Protein AF-0000000087540236 (afdb_homodimer)

Nearest PDB structures (foldseek):
  4c2g-assembly1_A-2  TM=5.117E-01  e=2.483E-15  Bacillus subtilis subsp. subtilis str. 168
  4c2h-assembly1_B  TM=4.943E-01  e=4.732E-15  Bacillus subtilis subsp. subtilis str. 168
  7jti-assembly1_A  TM=6.149E-01  e=7.531E-11  Bos taurus
  5wql-assembly1_D  TM=4.075E-01  e=5.238E-14  Escherichia coli K-12
  5wql-assembly2_C  TM=4.077E-01  e=5.467E-13  Escherichia coli K-12

Sequence (884 aa):
MKRFFLILTFVQTFICTMNAGSTDNGKLSRQQAIDDLDSLVYMLCEVHPNVFSVCTPTTFLLQANAIKQAFPDSLTTLDFYRSVAPLVTAVGDGHTALYFPYKDAFEKDMPRFPLMVSVDANDSTITTRGTLFGVPEGAKIVSINGVNSKEMIEKMLPYASGERTFFRLTNVNNGFLAWFYMLYNAAEYDIQYIENGKIVNRKMHSVSIEEKQKEMKRGMKEVPQDDFASYRIINKKTALMTVPHFMNAQELADVCRKMVADLNTRHIENLIIDIRDNGGGTSMAGDTLLSYIAKTPFTQYEKVWTKVTPITQKMTRRHYKQGINFYIIDKKKQPQANAAQRFNGKVWVLVNHHSFSAAASFAWTVKAFKIGTLVGEEAGGMNVSYGDVVGYILPHSKLQLGISFKRFWLFGADENNIHGALPDIEVESNKALEVVLDRISHMKRFFLILTFVQTFICTMNAGSTDNGKLSRQQAIDDLDSLVYMLCEVHPNVFSVCTPTTFLLQANAIKQAFPDSLTTLDFYRSVAPLVTAVGDGHTALYFPYKDAFEKDMPRFPLMVSVDANDSTITTRGTLFGVPEGAKIVSINGVNSKEMIEKMLPYASGERTFFRLTNVNNGFLAWFYMLYNAAEYDIQYIENGKIVNRKMHSVSIEEKQKEMKRGMKEVPQDDFASYRIINKKTALMTVPHFMNAQELADVCRKMVADLNTRHIENLIIDIRDNGGGTSMAGDTLLSYIAKTPFTQYEKVWTKVTPITQKMTRRHYKQGINFYIIDKKKQPQANAAQRFNGKVWVLVNHHSFSAAASFAWTVKAFKIGTLVGEEAGGMNVSYGDVVGYILPHSKLQLGISFKRFWLFGADENNIHGALPDIEVESNKALEVVLDRISH

Secondary structure (DSSP, 8-state):
-----------------------TTSPEEHHHHHHHHHHHHHHHHHHSTTTTTTS-HHHHHHHHHHHHHH--SEE-HHHHHHHHHHHHHTT--TT-EEPP-HHHH--TT--B-S-EEEE-TTT--EEEES-BTTBPTTPEEEEETTEEHHHHHHHHGGG---SSHHHHHHHHHHHHHHHHHHHH--SEEEEEEEETTEEEEEEEE-B-HHHHHHHHHHHS------SS-EEEE-SSSEEEEE---BS-HHHHHHHHHHHHHHHHHHT--EEEEE-TT---B-HHHHHHHHHHH-SS-B-SEEEEEEEE-HHHHHH-SS---SEEEEEE--PPBPPPSSGGGS--SEEEEEE-TT--THHHHHHHHHHHTT-SEEEES--SSBSEEEEEEEEEE-TTT--EEEEEEEEEEETT--TTS--BPPPSEE--GGGHHHHHHHHHH-/-----------------------TTSPEEHHHHHHHHHHHHHHHHHHSTTTTTTS-HHHHHHHHHHHHHH--SEE-HHHHHHHHHHHHHTT--TT-EEPP-HHHH--TT--B-S-EEEE-TTT--EEEES-BTTBPTTPEEEEETTEEHHHHHHHHGGG---SSHHHHHHHHHHHHHHHHHHHH--SEEEEEEEETTEEEEEEEE-B-HHHHHHHHHHHS------SS-EEEE-SSSEEEEE---BS-HHHHHHHHHHHHHHHHHTT--EEEEE-TT---B-HHHHHHHHHHH-SS-B-SEEEEEEEE-HHHHHH-SS---SEEEEEE--PPBPPPSSGGGS--SEEEEEE-TT--THHHHHHHHHHHTT-SEEEES--SSBSEEEEEEEEEE-TTT--EEEEEEEEEEETT--TTS--BPPPSEE--GGGHHHHHHHHHH-

Foldseek 3Di:
DDPPPPPQVPDPPPPPCPPLPPPPPQKDFLVLLLLLLVVVVVCQVQFFPCQPPQPHPVRLVVLSVVLSVPDDRIGHLQVSCLSRQLSQLSSQAQQWTFDHDCPRQDDQFDFFDQWQWAAQLPPRWIFTAWCFPNRHGGWTWQDKPPHGSNNLLVSCLSNFHANDSSLSRVSCRVCVRVVCCSPPDDQKIWIWTDDPNDIDTDIDGTDGPVRSVVRCVVTHDCPPDDPAWAKDDPDLAEIEIEHAEQADQVRLLVRLQVVLLVCVVSVHAEYEYEHELYQYHDLSNLVSNCLQQPPAFFDLFQKKWFAADPVNCVQDPDHDDHGIDMDGDDDTDHHDPDPSSHRDHAYEYEAELNQEDSSQSSLQGCVVRVSHFYFEAFYRYKQKHFDDWTWDQRDRSRTIIIHGGMITHTVPRDPVDITTRGGPHYDHRVCRVVVVVVVVVD/DDPPPPPQVPDPPPPPCPPLPPPDPQKDFLVLLLLLLVVVVVCQVQFFPCQPPQPHPVRLVVLSVVLSVPDDRIGHLQVSCLSRQLSQLSSQAQQWTFDHDCPRQDDQFDFFDQWQWAAQLPPRWIFTAWCFPNRHGGWTWQDKPPHGSNNLLVSQLSNFHANDSSLSRVSCRVCVRVVCSSPPDDQKIWIWTDDPNDTDTDIDGTDGPVRSVVRCVVTHDPPPDDPAWAKDDPDLAEIEIEHAEQADQVRLLVRLQVVLLVCVVSVHAEYEYEHELYQYHDLSNLVSNCLQQPPAFFDLFFKKWFAADPVNCVQDPDHDDHGIDIDGDDDTDHHDPDPSSHRDHAYEYEAELNQEDSSQSSLQGCVVRVSHFYFEAFYRYKQKHFDDWTWDQRDNSRTIIIHGGMITHTVPDDPVDITTRGGPHYDHRVCRVVVVVVVVVD

Radius of gyration: 34.13 Å; Cα contacts (8 Å, |Δi|>4): 1804; chains: 2; bounding box: 68×97×68 Å

Organism: Prevotella intermedia (NCBI:txid28131)

InterPro domains:
  IPR005151 Tail specific protease [PF03572] (238-426)
  IPR005151 Tail specific protease [SM00245] (212-428)
  IPR029045 ClpP/crotonase-like domain superfamily [SSF52096] (183-440)

Solvent-accessible surface area (backbone atoms only — not comparable to full-atom values): 46423 Å² total; per-residue (Å²): 131,82,74,77,68,74,78,69,81,74,76,81,70,86,66,78,74,62,81,66,70,71,47,89,86,77,36,38,42,38,67,47,49,45,52,32,51,49,50,50,54,30,47,44,61,66,30,23,71,60,50,50,77,68,30,48,65,66,63,52,50,53,50,53,51,52,49,55,71,65,54,52,72,60,42,43,56,64,56,49,45,67,67,44,28,38,63,45,23,48,38,43,36,57,52,22,39,55,53,80,59,55,77,81,68,56,50,84,86,44,72,32,78,64,70,45,67,44,44,39,43,86,75,57,45,39,25,31,48,34,39,36,95,86,41,59,54,63,28,39,47,48,26,51,69,82,42,41,41,57,58,54,49,60,70,44,45,49,67,26,29,26,78,44,68,41,29,15,32,39,41,37,34,74,41,37,70,62,52,42,49,76,74,61,60,60,69,63,40,45,36,30,27,42,55,95,90,34,82,43,80,46,78,44,59,40,30,46,61,66,57,40,51,54,40,44,67,70,26,31,82,81,62,82,73,62,90,53,63,49,70,47,76,76,53,83,43,34,33,42,32,42,36,49,51,27,71,50,36,66,64,48,43,53,50,48,55,54,47,28,48,49,35,58,74,61,58,38,44,33,40,37,38,38,34,48,65,5,60,14,62,34,57,61,23,37,51,46,57,42,21,32,46,33,93,55,67,43,51,52,55,31,36,41,36,35,40,29,42,76,67,42,44,70,54,39,94,58,90,67,80,72,34,69,45,74,46,76,53,79,77,58,46,68,32,48,84,51,66,78,57,27,47,82,48,48,40,35,34,35,32,13,41,43,7,14,57,26,40,16,42,40,51,35,35,31,52,73,69,64,44,37,45,36,29,5,28,46,21,42,18,48,34,49,36,63,29,73,65,37,71,45,66,37,85,67,75,55,45,45,33,33,38,20,29,30,38,40,28,28,53,87,50,48,85,91,63,68,43,34,36,68,36,74,43,76,38,57,60,93,47,26,67,59,52,51,54,54,59,72,74,103,130,80,75,77,69,74,79,69,80,74,77,83,68,86,68,78,74,63,82,66,70,69,47,90,88,77,38,39,43,37,65,47,50,44,50,31,51,50,50,50,54,29,48,45,61,66,30,24,70,59,50,50,77,67,29,47,64,66,64,51,51,52,49,54,51,51,50,54,71,64,55,52,72,60,40,45,57,65,56,48,45,68,65,46,28,38,62,46,23,47,38,43,35,57,51,23,39,53,53,82,59,55,77,80,67,57,49,86,86,44,71,32,80,64,71,44,66,42,42,39,44,87,75,55,45,39,25,31,48,34,39,38,96,86,41,57,53,64,27,39,46,48,26,51,68,84,42,41,39,58,58,54,50,61,71,44,46,52,66,25,29,27,80,44,68,41,28,16,30,40,40,37,34,77,40,38,69,62,52,41,48,75,73,62,64,59,69,61,39,45,36,31,27,40,55,96,89,34,83,42,80,45,76,44,60,40,31,47,61,66,58,41,51,54,39,42,66,70,28,30,81,81,59,83,70,62,90,52,64,49,71,47,77,76,54,82,44,34,33,41,33,42,36,50,52,26,72,49,38,66,64,48,46,55,49,48,55,53,48,28,48,52,36,59,74,61,59,38,45,33,40,35,37,35,32,49,64,5,60,13,60,34,57,62,24,36,51,46,58,43,21,32,46,34,90,56,67,44,51,52,53,29,35,40,37,35,40,29,43,76,66,43,45,71,53,39,93,57,91,67,78,72,34,68,44,75,47,75,54,80,76,58,46,68,33,48,86,50,64,78,56,26,48,83,49,49,39,36,34,34,32,12,41,43,7,14,56,26,38,16,43,40,51,34,33,31,52,74,68,64,47,37,45,36,28,6,28,46,20,41,18,50,33,50,38,63,29,71,65,37,72,45,65,38,84,68,74,55,44,43,33,33,37,22,30,30,37,40,27,28,52,87,51,48,84,92,62,68,43,34,32,66,37,75,43,78,39,57,59,93,46,26,66,60,52,51,53,54,59,72,75,102

pLDDT: mean 91.37, std 15.4, range [20.84, 98.94]

Structure (mmCIF, N/CA/C/O backbone):
data_AF-0000000087540236-model_v1
#
loop_
_entity.id
_entity.type
_entity.pdbx_description
1 polymer 'Peptidase S41'
#
loop_
_atom_site.group_PDB
_atom_site.id
_atom_site.type_symbol
_atom_site.label_atom_id
_atom_site.label_alt_id
_atom_site.label_comp_id
_atom_site.label_asym_id
_atom_site.label_entity_id
_atom_site.label_seq_id
_atom_site.pdbx_PDB_ins_code
_atom_site.Cartn_x
_atom_site.Cartn_y
_atom_site.Cartn_z
_atom_site.occupancy
_atom_site.B_iso_or_equiv
_atom_site.auth_seq_id
_atom_site.auth_comp_id
_atom_site.auth_asym_id
_atom_site.auth_atom_id
_atom_site.pdbx_PDB_model_num
ATOM 1 N N . MET A 1 1 ? -3.258 -37.625 -13.406 1 21 1 MET A N 1
ATOM 2 C CA . MET A 1 1 ? -4.039 -36.469 -13.039 1 21 1 MET A CA 1
ATOM 3 C C . MET A 1 1 ? -3.74 -36.031 -11.609 1 21 1 MET A C 1
ATOM 5 O O . MET A 1 1 ? -4.582 -36.188 -10.719 1 21 1 MET A O 1
ATOM 9 N N . LYS A 1 2 ? -2.387 -36.281 -11.18 1 24.5 2 LYS A N 1
ATOM 10 C CA . LYS A 1 2 ? -1.852 -36.25 -9.828 1 24.5 2 LYS A CA 1
ATOM 11 C C . LYS A 1 2 ? -2.131 -34.906 -9.156 1 24.5 2 LYS A C 1
ATOM 13 O O . LYS A 1 2 ? -1.885 -33.844 -9.742 1 24.5 2 LYS A O 1
ATOM 18 N N . ARG A 1 3 ? -3.039 -34.969 -8.258 1 26.11 3 ARG A N 1
ATOM 19 C CA . ARG A 1 3 ? -3.4 -34.031 -7.184 1 26.11 3 ARG A CA 1
ATOM 20 C C . ARG A 1 3 ? -2.156 -33.469 -6.52 1 26.11 3 ARG A C 1
ATOM 22 O O . ARG A 1 3 ? -1.37 -34.188 -5.91 1 26.11 3 ARG A O 1
ATOM 29 N N . PHE A 1 4 ? -1.558 -32.719 -7.188 1 27.84 4 PHE A N 1
ATOM 30 C CA . PHE A 1 4 ? -0.428 -32.062 -6.535 1 27.84 4 PHE A CA 1
ATOM 31 C C . PHE A 1 4 ? -0.876 -31.328 -5.27 1 27.84 4 PHE A C 1
ATOM 33 O O . PHE A 1 4 ? -1.542 -30.297 -5.34 1 27.84 4 PHE A O 1
ATOM 40 N N . PHE A 1 5 ? -1.273 -32.156 -4.234 1 27 5 PHE A N 1
ATOM 41 C CA . PHE A 1 5 ? -1.567 -31.656 -2.896 1 27 5 PHE A CA 1
ATOM 42 C C . PHE A 1 5 ? -0.378 -30.891 -2.332 1 27 5 PHE A C 1
ATOM 44 O O . PHE A 1 5 ? 0.723 -31.438 -2.221 1 27 5 PHE A O 1
ATOM 51 N N . LEU A 1 6 ? -0.241 -29.688 -2.666 1 30.78 6 LEU A N 1
ATOM 52 C CA . LEU A 1 6 ? 0.666 -28.844 -1.897 1 30.78 6 LEU A CA 1
ATOM 53 C C . LEU A 1 6 ? 0.509 -29.094 -0.402 1 30.78 6 LEU A C 1
ATOM 55 O O . LEU A 1 6 ? -0.587 -28.953 0.145 1 30.78 6 LEU A O 1
ATOM 59 N N . ILE A 1 7 ? 1.313 -29.953 0.022 1 30.08 7 ILE A N 1
ATOM 60 C CA . ILE A 1 7 ? 1.378 -30.266 1.447 1 30.08 7 ILE A CA 1
ATOM 61 C C . ILE A 1 7 ? 1.651 -28.984 2.238 1 30.08 7 ILE A C 1
ATOM 63 O O . ILE A 1 7 ? 2.732 -28.391 2.133 1 30.08 7 ILE A O 1
ATOM 67 N N . LEU A 1 8 ? 0.697 -28.141 2.332 1 31.42 8 LEU A N 1
ATOM 68 C CA . LEU A 1 8 ? 0.727 -27.062 3.326 1 31.42 8 LEU A CA 1
ATOM 69 C C . LEU A 1 8 ? 0.902 -27.641 4.73 1 31.42 8 LEU A C 1
ATOM 71 O O . LEU A 1 8 ? 0.061 -28.406 5.199 1 31.42 8 LEU A O 1
ATOM 75 N N . THR A 1 9 ? 2.145 -27.844 5.133 1 28.84 9 THR A N 1
ATOM 76 C CA . THR A 1 9 ? 2.361 -28.172 6.539 1 28.84 9 THR A CA 1
ATOM 77 C C . THR A 1 9 ? 1.715 -27.125 7.441 1 28.84 9 THR A C 1
ATOM 79 O O . THR A 1 9 ? 2.043 -25.938 7.363 1 28.84 9 THR A O 1
ATOM 82 N N . PHE A 1 10 ? 0.515 -27.344 7.832 1 29.09 10 PHE A N 1
ATOM 83 C CA . PHE A 1 10 ? -0.295 -26.562 8.758 1 29.09 10 PHE A CA 1
ATOM 84 C C . PHE A 1 10 ? 0.332 -26.547 10.148 1 29.09 10 PHE A C 1
ATOM 86 O O . PHE A 1 10 ? 0.434 -27.594 10.797 1 29.09 10 PHE A O 1
ATOM 93 N N . VAL A 1 11 ? 1.277 -25.672 10.391 1 28.88 11 VAL A N 1
ATOM 94 C CA . VAL A 1 11 ? 1.672 -25.547 11.789 1 28.88 11 VAL A CA 1
ATOM 95 C C . VAL A 1 11 ? 0.466 -25.125 12.633 1 28.88 11 VAL A C 1
ATOM 97 O O . VAL A 1 11 ? -0.241 -24.172 12.289 1 28.88 11 VAL A O 1
ATOM 100 N N . GLN A 1 12 ? 0.026 -25.953 13.578 1 27.89 12 GLN A N 1
ATOM 101 C CA . GLN A 1 12 ? -1.038 -25.859 14.578 1 27.89 12 GLN A CA 1
ATOM 102 C C . GLN A 1 12 ? -0.81 -24.688 15.523 1 27.89 12 GLN A C 1
ATOM 104 O O . GLN A 1 12 ? 0.098 -24.719 16.359 1 27.89 12 GLN A O 1
ATOM 109 N N . THR A 1 13 ? -0.882 -23.469 15.07 1 31.38 13 THR A N 1
ATOM 110 C CA . THR A 1 13 ? -0.809 -22.422 16.094 1 31.38 13 THR A CA 1
ATOM 111 C C . THR A 1 13 ? -1.909 -22.594 17.125 1 31.38 13 THR A C 1
ATOM 113 O O . THR A 1 13 ? -3 -23.062 16.812 1 31.38 13 THR A O 1
ATOM 116 N N . PHE A 1 14 ? -1.502 -22.438 18.375 1 29.09 14 PHE A N 1
ATOM 117 C CA . PHE A 1 14 ? -2.273 -22.406 19.609 1 29.09 14 PHE A CA 1
ATOM 118 C C . PHE A 1 14 ? -3.398 -21.375 19.531 1 29.09 14 PHE A C 1
ATOM 120 O O . PHE A 1 14 ? -3.146 -20.172 19.484 1 29.09 14 PHE A O 1
ATOM 127 N N . ILE A 1 15 ? -4.504 -21.672 18.797 1 31.19 15 ILE A N 1
ATOM 128 C CA . ILE A 1 15 ? -5.777 -20.953 18.766 1 31.19 15 ILE A CA 1
ATOM 129 C C . ILE A 1 15 ? -6.301 -20.797 20.188 1 31.19 15 ILE A C 1
ATOM 131 O O . ILE A 1 15 ? -6.469 -21.781 20.922 1 31.19 15 ILE A O 1
ATOM 135 N N . CYS A 1 16 ? -6.016 -19.641 20.812 1 30.94 16 CYS A N 1
ATOM 136 C CA . CYS A 1 16 ? -6.949 -19.344 21.891 1 30.94 16 CYS A CA 1
ATOM 137 C C . CYS A 1 16 ? -8.375 -19.703 21.5 1 30.94 16 CYS A C 1
ATOM 139 O O . CYS A 1 16 ? -8.875 -19.266 20.469 1 30.94 16 CYS A O 1
ATOM 141 N N . THR A 1 17 ? -8.828 -20.828 21.984 1 32.78 17 THR A N 1
ATOM 142 C CA . THR A 1 17 ? -10.148 -21.453 21.891 1 32.78 17 THR A CA 1
ATOM 143 C C . THR A 1 17 ? -11.25 -20.422 22.109 1 32.78 17 THR A C 1
ATOM 145 O O . THR A 1 17 ? -11.547 -20.047 23.25 1 32.78 17 THR A O 1
ATOM 148 N N . MET A 1 18 ? -11.281 -19.266 21.391 1 34 18 MET A N 1
ATOM 149 C CA . MET A 1 18 ? -12.648 -18.75 21.484 1 34 18 MET A CA 1
ATOM 150 C C . MET A 1 18 ? -13.672 -19.859 21.266 1 34 18 MET A C 1
ATOM 152 O O . MET A 1 18 ? -13.422 -20.797 20.516 1 34 18 MET A O 1
ATOM 156 N N . ASN A 1 19 ? -14.5 -20.047 22.344 1 34.28 19 ASN A N 1
ATOM 157 C CA . ASN A 1 19 ? -15.664 -20.938 22.297 1 34.28 19 ASN A CA 1
ATOM 158 C C . ASN A 1 19 ? -16.281 -20.953 20.906 1 34.28 19 ASN A C 1
ATOM 160 O O . ASN A 1 19 ? -16.812 -19.938 20.438 1 34.28 19 ASN A O 1
ATOM 164 N N . ALA A 1 20 ? -15.633 -21.594 20.031 1 37.47 20 ALA A N 1
ATOM 165 C CA . ALA A 1 20 ? -16.328 -21.953 18.812 1 37.47 20 ALA A CA 1
ATOM 166 C C . ALA A 1 20 ? -17.719 -22.516 19.109 1 37.47 20 ALA A C 1
ATOM 168 O O . ALA A 1 20 ? -17.844 -23.656 19.594 1 37.47 20 ALA A O 1
ATOM 169 N N . GLY A 1 21 ? -18.594 -21.766 19.5 1 36.66 21 GLY A N 1
ATOM 170 C CA . GLY A 1 21 ? -19.906 -22.391 19.438 1 36.66 21 GLY A CA 1
ATOM 171 C C . GLY A 1 21 ? -20.109 -23.266 18.219 1 36.66 21 GLY A C 1
ATOM 172 O O . GLY A 1 21 ? -19.844 -22.844 17.094 1 36.66 21 GLY A O 1
ATOM 173 N N . SER A 1 22 ? -19.719 -24.531 18.312 1 39.69 22 SER A N 1
ATOM 174 C CA . SER A 1 22 ? -20.125 -25.531 17.328 1 39.69 22 SER A CA 1
ATOM 175 C C . SER A 1 22 ? -21.438 -25.141 16.656 1 39.69 22 SER A C 1
ATOM 177 O O . SER A 1 22 ? -22.406 -24.766 17.328 1 39.69 22 SER A O 1
ATOM 179 N N . THR A 1 23 ? -21.375 -24.469 15.57 1 46 23 THR A N 1
ATOM 180 C CA . THR A 1 23 ? -22.672 -24.359 14.891 1 46 23 THR A CA 1
ATOM 181 C C . THR A 1 23 ? -23.375 -25.703 14.836 1 46 23 THR A C 1
ATOM 183 O O . THR A 1 23 ? -22.719 -26.75 14.695 1 46 23 THR A O 1
ATOM 186 N N . ASP A 1 24 ? -24.5 -25.812 15.344 1 50.09 24 ASP A N 1
ATOM 187 C CA . ASP A 1 24 ? -25.359 -26.984 15.516 1 50.09 24 ASP A CA 1
ATOM 188 C C . ASP A 1 24 ? -25.219 -27.953 14.336 1 50.09 24 ASP A C 1
ATOM 190 O O . ASP A 1 24 ? -25.031 -29.156 14.531 1 50.09 24 ASP A O 1
ATOM 194 N N . ASN A 1 25 ? -25.609 -27.562 12.984 1 60.44 25 ASN A N 1
ATOM 195 C CA . ASN A 1 25 ? -25.844 -28.469 11.859 1 60.44 25 ASN A CA 1
ATOM 196 C C . ASN A 1 25 ? -24.781 -28.297 10.773 1 60.44 25 ASN A C 1
ATOM 198 O O . ASN A 1 25 ? -25.062 -28.453 9.586 1 60.44 25 ASN A O 1
ATOM 202 N N . GLY A 1 26 ? -23.438 -27.938 11.109 1 77.31 26 GLY A N 1
ATOM 203 C CA . GLY A 1 26 ? -22.344 -27.875 10.133 1 77.31 26 GLY A CA 1
ATOM 204 C C . GLY A 1 26 ? -22.312 -26.562 9.383 1 77.31 26 GLY A C 1
ATOM 205 O O . GLY A 1 26 ? -21.438 -26.344 8.531 1 77.31 26 GLY A O 1
ATOM 206 N N . LYS A 1 27 ? -23.172 -25.672 9.633 1 91.44 27 LYS A N 1
ATOM 207 C CA . LYS A 1 27 ? -23.234 -24.375 8.953 1 91.44 27 LYS A CA 1
ATOM 208 C C . LYS A 1 27 ? -22.656 -23.266 9.82 1 91.44 27 LYS A C 1
ATOM 210 O O . LYS A 1 27 ? -22.594 -23.391 11.047 1 91.44 27 LYS A O 1
ATOM 215 N N . LEU A 1 28 ? -22.156 -22.172 9.148 1 96.25 28 LEU A N 1
ATOM 216 C CA . LEU A 1 28 ? -21.672 -20.969 9.812 1 96.25 28 LEU A CA 1
ATOM 217 C C . LEU A 1 28 ? -22.828 -20.031 10.133 1 96.25 28 LEU A C 1
ATOM 219 O O . LEU A 1 28 ? -23.734 -19.844 9.312 1 96.25 28 LEU A O 1
ATOM 223 N N . SER A 1 29 ? -22.812 -19.5 11.406 1 97.44 29 SER A N 1
ATOM 224 C CA . SER A 1 29 ? -23.703 -18.375 11.672 1 97.44 29 SER A CA 1
ATOM 225 C C . SER A 1 29 ? -23.234 -17.125 10.93 1 97.44 29 SER A C 1
ATOM 227 O O . SER A 1 29 ? -22.078 -17.031 10.516 1 97.44 29 SER A O 1
ATOM 229 N N . ARG A 1 30 ? -24.172 -16.219 10.812 1 97.38 30 ARG A N 1
ATOM 230 C CA . ARG A 1 30 ? -23.828 -14.945 10.195 1 97.38 30 ARG A CA 1
ATOM 231 C C . ARG A 1 30 ? -22.641 -14.297 10.906 1 97.38 30 ARG A C 1
ATOM 233 O O . ARG A 1 30 ? -21.719 -13.82 10.258 1 97.38 30 ARG A O 1
ATOM 240 N N . GLN A 1 31 ? -22.656 -14.266 12.203 1 97.62 31 GLN A N 1
ATOM 241 C CA . GLN A 1 31 ? -21.594 -13.633 12.977 1 97.62 31 GLN A CA 1
ATOM 242 C C . GLN A 1 31 ? -20.266 -14.367 12.789 1 97.62 31 GLN A C 1
ATOM 244 O O . GLN A 1 31 ? -19.203 -13.734 12.68 1 97.62 31 GLN A O 1
ATOM 249 N N . GLN A 1 32 ? -20.359 -15.641 12.742 1 97.81 32 GLN A N 1
ATOM 250 C CA . GLN A 1 32 ? -19.156 -16.422 12.5 1 97.81 32 GLN A CA 1
ATOM 251 C C . GLN A 1 32 ? -18.562 -16.109 11.125 1 97.81 32 GLN A C 1
ATOM 253 O O . GLN A 1 32 ? -17.344 -16.031 10.969 1 97.81 32 GLN A O 1
ATOM 258 N N . ALA A 1 33 ? -19.422 -15.984 10.141 1 98.31 33 ALA A N 1
ATOM 259 C CA . ALA A 1 33 ? -18.984 -15.625 8.789 1 98.31 33 ALA A CA 1
ATOM 260 C C . ALA A 1 33 ? -18.312 -14.25 8.781 1 98.31 33 ALA A C 1
ATOM 262 O O . ALA A 1 33 ? -17.281 -14.055 8.148 1 98.31 33 ALA A O 1
ATOM 263 N N . ILE A 1 34 ? -18.906 -13.297 9.5 1 97.81 34 ILE A N 1
ATOM 264 C CA . ILE A 1 34 ? -18.359 -11.953 9.602 1 97.81 34 ILE A CA 1
ATOM 265 C C . ILE A 1 34 ? -16.984 -12 10.289 1 97.81 34 ILE A C 1
ATOM 267 O O . ILE A 1 34 ? -16.031 -11.383 9.82 1 97.81 34 ILE A O 1
ATOM 271 N N . ASP A 1 35 ? -16.859 -12.773 11.359 1 97.31 35 ASP A N 1
ATOM 272 C CA . ASP A 1 35 ? -15.586 -12.93 12.07 1 97.31 35 ASP A CA 1
ATOM 273 C C . ASP A 1 35 ? -14.516 -13.508 11.156 1 97.31 35 ASP A C 1
ATOM 275 O O . ASP A 1 35 ? -13.359 -13.07 11.18 1 97.31 35 ASP A O 1
ATOM 279 N N . ASP A 1 36 ? -14.914 -14.508 10.367 1 98.38 36 ASP A N 1
ATOM 280 C CA . ASP A 1 36 ? -13.977 -15.117 9.43 1 98.38 36 ASP A CA 1
ATOM 281 C C . ASP A 1 36 ? -13.492 -14.094 8.398 1 98.38 36 ASP A C 1
ATOM 283 O O . ASP A 1 36 ? -12.297 -14.008 8.117 1 98.38 36 ASP A O 1
ATOM 287 N N . LEU A 1 37 ? -14.414 -13.375 7.863 1 98.44 37 LEU A N 1
ATOM 288 C CA . LEU A 1 37 ? -14.047 -12.383 6.855 1 98.44 37 LEU A CA 1
ATOM 289 C C . LEU A 1 37 ? -13.148 -11.305 7.457 1 98.44 37 LEU A C 1
ATOM 291 O O . LEU A 1 37 ? -12.148 -10.914 6.852 1 98.44 37 LEU A O 1
ATOM 295 N N . ASP A 1 38 ? -13.484 -10.828 8.664 1 96.94 38 ASP A N 1
ATOM 296 C CA . ASP A 1 38 ? -12.672 -9.828 9.336 1 96.94 38 ASP A CA 1
ATOM 297 C C . ASP A 1 38 ? -11.258 -10.352 9.586 1 96.94 38 ASP A C 1
ATOM 299 O O . ASP A 1 38 ? -10.273 -9.633 9.391 1 96.94 38 ASP A O 1
ATOM 303 N N . SER A 1 39 ? -11.25 -11.562 10.047 1 97 39 SER A N 1
ATOM 304 C CA . SER A 1 39 ? -9.953 -12.188 10.305 1 97 39 SER A CA 1
ATOM 305 C C . SER A 1 39 ? -9.141 -12.32 9.023 1 97 39 SER A C 1
ATOM 307 O O . SER A 1 39 ? -7.938 -12.062 9.016 1 97 39 SER A O 1
ATOM 309 N N . LEU A 1 40 ? -9.789 -12.75 7.965 1 98.44 40 LEU A N 1
ATOM 310 C CA . LEU A 1 40 ? -9.148 -12.891 6.66 1 98.44 40 LEU A CA 1
ATOM 311 C C . LEU A 1 40 ? -8.57 -11.562 6.191 1 98.44 40 LEU A C 1
ATOM 313 O O . LEU A 1 40 ? -7.398 -11.492 5.809 1 98.44 40 LEU A O 1
ATOM 317 N N . VAL A 1 41 ? -9.312 -10.516 6.238 1 97.62 41 VAL A N 1
ATOM 318 C CA . VAL A 1 41 ? -8.891 -9.188 5.797 1 97.62 41 VAL A CA 1
ATOM 319 C C . VAL A 1 41 ? -7.719 -8.711 6.645 1 97.62 41 VAL A C 1
ATOM 321 O O . VAL A 1 41 ? -6.738 -8.172 6.117 1 97.62 41 VAL A O 1
ATOM 324 N N . TYR A 1 42 ? -7.816 -8.906 7.898 1 95.44 42 TYR A N 1
ATOM 325 C CA . TYR A 1 42 ? -6.738 -8.508 8.797 1 95.44 42 TYR A CA 1
ATOM 326 C C . TYR A 1 42 ? -5.441 -9.227 8.445 1 95.44 42 TYR A C 1
ATOM 328 O O . TYR A 1 42 ? -4.383 -8.602 8.352 1 95.44 42 TYR A O 1
ATOM 336 N N . MET A 1 43 ? -5.516 -10.484 8.273 1 96.12 43 MET A N 1
ATOM 337 C CA . MET A 1 43 ? -4.328 -11.289 8.008 1 96.12 43 MET A CA 1
ATOM 338 C C . MET A 1 43 ? -3.701 -10.906 6.672 1 96.12 43 MET A C 1
ATOM 340 O O . MET A 1 43 ? -2.477 -10.859 6.547 1 96.12 43 MET A O 1
ATOM 344 N N . LEU A 1 44 ? -4.512 -10.68 5.656 1 97.06 44 LEU A N 1
ATOM 345 C CA . LEU A 1 44 ? -3.99 -10.203 4.379 1 97.06 44 LEU A CA 1
ATOM 346 C C . LEU A 1 44 ? -3.18 -8.922 4.566 1 97.06 44 LEU A C 1
ATOM 348 O O . LEU A 1 44 ? -2.059 -8.82 4.066 1 97.06 44 LEU A O 1
ATOM 352 N N . CYS A 1 45 ? -3.686 -7.984 5.348 1 93.5 45 CYS A N 1
ATOM 353 C CA . CYS A 1 45 ? -3.047 -6.688 5.543 1 93.5 45 CYS A CA 1
ATOM 354 C C . CYS A 1 45 ? -1.814 -6.812 6.426 1 93.5 45 CYS A C 1
ATOM 356 O O . CYS A 1 45 ? -0.834 -6.09 6.242 1 93.5 45 CYS A O 1
ATOM 358 N N . GLU A 1 46 ? -1.872 -7.742 7.34 1 92.5 46 GLU A N 1
ATOM 359 C CA . GLU A 1 46 ? -0.795 -7.906 8.312 1 92.5 46 GLU A CA 1
ATOM 360 C C . GLU A 1 46 ? 0.399 -8.633 7.695 1 92.5 46 GLU A C 1
ATOM 362 O O . GLU A 1 46 ? 1.55 -8.32 8.008 1 92.5 46 GLU A O 1
ATOM 367 N N . VAL A 1 47 ? 0.107 -9.547 6.824 1 94.62 47 VAL A N 1
ATOM 368 C CA . VAL A 1 47 ? 1.145 -10.469 6.387 1 94.62 47 VAL A CA 1
ATOM 369 C C . VAL A 1 47 ? 1.659 -10.055 5.008 1 94.62 47 VAL A C 1
ATOM 371 O O . VAL A 1 47 ? 2.869 -9.992 4.789 1 94.62 47 VAL A O 1
ATOM 374 N N . HIS A 1 48 ? 0.797 -9.82 4.082 1 95.88 48 HIS A N 1
ATOM 375 C CA . HIS A 1 48 ? 1.192 -9.453 2.725 1 95.88 48 HIS A CA 1
ATOM 376 C C . HIS A 1 48 ? 1.954 -8.133 2.707 1 95.88 48 HIS A C 1
ATOM 378 O O . HIS A 1 48 ? 1.55 -7.172 3.361 1 95.88 48 HIS A O 1
ATOM 384 N N . PRO A 1 49 ? 3.057 -8.039 1.967 1 93.25 49 PRO A N 1
ATOM 385 C CA . PRO A 1 49 ? 3.873 -6.82 1.984 1 93.25 49 PRO A CA 1
ATOM 386 C C . PRO A 1 49 ? 3.115 -5.594 1.486 1 93.25 49 PRO A C 1
ATOM 388 O O . PRO A 1 49 ? 3.381 -4.477 1.934 1 93.25 49 PRO A O 1
ATOM 391 N N . ASN A 1 50 ? 2.279 -5.762 0.575 1 92.81 50 ASN A N 1
ATOM 392 C CA . ASN A 1 50 ? 1.535 -4.66 -0.025 1 92.81 50 ASN A CA 1
ATOM 393 C C . ASN A 1 50 ? 0.235 -5.141 -0.662 1 92.81 50 ASN A C 1
ATOM 395 O O . ASN A 1 50 ? 0.131 -5.223 -1.888 1 92.81 50 ASN A O 1
ATOM 399 N N . VAL A 1 51 ? -0.802 -5.324 0.1 1 93.62 51 VAL A N 1
ATOM 400 C CA . VAL A 1 51 ? -2.072 -5.918 -0.303 1 93.62 51 VAL A CA 1
ATOM 401 C C . VAL A 1 51 ? -2.77 -5.012 -1.315 1 93.62 51 VAL A C 1
ATOM 403 O O . VAL A 1 51 ? -3.545 -5.484 -2.148 1 93.62 51 VAL A O 1
ATOM 406 N N . PHE A 1 52 ? -2.447 -3.719 -1.334 1 92.38 52 PHE A N 1
ATOM 407 C CA . PHE A 1 52 ? -3.215 -2.764 -2.123 1 92.38 52 PHE A CA 1
ATOM 408 C C . PHE A 1 52 ? -2.43 -2.324 -3.354 1 92.38 52 PHE A C 1
ATOM 410 O O . PHE A 1 52 ? -2.703 -1.266 -3.926 1 92.38 52 PHE A O 1
ATOM 417 N N . SER A 1 53 ? -1.481 -3.086 -3.742 1 91.56 53 SER A N 1
ATOM 418 C CA . SER A 1 53 ? -0.646 -2.746 -4.891 1 91.56 53 SER A CA 1
ATOM 419 C C . SER A 1 53 ? -1.446 -2.785 -6.188 1 91.56 53 SER A C 1
ATOM 421 O O . SER A 1 53 ? -1.128 -2.072 -7.141 1 91.56 53 SER A O 1
ATOM 423 N N . VAL A 1 54 ? -2.488 -3.646 -6.227 1 92.25 54 VAL A N 1
ATOM 424 C CA . VAL A 1 54 ? -3.285 -3.803 -7.441 1 92.25 54 VAL A CA 1
ATOM 425 C C . VAL A 1 54 ? -4.695 -3.27 -7.203 1 92.25 54 VAL A C 1
ATOM 427 O O . VAL A 1 54 ? -5.199 -2.457 -7.984 1 92.25 54 VAL A O 1
ATOM 430 N N . CYS A 1 55 ? -5.25 -3.668 -6.172 1 93.25 55 CYS A N 1
ATOM 431 C CA . CYS A 1 55 ? -6.57 -3.207 -5.762 1 93.25 55 CYS A CA 1
ATOM 432 C C . CYS A 1 55 ? -6.465 -2.119 -4.699 1 93.25 55 CYS A C 1
ATOM 434 O O . CYS A 1 55 ? -5.793 -2.303 -3.684 1 93.25 55 CYS A O 1
ATOM 436 N N . THR A 1 56 ? -7.148 -0.991 -4.922 1 90.88 56 THR A N 1
ATOM 437 C CA . THR A 1 56 ? -7.07 0.097 -3.955 1 90.88 56 THR A CA 1
ATOM 438 C C . THR A 1 56 ? -7.73 -0.302 -2.637 1 90.88 56 THR A C 1
ATOM 440 O O . THR A 1 56 ? -8.602 -1.17 -2.613 1 90.88 56 THR A O 1
ATOM 443 N N . PRO A 1 57 ? -7.324 0.331 -1.578 1 90.94 57 PRO A N 1
ATOM 444 C CA . PRO A 1 57 ? -7.965 0.037 -0.294 1 90.94 57 PRO A CA 1
ATOM 445 C C . PRO A 1 57 ? -9.469 0.281 -0.317 1 90.94 57 PRO A C 1
ATOM 447 O O . PRO A 1 57 ? -10.242 -0.521 0.221 1 90.94 57 PRO A O 1
ATOM 450 N N . THR A 1 58 ? -9.938 1.347 -0.937 1 91.19 58 THR A N 1
ATOM 451 C CA . THR A 1 58 ? -11.359 1.688 -0.986 1 91.19 58 THR A CA 1
ATOM 452 C C . THR A 1 58 ? -12.148 0.593 -1.692 1 91.19 58 THR A C 1
ATOM 454 O O . THR A 1 58 ? -13.148 0.097 -1.158 1 91.19 58 THR A O 1
ATOM 457 N N . THR A 1 59 ? -11.688 0.213 -2.883 1 94.25 59 THR A N 1
ATOM 458 C CA . THR A 1 59 ? -12.383 -0.822 -3.641 1 94.25 59 THR A CA 1
ATOM 459 C C . THR A 1 59 ? -12.406 -2.137 -2.865 1 94.25 59 THR A C 1
ATOM 461 O O . THR A 1 59 ? -13.445 -2.787 -2.77 1 94.25 59 THR A O 1
ATOM 464 N N . PHE A 1 60 ? -11.328 -2.479 -2.324 1 96.94 60 PHE A N 1
ATOM 465 C CA . PHE A 1 60 ? -11.172 -3.719 -1.573 1 96.94 60 PHE A CA 1
ATOM 466 C C . PHE A 1 60 ? -12.086 -3.734 -0.356 1 96.94 60 PHE A C 1
ATOM 468 O O . PHE A 1 60 ? -12.82 -4.699 -0.138 1 96.94 60 PHE A O 1
ATOM 475 N N . LEU A 1 61 ? -12.078 -2.697 0.418 1 94.75 61 LEU A N 1
ATOM 476 C CA . LEU A 1 61 ? -12.812 -2.66 1.679 1 94.75 61 LEU A CA 1
ATOM 477 C C . LEU A 1 61 ? -14.305 -2.484 1.434 1 94.75 61 LEU A C 1
ATOM 479 O O . LEU A 1 61 ? -15.125 -3.008 2.189 1 94.75 61 LEU A O 1
ATOM 483 N N . LEU A 1 62 ? -14.688 -1.729 0.416 1 95.19 62 LEU A N 1
ATOM 484 C CA . LEU A 1 62 ? -16.094 -1.648 0.036 1 95.19 62 LEU A CA 1
ATOM 485 C C . LEU A 1 62 ? -16.625 -3.023 -0.342 1 95.19 62 LEU A C 1
ATOM 487 O O . LEU A 1 62 ? -17.766 -3.371 0.017 1 95.19 62 LEU A O 1
ATOM 491 N N . GLN A 1 63 ? -15.805 -3.768 -1.065 1 96.69 63 GLN A N 1
ATOM 492 C CA . GLN A 1 63 ? -16.219 -5.121 -1.43 1 96.69 63 GLN A CA 1
ATOM 493 C C . GLN A 1 63 ? -16.375 -6 -0.192 1 96.69 63 GLN A C 1
ATOM 495 O O . GLN A 1 63 ? -17.328 -6.758 -0.081 1 96.69 63 GLN A O 1
ATOM 500 N N . ALA A 1 64 ? -15.477 -5.945 0.717 1 97.25 64 ALA A N 1
ATOM 501 C CA . ALA A 1 64 ? -15.57 -6.711 1.958 1 97.25 64 ALA A CA 1
ATOM 502 C C . ALA A 1 64 ? -16.859 -6.371 2.713 1 97.25 64 ALA A C 1
ATOM 504 O O . ALA A 1 64 ? -17.562 -7.266 3.189 1 97.25 64 ALA A O 1
ATOM 505 N N . ASN A 1 65 ? -17.141 -5.074 2.846 1 95.88 65 ASN A N 1
ATOM 506 C CA . ASN A 1 65 ? -18.344 -4.637 3.521 1 95.88 65 ASN A CA 1
ATOM 507 C C . ASN A 1 65 ? -19.609 -5.16 2.82 1 95.88 65 ASN A C 1
ATOM 509 O O . ASN A 1 65 ? -20.547 -5.59 3.477 1 95.88 65 ASN A O 1
ATOM 513 N N . ALA A 1 66 ? -19.594 -5.078 1.498 1 97.06 66 ALA A N 1
ATOM 514 C CA . ALA A 1 66 ? -20.734 -5.566 0.727 1 97.06 66 ALA A CA 1
ATOM 515 C C . ALA A 1 66 ? -20.953 -7.059 0.962 1 97.06 66 ALA A C 1
ATOM 517 O O . ALA A 1 66 ? -22.094 -7.512 1.08 1 97.06 66 ALA A O 1
ATOM 518 N N . ILE A 1 67 ? -19.922 -7.809 0.993 1 98.38 67 ILE A N 1
ATOM 519 C CA . ILE A 1 67 ? -20.016 -9.242 1.253 1 98.38 67 ILE A CA 1
ATOM 520 C C . ILE A 1 67 ? -20.625 -9.484 2.629 1 98.38 67 ILE A C 1
ATOM 522 O O . ILE A 1 67 ? -21.531 -10.305 2.777 1 98.38 67 ILE A O 1
ATOM 526 N N . LYS A 1 68 ? -20.188 -8.758 3.637 1 97.12 68 LYS A N 1
ATOM 527 C CA . LYS A 1 68 ? -20.719 -8.883 4.988 1 97.12 68 LYS A CA 1
ATOM 528 C C . LYS A 1 68 ? -22.219 -8.625 5.016 1 97.12 68 LYS A C 1
ATOM 530 O O . LYS A 1 68 ? -22.969 -9.375 5.637 1 97.12 68 LYS A O 1
ATOM 535 N N . GLN A 1 69 ? -22.562 -7.594 4.352 1 96.12 69 GLN A N 1
ATOM 536 C CA . GLN A 1 69 ? -23.969 -7.191 4.344 1 96.12 69 GLN A CA 1
ATOM 537 C C . GLN A 1 69 ? -24.828 -8.234 3.646 1 96.12 69 GLN A C 1
ATOM 539 O O . GLN A 1 69 ? -26.016 -8.406 3.984 1 96.12 69 GLN A O 1
ATOM 544 N N . ALA A 1 70 ? -24.297 -8.977 2.787 1 97.62 70 ALA A N 1
ATOM 545 C CA . ALA A 1 70 ? -25.047 -9.922 1.97 1 97.62 70 ALA A CA 1
ATOM 546 C C . ALA A 1 70 ? -25.141 -11.281 2.65 1 97.62 70 ALA A C 1
ATOM 548 O O . ALA A 1 70 ? -25.891 -12.156 2.213 1 97.62 70 ALA A O 1
ATOM 549 N N . PHE A 1 71 ? -24.344 -11.5 3.688 1 97.69 71 PHE A N 1
ATOM 550 C CA . PHE A 1 71 ? -24.375 -12.797 4.355 1 97.69 71 PHE A CA 1
ATOM 551 C C . PHE A 1 71 ? -25.781 -13.102 4.879 1 97.69 71 PHE A C 1
ATOM 553 O O . PHE A 1 71 ? -26.406 -12.25 5.52 1 97.69 71 PHE A O 1
ATOM 560 N N . PRO A 1 72 ? -26.297 -14.328 4.625 1 97.38 72 PRO A N 1
ATOM 561 C CA . PRO A 1 72 ? -27.531 -14.766 5.285 1 97.38 72 PRO A CA 1
ATOM 562 C C . PRO A 1 72 ? -27.312 -15.133 6.754 1 97.38 72 PRO A C 1
ATOM 564 O O . PRO A 1 72 ? -26.188 -15.055 7.254 1 97.38 72 PRO A O 1
ATOM 567 N N . ASP A 1 73 ? -28.344 -15.477 7.457 1 96.81 73 ASP A N 1
ATOM 568 C CA . ASP A 1 73 ? -28.266 -15.836 8.875 1 96.81 73 ASP A CA 1
ATOM 569 C C . ASP A 1 73 ? -27.406 -17.078 9.078 1 96.81 73 ASP A C 1
ATOM 571 O O . ASP A 1 73 ? -26.766 -17.234 10.125 1 96.81 73 ASP A O 1
ATOM 575 N N . SER A 1 74 ? -27.484 -17.969 8.047 1 96.19 74 SER A N 1
ATOM 576 C CA . SER A 1 74 ? -26.688 -19.188 8.055 1 96.19 74 SER A CA 1
ATOM 577 C C . SER A 1 74 ? -26.172 -19.516 6.66 1 96.19 74 SER A C 1
ATOM 579 O O . SER A 1 74 ? -26.859 -19.266 5.668 1 96.19 74 SER A O 1
ATOM 581 N N . LEU A 1 75 ? -24.906 -20 6.617 1 95.44 75 LEU A N 1
ATOM 582 C CA . LEU A 1 75 ? -24.359 -20.375 5.312 1 95.44 75 LEU A CA 1
ATOM 583 C C . LEU A 1 75 ? -23.359 -21.516 5.441 1 95.44 75 LEU A C 1
ATOM 585 O O . LEU A 1 75 ? -22.766 -21.703 6.504 1 95.44 75 LEU A O 1
ATOM 589 N N . THR A 1 76 ? -23.188 -22.328 4.363 1 94.94 76 THR A N 1
ATOM 590 C CA . THR A 1 76 ? -22.203 -23.391 4.328 1 94.94 76 THR A CA 1
ATOM 591 C C . THR A 1 76 ? -20.797 -22.828 4.109 1 94.94 76 THR A C 1
ATOM 593 O O . THR A 1 76 ? -20.641 -21.688 3.693 1 94.94 76 THR A O 1
ATOM 596 N N . THR A 1 77 ? -19.797 -23.656 4.391 1 96.25 77 THR A N 1
ATOM 597 C CA . THR A 1 77 ? -18.406 -23.281 4.121 1 96.25 77 THR A CA 1
ATOM 598 C C . THR A 1 77 ? -18.203 -22.984 2.639 1 96.25 77 THR A C 1
ATOM 600 O O . THR A 1 77 ? -17.484 -22.047 2.279 1 96.25 77 THR A O 1
ATOM 603 N N . LEU A 1 78 ? -18.859 -23.734 1.826 1 95.75 78 LEU A N 1
ATOM 604 C CA . LEU A 1 78 ? -18.75 -23.516 0.387 1 95.75 78 LEU A CA 1
ATOM 605 C C . LEU A 1 78 ? -19.344 -22.172 -0.013 1 95.75 78 LEU A C 1
ATOM 607 O O . LEU A 1 78 ? -18.781 -21.469 -0.85 1 95.75 78 LEU A O 1
ATOM 611 N N . ASP A 1 79 ? -20.484 -21.859 0.535 1 96.56 79 ASP A N 1
ATOM 612 C CA . ASP A 1 79 ? -21.094 -20.562 0.256 1 96.56 79 ASP A CA 1
ATOM 613 C C . ASP A 1 79 ? -20.188 -19.406 0.699 1 96.56 79 ASP A C 1
ATOM 615 O O . ASP A 1 79 ? -20.094 -18.391 0.021 1 96.56 79 ASP A O 1
ATOM 619 N N . PHE A 1 80 ? -19.625 -19.625 1.857 1 98.12 80 PHE A N 1
ATOM 620 C CA . PHE A 1 80 ? -18.688 -18.625 2.338 1 98.12 80 PHE A CA 1
ATOM 621 C C . PHE A 1 80 ? -17.531 -18.469 1.358 1 98.12 80 PHE A C 1
ATOM 623 O O . PHE A 1 80 ? -17.188 -17.359 0.972 1 98.12 80 PHE A O 1
ATOM 630 N N . TYR A 1 81 ? -16.938 -19.578 0.945 1 98.44 81 TYR A N 1
ATOM 631 C CA . TYR A 1 81 ? -15.867 -19.547 -0.04 1 98.44 81 TYR A CA 1
ATOM 632 C C . TYR A 1 81 ? -16.297 -18.812 -1.301 1 98.44 81 TYR A C 1
ATOM 634 O O . TYR A 1 81 ? -15.578 -17.938 -1.797 1 98.44 81 TYR A O 1
ATOM 642 N N . ARG A 1 82 ? -17.406 -19.109 -1.763 1 98.06 82 ARG A N 1
ATOM 643 C CA . ARG A 1 82 ? -17.922 -18.531 -2.996 1 98.06 82 ARG A CA 1
ATOM 644 C C . ARG A 1 82 ? -18.016 -17.016 -2.887 1 98.06 82 ARG A C 1
ATOM 646 O O . ARG A 1 82 ? -17.703 -16.297 -3.842 1 98.06 82 ARG A O 1
ATOM 653 N N . SER A 1 83 ? -18.375 -16.531 -1.749 1 98.31 83 SER A N 1
ATOM 654 C CA . SER A 1 83 ? -18.562 -15.109 -1.54 1 98.31 83 SER A CA 1
ATOM 655 C C . SER A 1 83 ? -17.25 -14.391 -1.322 1 98.31 83 SER A C 1
ATOM 657 O O . SER A 1 83 ? -17.094 -13.227 -1.697 1 98.31 83 SER A O 1
ATOM 659 N N . VAL A 1 84 ? -16.234 -15.086 -0.771 1 98.75 84 VAL A N 1
ATOM 660 C CA . VAL A 1 84 ? -15.094 -14.391 -0.197 1 98.75 84 VAL A CA 1
ATOM 661 C C . VAL A 1 84 ? -13.875 -14.57 -1.102 1 98.75 84 VAL A C 1
ATOM 663 O O . VAL A 1 84 ? -13.031 -13.672 -1.208 1 98.75 84 VAL A O 1
ATOM 666 N N . ALA A 1 85 ? -13.758 -15.68 -1.797 1 98.75 85 ALA A N 1
ATOM 667 C CA . ALA A 1 85 ? -12.562 -16.016 -2.576 1 98.75 85 ALA A CA 1
ATOM 668 C C . ALA A 1 85 ? -12.258 -14.914 -3.594 1 98.75 85 ALA A C 1
ATOM 670 O O . ALA A 1 85 ? -11.094 -14.555 -3.791 1 98.75 85 ALA A O 1
ATOM 671 N N . PRO A 1 86 ? -13.297 -14.32 -4.262 1 98.56 86 PRO A N 1
ATOM 672 C CA . PRO A 1 86 ? -13.008 -13.258 -5.223 1 98.56 86 PRO A CA 1
ATOM 673 C C . PRO A 1 86 ? -12.336 -12.047 -4.582 1 98.56 86 PRO A C 1
ATOM 675 O O . PRO A 1 86 ? -11.547 -11.352 -5.234 1 98.56 86 PRO A O 1
ATOM 678 N N . LEU A 1 87 ? -12.648 -11.797 -3.303 1 98.56 87 LEU A N 1
ATOM 679 C CA . LEU A 1 87 ? -11.992 -10.711 -2.588 1 98.56 87 LEU A CA 1
ATOM 680 C C . LEU A 1 87 ? -10.492 -10.961 -2.479 1 98.56 87 LEU A C 1
ATOM 682 O O . LEU A 1 87 ? -9.688 -10.047 -2.662 1 98.56 87 LEU A O 1
ATOM 686 N N . VAL A 1 88 ? -10.078 -12.195 -2.223 1 98.75 88 VAL A N 1
ATOM 687 C CA . VAL A 1 88 ? -8.672 -12.57 -2.084 1 98.75 88 VAL A CA 1
ATOM 688 C C . VAL A 1 88 ? -7.977 -12.477 -3.439 1 98.75 88 VAL A C 1
ATOM 690 O O . VAL A 1 88 ? -6.852 -11.977 -3.533 1 98.75 88 VAL A O 1
ATOM 693 N N . THR A 1 89 ? -8.664 -12.883 -4.488 1 98.19 89 THR A N 1
ATOM 694 C CA . THR A 1 89 ? -8.109 -12.844 -5.84 1 98.19 89 THR A CA 1
ATOM 695 C C . THR A 1 89 ? -7.875 -11.406 -6.285 1 98.19 89 THR A C 1
ATOM 697 O O . THR A 1 89 ? -6.977 -11.133 -7.082 1 98.19 89 THR A O 1
ATOM 700 N N . ALA A 1 90 ? -8.625 -10.484 -5.719 1 97.44 90 ALA A N 1
ATOM 701 C CA . ALA A 1 90 ? -8.523 -9.07 -6.082 1 97.44 90 ALA A CA 1
ATOM 702 C C . ALA A 1 90 ? -7.184 -8.484 -5.633 1 97.44 90 ALA A C 1
ATOM 704 O O . ALA A 1 90 ? -6.781 -7.414 -6.09 1 97.44 90 ALA A O 1
ATOM 705 N N . VAL A 1 91 ? -6.496 -9.164 -4.734 1 97.25 91 VAL A N 1
ATOM 706 C CA . VAL A 1 91 ? -5.172 -8.742 -4.293 1 97.25 91 VAL A CA 1
ATOM 707 C C . VAL A 1 91 ? -4.211 -8.727 -5.48 1 97.25 91 VAL A C 1
ATOM 709 O O . VAL A 1 91 ? -3.232 -7.977 -5.484 1 97.25 91 VAL A O 1
ATOM 712 N N . GLY A 1 92 ? -4.438 -9.633 -6.469 1 97.06 92 GLY A N 1
ATOM 713 C CA . GLY A 1 92 ? -3.648 -9.625 -7.688 1 97.06 92 GLY A CA 1
ATOM 714 C C . GLY A 1 92 ? -2.318 -10.344 -7.543 1 97.06 92 GLY A C 1
ATOM 715 O O . GLY A 1 92 ? -1.343 -10 -8.211 1 97.06 92 GLY A O 1
ATOM 716 N N . ASP A 1 93 ? -2.225 -11.227 -6.68 1 97.56 93 ASP A N 1
ATOM 717 C CA . ASP A 1 93 ? -1.044 -12.039 -6.387 1 97.56 93 ASP A CA 1
ATOM 718 C C . ASP A 1 93 ? -1.314 -13.516 -6.641 1 97.56 93 ASP A C 1
ATOM 720 O O . ASP A 1 93 ? -2.139 -14.133 -5.961 1 97.56 93 ASP A O 1
ATOM 724 N N . GLY A 1 94 ? -0.584 -14.078 -7.566 1 97.94 94 GLY A N 1
ATOM 725 C CA . GLY A 1 94 ? -0.804 -15.461 -7.949 1 97.94 94 GLY A CA 1
ATOM 726 C C . GLY A 1 94 ? -0.516 -16.438 -6.832 1 97.94 94 GLY A C 1
ATOM 727 O O . GLY A 1 94 ? -0.938 -17.594 -6.887 1 97.94 94 GLY A O 1
ATOM 728 N N . HIS A 1 95 ? 0.226 -16.016 -5.809 1 98.19 95 HIS A N 1
ATOM 729 C CA . HIS A 1 95 ? 0.614 -16.891 -4.715 1 98.19 95 HIS A CA 1
ATOM 730 C C . HIS A 1 95 ? -0.35 -16.766 -3.539 1 98.19 95 HIS A C 1
ATOM 732 O O . HIS A 1 95 ? -0.258 -17.531 -2.57 1 98.19 95 HIS A O 1
ATOM 738 N N . THR A 1 96 ? -1.217 -15.773 -3.553 1 98.56 96 THR A N 1
ATOM 739 C CA . THR A 1 96 ? -2.197 -15.547 -2.498 1 98.56 96 THR A CA 1
ATOM 740 C C . THR A 1 96 ? -3.58 -16.016 -2.934 1 98.56 96 THR A C 1
ATOM 742 O O . THR A 1 96 ? -4.105 -15.578 -3.957 1 98.56 96 THR A O 1
ATOM 745 N N . ALA A 1 97 ? -4.172 -16.938 -2.162 1 98.44 97 ALA A N 1
ATOM 746 C CA . ALA A 1 97 ? -5.457 -17.516 -2.557 1 98.44 97 ALA A CA 1
ATOM 747 C C . ALA A 1 97 ? -6.172 -18.125 -1.36 1 98.44 97 ALA A C 1
ATOM 749 O O . ALA A 1 97 ? -5.527 -18.578 -0.408 1 98.44 97 ALA A O 1
ATOM 750 N N . LEU A 1 98 ? -7.48 -18.047 -1.37 1 98.69 98 LEU A N 1
ATOM 751 C CA . LEU A 1 98 ? -8.328 -18.859 -0.51 1 98.69 98 LEU A CA 1
ATOM 752 C C . LEU A 1 98 ? -8.625 -20.203 -1.165 1 98.69 98 LEU A C 1
ATOM 754 O O . LEU A 1 98 ? -9.172 -20.25 -2.271 1 98.69 98 LEU A O 1
ATOM 758 N N . TYR A 1 99 ? -8.359 -21.266 -0.507 1 97.88 99 TYR A N 1
ATOM 759 C CA . TYR A 1 99 ? -8.414 -22.578 -1.149 1 97.88 99 TYR A CA 1
ATOM 760 C C . TYR A 1 99 ? -9.82 -23.156 -1.069 1 97.88 99 TYR A C 1
ATOM 762 O O . TYR A 1 99 ? -10.5 -23.031 -0.05 1 97.88 99 TYR A O 1
ATOM 770 N N . PHE A 1 100 ? -10.195 -23.781 -2.143 1 97.5 100 PHE A N 1
ATOM 771 C CA . PHE A 1 100 ? -11.484 -24.453 -2.256 1 97.5 100 PHE A CA 1
ATOM 772 C C . PHE A 1 100 ? -11.625 -25.531 -1.2 1 97.5 100 PHE A C 1
ATOM 774 O O . PHE A 1 100 ? -10.688 -26.281 -0.941 1 97.5 100 PHE A O 1
ATOM 781 N N . PRO A 1 101 ? -12.781 -25.609 -0.558 1 95.5 101 PRO A N 1
ATOM 782 C CA . PRO A 1 101 ? -13 -26.625 0.479 1 95.5 101 PRO A CA 1
ATOM 783 C C . PRO A 1 101 ? -13.43 -27.969 -0.093 1 95.5 101 PRO A C 1
ATOM 785 O O . PRO A 1 101 ? -14.594 -28.359 0.049 1 95.5 101 PRO A O 1
ATOM 788 N N . TYR A 1 102 ? -12.586 -28.734 -0.561 1 91.81 102 TYR A N 1
ATOM 789 C CA . TYR A 1 102 ? -12.875 -30 -1.235 1 91.81 102 TYR A CA 1
ATOM 790 C C . TYR A 1 102 ? -13.617 -30.953 -0.308 1 91.81 102 TYR A C 1
ATOM 792 O O . TYR A 1 102 ? -14.594 -31.594 -0.712 1 91.81 102 TYR A O 1
ATOM 800 N N . LYS A 1 103 ? -13.172 -31.078 0.916 1 84.75 103 LYS A N 1
ATOM 801 C CA . LYS A 1 103 ? -13.781 -32.031 1.852 1 84.75 103 LYS A CA 1
ATOM 802 C C . LYS A 1 103 ? -15.234 -31.641 2.146 1 84.75 103 LYS A C 1
ATOM 804 O O . LYS A 1 103 ? -16.094 -32.5 2.262 1 84.75 103 LYS A O 1
ATOM 809 N N . ASP A 1 104 ? -15.438 -30.375 2.219 1 82.75 104 ASP A N 1
ATOM 810 C CA . ASP A 1 104 ? -16.781 -29.891 2.512 1 82.75 104 ASP A CA 1
ATOM 811 C C . ASP A 1 104 ? -17.688 -29.969 1.278 1 82.75 104 ASP A C 1
ATOM 813 O O . ASP A 1 104 ? -18.891 -30.172 1.397 1 82.75 104 ASP A O 1
ATOM 817 N N . ALA A 1 105 ? -17.031 -29.859 0.125 1 83.25 105 ALA A N 1
ATOM 818 C CA . ALA A 1 105 ? -17.812 -29.766 -1.105 1 83.25 105 ALA A CA 1
ATOM 819 C C . ALA A 1 105 ? -18.094 -31.156 -1.685 1 83.25 105 ALA A C 1
ATOM 821 O O . ALA A 1 105 ? -19.172 -31.391 -2.227 1 83.25 105 ALA A O 1
ATOM 822 N N . PHE A 1 106 ? -17.125 -31.969 -1.626 1 81.44 106 PHE A N 1
ATOM 823 C CA . PHE A 1 106 ? -17.266 -33.25 -2.307 1 81.44 106 PHE A CA 1
ATOM 824 C C . PHE A 1 106 ? -17.453 -34.375 -1.301 1 81.44 106 PHE A C 1
ATOM 826 O O . PHE A 1 106 ? -16.5 -34.844 -0.688 1 81.44 106 PHE A O 1
ATOM 833 N N . GLU A 1 107 ? -18.641 -34.656 -1.121 1 78.5 107 GLU A N 1
ATOM 834 C CA . GLU A 1 107 ? -18.969 -35.812 -0.31 1 78.5 107 GLU A CA 1
ATOM 835 C C . GLU A 1 107 ? -18.984 -37.094 -1.154 1 78.5 107 GLU A C 1
ATOM 837 O O . GLU A 1 107 ? -19.094 -37.031 -2.381 1 78.5 107 GLU A O 1
ATOM 842 N N . LYS A 1 108 ? -18.891 -38.188 -0.549 1 76.12 108 LYS A N 1
ATOM 843 C CA . LYS A 1 108 ? -18.766 -39.469 -1.22 1 76.12 108 LYS A CA 1
ATOM 844 C C . LYS A 1 108 ? -19.969 -39.719 -2.131 1 76.12 108 LYS A C 1
ATOM 846 O O . LYS A 1 108 ? -19.797 -40.219 -3.248 1 76.12 108 LYS A O 1
ATOM 851 N N . ASP A 1 109 ? -21.078 -39.344 -1.741 1 78.81 109 ASP A N 1
ATOM 852 C CA . ASP A 1 109 ? -22.281 -39.719 -2.473 1 78.81 109 ASP A CA 1
ATOM 853 C C . ASP A 1 109 ? -22.734 -38.594 -3.398 1 78.81 109 ASP A C 1
ATOM 855 O O . ASP A 1 109 ? -23.797 -38.719 -4.031 1 78.81 109 ASP A O 1
ATOM 859 N N . MET A 1 110 ? -21.844 -37.719 -3.684 1 83.88 110 MET A N 1
ATOM 860 C CA . MET A 1 110 ? -22.266 -36.594 -4.5 1 83.88 110 MET A CA 1
ATOM 861 C C . MET A 1 110 ? -22.141 -36.906 -5.984 1 83.88 110 MET A C 1
ATOM 863 O O . MET A 1 110 ? -21.125 -37.438 -6.426 1 83.88 110 MET A O 1
ATOM 867 N N . PRO A 1 111 ? -23.203 -36.656 -6.672 1 88.75 111 PRO A N 1
ATOM 868 C CA . PRO A 1 111 ? -23.109 -36.844 -8.125 1 88.75 111 PRO A CA 1
ATOM 869 C C . PRO A 1 111 ? -22.078 -35.906 -8.758 1 88.75 111 PRO A C 1
ATOM 871 O O . PRO A 1 111 ? -21.922 -34.75 -8.336 1 88.75 111 PRO A O 1
ATOM 874 N N . ARG A 1 112 ? -21.375 -36.375 -9.789 1 92.19 112 ARG A N 1
ATOM 875 C CA . ARG A 1 112 ? -20.281 -35.656 -10.422 1 92.19 112 ARG A CA 1
ATOM 876 C C . ARG A 1 112 ? -20.578 -35.375 -11.891 1 92.19 112 ARG A C 1
ATOM 878 O O . ARG A 1 112 ? -21.297 -36.156 -12.539 1 92.19 112 ARG A O 1
ATOM 885 N N . PHE A 1 113 ? -20.109 -34.25 -12.328 1 95.06 113 PHE A N 1
ATOM 886 C CA . PHE A 1 113 ? -20.047 -34 -13.766 1 95.06 113 PHE A CA 1
ATOM 887 C C . PHE A 1 113 ? -19.281 -35.125 -14.477 1 95.06 113 PHE A C 1
ATOM 889 O O . PHE A 1 113 ? -18.188 -35.469 -14.062 1 95.06 113 PHE A O 1
ATOM 896 N N . PRO A 1 114 ? -19.75 -35.656 -15.516 1 95.19 114 PRO A N 1
ATOM 897 C CA . PRO A 1 114 ? -19.203 -36.906 -16.062 1 95.19 114 PRO A CA 1
ATOM 898 C C . PRO A 1 114 ? -17.906 -36.688 -16.844 1 95.19 114 PRO A C 1
ATOM 900 O O . PRO A 1 114 ? -17.062 -37.594 -16.906 1 95.19 114 PRO A O 1
ATOM 903 N N . LEU A 1 115 ? -17.719 -35.594 -17.469 1 95.75 115 LEU A N 1
ATOM 904 C CA . LEU A 1 115 ? -16.609 -35.406 -18.375 1 95.75 115 LEU A CA 1
ATOM 905 C C . LEU A 1 115 ? -15.406 -34.812 -17.656 1 95.75 115 LEU A C 1
ATOM 907 O O . LEU A 1 115 ? -15.539 -34.281 -16.547 1 95.75 115 LEU A O 1
ATOM 911 N N . MET A 1 116 ? -14.211 -35.031 -18.234 1 95 116 MET A N 1
ATOM 912 C CA . MET A 1 116 ? -12.992 -34.281 -17.922 1 95 116 MET A CA 1
ATOM 913 C C . MET A 1 116 ? -12.656 -33.281 -19.016 1 95 116 MET A C 1
ATOM 915 O O . MET A 1 116 ? -12.812 -33.594 -20.203 1 95 116 MET A O 1
ATOM 919 N N . VAL A 1 117 ? -12.312 -32.125 -18.531 1 95.62 117 VAL A N 1
ATOM 920 C CA . VAL A 1 117 ? -12.109 -31.078 -19.547 1 95.62 117 VAL A CA 1
ATOM 921 C C . VAL A 1 117 ? -10.789 -30.359 -19.281 1 95.62 117 VAL A C 1
ATOM 923 O O . VAL A 1 117 ? -10.195 -30.5 -18.203 1 95.62 117 VAL A O 1
ATOM 926 N N . SER A 1 118 ? -10.289 -29.672 -20.25 1 95.5 118 SER A N 1
ATOM 927 C CA . SER A 1 118 ? -9.164 -28.75 -20.188 1 95.5 118 SER A CA 1
ATOM 928 C C . SER A 1 118 ? -9.555 -27.359 -20.672 1 95.5 118 SER A C 1
ATOM 930 O O . SER A 1 118 ? -10.344 -27.234 -21.609 1 95.5 118 SER A O 1
ATOM 932 N N . VAL A 1 119 ? -9.023 -26.375 -20.016 1 96.81 119 VAL A N 1
ATOM 933 C CA . VAL A 1 119 ? -9.203 -25 -20.422 1 96.81 119 VAL A CA 1
ATOM 934 C C . VAL A 1 119 ? -7.91 -24.453 -21.031 1 96.81 119 VAL A C 1
ATOM 936 O O . VAL A 1 119 ? -6.84 -24.562 -20.422 1 96.81 119 VAL A O 1
ATOM 939 N N . ASP A 1 120 ? -8.016 -23.953 -22.172 1 95.25 120 ASP A N 1
ATOM 940 C CA . ASP A 1 120 ? -6.848 -23.422 -22.875 1 95.25 120 ASP A CA 1
ATOM 941 C C . ASP A 1 120 ? -6.496 -22.031 -22.359 1 95.25 120 ASP A C 1
ATOM 943 O O . ASP A 1 120 ? -7.359 -21.156 -22.281 1 95.25 120 ASP A O 1
ATOM 947 N N . ALA A 1 121 ? -5.289 -21.797 -22.078 1 95.06 121 ALA A N 1
ATOM 948 C CA . ALA A 1 121 ? -4.828 -20.562 -21.469 1 95.06 121 ALA A CA 1
ATOM 949 C C . ALA A 1 121 ? -4.695 -19.453 -22.5 1 95.06 121 ALA A C 1
ATOM 951 O O . ALA A 1 121 ? -4.566 -18.281 -22.156 1 95.06 121 ALA A O 1
ATOM 952 N N . ASN A 1 122 ? -4.703 -19.797 -23.766 1 94.19 122 ASN A N 1
ATOM 953 C CA . ASN A 1 122 ? -4.5 -18.812 -24.828 1 94.19 122 ASN A CA 1
ATOM 954 C C . ASN A 1 122 ? -5.832 -18.297 -25.375 1 94.19 122 ASN A C 1
ATOM 956 O O . ASN A 1 122 ? -5.949 -17.125 -25.734 1 94.19 122 ASN A O 1
ATOM 960 N N . ASP A 1 123 ? -6.844 -19.172 -25.406 1 91.38 123 ASP A N 1
ATOM 961 C CA . ASP A 1 123 ? -8.039 -18.703 -26.109 1 91.38 123 ASP A CA 1
ATOM 962 C C . ASP A 1 123 ? -9.305 -19.031 -25.312 1 91.38 123 ASP A C 1
ATOM 964 O O . ASP A 1 123 ? -10.414 -18.859 -25.812 1 91.38 123 ASP A O 1
ATOM 968 N N . SER A 1 124 ? -9.172 -19.547 -24.125 1 93.12 124 SER A N 1
ATOM 969 C CA . SER A 1 124 ? -10.266 -19.797 -23.188 1 93.12 124 SER A CA 1
ATOM 970 C C . SER A 1 124 ? -11.25 -20.828 -23.734 1 93.12 124 SER A C 1
ATOM 972 O O . SER A 1 124 ? -12.453 -20.734 -23.484 1 93.12 124 SER A O 1
ATOM 974 N N . THR A 1 125 ? -10.758 -21.75 -24.562 1 94.94 125 THR A N 1
ATOM 975 C CA . THR A 1 125 ? -11.617 -22.844 -25.031 1 94.94 125 THR A CA 1
ATOM 976 C C . THR A 1 125 ? -11.609 -24 -24.047 1 94.94 125 THR A C 1
ATOM 978 O O . THR A 1 125 ? -10.625 -24.203 -23.328 1 94.94 125 THR A O 1
ATOM 981 N N . ILE A 1 126 ? -12.75 -24.656 -23.984 1 97.31 126 ILE A N 1
ATOM 982 C CA . ILE A 1 126 ? -12.875 -25.859 -23.188 1 97.31 126 ILE A CA 1
ATOM 983 C C . ILE A 1 126 ? -12.883 -27.078 -24.109 1 97.31 126 ILE A C 1
ATOM 985 O O . ILE A 1 126 ? -13.695 -27.172 -25.031 1 97.31 126 ILE A O 1
ATOM 989 N N . THR A 1 127 ? -11.984 -28.016 -23.875 1 96.5 127 THR A N 1
ATOM 990 C CA . THR A 1 127 ? -11.938 -29.25 -24.641 1 96.5 127 THR A CA 1
ATOM 991 C C . THR A 1 127 ? -12 -30.469 -23.719 1 96.5 127 THR A C 1
ATOM 993 O O . THR A 1 127 ? -11.609 -30.391 -22.547 1 96.5 127 THR A O 1
ATOM 996 N N . THR A 1 128 ? -12.555 -31.531 -24.234 1 95.5 128 THR A N 1
ATOM 997 C CA . THR A 1 128 ? -12.68 -32.75 -23.422 1 95.5 128 THR A CA 1
ATOM 998 C C . THR A 1 128 ? -11.344 -33.469 -23.312 1 95.5 128 THR A C 1
ATOM 1000 O O . THR A 1 128 ? -10.562 -33.469 -24.266 1 95.5 128 THR A O 1
ATOM 1003 N N . ARG A 1 129 ? -11.188 -34.031 -22.188 1 93.69 129 ARG A N 1
ATOM 1004 C CA . ARG A 1 129 ? -10.047 -34.906 -21.938 1 93.69 129 ARG A CA 1
ATOM 1005 C C . ARG A 1 129 ? -10.477 -36.375 -21.859 1 93.69 129 ARG A C 1
ATOM 1007 O O . ARG A 1 129 ? -11.297 -36.719 -21.016 1 93.69 129 ARG A O 1
ATOM 1014 N N . GLY A 1 130 ? -9.836 -37.125 -22.703 1 92.75 130 GLY A N 1
ATOM 1015 C CA . GLY A 1 130 ? -10.234 -38.531 -22.75 1 92.75 130 GLY A CA 1
ATOM 1016 C C . GLY A 1 130 ? -11.57 -38.75 -23.453 1 92.75 130 GLY A C 1
ATOM 1017 O O . GLY A 1 130 ? -12.297 -37.781 -23.703 1 92.75 130 GLY A O 1
ATOM 1018 N N . THR A 1 131 ? -11.734 -39.969 -23.891 1 94.81 131 THR A N 1
ATOM 1019 C CA . THR A 1 131 ? -13.039 -40.375 -24.406 1 94.81 131 THR A CA 1
ATOM 1020 C C . THR A 1 131 ? -13.922 -40.906 -23.281 1 94.81 131 THR A C 1
ATOM 1022 O O . THR A 1 131 ? -13.75 -42.062 -22.828 1 94.81 131 THR A O 1
ATOM 1025 N N . LEU A 1 132 ? -14.875 -40.094 -22.891 1 94.94 132 LEU A N 1
ATOM 1026 C CA . LEU A 1 132 ? -15.703 -40.438 -21.734 1 94.94 132 LEU A CA 1
ATOM 1027 C C . LEU A 1 132 ? -17.188 -40.375 -22.094 1 94.94 132 LEU A C 1
ATOM 1029 O O . LEU A 1 132 ? -17.656 -39.406 -22.688 1 94.94 132 LEU A O 1
ATOM 1033 N N . PHE A 1 133 ? -17.875 -41.469 -21.734 1 94.69 133 PHE A N 1
ATOM 1034 C CA . PHE A 1 133 ? -19.328 -41.562 -21.891 1 94.69 133 PHE A CA 1
ATOM 1035 C C . PHE A 1 133 ? -19.734 -41.219 -23.312 1 94.69 133 PHE A C 1
ATOM 1037 O O . PHE A 1 133 ? -20.719 -40.469 -23.516 1 94.69 133 PHE A O 1
ATOM 1044 N N . GLY A 1 134 ? -18.969 -41.562 -24.25 1 91.69 134 GLY A N 1
ATOM 1045 C CA . GLY A 1 134 ? -19.312 -41.438 -25.656 1 91.69 134 GLY A CA 1
ATOM 1046 C C . GLY A 1 134 ? -18.859 -40.125 -26.25 1 91.69 134 GLY A C 1
ATOM 1047 O O . GLY A 1 134 ? -19.016 -39.875 -27.453 1 91.69 134 GLY A O 1
ATOM 1048 N N . VAL A 1 135 ? -18.328 -39.25 -25.5 1 95.12 135 VAL A N 1
ATOM 1049 C CA . VAL A 1 135 ? -17.828 -37.969 -26.031 1 95.12 135 VAL A CA 1
ATOM 1050 C C . VAL A 1 135 ? -16.344 -38.125 -26.359 1 95.12 135 VAL A C 1
ATOM 1052 O O . VAL A 1 135 ? -15.539 -38.531 -25.516 1 95.12 135 VAL A O 1
ATOM 1055 N N . PRO A 1 136 ? -15.961 -37.75 -27.562 1 94.44 136 PRO A N 1
ATOM 1056 C CA . PRO A 1 136 ? -14.578 -38 -27.984 1 94.44 136 PRO A CA 1
ATOM 1057 C C . PRO A 1 136 ? -13.586 -37.062 -27.297 1 94.44 136 PRO A C 1
ATOM 1059 O O . PRO A 1 136 ? -13.953 -35.938 -26.906 1 94.44 136 PRO A O 1
ATOM 1062 N N . GLU A 1 137 ? -12.352 -37.5 -27.188 1 94.25 137 GLU A N 1
ATOM 1063 C CA . GLU A 1 137 ? -11.273 -36.656 -26.688 1 94.25 137 GLU A CA 1
ATOM 1064 C C . GLU A 1 137 ? -11.008 -35.5 -27.641 1 94.25 137 GLU A C 1
ATOM 1066 O O . GLU A 1 137 ? -11.031 -35.656 -28.859 1 94.25 137 GLU A O 1
ATOM 1071 N N . GLY A 1 138 ? -10.805 -34.312 -27 1 93.44 138 GLY A N 1
ATOM 1072 C CA . GLY A 1 138 ? -10.406 -33.125 -27.781 1 93.44 138 GLY A CA 1
ATOM 1073 C C . GLY A 1 138 ? -11.586 -32.375 -28.344 1 93.44 138 GLY A C 1
ATOM 1074 O O . GLY A 1 138 ? -11.406 -31.344 -29.016 1 93.44 138 GLY A O 1
ATOM 1075 N N . ALA A 1 139 ? -12.773 -32.844 -28.047 1 95.94 139 ALA A N 1
ATOM 1076 C CA . ALA A 1 139 ? -13.953 -32.125 -28.5 1 95.94 139 ALA A CA 1
ATOM 1077 C C . ALA A 1 139 ? -14.062 -30.766 -27.828 1 95.94 139 ALA A C 1
ATOM 1079 O O . ALA A 1 139 ? -13.867 -30.641 -26.609 1 95.94 139 ALA A O 1
ATOM 1080 N N . LYS A 1 140 ? -14.359 -29.766 -28.656 1 97.44 140 LYS A N 1
ATOM 1081 C CA . LYS A 1 140 ? -14.555 -28.422 -28.125 1 97.44 140 LYS A CA 1
ATOM 1082 C C . LYS A 1 140 ? -15.969 -28.25 -27.578 1 97.44 140 LYS A C 1
ATOM 1084 O O . LYS A 1 140 ? -16.953 -28.391 -28.312 1 97.44 140 LYS A O 1
ATOM 1089 N N . ILE A 1 141 ? -16.078 -27.953 -26.328 1 97.88 141 ILE A N 1
ATOM 1090 C C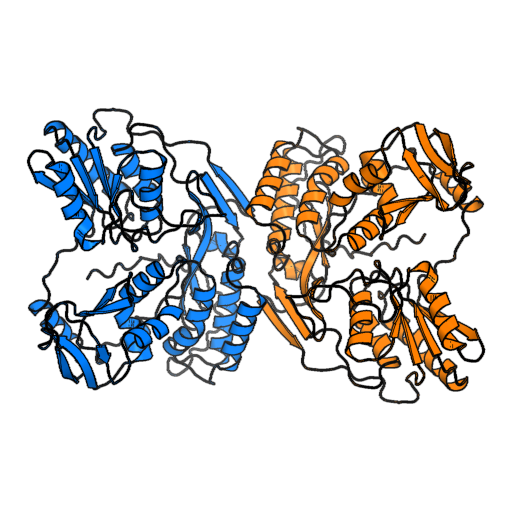A . ILE A 1 141 ? -17.391 -27.75 -25.688 1 97.88 141 ILE A CA 1
ATOM 1091 C C . ILE A 1 141 ? -17.906 -26.359 -26.047 1 97.88 141 ILE A C 1
ATOM 1093 O O . ILE A 1 141 ? -17.203 -25.359 -25.875 1 97.88 141 ILE A O 1
ATOM 1097 N N . VAL A 1 142 ? -19.141 -26.312 -26.5 1 97.94 142 VAL A N 1
ATOM 1098 C CA . VAL A 1 142 ? -19.781 -25.047 -26.844 1 97.94 142 VAL A CA 1
ATOM 1099 C C . VAL A 1 142 ? -20.594 -24.531 -25.656 1 97.94 142 VAL A C 1
ATOM 1101 O O . VAL A 1 142 ? -20.5 -23.375 -25.281 1 97.94 142 VAL A O 1
ATOM 1104 N N . SER A 1 143 ? -21.391 -25.422 -25.094 1 97.94 143 SER A N 1
ATOM 1105 C CA . SER A 1 143 ? -22.219 -25.016 -23.953 1 97.94 143 SER A CA 1
ATOM 1106 C C . SER A 1 143 ? -22.594 -26.219 -23.094 1 97.94 143 SER A C 1
ATOM 1108 O O . SER A 1 143 ? -22.547 -27.359 -23.562 1 97.94 143 SER A O 1
ATOM 1110 N N . ILE A 1 144 ? -22.859 -26 -21.875 1 97.75 144 ILE A N 1
ATOM 1111 C CA . ILE A 1 144 ? -23.422 -26.953 -20.938 1 97.75 144 ILE A CA 1
ATOM 1112 C C . ILE A 1 144 ? -24.656 -26.359 -20.266 1 97.75 144 ILE A C 1
ATOM 1114 O O . ILE A 1 144 ? -24.578 -25.312 -19.641 1 97.75 144 ILE A O 1
ATOM 1118 N N . ASN A 1 145 ? -25.781 -26.984 -20.422 1 97.75 145 ASN A N 1
ATOM 1119 C CA . ASN A 1 145 ? -27.047 -26.531 -19.875 1 97.75 145 ASN A CA 1
ATOM 1120 C C . ASN A 1 145 ? -27.344 -25.078 -20.281 1 97.75 145 ASN A C 1
ATOM 1122 O O . ASN A 1 145 ? -27.734 -24.266 -19.438 1 97.75 145 ASN A O 1
ATOM 1126 N N . GLY A 1 146 ? -26.984 -24.766 -21.469 1 97 146 GLY A N 1
ATOM 1127 C CA . GLY A 1 146 ? -27.344 -23.469 -22.031 1 97 146 GLY A CA 1
ATOM 1128 C C . GLY A 1 146 ? -26.328 -22.391 -21.703 1 97 146 GLY A C 1
ATOM 1129 O O . GLY A 1 146 ? -26.438 -21.266 -22.203 1 97 146 GLY A O 1
ATOM 1130 N N . VAL A 1 147 ? -25.344 -22.641 -20.875 1 97.75 147 VAL A N 1
ATOM 1131 C CA . VAL A 1 147 ? -24.312 -21.656 -20.562 1 97.75 147 VAL A CA 1
ATOM 1132 C C . VAL A 1 147 ? -23.125 -21.828 -21.5 1 97.75 147 VAL A C 1
ATOM 1134 O O . VAL A 1 147 ? -22.516 -22.891 -21.562 1 97.75 147 VAL A O 1
ATOM 1137 N N . ASN A 1 148 ? -22.812 -20.766 -22.188 1 97.44 148 ASN A N 1
ATOM 1138 C CA . ASN A 1 148 ? -21.688 -20.781 -23.109 1 97.44 148 ASN A CA 1
ATOM 1139 C C . ASN A 1 148 ? -20.359 -21 -22.391 1 97.44 148 ASN A C 1
ATOM 1141 O O . ASN A 1 148 ? -20.156 -20.484 -21.281 1 97.44 148 ASN A O 1
ATOM 1145 N N . SER A 1 149 ? -19.438 -21.719 -23.094 1 96.81 149 SER A N 1
ATOM 1146 C CA . SER A 1 149 ? -18.141 -22.047 -22.5 1 96.81 149 SER A CA 1
ATOM 1147 C C . SER A 1 149 ? -17.406 -20.797 -22.078 1 96.81 149 SER A C 1
ATOM 1149 O O . SER A 1 149 ? -16.797 -20.75 -21 1 96.81 149 SER A O 1
ATOM 1151 N N . LYS A 1 150 ? -17.391 -19.781 -22.844 1 95.88 150 LYS A N 1
ATOM 1152 C CA . LYS A 1 150 ? -16.703 -18.531 -22.531 1 95.88 150 LYS A CA 1
ATOM 1153 C C . LYS A 1 150 ? -17.297 -17.875 -21.281 1 95.88 150 LYS A C 1
ATOM 1155 O O . LYS A 1 150 ? -16.562 -17.375 -20.438 1 95.88 150 LYS A O 1
ATOM 1160 N N . GLU A 1 151 ? -18.562 -17.859 -21.25 1 97.19 151 GLU A N 1
ATOM 1161 C CA . GLU A 1 151 ? -19.25 -17.312 -20.078 1 97.19 151 GLU A CA 1
ATOM 1162 C C . GLU A 1 151 ? -18.906 -18.094 -18.812 1 97.19 151 GLU A C 1
ATOM 1164 O O . GLU A 1 151 ? -18.703 -17.516 -17.75 1 97.19 151 GLU A O 1
ATOM 1169 N N . MET A 1 152 ? -18.859 -19.406 -18.938 1 97.5 152 MET A N 1
ATOM 1170 C CA . MET A 1 152 ? -18.516 -20.266 -17.812 1 97.5 152 MET A CA 1
ATOM 1171 C C . MET A 1 152 ? -17.125 -19.922 -17.266 1 97.5 152 MET A C 1
ATOM 1173 O O . MET A 1 152 ? -16.953 -19.781 -16.062 1 97.5 152 MET A O 1
ATOM 1177 N N . ILE A 1 153 ? -16.203 -19.734 -18.188 1 98 153 ILE A N 1
ATOM 1178 C CA . ILE A 1 153 ? -14.828 -19.422 -17.812 1 98 153 ILE A CA 1
ATOM 1179 C C . ILE A 1 153 ? -14.781 -18.047 -17.141 1 98 153 ILE A C 1
ATOM 1181 O O . ILE A 1 153 ? -14.109 -17.859 -16.125 1 98 153 ILE A O 1
ATOM 1185 N N . GLU A 1 154 ? -15.5 -17.078 -17.656 1 97.44 154 GLU A N 1
ATOM 1186 C CA . GLU A 1 154 ? -15.555 -15.734 -17.094 1 97.44 154 GLU A CA 1
ATOM 1187 C C . GLU A 1 154 ? -16.062 -15.75 -15.656 1 97.44 154 GLU A C 1
ATOM 1189 O O . GLU A 1 154 ? -15.594 -14.984 -14.812 1 97.44 154 GLU A O 1
ATOM 1194 N N . LYS A 1 155 ? -16.984 -16.641 -15.391 1 97.94 155 LYS A N 1
ATOM 1195 C CA . LYS A 1 155 ? -17.562 -16.734 -14.055 1 97.94 155 LYS A CA 1
ATOM 1196 C C . LYS A 1 155 ? -16.641 -17.484 -13.102 1 97.94 155 LYS A C 1
ATOM 1198 O O . LYS A 1 155 ? -16.797 -17.406 -11.883 1 97.94 155 LYS A O 1
ATOM 1203 N N . MET A 1 156 ? -15.656 -18.188 -13.633 1 98.19 156 MET A N 1
ATOM 1204 C CA . MET A 1 156 ? -14.703 -18.906 -12.797 1 98.19 156 MET A CA 1
ATOM 1205 C C . MET A 1 156 ? -13.469 -18.047 -12.523 1 98.19 156 MET A C 1
ATOM 1207 O O . MET A 1 156 ? -12.797 -18.234 -11.508 1 98.19 156 MET A O 1
ATOM 1211 N N . LEU A 1 157 ? -13.219 -17.062 -13.336 1 98.19 157 LEU A N 1
ATOM 1212 C CA . LEU A 1 157 ? -12 -16.25 -13.281 1 98.19 157 LEU A CA 1
ATOM 1213 C C . LEU A 1 157 ? -11.891 -15.539 -11.93 1 98.19 157 LEU A C 1
ATOM 1215 O O . LEU A 1 157 ? -10.789 -15.422 -11.375 1 98.19 157 LEU A O 1
ATOM 1219 N N . PRO A 1 158 ? -12.984 -15.125 -11.297 1 98 158 PRO A N 1
ATOM 1220 C CA . PRO A 1 158 ? -12.883 -14.422 -10.016 1 98 158 PRO A CA 1
ATOM 1221 C C . PRO A 1 158 ? -12.32 -15.305 -8.906 1 98 158 PRO A C 1
ATOM 1223 O O . PRO A 1 158 ? -11.953 -14.805 -7.836 1 98 158 PRO A O 1
ATOM 1226 N N . TYR A 1 159 ? -12.195 -16.609 -9.156 1 98.44 159 TYR A N 1
ATOM 1227 C CA . TYR A 1 159 ? -11.711 -17.516 -8.125 1 98.44 159 TYR A CA 1
ATOM 1228 C C . TYR A 1 159 ? -10.266 -17.906 -8.383 1 98.44 159 TYR A C 1
ATOM 1230 O O . TYR A 1 159 ? -9.664 -18.641 -7.594 1 98.44 159 TYR A O 1
ATOM 1238 N N . ALA A 1 160 ? -9.727 -17.422 -9.469 1 98.31 160 ALA A N 1
ATOM 1239 C CA . ALA A 1 160 ? -8.391 -17.812 -9.898 1 98.31 160 ALA A CA 1
ATOM 1240 C C . ALA A 1 160 ? -7.391 -16.672 -9.68 1 98.31 160 ALA A C 1
ATOM 1242 O O . ALA A 1 160 ? -7.387 -15.695 -10.422 1 98.31 160 ALA A O 1
ATOM 1243 N N . SER A 1 161 ? -6.527 -16.859 -8.703 1 97.75 161 SER A N 1
ATOM 1244 C CA . SER A 1 161 ? -5.496 -15.852 -8.453 1 97.75 161 SER A CA 1
ATOM 1245 C C . SER A 1 161 ? -4.457 -15.828 -9.57 1 97.75 161 SER A C 1
ATOM 1247 O O . SER A 1 161 ? -4.203 -16.859 -10.203 1 97.75 161 SER A O 1
ATOM 1249 N N . GLY A 1 162 ? -3.867 -14.672 -9.797 1 97.19 162 GLY A N 1
ATOM 1250 C CA . GLY A 1 162 ? -2.832 -14.516 -10.812 1 97.19 162 GLY A CA 1
ATOM 1251 C C . GLY A 1 162 ? -2.646 -13.078 -11.258 1 97.19 162 GLY A C 1
ATOM 1252 O O . GLY A 1 162 ? -3.549 -12.25 -11.102 1 97.19 162 GLY A O 1
ATOM 1253 N N . GLU A 1 163 ? -1.498 -12.852 -11.805 1 96.81 163 GLU A N 1
ATOM 1254 C CA . GLU A 1 163 ? -1.151 -11.5 -12.234 1 96.81 163 GLU A CA 1
ATOM 1255 C C . GLU A 1 163 ? -1.57 -11.258 -13.688 1 96.81 163 GLU A C 1
ATOM 1257 O O . GLU A 1 163 ? -1.823 -10.125 -14.078 1 96.81 163 GLU A O 1
ATOM 1262 N N . ARG A 1 164 ? -1.612 -12.398 -14.453 1 96.69 164 ARG A N 1
ATOM 1263 C CA . ARG A 1 164 ? -1.954 -12.328 -15.867 1 96.69 164 ARG A CA 1
ATOM 1264 C C . ARG A 1 164 ? -3.139 -13.227 -16.188 1 96.69 164 ARG A C 1
ATOM 1266 O O . ARG A 1 164 ? -3.33 -14.266 -15.555 1 96.69 164 ARG A O 1
ATOM 1273 N N . THR A 1 165 ? -3.797 -12.82 -17.188 1 96.69 165 THR A N 1
ATOM 1274 C CA . THR A 1 165 ? -4.992 -13.57 -17.562 1 96.69 165 THR A CA 1
ATOM 1275 C C . THR A 1 165 ? -4.641 -15 -17.953 1 96.69 165 THR A C 1
ATOM 1277 O O . THR A 1 165 ? -5.332 -15.945 -17.562 1 96.69 165 THR A O 1
ATOM 1280 N N . PHE A 1 166 ? -3.596 -15.164 -18.734 1 97.31 166 PHE A N 1
ATOM 1281 C CA . PHE A 1 166 ? -3.26 -16.516 -19.188 1 97.31 166 PHE A CA 1
ATOM 1282 C C . PHE A 1 166 ? -2.941 -17.406 -17.984 1 97.31 166 PHE A C 1
ATOM 1284 O O . PHE A 1 166 ? -3.273 -18.594 -18 1 97.31 166 PHE A O 1
ATOM 1291 N N . PHE A 1 167 ? -2.297 -16.875 -17 1 97.5 167 PHE A N 1
ATOM 1292 C CA . PHE A 1 167 ? -2.014 -17.688 -15.828 1 97.5 167 PHE A CA 1
ATOM 1293 C C . PHE A 1 167 ? -3.289 -17.969 -15.039 1 97.5 167 PHE A C 1
ATOM 1295 O O . PHE A 1 167 ? -3.475 -19.062 -14.516 1 97.5 167 PHE A O 1
ATOM 1302 N N . ARG A 1 168 ? -4.156 -16.984 -14.891 1 97.88 168 ARG A N 1
ATOM 1303 C CA . ARG A 1 168 ? -5.445 -17.203 -14.242 1 97.88 168 ARG A CA 1
ATOM 1304 C C . ARG A 1 168 ? -6.23 -18.297 -14.945 1 97.88 168 ARG A C 1
ATOM 1306 O O . ARG A 1 168 ? -6.895 -19.109 -14.297 1 97.88 168 ARG A O 1
ATOM 1313 N N . LEU A 1 169 ? -6.141 -18.312 -16.234 1 97.69 169 LEU A N 1
ATOM 1314 C CA . LEU A 1 169 ? -6.809 -19.359 -17 1 97.69 169 LEU A CA 1
ATOM 1315 C C . LEU A 1 169 ? -6.199 -20.719 -16.703 1 97.69 169 LEU A C 1
ATOM 1317 O O . LEU A 1 169 ? -6.91 -21.734 -16.672 1 97.69 169 LEU A O 1
ATOM 1321 N N . THR A 1 170 ? -4.895 -20.75 -16.5 1 96.56 170 THR A N 1
ATOM 1322 C CA . THR A 1 170 ? -4.258 -21.984 -16.047 1 96.56 170 THR A CA 1
ATOM 1323 C C . THR A 1 170 ? -4.848 -22.453 -14.727 1 96.56 170 THR A C 1
ATOM 1325 O O . THR A 1 170 ? -5.082 -23.656 -14.531 1 96.56 170 THR A O 1
ATOM 1328 N N . ASN A 1 171 ? -5.074 -21.5 -13.891 1 97.38 171 ASN A N 1
ATOM 1329 C CA . ASN A 1 171 ? -5.668 -21.844 -12.602 1 97.38 171 ASN A CA 1
ATOM 1330 C C . ASN A 1 171 ? -7.117 -22.281 -12.758 1 97.38 171 ASN A C 1
ATOM 1332 O O . ASN A 1 171 ? -7.582 -23.156 -12.023 1 97.38 171 ASN A O 1
ATOM 1336 N N . VAL A 1 172 ? -7.805 -21.672 -13.703 1 97.94 172 VAL A N 1
ATOM 1337 C CA . VAL A 1 172 ? -9.164 -22.125 -13.992 1 97.94 172 VAL A CA 1
ATOM 1338 C C . VAL A 1 172 ? -9.133 -23.578 -14.5 1 97.94 172 VAL A C 1
ATOM 1340 O O . VAL A 1 172 ? -9.953 -24.391 -14.094 1 97.94 172 VAL A O 1
ATOM 1343 N N . ASN A 1 173 ? -8.18 -23.859 -15.352 1 96.88 173 ASN A N 1
ATOM 1344 C CA . ASN A 1 173 ? -8.016 -25.219 -15.844 1 96.88 173 ASN A CA 1
ATOM 1345 C C . ASN A 1 173 ? -7.793 -26.203 -14.695 1 96.88 173 ASN A C 1
ATOM 1347 O O . ASN A 1 173 ? -8.453 -27.234 -14.625 1 96.88 173 ASN A O 1
ATOM 1351 N N . ASN A 1 174 ? -6.945 -25.797 -13.781 1 94.75 174 ASN A N 1
ATOM 1352 C CA . ASN A 1 174 ? -6.59 -26.672 -12.664 1 94.75 174 ASN A CA 1
ATOM 1353 C C . ASN A 1 174 ? -7.766 -26.859 -11.703 1 94.75 174 ASN A C 1
ATOM 1355 O O . ASN A 1 174 ? -7.926 -27.938 -11.117 1 94.75 174 ASN A O 1
ATOM 1359 N N . GLY A 1 175 ? -8.547 -25.797 -11.562 1 95.38 175 GLY A N 1
ATOM 1360 C CA . GLY A 1 175 ? -9.648 -25.844 -10.609 1 95.38 175 GLY A CA 1
ATOM 1361 C C . GLY A 1 175 ? -11 -26.016 -11.273 1 95.38 175 GLY A C 1
ATOM 1362 O O . GLY A 1 175 ? -12.039 -25.844 -10.633 1 95.38 175 GLY A O 1
ATOM 1363 N N . PHE A 1 176 ? -11.047 -26.406 -12.5 1 96.25 176 PHE A N 1
ATOM 1364 C CA . PHE A 1 176 ? -12.281 -26.359 -13.281 1 96.25 176 PHE A CA 1
ATOM 1365 C C . PHE A 1 176 ? -13.367 -27.203 -12.625 1 96.25 176 PHE A C 1
ATOM 1367 O O . PHE A 1 176 ? -14.492 -26.734 -12.422 1 96.25 176 PHE A O 1
ATOM 1374 N N . LEU A 1 177 ? -13.055 -28.406 -12.289 1 92.94 177 LEU A N 1
ATOM 1375 C CA . LEU A 1 177 ? -14.078 -29.312 -11.781 1 92.94 177 LEU A CA 1
ATOM 1376 C C . LEU A 1 177 ? -14.648 -28.797 -10.461 1 92.94 177 LEU A C 1
ATOM 1378 O O . LEU A 1 177 ? -15.852 -28.906 -10.219 1 92.94 177 LEU A O 1
ATOM 1382 N N . ALA A 1 178 ? -13.789 -28.266 -9.641 1 94.88 178 ALA A N 1
ATOM 1383 C CA . ALA A 1 178 ? -14.234 -27.719 -8.359 1 94.88 178 ALA A CA 1
ATOM 1384 C C . ALA A 1 178 ? -15.188 -26.547 -8.562 1 94.88 178 ALA A C 1
ATOM 1386 O O . ALA A 1 178 ? -16.281 -26.516 -8.008 1 94.88 178 ALA A O 1
ATOM 1387 N N . TRP A 1 179 ? -14.789 -25.641 -9.367 1 97.12 179 TRP A N 1
ATOM 1388 C CA . TRP A 1 179 ? -15.594 -24.438 -9.555 1 97.12 179 TRP A CA 1
ATOM 1389 C C . TRP A 1 179 ? -16.828 -24.734 -10.406 1 97.12 179 TRP A C 1
ATOM 1391 O O . TRP A 1 179 ? -17.875 -24.109 -10.234 1 97.12 179 TRP A O 1
ATOM 1401 N N . PHE A 1 180 ? -16.688 -25.719 -11.328 1 96.38 180 PHE A N 1
ATOM 1402 C CA . PHE A 1 180 ? -17.875 -26.156 -12.055 1 96.38 180 PHE A CA 1
ATOM 1403 C C . PHE A 1 180 ? -18.906 -26.734 -11.102 1 96.38 180 PHE A C 1
ATOM 1405 O O . PHE A 1 180 ? -20.109 -26.438 -11.234 1 96.38 180 PHE A O 1
ATOM 1412 N N . TYR A 1 181 ? -18.5 -27.531 -10.242 1 93.75 181 TYR A N 1
ATOM 1413 C CA . TYR A 1 181 ? -19.422 -28.078 -9.242 1 93.75 181 TYR A CA 1
ATOM 1414 C C . TYR A 1 181 ? -20.094 -26.953 -8.461 1 93.75 181 TYR A C 1
ATOM 1416 O O . TYR A 1 181 ? -21.312 -26.969 -8.273 1 93.75 181 TYR A O 1
ATOM 1424 N N . MET A 1 182 ? -19.344 -26 -7.992 1 95.31 182 MET A N 1
ATOM 1425 C CA . MET A 1 182 ? -19.828 -24.906 -7.156 1 95.31 182 MET A CA 1
ATOM 1426 C C . MET A 1 182 ? -20.844 -24.062 -7.91 1 95.31 182 MET A C 1
ATOM 1428 O O . MET A 1 182 ? -21.859 -23.641 -7.336 1 95.31 182 MET A O 1
ATOM 1432 N N . LEU A 1 183 ? -20.656 -23.906 -9.203 1 96.56 183 LEU A N 1
ATOM 1433 C CA . LEU A 1 183 ? -21.438 -22.906 -9.938 1 96.56 183 LEU A CA 1
ATOM 1434 C C . LEU A 1 183 ? -22.516 -23.562 -10.781 1 96.56 183 LEU A C 1
ATOM 1436 O O . LEU A 1 183 ? -23.547 -22.953 -11.055 1 96.56 183 LEU A O 1
ATOM 1440 N N . TYR A 1 184 ? -22.312 -24.922 -11.195 1 95.44 184 TYR A N 1
ATOM 1441 C CA . TYR A 1 184 ? -23.172 -25.422 -12.258 1 95.44 184 TYR A CA 1
ATOM 1442 C C . TYR A 1 184 ? -23.578 -26.859 -12 1 95.44 184 TYR A C 1
ATOM 1444 O O . TYR A 1 184 ? -24.141 -27.516 -12.875 1 95.44 184 TYR A O 1
ATOM 1452 N N . ASN A 1 185 ? -23.297 -27.375 -10.875 1 91.94 185 ASN A N 1
ATOM 1453 C CA . ASN A 1 185 ? -23.672 -28.75 -10.617 1 91.94 185 ASN A CA 1
ATOM 1454 C C . ASN A 1 185 ? -25.156 -29 -10.898 1 91.94 185 ASN A C 1
ATOM 1456 O O . ASN A 1 185 ? -25.984 -28.141 -10.633 1 91.94 185 ASN A O 1
ATOM 1460 N N . ALA A 1 186 ? -25.406 -30.219 -11.438 1 94.5 186 ALA A N 1
ATOM 1461 C CA . ALA A 1 186 ? -26.766 -30.594 -11.797 1 94.5 186 ALA A CA 1
ATOM 1462 C C . ALA A 1 186 ? -26.906 -32.125 -11.891 1 94.5 186 ALA A C 1
ATOM 1464 O O . ALA A 1 186 ? -25.906 -32.844 -11.922 1 94.5 186 ALA A O 1
ATOM 1465 N N . ALA A 1 187 ? -28.125 -32.5 -11.852 1 94.38 187 ALA A N 1
ATOM 1466 C CA . ALA A 1 187 ? -28.406 -33.938 -12 1 94.38 187 ALA A CA 1
ATOM 1467 C C . ALA A 1 187 ? -28.266 -34.375 -13.461 1 94.38 187 ALA A C 1
ATOM 1469 O O . ALA A 1 187 ? -27.938 -35.531 -13.742 1 94.38 187 ALA A O 1
ATOM 1470 N N . GLU A 1 188 ? -28.594 -33.438 -14.336 1 96.56 188 GLU A N 1
ATOM 1471 C CA . GLU A 1 188 ? -28.547 -33.688 -15.773 1 96.56 188 GLU A CA 1
ATOM 1472 C C . GLU A 1 188 ? -27.859 -32.531 -16.516 1 96.56 188 GLU A C 1
ATOM 1474 O O . GLU A 1 188 ? -27.984 -31.391 -16.125 1 96.56 188 GLU A O 1
ATOM 1479 N N . TYR A 1 189 ? -27.156 -32.969 -17.609 1 97.62 189 TYR A N 1
ATOM 1480 C CA . TYR A 1 189 ? -26.406 -31.969 -18.391 1 97.62 189 TYR A CA 1
ATOM 1481 C C . TYR A 1 189 ? -26.766 -32.094 -19.875 1 97.62 189 TYR A C 1
ATOM 1483 O O . TYR A 1 189 ? -26.734 -33.188 -20.438 1 97.62 189 TYR A O 1
ATOM 1491 N N . ASP A 1 190 ? -27.156 -30.984 -20.453 1 97.81 190 ASP A N 1
ATOM 1492 C CA . ASP A 1 190 ? -27.219 -30.828 -21.891 1 97.81 190 ASP A CA 1
ATOM 1493 C C . ASP A 1 190 ? -25.922 -30.25 -22.453 1 97.81 190 ASP A C 1
ATOM 1495 O O . ASP A 1 190 ? -25.672 -29.047 -22.312 1 97.81 190 ASP A O 1
ATOM 1499 N N . ILE A 1 191 ? -25.141 -31.109 -23.094 1 97.69 191 ILE A N 1
ATOM 1500 C CA . ILE A 1 191 ? -23.797 -30.703 -23.516 1 97.69 191 ILE A CA 1
ATOM 1501 C C . ILE A 1 191 ? -23.766 -30.531 -25.031 1 97.69 191 ILE A C 1
ATOM 1503 O O . ILE A 1 191 ? -24.109 -31.453 -25.766 1 97.69 191 ILE A O 1
ATOM 1507 N N . GLN A 1 192 ? -23.391 -29.359 -25.453 1 97.94 192 GLN A N 1
ATOM 1508 C CA . GLN A 1 192 ? -23.125 -29.094 -26.859 1 97.94 192 GLN A CA 1
ATOM 1509 C C . GLN A 1 192 ? -21.625 -29.031 -27.141 1 97.94 192 GLN A C 1
ATOM 1511 O O . GLN A 1 192 ? -20.891 -28.328 -26.438 1 97.94 192 GLN A O 1
ATOM 1516 N N . TYR A 1 193 ? -21.141 -29.812 -28.078 1 97.5 193 TYR A N 1
ATOM 1517 C CA . TYR A 1 193 ? -19.734 -29.797 -28.438 1 97.5 193 TYR A CA 1
ATOM 1518 C C . TYR A 1 193 ? -19.547 -29.953 -29.938 1 97.5 193 TYR A C 1
ATOM 1520 O O . TYR A 1 193 ? -20.5 -30.266 -30.656 1 97.5 193 TYR A O 1
ATOM 1528 N N . ILE A 1 194 ? -18.391 -29.594 -30.438 1 96.5 194 ILE A N 1
ATOM 1529 C CA . ILE A 1 194 ? -18.078 -29.672 -31.859 1 96.5 194 ILE A CA 1
ATOM 1530 C C . ILE A 1 194 ? -17.391 -31 -32.156 1 96.5 194 ILE A C 1
ATOM 1532 O O . ILE A 1 194 ? -16.375 -31.344 -31.547 1 96.5 194 ILE A O 1
ATOM 1536 N N . GLU A 1 195 ? -17.906 -31.766 -33 1 89.38 195 GLU A N 1
ATOM 1537 C CA . GLU A 1 195 ? -17.375 -33.031 -33.531 1 89.38 195 GLU A CA 1
ATOM 1538 C C . GLU A 1 195 ? -17.406 -33.031 -35.062 1 89.38 195 GLU A C 1
ATOM 1540 O O . GLU A 1 195 ? -18.469 -32.844 -35.656 1 89.38 195 GLU A O 1
ATOM 1545 N N . ASN A 1 196 ? -16.266 -33.188 -35.656 1 89.38 196 ASN A N 1
ATOM 1546 C CA . ASN A 1 196 ? -16.156 -33.188 -37.125 1 89.38 196 ASN A CA 1
ATOM 1547 C C . ASN A 1 196 ? -16.766 -31.906 -37.719 1 89.38 196 ASN A C 1
ATOM 1549 O O . ASN A 1 196 ? -17.531 -31.984 -38.688 1 89.38 196 ASN A O 1
ATOM 1553 N N . GLY A 1 197 ? -16.609 -30.797 -37.062 1 91.38 197 GLY A N 1
ATOM 1554 C CA . GLY A 1 197 ? -17 -29.484 -37.594 1 91.38 197 GLY A CA 1
ATOM 1555 C C . GLY A 1 197 ? -18.469 -29.188 -37.344 1 91.38 197 GLY A C 1
ATOM 1556 O O . GLY A 1 197 ? -18.969 -28.125 -37.719 1 91.38 197 GLY A O 1
ATOM 1557 N N . LYS A 1 198 ? -19.141 -30.125 -36.75 1 94.88 198 LYS A N 1
ATOM 1558 C CA . LYS A 1 198 ? -20.562 -29.938 -36.469 1 94.88 198 LYS A CA 1
ATOM 1559 C C . LYS A 1 198 ? -20.859 -29.906 -35 1 94.88 198 LYS A C 1
ATOM 1561 O O . LYS A 1 198 ? -20.172 -30.578 -34.188 1 94.88 198 LYS A O 1
ATOM 1566 N N . ILE A 1 199 ? -21.922 -29.141 -34.688 1 96.31 199 ILE A N 1
ATOM 1567 C CA . ILE A 1 199 ? -22.344 -29.094 -33.312 1 96.31 199 ILE A CA 1
ATOM 1568 C C . ILE A 1 199 ? -23.188 -30.312 -32.969 1 96.31 199 ILE A C 1
ATOM 1570 O O . ILE A 1 199 ? -24.141 -30.641 -33.688 1 96.31 199 ILE A O 1
ATOM 1574 N N . VAL A 1 200 ? -22.797 -31 -32.031 1 96.12 200 VAL A N 1
ATOM 1575 C CA . VAL A 1 200 ? -23.5 -32.188 -31.531 1 96.12 200 VAL A CA 1
ATOM 1576 C C . VAL A 1 200 ? -24.062 -31.922 -30.125 1 96.12 200 VAL A C 1
ATOM 1578 O O . VAL A 1 200 ? -23.406 -31.266 -29.312 1 96.12 200 VAL A O 1
ATOM 1581 N N . ASN A 1 201 ? -25.312 -32.375 -29.922 1 96.25 201 ASN A N 1
ATOM 1582 C CA . ASN A 1 201 ? -25.938 -32.281 -28.594 1 96.25 201 ASN A CA 1
ATOM 1583 C C . ASN A 1 201 ? -26.047 -33.656 -27.938 1 96.25 201 ASN A C 1
ATOM 1585 O O . ASN A 1 201 ? -26.484 -34.625 -28.562 1 96.25 201 ASN A O 1
ATOM 1589 N N . ARG A 1 202 ? -25.656 -33.688 -26.688 1 96.19 202 ARG A N 1
ATOM 1590 C CA . ARG A 1 202 ? -25.766 -34.906 -25.938 1 96.19 202 ARG A CA 1
ATOM 1591 C C . ARG A 1 202 ? -26.25 -34.656 -24.516 1 96.19 202 ARG A C 1
ATOM 1593 O O . ARG A 1 202 ? -25.719 -33.812 -23.812 1 96.19 202 ARG A O 1
ATOM 1600 N N . LYS A 1 203 ? -27.25 -35.375 -24.125 1 96.69 203 LYS A N 1
ATOM 1601 C CA . LYS A 1 203 ? -27.734 -35.312 -22.75 1 96.69 203 LYS A CA 1
ATOM 1602 C C . LYS A 1 203 ? -27.062 -36.406 -21.891 1 96.69 203 LYS A C 1
ATOM 1604 O O . LYS A 1 203 ? -26.891 -37.531 -22.344 1 96.69 203 LYS A O 1
ATOM 1609 N N . MET A 1 204 ? -26.594 -35.938 -20.797 1 95.94 204 MET A N 1
ATOM 1610 C CA . MET A 1 204 ? -25.922 -36.875 -19.875 1 95.94 204 MET A CA 1
ATOM 1611 C C . MET A 1 204 ? -26.406 -36.656 -18.453 1 95.94 204 MET A C 1
ATOM 1613 O O . MET A 1 204 ? -26.75 -35.531 -18.062 1 95.94 204 MET A O 1
ATOM 1617 N N . HIS A 1 205 ? -26.469 -37.719 -17.734 1 95.69 205 HIS A N 1
ATOM 1618 C CA . HIS A 1 205 ? -26.734 -37.625 -16.312 1 95.69 205 HIS A CA 1
ATOM 1619 C C . HIS A 1 205 ? -25.453 -37.531 -15.5 1 95.69 205 HIS A C 1
ATOM 1621 O O . HIS A 1 205 ? -24.391 -37.938 -15.961 1 95.69 205 HIS A O 1
ATOM 1627 N N . SER A 1 206 ? -25.562 -36.938 -14.344 1 95.56 206 SER A N 1
ATOM 1628 C CA . SER A 1 206 ? -24.453 -37 -13.414 1 95.56 206 SER A CA 1
ATOM 1629 C C . SER A 1 206 ? -24.125 -38.469 -13.055 1 95.56 206 SER A C 1
ATOM 1631 O O . SER A 1 206 ? -24.938 -39.344 -13.25 1 95.56 206 SER A O 1
ATOM 1633 N N . VAL A 1 207 ? -22.922 -38.625 -12.633 1 95 207 VAL A N 1
ATOM 1634 C CA . VAL A 1 207 ? -22.469 -39.969 -12.375 1 95 207 VAL A CA 1
ATOM 1635 C C . VAL A 1 207 ? -21.844 -40.062 -10.992 1 95 207 VAL A C 1
ATOM 1637 O O . VAL A 1 207 ? -21.469 -39.031 -10.406 1 95 207 VAL A O 1
ATOM 1640 N N . SER A 1 208 ? -21.766 -41.281 -10.453 1 92.06 208 SER A N 1
ATOM 1641 C CA . SER A 1 208 ? -21.062 -41.469 -9.195 1 92.06 208 SER A CA 1
ATOM 1642 C C . SER A 1 208 ? -19.547 -41.406 -9.391 1 92.06 208 SER A C 1
ATOM 1644 O O . SER A 1 208 ? -19.062 -41.531 -10.523 1 92.06 208 SER A O 1
ATOM 1646 N N . ILE A 1 209 ? -18.891 -41.25 -8.328 1 90.88 209 ILE A N 1
ATOM 1647 C CA . ILE A 1 209 ? -17.438 -41.219 -8.383 1 90.88 209 ILE A CA 1
ATOM 1648 C C . ILE A 1 209 ? -16.906 -42.531 -8.922 1 90.88 209 ILE A C 1
ATOM 1650 O O . ILE A 1 209 ? -15.922 -42.562 -9.664 1 90.88 209 ILE A O 1
ATOM 1654 N N . GLU A 1 210 ? -17.562 -43.625 -8.562 1 91.69 210 GLU A N 1
ATOM 1655 C CA . GLU A 1 210 ? -17.141 -44.938 -9.016 1 91.69 210 GLU A CA 1
ATOM 1656 C C . GLU A 1 210 ? -17.328 -45.094 -10.523 1 91.69 210 GLU A C 1
ATOM 1658 O O . GLU A 1 210 ? -16.438 -45.594 -11.219 1 91.69 210 GLU A O 1
ATOM 1663 N N . GLU A 1 211 ? -18.422 -44.688 -10.969 1 93 211 GLU A N 1
ATOM 1664 C CA . GLU A 1 211 ? -18.703 -44.75 -12.398 1 93 211 GLU A CA 1
ATOM 1665 C C . GLU A 1 211 ? -17.719 -43.875 -13.188 1 93 211 GLU A C 1
ATOM 1667 O O . GLU A 1 211 ? -17.25 -44.281 -14.258 1 93 211 GLU A O 1
ATOM 1672 N N . LYS A 1 212 ? -17.469 -42.781 -12.742 1 92.62 212 LYS A N 1
ATOM 1673 C CA . LYS A 1 212 ? -16.562 -41.875 -13.414 1 92.62 212 LYS A CA 1
ATOM 1674 C C . LYS A 1 212 ? -15.148 -42.438 -13.469 1 92.62 212 LYS A C 1
ATOM 1676 O O . LYS A 1 212 ? -14.492 -42.406 -14.508 1 92.62 212 LYS A O 1
ATOM 1681 N N . GLN A 1 213 ? -14.734 -42.969 -12.359 1 91.06 213 GLN A N 1
ATOM 1682 C CA . GLN A 1 213 ? -13.398 -43.562 -12.289 1 91.06 213 GLN A CA 1
ATOM 1683 C C . GLN A 1 213 ? -13.266 -44.719 -13.258 1 91.06 213 GLN A C 1
ATOM 1685 O O . GLN A 1 213 ? -12.227 -44.875 -13.914 1 91.06 213 GLN A O 1
ATOM 1690 N N . LYS A 1 214 ? -14.25 -45.5 -13.289 1 92.69 214 LYS A N 1
ATOM 1691 C CA . LYS A 1 214 ? -14.25 -46.625 -14.219 1 92.69 214 LYS A CA 1
ATOM 1692 C C . LYS A 1 214 ? -14.148 -46.125 -15.664 1 92.69 214 LYS A C 1
ATOM 1694 O O . LYS A 1 214 ? -13.375 -46.688 -16.453 1 92.69 214 LYS A O 1
ATOM 1699 N N . GLU A 1 215 ? -14.906 -45.188 -15.953 1 93.38 215 GLU A N 1
ATOM 1700 C CA . GLU A 1 215 ? -14.891 -44.625 -17.297 1 93.38 215 GLU A CA 1
ATOM 1701 C C . GLU A 1 215 ? -13.547 -44 -17.625 1 93.38 215 GLU A C 1
ATOM 1703 O O . GLU A 1 215 ? -13.055 -44.094 -18.75 1 93.38 215 GLU A O 1
ATOM 1708 N N . MET A 1 216 ? -13.023 -43.281 -16.734 1 92.19 216 MET A N 1
ATOM 1709 C CA . MET A 1 216 ? -11.734 -42.625 -16.922 1 92.19 216 MET A CA 1
ATOM 1710 C C . MET A 1 216 ? -10.641 -43.656 -17.188 1 92.19 216 MET A C 1
ATOM 1712 O O . MET A 1 216 ? -9.766 -43.438 -18.047 1 92.19 216 MET A O 1
ATOM 1716 N N . LYS A 1 217 ? -10.625 -44.719 -16.453 1 89.69 217 LYS A N 1
ATOM 1717 C CA . LYS A 1 217 ? -9.656 -45.781 -16.688 1 89.69 217 LYS A CA 1
ATOM 1718 C C . LYS A 1 217 ? -9.75 -46.312 -18.109 1 89.69 217 LYS A C 1
ATOM 1720 O O . LYS A 1 217 ? -8.734 -46.688 -18.703 1 89.69 217 LYS A O 1
ATOM 1725 N N . ARG A 1 218 ? -10.859 -46.281 -18.594 1 90.31 218 ARG A N 1
ATOM 1726 C CA . ARG A 1 218 ? -11.102 -46.812 -19.938 1 90.31 218 ARG A CA 1
ATOM 1727 C C . ARG A 1 218 ? -10.773 -45.781 -21 1 90.31 218 ARG A C 1
ATOM 1729 O O . ARG A 1 218 ? -10.219 -46.125 -22.047 1 90.31 218 ARG A O 1
ATOM 1736 N N . GLY A 1 219 ? -11.148 -44.688 -20.703 1 89.75 219 GLY A N 1
ATOM 1737 C CA . GLY A 1 219 ? -11.18 -43.688 -21.75 1 89.75 219 GLY A CA 1
ATOM 1738 C C . GLY A 1 219 ? -9.977 -42.75 -21.734 1 89.75 219 GLY A C 1
ATOM 1739 O O . G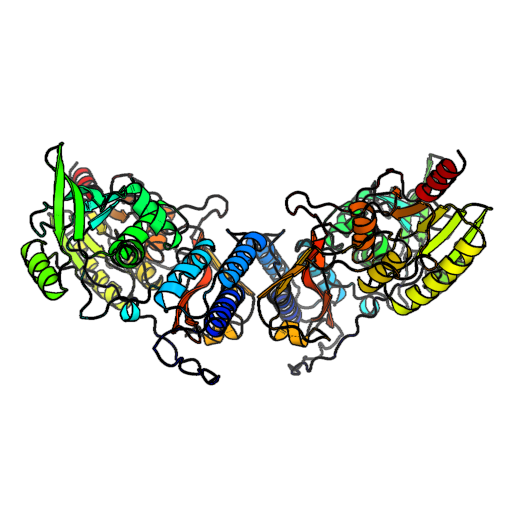LY A 1 219 ? -9.789 -41.938 -22.641 1 89.75 219 GLY A O 1
ATOM 1740 N N . MET A 1 220 ? -9.25 -42.75 -20.734 1 87.25 220 MET A N 1
ATOM 1741 C CA . MET A 1 220 ? -8.109 -41.844 -20.641 1 87.25 220 MET A CA 1
ATOM 1742 C C . MET A 1 220 ? -6.793 -42.625 -20.641 1 87.25 220 MET A C 1
ATOM 1744 O O . MET A 1 220 ? -6.707 -43.688 -20.078 1 87.25 220 MET A O 1
ATOM 1748 N N . LYS A 1 221 ? -5.902 -42.156 -21.484 1 74.81 221 LYS A N 1
ATOM 1749 C CA . LYS A 1 221 ? -4.57 -42.75 -21.516 1 74.81 221 LYS A CA 1
ATOM 1750 C C . LYS A 1 221 ? -3.797 -42.406 -20.234 1 74.81 221 LYS A C 1
ATOM 1752 O O . LYS A 1 221 ? -3.777 -41.25 -19.812 1 74.81 221 LYS A O 1
ATOM 1757 N N . GLU A 1 222 ? -3.584 -43.438 -19.406 1 61.62 222 GLU A N 1
ATOM 1758 C CA . GLU A 1 222 ? -2.801 -43.25 -18.188 1 61.62 222 GLU A CA 1
ATOM 1759 C C . GLU A 1 222 ? -1.412 -42.688 -18.516 1 61.62 222 GLU A C 1
ATOM 1761 O O . GLU A 1 222 ? -0.691 -43.281 -19.328 1 61.62 222 GLU A O 1
ATOM 1766 N N . VAL A 1 223 ? -1.244 -41.438 -18.594 1 58.75 223 VAL A N 1
ATOM 1767 C CA . VAL A 1 223 ? 0.146 -41 -18.703 1 58.75 223 VAL A CA 1
ATOM 1768 C C . VAL A 1 223 ? 0.801 -41.031 -17.328 1 58.75 223 VAL A C 1
ATOM 1770 O O . VAL A 1 223 ? 0.368 -40.312 -16.406 1 58.75 223 VAL A O 1
ATOM 1773 N N . PRO A 1 224 ? 1.506 -42.094 -17.109 1 56.53 224 PRO A N 1
ATOM 1774 C CA . PRO A 1 224 ? 2.188 -42.062 -15.812 1 56.53 224 PRO A CA 1
ATOM 1775 C C . PRO A 1 224 ? 2.893 -40.75 -15.523 1 56.53 224 PRO A C 1
ATOM 1777 O O . PRO A 1 224 ? 3.574 -40.219 -16.406 1 56.53 224 PRO A O 1
ATOM 1780 N N . GLN A 1 225 ? 2.262 -39.906 -14.766 1 58.19 225 GLN A N 1
ATOM 1781 C CA . GLN A 1 225 ? 3.016 -38.688 -14.422 1 58.19 225 GLN A CA 1
ATOM 1782 C C . GLN A 1 225 ? 4.059 -39 -13.352 1 58.19 225 GLN A C 1
ATOM 1784 O O . GLN A 1 225 ? 3.721 -39.438 -12.258 1 58.19 225 GLN A O 1
ATOM 1789 N N . ASP A 1 226 ? 5.309 -39.156 -13.852 1 64.62 226 ASP A N 1
ATOM 1790 C CA . ASP A 1 226 ? 6.371 -39.25 -12.859 1 64.62 226 ASP A CA 1
ATOM 1791 C C . ASP A 1 226 ? 6.43 -38 -11.984 1 64.62 226 ASP A C 1
ATOM 1793 O O . ASP A 1 226 ? 6.547 -36.875 -12.484 1 64.62 226 ASP A O 1
ATOM 1797 N N . ASP A 1 227 ? 6.238 -38.25 -10.664 1 77.38 227 ASP A N 1
ATOM 1798 C CA . ASP A 1 227 ? 6.234 -37.156 -9.695 1 77.38 227 ASP A CA 1
ATOM 1799 C C . ASP A 1 227 ? 7.656 -36.656 -9.422 1 77.38 227 ASP A C 1
ATOM 1801 O O . ASP A 1 227 ? 7.848 -35.688 -8.695 1 77.38 227 ASP A O 1
ATOM 1805 N N . PHE A 1 228 ? 8.617 -37.344 -10.188 1 86.81 228 PHE A N 1
ATOM 1806 C CA . PHE A 1 228 ? 10 -36.969 -9.922 1 86.81 228 PHE A CA 1
ATOM 1807 C C . PHE A 1 228 ? 10.711 -36.562 -11.211 1 86.81 228 PHE A C 1
ATOM 1809 O O . PHE A 1 228 ? 10.32 -37 -12.297 1 86.81 228 PHE A O 1
ATOM 1816 N N . ALA A 1 229 ? 11.68 -35.812 -11.07 1 94.94 229 ALA A N 1
ATOM 1817 C CA . ALA A 1 229 ? 12.516 -35.438 -12.219 1 94.94 229 ALA A CA 1
ATOM 1818 C C . ALA A 1 229 ? 13.156 -36.688 -12.836 1 94.94 229 ALA A C 1
ATOM 1820 O O . ALA A 1 229 ? 13.562 -37.594 -12.125 1 94.94 229 ALA A O 1
ATOM 1821 N N . SER A 1 230 ? 13.203 -36.719 -14.125 1 95.25 230 SER A N 1
ATOM 1822 C CA . SER A 1 230 ? 13.805 -37.812 -14.852 1 95.25 230 SER A CA 1
ATOM 1823 C C . SER A 1 230 ? 14.398 -37.344 -16.172 1 95.25 230 SER A C 1
ATOM 1825 O O . SER A 1 230 ? 14.148 -36.219 -16.609 1 95.25 230 SER A O 1
ATOM 1827 N N . TYR A 1 231 ? 15.289 -38.188 -16.766 1 96.81 231 TYR A N 1
ATOM 1828 C CA . TYR A 1 231 ? 15.828 -37.875 -18.094 1 96.81 231 TYR A CA 1
ATOM 1829 C C . TYR A 1 231 ? 15.891 -39.125 -18.953 1 96.81 231 TYR A C 1
ATOM 1831 O O . TYR A 1 231 ? 15.859 -40.25 -18.422 1 96.81 231 TYR A O 1
ATOM 1839 N N . ARG A 1 232 ? 15.859 -38.969 -20.203 1 96.94 232 ARG A N 1
ATOM 1840 C CA . ARG A 1 232 ? 16.031 -40.062 -21.172 1 96.94 232 ARG A CA 1
ATOM 1841 C C . ARG A 1 232 ? 16.781 -39.594 -22.406 1 96.94 232 ARG A C 1
ATOM 1843 O O . ARG A 1 232 ? 16.75 -38.406 -22.734 1 96.94 232 ARG A O 1
ATOM 1850 N N . ILE A 1 233 ? 17.484 -40.562 -23.031 1 97.25 233 ILE A N 1
ATOM 1851 C CA . ILE A 1 233 ? 18.156 -40.281 -24.281 1 97.25 233 ILE A CA 1
ATOM 1852 C C . ILE A 1 233 ? 17.188 -40.469 -25.453 1 97.25 233 ILE A C 1
ATOM 1854 O O . ILE A 1 233 ? 16.594 -41.531 -25.625 1 97.25 233 ILE A O 1
ATOM 1858 N N . ILE A 1 234 ? 16.938 -39.406 -26.188 1 95.62 234 ILE A N 1
ATOM 1859 C CA . ILE A 1 234 ? 15.969 -39.406 -27.281 1 95.62 234 ILE A CA 1
ATOM 1860 C C . ILE A 1 234 ? 16.625 -39.938 -28.562 1 95.62 234 ILE A C 1
ATOM 1862 O O . ILE A 1 234 ? 15.984 -40.594 -29.359 1 95.62 234 ILE A O 1
ATOM 1866 N N . ASN A 1 235 ? 17.844 -39.562 -28.875 1 94.31 235 ASN A N 1
ATOM 1867 C CA . ASN A 1 235 ? 18.672 -40 -29.984 1 94.31 235 ASN A CA 1
ATOM 1868 C C . ASN A 1 235 ? 20.156 -39.812 -29.703 1 94.31 235 ASN A C 1
ATOM 1870 O O . ASN A 1 235 ? 20.531 -39.531 -28.562 1 94.31 235 ASN A O 1
ATOM 1874 N N . LYS A 1 236 ? 20.969 -39.969 -30.672 1 94.38 236 LYS A N 1
ATOM 1875 C CA . LYS A 1 236 ? 22.406 -40 -30.5 1 94.38 236 LYS A CA 1
ATOM 1876 C C . LYS A 1 236 ? 22.938 -38.656 -30 1 94.38 236 LYS A C 1
ATOM 1878 O O . LYS A 1 236 ? 23.984 -38.594 -29.359 1 94.38 236 LYS A O 1
ATOM 1883 N N . LYS A 1 237 ? 22.188 -37.562 -30.203 1 96.25 237 LYS A N 1
ATOM 1884 C CA . LYS A 1 237 ? 22.734 -36.25 -29.922 1 96.25 237 LYS A CA 1
ATOM 1885 C C . LYS A 1 237 ? 21.891 -35.531 -28.891 1 96.25 237 LYS A C 1
ATOM 1887 O O . LYS A 1 237 ? 22.234 -34.406 -28.469 1 96.25 237 LYS A O 1
ATOM 1892 N N . THR A 1 238 ? 20.812 -36.094 -28.547 1 98.12 238 THR A N 1
ATOM 1893 C CA . THR A 1 238 ? 19.844 -35.281 -27.797 1 98.12 238 THR A CA 1
ATOM 1894 C C . THR A 1 238 ? 19.312 -36.062 -26.594 1 98.12 238 THR A C 1
ATOM 1896 O O . THR A 1 238 ? 18.953 -37.25 -26.719 1 98.12 238 THR A O 1
ATOM 1899 N N . ALA A 1 239 ? 19.25 -35.438 -25.406 1 98.5 239 ALA A N 1
ATOM 1900 C CA . ALA A 1 239 ? 18.594 -35.969 -24.203 1 98.5 239 ALA A CA 1
ATOM 1901 C C . ALA A 1 239 ? 17.469 -35.031 -23.766 1 98.5 239 ALA A C 1
ATOM 1903 O O . ALA A 1 239 ? 17.469 -33.844 -24.062 1 98.5 239 ALA A O 1
ATOM 1904 N N . LEU A 1 240 ? 16.438 -35.656 -23.156 1 98.44 240 LEU A N 1
ATOM 1905 C CA . LEU A 1 240 ? 15.281 -34.938 -22.609 1 98.44 240 LEU A CA 1
ATOM 1906 C C . LEU A 1 240 ? 15.164 -35.125 -21.109 1 98.44 240 LEU A C 1
ATOM 1908 O O . LEU A 1 240 ? 15.086 -36.281 -20.641 1 98.44 240 LEU A O 1
ATOM 1912 N N . MET A 1 241 ? 15.258 -34.031 -20.359 1 98.12 241 MET A N 1
ATOM 1913 C CA . MET A 1 241 ? 14.969 -34.062 -18.922 1 98.12 241 MET A CA 1
ATOM 1914 C C . MET A 1 241 ? 13.578 -33.5 -18.656 1 98.12 241 MET A C 1
ATOM 1916 O O . MET A 1 241 ? 13.219 -32.438 -19.188 1 98.12 241 MET A O 1
ATOM 1920 N N . THR A 1 242 ? 12.828 -34.188 -17.859 1 96.75 242 THR A N 1
ATOM 1921 C CA . THR A 1 242 ? 11.523 -33.688 -17.422 1 96.75 242 THR A CA 1
ATOM 1922 C C . THR A 1 242 ? 11.555 -33.344 -15.938 1 96.75 242 THR A C 1
ATOM 1924 O O . THR A 1 242 ? 11.961 -34.156 -15.109 1 96.75 242 THR A O 1
ATOM 1927 N N . VAL A 1 243 ? 11.188 -32.125 -15.602 1 96.88 243 VAL A N 1
ATOM 1928 C CA . VAL A 1 243 ? 11.125 -31.641 -14.227 1 96.88 243 VAL A CA 1
ATOM 1929 C C . VAL A 1 243 ? 9.695 -31.219 -13.898 1 96.88 243 VAL A C 1
ATOM 1931 O O . VAL A 1 243 ? 9.328 -30.047 -14.086 1 96.88 243 VAL A O 1
ATOM 1934 N N . PRO A 1 244 ? 8.93 -32.094 -13.336 1 94.94 2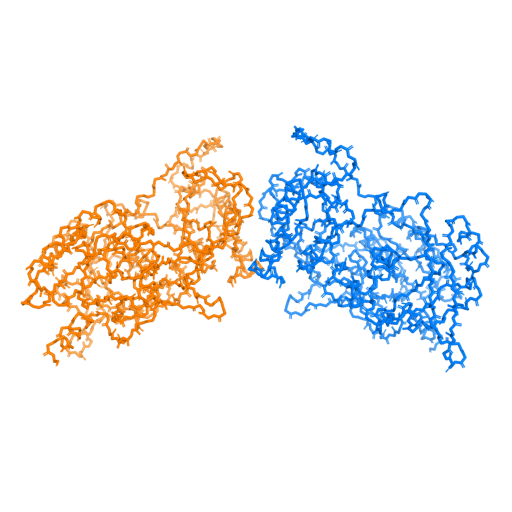44 PRO A N 1
ATOM 1935 C CA . PRO A 1 244 ? 7.508 -31.797 -13.133 1 94.94 244 PRO A CA 1
ATOM 1936 C C . PRO A 1 244 ? 7.27 -30.719 -12.078 1 94.94 244 PRO A C 1
ATOM 1938 O O . PRO A 1 244 ? 6.242 -30.031 -12.109 1 94.94 244 PRO A O 1
ATOM 1941 N N . HIS A 1 245 ? 8.156 -30.625 -11.07 1 95.69 245 HIS A N 1
ATOM 1942 C CA . HIS A 1 245 ? 8.086 -29.609 -10.023 1 95.69 245 HIS A CA 1
ATOM 1943 C C . HIS A 1 245 ? 9.453 -29.359 -9.398 1 95.69 245 HIS A C 1
ATOM 1945 O O . HIS A 1 245 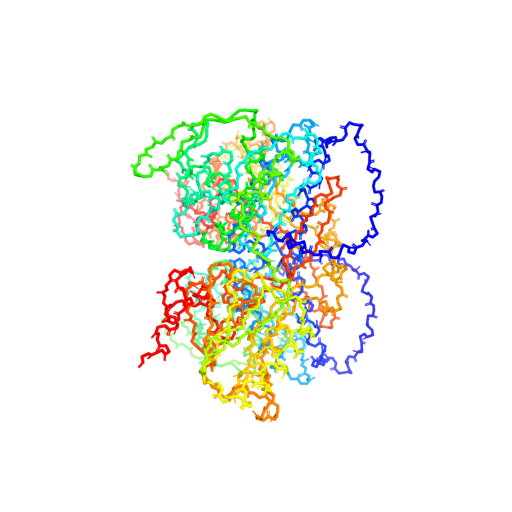? 10.375 -30.172 -9.586 1 95.69 245 HIS A O 1
ATOM 1951 N N . PHE A 1 246 ? 9.586 -28.328 -8.695 1 96.5 246 PHE A N 1
ATOM 1952 C CA . PHE A 1 246 ? 10.82 -27.969 -8.008 1 96.5 246 PHE A CA 1
ATOM 1953 C C . PHE A 1 246 ? 10.664 -28.125 -6.5 1 96.5 246 PHE A C 1
ATOM 1955 O O . PHE A 1 246 ? 11.094 -27.266 -5.73 1 96.5 246 PHE A O 1
ATOM 1962 N N . MET A 1 247 ? 10.102 -29.172 -6.027 1 92 247 MET A N 1
ATOM 1963 C CA . MET A 1 247 ? 9.766 -29.328 -4.613 1 92 247 MET A CA 1
ATOM 1964 C C . MET A 1 247 ? 10.938 -29.891 -3.83 1 92 247 MET A C 1
ATOM 1966 O O . MET A 1 247 ? 11.07 -29.656 -2.631 1 92 247 MET A O 1
ATOM 1970 N N . ASN A 1 248 ? 11.758 -30.688 -4.508 1 91.38 248 ASN A N 1
ATOM 1971 C CA . ASN A 1 248 ? 12.812 -31.375 -3.785 1 91.38 248 ASN A CA 1
ATOM 1972 C C . ASN A 1 248 ? 14.18 -31.141 -4.414 1 91.38 248 ASN A C 1
ATOM 1974 O O . ASN A 1 248 ? 14.562 -31.812 -5.371 1 91.38 248 ASN A O 1
ATOM 1978 N N . ALA A 1 249 ? 14.953 -30.359 -3.781 1 92.81 249 ALA A N 1
ATOM 1979 C CA . ALA A 1 249 ? 16.266 -29.984 -4.312 1 92.81 249 ALA A CA 1
ATOM 1980 C C . ALA A 1 249 ? 17.234 -31.141 -4.262 1 92.81 249 ALA A C 1
ATOM 1982 O O . ALA A 1 249 ? 18.047 -31.328 -5.18 1 92.81 249 ALA A O 1
ATOM 1983 N N . GLN A 1 250 ? 17.172 -31.906 -3.227 1 93.44 250 GLN A N 1
ATOM 1984 C CA . GLN A 1 250 ? 18.109 -33.031 -3.068 1 93.44 250 GLN A CA 1
ATOM 1985 C C . GLN A 1 250 ? 17.875 -34.094 -4.125 1 93.44 250 GLN A C 1
ATOM 1987 O O . GLN A 1 250 ? 18.812 -34.594 -4.746 1 93.44 250 GLN A O 1
ATOM 1992 N N . GLU A 1 251 ? 16.672 -34.438 -4.262 1 93.31 251 GLU A N 1
ATOM 1993 C CA . GLU A 1 251 ? 16.328 -35.406 -5.289 1 93.31 251 GLU A CA 1
ATOM 1994 C C . GLU A 1 251 ? 16.75 -34.938 -6.672 1 93.31 251 GLU A C 1
ATOM 1996 O O . GLU A 1 251 ? 17.266 -35.719 -7.48 1 93.31 251 GLU A O 1
ATOM 2001 N N . LEU A 1 252 ? 16.531 -33.719 -6.93 1 96.25 252 LEU A N 1
ATOM 2002 C CA . LEU A 1 252 ? 16.906 -33.156 -8.211 1 96.25 252 LEU A CA 1
ATOM 2003 C C . LEU A 1 252 ? 18.422 -33.188 -8.398 1 96.25 252 LEU A C 1
ATOM 2005 O O . LEU A 1 252 ? 18.922 -33.438 -9.492 1 96.25 252 LEU A O 1
ATOM 2009 N N . ALA A 1 253 ? 19.188 -32.938 -7.34 1 95.38 253 ALA A N 1
ATOM 2010 C CA . ALA A 1 253 ? 20.641 -33 -7.395 1 95.38 253 ALA A CA 1
ATOM 2011 C C . ALA A 1 253 ? 21.125 -34.375 -7.793 1 95.38 253 ALA A C 1
ATOM 2013 O O . ALA A 1 253 ? 22.062 -34.5 -8.602 1 95.38 253 ALA A O 1
ATOM 2014 N N . ASP A 1 254 ? 20.531 -35.375 -7.25 1 96.25 254 ASP A N 1
ATOM 2015 C CA . ASP A 1 254 ? 20.906 -36.75 -7.555 1 96.25 254 ASP A CA 1
ATOM 2016 C C . ASP A 1 254 ? 20.672 -37.062 -9.031 1 96.25 254 ASP A C 1
ATOM 2018 O O . ASP A 1 254 ? 21.516 -37.656 -9.688 1 96.25 254 ASP A O 1
ATOM 2022 N N . VAL A 1 255 ? 19.531 -36.656 -9.461 1 96.75 255 VAL A N 1
ATOM 2023 C CA . VAL A 1 255 ? 19.188 -36.875 -10.859 1 96.75 255 VAL A CA 1
ATOM 2024 C C . VAL A 1 255 ? 20.156 -36.125 -11.758 1 96.75 255 VAL A C 1
ATOM 2026 O O . VAL A 1 255 ? 20.641 -36.656 -12.758 1 96.75 255 VAL A O 1
ATOM 2029 N N . CYS A 1 256 ? 20.469 -34.938 -11.438 1 97.25 256 CYS A N 1
ATOM 2030 C CA . CYS A 1 256 ? 21.359 -34.094 -12.234 1 97.25 256 CYS A CA 1
ATOM 2031 C C . CYS A 1 256 ? 22.766 -34.688 -12.297 1 97.25 256 CYS A C 1
ATOM 2033 O O . CYS A 1 256 ? 23.375 -34.719 -13.359 1 97.25 256 CYS A O 1
ATOM 2035 N N . ARG A 1 257 ? 23.25 -35.094 -11.188 1 96.25 257 ARG A N 1
ATOM 2036 C CA . ARG A 1 257 ? 24.578 -35.688 -11.125 1 96.25 257 ARG A CA 1
ATOM 2037 C C . ARG A 1 257 ? 24.688 -36.906 -12.055 1 96.25 257 ARG A C 1
ATOM 2039 O O . ARG A 1 257 ? 25.625 -37 -12.852 1 96.25 257 ARG A O 1
ATOM 2046 N N . LYS A 1 258 ? 23.734 -37.75 -11.93 1 96.62 258 LYS A N 1
ATOM 2047 C CA . LYS A 1 258 ? 23.703 -38.938 -12.758 1 96.62 258 LYS A CA 1
ATOM 2048 C C . LYS A 1 258 ? 23.547 -38.594 -14.234 1 96.62 258 LYS A C 1
ATOM 2050 O O . LYS A 1 258 ? 24.234 -39.156 -15.094 1 96.62 258 LYS A O 1
ATOM 2055 N N . MET A 1 259 ? 22.672 -37.688 -14.5 1 97.69 259 MET A N 1
ATOM 2056 C CA . MET A 1 259 ? 22.375 -37.281 -15.875 1 97.69 259 MET A CA 1
ATOM 2057 C C . MET A 1 259 ? 23.594 -36.688 -16.547 1 97.69 259 MET A C 1
ATOM 2059 O O . MET A 1 259 ? 23.969 -37.094 -17.641 1 97.69 259 MET A O 1
ATOM 2063 N N . VAL A 1 260 ? 24.219 -35.812 -15.922 1 97.5 260 VAL A N 1
ATOM 2064 C CA . VAL A 1 260 ? 25.328 -35.062 -16.516 1 97.5 260 VAL A CA 1
ATOM 2065 C C . VAL A 1 260 ? 26.484 -36.031 -16.781 1 97.5 260 VAL A C 1
ATOM 2067 O O . VAL A 1 260 ? 27.109 -35.969 -17.844 1 97.5 260 VAL A O 1
ATOM 2070 N N . ALA A 1 261 ? 26.766 -36.906 -15.844 1 95.81 261 ALA A N 1
ATOM 2071 C CA . ALA A 1 261 ? 27.812 -37.906 -16.047 1 95.81 261 ALA A CA 1
ATOM 2072 C C . ALA A 1 261 ? 27.516 -38.781 -17.266 1 95.81 261 ALA A C 1
ATOM 2074 O O . ALA A 1 261 ? 28.391 -39 -18.109 1 95.81 261 ALA A O 1
ATOM 2075 N N . ASP A 1 262 ? 26.359 -39.188 -17.328 1 97.06 262 ASP A N 1
ATOM 2076 C CA . ASP A 1 262 ? 25.922 -40.062 -18.422 1 97.06 262 ASP A CA 1
ATOM 2077 C C . ASP A 1 262 ? 25.984 -39.312 -19.766 1 97.06 262 ASP A C 1
ATOM 2079 O O . ASP A 1 262 ? 26.531 -39.812 -20.734 1 97.06 262 ASP A O 1
ATOM 2083 N N . LEU A 1 263 ? 25.469 -38.125 -19.797 1 97.88 263 LEU A N 1
ATOM 2084 C CA . LEU A 1 263 ? 25.406 -37.344 -21.031 1 97.88 263 LEU A CA 1
ATOM 2085 C C . LEU A 1 263 ? 26.797 -37 -21.531 1 97.88 263 LEU A C 1
ATOM 2087 O O . LEU A 1 263 ? 27.062 -37.031 -22.734 1 97.88 263 LEU A O 1
ATOM 2091 N N . ASN A 1 264 ? 27.609 -36.656 -20.641 1 95.5 264 ASN A N 1
ATOM 2092 C CA . ASN A 1 264 ? 28.984 -36.312 -21.031 1 95.5 264 ASN A CA 1
ATOM 2093 C C . ASN A 1 264 ? 29.719 -37.562 -21.578 1 95.5 264 ASN A C 1
ATOM 2095 O O . ASN A 1 264 ? 30.438 -37.469 -22.562 1 95.5 264 ASN A O 1
ATOM 2099 N N . THR A 1 265 ? 29.531 -38.656 -20.922 1 95.44 265 THR A N 1
ATOM 2100 C CA . THR A 1 265 ? 30.141 -39.906 -21.359 1 95.44 265 THR A CA 1
ATOM 2101 C C . THR A 1 265 ? 29.688 -40.281 -22.766 1 95.44 265 THR A C 1
ATOM 2103 O O . THR A 1 265 ? 30.484 -40.75 -23.594 1 95.44 265 THR A O 1
ATOM 2106 N N . ARG A 1 266 ? 28.484 -39.938 -23.047 1 96.12 266 ARG A N 1
ATOM 2107 C CA . ARG A 1 266 ? 27.891 -40.312 -24.328 1 96.12 266 ARG A CA 1
ATOM 2108 C C . ARG A 1 266 ? 28.094 -39.219 -25.359 1 96.12 266 ARG A C 1
ATOM 2110 O O . ARG A 1 266 ? 27.719 -39.375 -26.531 1 96.12 266 ARG A O 1
ATOM 2117 N N . HIS A 1 267 ? 28.641 -38.156 -24.969 1 96.25 267 HIS A N 1
ATOM 2118 C CA . HIS A 1 267 ? 28.922 -37.031 -25.828 1 96.25 267 HIS A CA 1
ATOM 2119 C C . HIS A 1 267 ? 27.625 -36.438 -26.422 1 96.25 267 HIS A C 1
ATOM 2121 O O . HIS A 1 267 ? 27.562 -36.156 -27.609 1 96.25 267 HIS A O 1
ATOM 2127 N N . ILE A 1 268 ? 26.641 -36.469 -25.594 1 97.25 268 ILE A N 1
ATOM 2128 C CA . ILE A 1 268 ? 25.391 -35.844 -25.969 1 97.25 268 ILE A CA 1
ATOM 2129 C C . ILE A 1 268 ? 25.625 -34.344 -26.219 1 97.25 268 ILE A C 1
ATOM 2131 O O . ILE A 1 268 ? 26.328 -33.688 -25.469 1 97.25 268 ILE A O 1
ATOM 2135 N N . GLU A 1 269 ? 24.984 -33.812 -27.297 1 97.56 269 GLU A N 1
ATOM 2136 C CA . GLU A 1 269 ? 25.25 -32.438 -27.719 1 97.56 269 GLU A CA 1
ATOM 2137 C C . GLU A 1 269 ? 24.141 -31.5 -27.25 1 97.56 269 GLU A C 1
ATOM 2139 O O . GLU A 1 269 ? 24.375 -30.297 -27.094 1 97.56 269 GLU A O 1
ATOM 2144 N N . ASN A 1 270 ? 22.906 -32 -27.125 1 98.44 270 ASN A N 1
ATOM 2145 C CA . ASN A 1 270 ? 21.75 -31.203 -26.797 1 98.44 270 ASN A CA 1
ATOM 2146 C C . ASN A 1 270 ? 21 -31.75 -25.594 1 98.44 270 ASN A C 1
ATOM 2148 O O . ASN A 1 270 ? 20.641 -32.938 -25.562 1 98.44 270 ASN A O 1
ATOM 2152 N N . LEU A 1 271 ? 20.75 -30.891 -24.594 1 98.75 271 LEU A N 1
ATOM 2153 C CA . LEU A 1 271 ? 19.875 -31.219 -23.453 1 98.75 271 LEU A CA 1
ATOM 2154 C C . LEU A 1 271 ? 18.609 -30.375 -23.484 1 98.75 271 LEU A C 1
ATOM 2156 O O . LEU A 1 271 ? 18.688 -29.141 -23.453 1 98.75 271 LEU A O 1
ATOM 2160 N N . ILE A 1 272 ? 17.484 -31.031 -23.641 1 98.81 272 ILE A N 1
ATOM 2161 C CA . ILE A 1 272 ? 16.172 -30.375 -23.531 1 98.81 272 ILE A CA 1
ATOM 2162 C C . ILE A 1 272 ? 15.641 -30.531 -22.109 1 98.81 272 ILE A C 1
ATOM 2164 O O . ILE A 1 272 ? 15.539 -31.656 -21.609 1 98.81 272 ILE A O 1
ATOM 2168 N N . ILE A 1 273 ? 15.391 -29.453 -21.422 1 98.88 273 ILE A N 1
ATOM 2169 C CA . ILE A 1 273 ? 14.789 -29.469 -20.094 1 98.88 273 ILE A CA 1
ATOM 2170 C C . ILE A 1 273 ? 13.336 -29.016 -20.188 1 98.88 273 ILE A C 1
ATOM 2172 O O . ILE A 1 273 ? 13.055 -27.875 -20.578 1 98.88 273 ILE A O 1
ATOM 2176 N N . ASP A 1 274 ? 12.43 -29.922 -19.797 1 98.5 274 ASP A N 1
ATOM 2177 C CA . ASP A 1 274 ? 11 -29.656 -19.875 1 98.5 274 ASP A CA 1
ATOM 2178 C C . ASP A 1 274 ? 10.438 -29.234 -18.531 1 98.5 274 ASP A C 1
ATOM 2180 O O . ASP A 1 274 ? 10.281 -30.062 -17.625 1 98.5 274 ASP A O 1
ATOM 2184 N N . ILE A 1 275 ? 10.133 -27.922 -18.391 1 98.38 275 ILE A N 1
ATOM 2185 C CA . ILE A 1 275 ? 9.508 -27.438 -17.156 1 98.38 275 ILE A CA 1
ATOM 2186 C C . ILE A 1 275 ? 8.109 -26.906 -17.469 1 98.38 275 ILE A C 1
ATOM 2188 O O . ILE A 1 275 ? 7.582 -26.078 -16.734 1 98.38 275 ILE A O 1
ATOM 2192 N N . ARG A 1 276 ? 7.559 -27.266 -18.594 1 97.44 276 ARG A N 1
ATOM 2193 C CA . ARG A 1 276 ? 6.145 -26.984 -18.812 1 97.44 276 ARG A CA 1
ATOM 2194 C C . ARG A 1 276 ? 5.289 -27.594 -17.703 1 97.44 276 ARG A C 1
ATOM 2196 O O . ARG A 1 276 ? 5.574 -28.688 -17.219 1 97.44 276 ARG A O 1
ATOM 2203 N N . ASP A 1 277 ? 4.305 -26.828 -17.266 1 95.06 277 ASP A N 1
ATOM 2204 C CA . ASP A 1 277 ? 3.322 -27.219 -16.266 1 95.06 277 ASP A CA 1
ATOM 2205 C C . ASP A 1 277 ? 3.967 -27.375 -14.898 1 95.06 277 ASP A C 1
ATOM 2207 O O . ASP A 1 277 ? 3.369 -27.953 -13.984 1 95.06 277 ASP A O 1
ATOM 2211 N N . ASN A 1 278 ? 5.266 -26.953 -14.734 1 96.62 278 ASN A N 1
ATOM 2212 C CA . ASN A 1 278 ? 5.941 -26.906 -13.445 1 96.62 278 ASN A CA 1
ATOM 2213 C C . ASN A 1 278 ? 5.5 -25.703 -12.617 1 96.62 278 ASN A C 1
ATOM 2215 O O . ASN A 1 278 ? 5.816 -24.562 -12.961 1 96.62 278 ASN A O 1
ATOM 2219 N N . GLY A 1 279 ? 4.824 -25.938 -11.523 1 95.81 279 GLY A N 1
ATOM 2220 C CA . GLY A 1 279 ? 4.25 -24.875 -10.719 1 95.81 279 GLY A CA 1
ATOM 2221 C C . GLY A 1 279 ? 5.23 -24.297 -9.719 1 95.81 279 GLY A C 1
ATOM 2222 O O . GLY A 1 279 ? 4.895 -23.359 -8.992 1 95.81 279 GLY A O 1
ATOM 2223 N N . GLY A 1 280 ? 6.363 -24.906 -9.688 1 96.62 280 GLY A N 1
ATOM 2224 C CA . GLY A 1 280 ? 7.371 -24.344 -8.805 1 96.62 280 GLY A CA 1
ATOM 2225 C C . GLY A 1 280 ? 7.691 -25.25 -7.621 1 96.62 280 GLY A C 1
ATOM 2226 O O . GLY A 1 280 ? 7.711 -26.469 -7.754 1 96.62 280 GLY A O 1
ATOM 2227 N N . GLY A 1 281 ? 8.023 -24.625 -6.555 1 95.5 281 GLY A N 1
ATOM 2228 C CA . GLY A 1 281 ? 8.523 -25.25 -5.336 1 95.5 281 GLY A CA 1
ATOM 2229 C C . GLY A 1 281 ? 9.516 -24.391 -4.586 1 95.5 281 GLY A C 1
ATOM 2230 O O . GLY A 1 281 ? 9.164 -23.312 -4.102 1 95.5 281 GLY A O 1
ATOM 2231 N N . THR A 1 282 ? 10.734 -24.859 -4.566 1 95.31 282 THR A N 1
ATOM 2232 C CA . THR A 1 282 ? 11.781 -24.094 -3.893 1 95.31 282 THR A CA 1
ATOM 2233 C C . THR A 1 282 ? 12.812 -23.594 -4.895 1 95.31 282 THR A C 1
ATOM 2235 O O . THR A 1 282 ? 13.188 -24.312 -5.824 1 95.31 282 THR A O 1
ATOM 2238 N N . SER A 1 283 ? 13.266 -22.391 -4.656 1 95.38 283 SER A N 1
ATOM 2239 C CA . SER A 1 283 ? 14.297 -21.828 -5.527 1 95.38 283 SER A CA 1
ATOM 2240 C C . SER A 1 283 ? 15.602 -22.609 -5.398 1 95.38 283 SER A C 1
ATOM 2242 O O . SER A 1 283 ? 16.438 -22.578 -6.301 1 95.38 283 SER A O 1
ATOM 2244 N N . MET A 1 284 ? 15.789 -23.312 -4.352 1 95.88 284 MET A N 1
ATOM 2245 C CA . MET A 1 284 ? 16.984 -24.125 -4.156 1 95.88 284 MET A CA 1
ATOM 2246 C C . MET A 1 284 ? 17.094 -25.203 -5.23 1 95.88 284 MET A C 1
ATOM 2248 O O . MET A 1 284 ? 18.188 -25.547 -5.672 1 95.88 284 MET A O 1
ATOM 2252 N N . ALA A 1 285 ? 15.945 -25.781 -5.562 1 96.81 285 ALA A N 1
ATOM 2253 C CA . ALA A 1 285 ? 15.938 -26.766 -6.641 1 96.81 285 ALA A CA 1
ATOM 2254 C C . ALA A 1 285 ? 16.375 -26.141 -7.961 1 96.81 285 ALA A C 1
ATOM 2256 O O . ALA A 1 285 ? 17.141 -26.734 -8.719 1 96.81 285 ALA A O 1
ATOM 2257 N N . GLY A 1 286 ? 15.867 -24.938 -8.227 1 97.62 286 GLY A N 1
ATOM 2258 C CA . GLY A 1 286 ? 16.328 -24.203 -9.391 1 97.62 286 GLY A CA 1
ATOM 2259 C C . GLY A 1 286 ? 17.828 -23.969 -9.398 1 97.62 286 GLY A C 1
ATOM 2260 O O . GLY A 1 286 ? 18.484 -24.188 -10.406 1 97.62 286 GLY A O 1
ATOM 2261 N N . ASP A 1 287 ? 18.328 -23.562 -8.281 1 97.62 287 ASP A N 1
ATOM 2262 C CA . ASP A 1 287 ? 19.766 -23.328 -8.133 1 97.62 287 ASP A CA 1
ATOM 2263 C C . ASP A 1 287 ? 20.547 -24.609 -8.406 1 97.62 287 ASP A C 1
ATOM 2265 O O . ASP A 1 287 ? 21.609 -24.578 -9.031 1 97.62 287 ASP A O 1
ATOM 2269 N N . THR A 1 288 ? 20.016 -25.656 -7.91 1 96.94 288 THR A N 1
ATOM 2270 C CA . THR A 1 288 ? 20.656 -26.953 -8.109 1 96.94 288 THR A CA 1
ATOM 2271 C C . THR A 1 288 ? 20.781 -27.266 -9.594 1 96.94 288 THR A C 1
ATOM 2273 O O . THR A 1 288 ? 21.891 -27.531 -10.086 1 96.94 288 THR A O 1
ATOM 2276 N N . LEU A 1 289 ? 19.719 -27.25 -10.273 1 98.19 289 LEU A N 1
ATOM 2277 C CA . LEU A 1 289 ? 19.734 -27.562 -11.703 1 98.19 289 LEU A CA 1
ATOM 2278 C C . LEU A 1 289 ? 20.625 -26.594 -12.469 1 98.19 289 LEU A C 1
ATOM 2280 O O . LEU A 1 289 ? 21.406 -27 -13.328 1 98.19 289 LEU A O 1
ATOM 2284 N N . LEU A 1 290 ? 20.531 -25.328 -12.133 1 98.44 290 LEU A N 1
ATOM 2285 C CA . LEU A 1 290 ? 21.344 -24.312 -12.781 1 98.44 290 LEU A CA 1
ATOM 2286 C C . LEU A 1 290 ? 22.828 -24.578 -12.578 1 98.44 290 LEU A C 1
ATOM 2288 O O . LEU A 1 290 ? 23.641 -24.344 -13.477 1 98.44 290 LEU A O 1
ATOM 2292 N N . SER A 1 291 ? 23.219 -25.031 -11.43 1 97.62 291 SER A N 1
ATOM 2293 C CA . SER A 1 291 ? 24.641 -25.266 -11.133 1 97.62 291 SER A CA 1
ATOM 2294 C C . SER A 1 291 ? 25.234 -26.328 -12.039 1 97.62 291 SER A C 1
ATOM 2296 O O . SER A 1 291 ? 26.438 -26.359 -12.266 1 97.62 291 SER A O 1
ATOM 2298 N N . TYR A 1 292 ? 24.406 -27.172 -12.594 1 97.81 292 TYR A N 1
ATOM 2299 C CA . TYR A 1 292 ? 24.875 -28.281 -13.43 1 97.81 292 TYR A CA 1
ATOM 2300 C C . TYR A 1 292 ? 24.906 -27.875 -14.898 1 97.81 292 TYR A C 1
ATOM 2302 O O . TYR A 1 292 ? 25.516 -28.547 -15.727 1 97.81 292 TYR A O 1
ATOM 2310 N N . ILE A 1 293 ? 24.266 -26.75 -15.219 1 97.94 293 ILE A N 1
ATOM 2311 C CA . ILE A 1 293 ? 24.156 -26.453 -16.641 1 97.94 293 ILE A CA 1
ATOM 2312 C C . ILE A 1 293 ? 24.766 -25.094 -16.938 1 97.94 293 ILE A C 1
ATOM 2314 O O . ILE A 1 293 ? 25.031 -24.766 -18.094 1 97.94 293 ILE A O 1
ATOM 2318 N N . ALA A 1 294 ? 24.922 -24.25 -15.961 1 97.25 294 ALA A N 1
ATOM 2319 C CA . ALA A 1 294 ? 25.5 -22.938 -16.156 1 97.25 294 ALA A CA 1
ATOM 2320 C C . ALA A 1 294 ? 27.016 -23.031 -16.359 1 97.25 294 ALA A C 1
ATOM 2322 O O . ALA A 1 294 ? 27.672 -23.906 -15.789 1 97.25 294 ALA A O 1
ATOM 2323 N N . LYS A 1 295 ? 27.562 -22.078 -17.125 1 94.38 295 LYS A N 1
ATOM 2324 C CA . LYS A 1 295 ? 29 -22.031 -17.375 1 94.38 295 LYS A CA 1
ATOM 2325 C C . LYS A 1 295 ? 29.656 -20.875 -16.609 1 94.38 295 LYS A C 1
ATOM 2327 O O . LYS A 1 295 ? 30.875 -20.844 -16.438 1 94.38 295 LYS A O 1
ATOM 2332 N N . THR A 1 296 ? 28.875 -19.922 -16.25 1 94.94 296 THR A N 1
ATOM 2333 C CA . THR A 1 296 ? 29.312 -18.766 -15.469 1 94.94 296 THR A CA 1
ATOM 2334 C C . THR A 1 296 ? 28.453 -18.594 -14.219 1 94.94 296 THR A C 1
ATOM 2336 O O . THR A 1 296 ? 27.359 -19.172 -14.133 1 94.94 296 THR A O 1
ATOM 2339 N N . PRO A 1 297 ? 28.969 -17.844 -13.242 1 97.19 297 PRO A N 1
ATOM 2340 C CA . PRO A 1 297 ? 28.156 -17.594 -12.047 1 97.19 297 PRO A CA 1
ATOM 2341 C C . PRO A 1 297 ? 26.812 -16.953 -12.367 1 97.19 297 PRO A C 1
ATOM 2343 O O . PRO A 1 297 ? 26.703 -16.188 -13.328 1 97.19 297 PRO A O 1
ATOM 2346 N N . PHE A 1 298 ? 25.828 -17.219 -11.562 1 98 298 PHE A N 1
ATOM 2347 C CA . PHE A 1 298 ? 24.469 -16.766 -11.805 1 98 298 PHE A CA 1
ATOM 2348 C C . PHE A 1 298 ? 23.766 -16.469 -10.484 1 98 298 PHE A C 1
ATOM 2350 O O . PHE A 1 298 ? 24.266 -16.828 -9.414 1 98 298 PHE A O 1
ATOM 2357 N N . THR A 1 299 ? 22.656 -15.758 -10.523 1 97.94 299 THR A N 1
ATOM 2358 C CA . THR A 1 299 ? 21.734 -15.578 -9.406 1 97.94 299 THR A CA 1
ATOM 2359 C C . THR A 1 299 ? 20.297 -15.438 -9.898 1 97.94 299 THR A C 1
ATOM 2361 O O . THR A 1 299 ? 20.062 -14.844 -10.953 1 97.94 299 THR A O 1
ATOM 2364 N N . GLN A 1 300 ? 19.391 -16.078 -9.211 1 98.06 300 GLN A N 1
ATOM 2365 C CA . GLN A 1 300 ? 18 -16.016 -9.617 1 98.06 300 GLN A CA 1
ATOM 2366 C C . GLN A 1 300 ? 17.359 -14.695 -9.18 1 98.06 300 GLN A C 1
ATOM 2368 O O . GLN A 1 300 ? 16.547 -14.117 -9.914 1 98.06 300 GLN A O 1
ATOM 2373 N N . TYR A 1 301 ? 17.75 -14.18 -8.031 1 97.62 301 TYR A N 1
ATOM 2374 C CA . TYR A 1 301 ? 17.094 -13.016 -7.43 1 97.62 301 TYR A CA 1
ATOM 2375 C C . TYR A 1 301 ? 18.078 -11.867 -7.266 1 97.62 301 TYR A C 1
ATOM 2377 O O . TYR A 1 301 ? 19.25 -12.078 -6.918 1 97.62 301 TYR A O 1
ATOM 2385 N N . GLU A 1 302 ? 17.625 -10.664 -7.539 1 96.69 302 GLU A N 1
ATOM 2386 C CA . GLU A 1 302 ? 18.422 -9.453 -7.355 1 96.69 302 GLU A CA 1
ATOM 2387 C C . GLU A 1 302 ? 18.031 -8.727 -6.074 1 96.69 302 GLU A C 1
ATOM 2389 O O . GLU A 1 302 ? 18.891 -8.156 -5.391 1 96.69 302 GLU A O 1
ATOM 2394 N N . LYS A 1 303 ? 16.734 -8.594 -5.781 1 95.5 303 LYS A N 1
ATOM 2395 C CA . LYS A 1 303 ? 16.219 -7.922 -4.598 1 95.5 303 LYS A CA 1
ATOM 2396 C C . LYS A 1 303 ? 15.094 -8.742 -3.957 1 95.5 303 LYS A C 1
ATOM 2398 O O . LYS A 1 303 ? 14.359 -9.445 -4.652 1 95.5 303 LYS A O 1
ATOM 2403 N N . VAL A 1 304 ? 14.984 -8.641 -2.699 1 95.5 304 VAL A N 1
ATOM 2404 C CA . VAL A 1 304 ? 13.891 -9.258 -1.946 1 95.5 304 VAL A CA 1
ATOM 2405 C C . VAL A 1 304 ? 13.438 -8.312 -0.836 1 95.5 304 VAL A C 1
ATOM 2407 O O . VAL A 1 304 ? 14.266 -7.699 -0.155 1 95.5 304 VAL A O 1
ATOM 2410 N N . TRP A 1 305 ? 12.148 -8.078 -0.73 1 93.38 305 TRP A N 1
ATOM 2411 C CA . TRP A 1 305 ? 11.516 -7.289 0.321 1 93.38 305 TRP A CA 1
ATOM 2412 C C . TRP A 1 305 ? 10.586 -8.148 1.17 1 93.38 305 TRP A C 1
ATOM 2414 O O . TRP A 1 305 ? 9.828 -8.969 0.64 1 93.38 305 TRP A O 1
ATOM 2424 N N . THR A 1 306 ? 10.695 -8.062 2.525 1 91.5 306 THR A N 1
ATOM 2425 C CA . THR A 1 306 ? 9.812 -8.82 3.402 1 91.5 306 THR A CA 1
ATOM 2426 C C . THR A 1 306 ? 9.367 -7.973 4.59 1 91.5 306 THR A C 1
ATOM 2428 O O . THR A 1 306 ? 10.133 -7.133 5.078 1 91.5 306 THR A O 1
ATOM 2431 N N . LYS A 1 307 ? 8.234 -8.086 4.953 1 86.06 307 LYS A N 1
ATOM 2432 C CA . LYS A 1 307 ? 7.68 -7.586 6.207 1 86.06 307 LYS A CA 1
ATOM 2433 C C . LYS A 1 307 ? 7.469 -8.727 7.203 1 86.06 307 LYS A C 1
ATOM 2435 O O . LYS A 1 307 ? 6.609 -9.586 6.996 1 86.06 307 LYS A O 1
ATOM 2440 N N . VAL A 1 308 ? 8.18 -8.727 8.273 1 92.31 308 VAL A N 1
ATOM 2441 C CA . VAL A 1 308 ? 8.086 -9.797 9.266 1 92.31 308 VAL A CA 1
ATOM 2442 C C . VAL A 1 308 ? 7.57 -9.234 10.586 1 92.31 308 VAL A C 1
ATOM 2444 O O . VAL A 1 308 ? 8.352 -8.742 11.406 1 92.31 308 VAL A O 1
ATOM 2447 N N . THR A 1 309 ? 6.336 -9.359 10.82 1 88.94 309 THR A N 1
ATOM 2448 C CA . THR A 1 309 ? 5.711 -9.031 12.094 1 88.94 309 THR A CA 1
ATOM 2449 C C . THR A 1 309 ? 5.777 -10.219 13.047 1 88.94 309 THR A C 1
ATOM 2451 O O . THR A 1 309 ? 6.152 -11.32 12.656 1 88.94 309 THR A O 1
ATOM 2454 N N . PRO A 1 310 ? 5.418 -9.953 14.281 1 87.56 310 PRO A N 1
ATOM 2455 C CA . PRO A 1 310 ? 5.336 -11.102 15.188 1 87.56 310 PRO A CA 1
ATOM 2456 C C . PRO A 1 310 ? 4.379 -12.18 14.68 1 87.56 310 PRO A C 1
ATOM 2458 O O . PRO A 1 310 ? 4.648 -13.375 14.844 1 87.56 310 PRO A O 1
ATOM 2461 N N . ILE A 1 311 ? 3.367 -11.789 14.062 1 89.94 311 ILE A N 1
ATOM 2462 C CA . ILE A 1 311 ? 2.4 -12.734 13.516 1 89.94 311 ILE A CA 1
ATOM 2463 C C . ILE A 1 311 ? 3.033 -13.508 12.359 1 89.94 311 ILE A C 1
ATOM 2465 O O . ILE A 1 311 ? 2.961 -14.734 12.312 1 89.94 311 ILE A O 1
ATOM 2469 N N . THR A 1 312 ? 3.65 -12.789 11.453 1 92.62 312 THR A N 1
ATOM 2470 C CA . THR A 1 312 ? 4.309 -13.43 10.32 1 92.62 312 THR A CA 1
ATOM 2471 C C . THR A 1 312 ? 5.359 -14.43 10.805 1 92.62 312 THR A C 1
ATOM 2473 O O . THR A 1 312 ? 5.465 -15.531 10.266 1 92.62 312 THR A O 1
ATOM 2476 N N . GLN A 1 313 ? 6.133 -14.031 11.828 1 92 313 GLN A N 1
ATOM 2477 C CA . GLN A 1 313 ? 7.172 -14.898 12.367 1 92 313 GLN A CA 1
ATOM 2478 C C . GLN A 1 313 ? 6.586 -16.203 12.898 1 92 313 GLN A C 1
ATOM 2480 O O . GLN A 1 313 ? 7.156 -17.281 12.688 1 92 313 GLN A O 1
ATOM 2485 N N . LYS A 1 314 ? 5.488 -16.094 13.516 1 91.44 314 LYS A N 1
ATOM 2486 C CA . LYS A 1 314 ? 4.84 -17.266 14.07 1 91.44 314 LYS A CA 1
ATOM 2487 C C . LYS A 1 314 ? 4.34 -18.188 12.961 1 91.44 314 LYS A C 1
ATOM 2489 O O . LYS A 1 314 ? 4.27 -19.406 13.141 1 91.44 314 LYS A O 1
ATOM 2494 N N . MET A 1 315 ? 4.055 -17.625 11.836 1 93.31 315 MET A N 1
ATOM 2495 C CA . MET A 1 315 ? 3.473 -18.391 10.742 1 93.31 315 MET A CA 1
ATOM 2496 C C . MET A 1 315 ? 4.562 -19.047 9.891 1 93.31 315 MET A C 1
ATOM 2498 O O . MET A 1 315 ? 4.281 -19.938 9.086 1 93.31 315 MET A O 1
ATOM 2502 N N . THR A 1 316 ? 5.715 -18.5 10.031 1 90.88 316 THR A N 1
ATOM 2503 C CA . THR A 1 316 ? 6.809 -19.047 9.227 1 90.88 316 THR A CA 1
ATOM 2504 C C . THR A 1 316 ? 7.566 -20.109 10 1 90.88 316 THR A C 1
ATOM 2506 O O . THR A 1 316 ? 7.648 -20.062 11.234 1 90.88 316 THR A O 1
ATOM 2509 N N . ARG A 1 317 ? 8.07 -21.094 9.359 1 81.38 317 ARG A N 1
ATOM 2510 C CA . ARG A 1 317 ? 8.828 -22.172 9.969 1 81.38 317 ARG A CA 1
ATOM 2511 C C . ARG A 1 317 ? 10.266 -21.75 10.266 1 81.38 317 ARG A C 1
ATOM 2513 O O . ARG A 1 317 ? 10.914 -22.328 11.141 1 81.38 317 ARG A O 1
ATOM 2520 N N . ARG A 1 318 ? 10.703 -20.812 9.539 1 84.75 318 ARG A N 1
ATOM 2521 C CA . ARG A 1 318 ? 12.078 -20.344 9.695 1 84.75 318 ARG A CA 1
ATOM 2522 C C . ARG A 1 318 ? 12.117 -19.016 10.445 1 84.75 318 ARG A C 1
ATOM 2524 O O . ARG A 1 318 ? 11.109 -18.297 10.5 1 84.75 318 ARG A O 1
ATOM 2531 N N . HIS A 1 319 ? 13.227 -18.812 11.008 1 87 319 HIS A N 1
ATOM 2532 C CA . HIS A 1 319 ? 13.414 -17.562 11.711 1 87 319 HIS A CA 1
ATOM 2533 C C . HIS A 1 319 ? 13.836 -16.453 10.75 1 87 319 HIS A C 1
ATOM 2535 O O . HIS A 1 319 ? 14.773 -16.625 9.969 1 87 319 HIS A O 1
ATOM 2541 N N . TYR A 1 320 ? 13.086 -15.422 10.781 1 89.31 320 TYR A N 1
ATOM 2542 C CA . TYR A 1 320 ? 13.406 -14.219 10.031 1 89.31 320 TYR A CA 1
ATOM 2543 C C . TYR A 1 320 ? 13.633 -13.039 10.961 1 89.31 320 TYR A C 1
ATOM 2545 O O . TYR A 1 320 ? 13.055 -12.977 12.055 1 89.31 320 TYR A O 1
ATOM 2553 N N . LYS A 1 321 ? 14.562 -12.195 10.539 1 88.19 321 LYS A N 1
ATOM 2554 C CA . LYS A 1 321 ? 14.695 -10.945 11.281 1 88.19 321 LYS A CA 1
ATOM 2555 C C . LYS A 1 321 ? 13.398 -10.141 11.25 1 88.19 321 LYS A C 1
ATOM 2557 O O . LYS A 1 321 ? 12.875 -9.844 10.18 1 88.19 321 LYS A O 1
ATOM 2562 N N . GLN A 1 322 ? 12.914 -9.812 12.43 1 88.62 322 GLN A N 1
ATOM 2563 C CA . GLN A 1 322 ? 11.68 -9.039 12.508 1 88.62 322 GLN A CA 1
ATOM 2564 C C . GLN A 1 322 ? 11.867 -7.629 11.969 1 88.62 322 GLN A C 1
ATOM 2566 O O . GLN A 1 322 ? 12.938 -7.031 12.141 1 88.62 322 GLN A O 1
ATOM 2571 N N . GLY A 1 323 ? 10.758 -7.109 11.367 1 90.5 323 GLY A N 1
ATOM 2572 C CA . GLY A 1 323 ? 10.805 -5.773 10.789 1 90.5 323 GLY A CA 1
ATOM 2573 C C . GLY A 1 323 ? 10.656 -5.77 9.281 1 90.5 323 GLY A C 1
ATOM 2574 O O . GLY A 1 323 ? 10.109 -6.711 8.703 1 90.5 323 GLY A O 1
ATOM 2575 N N . ILE A 1 324 ? 10.953 -4.625 8.711 1 91.19 324 ILE A N 1
ATOM 2576 C CA . ILE A 1 324 ? 10.961 -4.465 7.258 1 91.19 324 ILE A CA 1
ATOM 2577 C C . ILE A 1 324 ? 12.375 -4.719 6.723 1 91.19 324 ILE A C 1
ATOM 2579 O O . ILE A 1 324 ? 13.312 -3.992 7.059 1 91.19 324 ILE A O 1
ATOM 2583 N N . ASN A 1 325 ? 12.453 -5.77 5.969 1 90.31 325 ASN A N 1
ATOM 2584 C CA . ASN A 1 325 ? 13.758 -6.152 5.438 1 90.31 325 ASN A CA 1
ATOM 2585 C C . ASN A 1 325 ? 13.805 -6.008 3.918 1 90.31 325 ASN A C 1
ATOM 2587 O O . ASN A 1 325 ? 12.875 -6.426 3.219 1 90.31 325 ASN A O 1
ATOM 2591 N N . PHE A 1 326 ? 14.805 -5.348 3.424 1 92.5 326 PHE A N 1
ATOM 2592 C CA . PHE A 1 326 ? 15.055 -5.184 1.996 1 92.5 326 PHE A CA 1
ATOM 2593 C C . PHE A 1 326 ? 16.5 -5.539 1.653 1 92.5 326 PHE A C 1
ATOM 2595 O O . PHE A 1 326 ? 17.422 -4.812 2.021 1 92.5 326 PHE A O 1
ATOM 2602 N N . TYR A 1 327 ? 16.656 -6.625 0.915 1 91.31 327 TYR A N 1
ATOM 2603 C CA . TYR A 1 327 ? 17.969 -7.148 0.593 1 91.31 327 TYR A CA 1
ATOM 2604 C C . TYR A 1 327 ? 18.281 -6.965 -0.886 1 91.31 327 TYR A C 1
ATOM 2606 O O . TYR A 1 327 ? 17.453 -7.246 -1.746 1 91.31 327 TYR A O 1
ATOM 2614 N N . ILE A 1 328 ? 19.438 -6.441 -1.102 1 90.88 328 ILE A N 1
ATOM 2615 C CA . ILE A 1 328 ? 20.016 -6.438 -2.443 1 90.88 328 ILE A CA 1
ATOM 2616 C C . ILE A 1 328 ? 21.062 -7.543 -2.555 1 90.88 328 ILE A C 1
ATOM 2618 O O . ILE A 1 328 ? 22.062 -7.527 -1.842 1 90.88 328 ILE A O 1
ATOM 2622 N N . ILE A 1 329 ? 20.812 -8.461 -3.418 1 90 329 ILE A N 1
ATOM 2623 C CA . ILE A 1 329 ? 21.656 -9.648 -3.537 1 90 329 ILE A CA 1
ATOM 2624 C C . ILE A 1 329 ? 22.719 -9.414 -4.602 1 90 329 ILE A C 1
ATOM 2626 O O . ILE A 1 329 ? 22.406 -9.273 -5.785 1 90 329 ILE A O 1
ATOM 2630 N N . ASP A 1 330 ? 23.953 -9.391 -4.164 1 87.31 330 ASP A N 1
ATOM 2631 C CA . ASP A 1 330 ? 25.062 -9.148 -5.086 1 87.31 330 ASP A CA 1
ATOM 2632 C C . ASP A 1 330 ? 25.891 -10.414 -5.316 1 87.31 330 ASP A C 1
ATOM 2634 O O . ASP A 1 330 ? 26.594 -10.523 -6.316 1 87.31 330 ASP A O 1
ATOM 2638 N N . LYS A 1 331 ? 25.734 -11.336 -4.492 1 91.81 331 LYS A N 1
ATOM 2639 C CA . LYS A 1 331 ? 26.531 -12.555 -4.613 1 91.81 331 LYS A CA 1
ATOM 2640 C C . LYS A 1 331 ? 25.891 -13.531 -5.605 1 91.81 331 LYS A C 1
ATOM 2642 O O . LYS A 1 331 ? 24.703 -13.812 -5.531 1 91.81 331 LYS A O 1
ATOM 2647 N N . LYS A 1 332 ? 26.719 -14.008 -6.508 1 96.12 332 LYS A N 1
ATOM 2648 C CA . LYS A 1 332 ? 26.281 -15 -7.484 1 96.12 332 LYS A CA 1
ATOM 2649 C C . LYS A 1 332 ? 26.703 -16.406 -7.066 1 96.12 332 LYS A C 1
ATOM 2651 O O . LYS A 1 332 ? 27.75 -16.594 -6.438 1 96.12 332 LYS A O 1
ATOM 2656 N N . LYS A 1 333 ? 25.859 -17.266 -7.383 1 96.12 333 LYS A N 1
ATOM 2657 C CA . LYS A 1 333 ? 26.156 -18.688 -7.145 1 96.12 333 LYS A CA 1
ATOM 2658 C C . LYS A 1 333 ? 27.109 -19.234 -8.211 1 96.12 333 LYS A C 1
ATOM 2660 O O . LYS A 1 333 ? 27 -18.875 -9.383 1 96.12 333 LYS A O 1
ATOM 2665 N N . GLN A 1 334 ? 27.922 -20.125 -7.723 1 95.69 334 GLN A N 1
ATOM 2666 C CA . GLN A 1 334 ? 28.891 -20.719 -8.641 1 95.69 334 GLN A CA 1
ATOM 2667 C C . GLN A 1 334 ? 28.344 -22 -9.25 1 95.69 334 GLN A C 1
ATOM 2669 O O . GLN A 1 334 ? 27.688 -22.797 -8.57 1 95.69 334 GLN A O 1
ATOM 2674 N N . PRO A 1 335 ? 28.609 -22.188 -10.586 1 95.88 335 PRO A N 1
ATOM 2675 C CA . PRO A 1 335 ? 28.344 -23.516 -11.141 1 95.88 335 PRO A CA 1
ATOM 2676 C C . PRO A 1 335 ? 29.188 -24.609 -10.469 1 95.88 335 PRO A C 1
ATOM 2678 O O . PRO A 1 335 ? 30.016 -24.312 -9.617 1 95.88 335 PRO A O 1
ATOM 2681 N N . GLN A 1 336 ? 28.844 -25.875 -10.891 1 92.88 336 GLN A N 1
ATOM 2682 C CA . GLN A 1 336 ? 29.672 -26.969 -10.383 1 92.88 336 GLN A CA 1
ATOM 2683 C C . GLN A 1 336 ? 31.156 -26.703 -10.625 1 92.88 336 GLN A C 1
ATOM 2685 O O . GLN A 1 336 ? 31.547 -26.281 -11.711 1 92.88 336 GLN A O 1
ATOM 2690 N N . ALA A 1 337 ? 31.938 -26.922 -9.586 1 87.25 337 ALA A N 1
ATOM 2691 C CA . ALA A 1 337 ? 33.375 -26.578 -9.633 1 87.25 337 ALA A CA 1
ATOM 2692 C C . ALA A 1 337 ? 34.094 -27.375 -10.711 1 87.25 337 ALA A C 1
ATOM 2694 O O . ALA A 1 337 ? 34.906 -26.812 -11.453 1 87.25 337 ALA A O 1
ATOM 2695 N N . ASN A 1 338 ? 33.812 -28.609 -10.742 1 88.25 338 ASN A N 1
ATOM 2696 C CA . ASN A 1 338 ? 34.406 -29.484 -11.75 1 88.25 338 ASN A CA 1
ATOM 2697 C C . ASN A 1 338 ? 33.625 -29.391 -13.078 1 88.25 338 ASN A C 1
ATOM 2699 O O . ASN A 1 338 ? 32.469 -29.797 -13.156 1 88.25 338 ASN A O 1
ATOM 2703 N N . ALA A 1 339 ? 34.344 -28.938 -14.023 1 84.81 339 ALA A N 1
ATOM 2704 C CA . ALA A 1 339 ? 33.75 -28.75 -15.336 1 84.81 339 ALA A CA 1
ATOM 2705 C C . ALA A 1 339 ? 33.156 -30.047 -15.875 1 84.81 339 ALA A C 1
ATOM 2707 O O . ALA A 1 339 ? 32.156 -30.047 -16.594 1 84.81 339 ALA A O 1
ATOM 2708 N N . ALA A 1 340 ? 33.75 -31.141 -15.438 1 88.12 340 ALA A N 1
ATOM 2709 C CA . ALA A 1 340 ? 33.281 -32.438 -15.891 1 88.12 340 ALA A CA 1
ATOM 2710 C C . ALA A 1 340 ? 31.922 -32.781 -15.281 1 88.12 340 ALA A C 1
ATOM 2712 O O . ALA A 1 340 ? 31.234 -33.688 -15.766 1 88.12 340 ALA A O 1
ATOM 2713 N N . GLN A 1 341 ? 31.594 -32.031 -14.367 1 91.88 341 GLN A N 1
ATOM 2714 C CA . GLN A 1 341 ? 30.328 -32.25 -13.68 1 91.88 341 GLN A CA 1
ATOM 2715 C C . GLN A 1 341 ? 29.25 -31.328 -14.188 1 91.88 341 GLN A C 1
ATOM 2717 O O . GLN A 1 341 ? 28.141 -31.266 -13.625 1 91.88 341 GLN A O 1
ATOM 2722 N N . ARG A 1 342 ? 29.516 -30.609 -15.227 1 95.38 342 ARG A N 1
ATOM 2723 C CA . ARG A 1 342 ? 28.547 -29.75 -15.891 1 95.38 342 ARG A CA 1
ATOM 2724 C C . ARG A 1 342 ? 28.25 -30.234 -17.297 1 95.38 342 ARG A C 1
ATOM 2726 O O . ARG A 1 342 ? 29.125 -30.812 -17.969 1 95.38 342 ARG A O 1
ATOM 2733 N N . PHE A 1 343 ? 27.047 -29.969 -17.609 1 97 343 PHE A N 1
ATOM 2734 C CA . PHE A 1 343 ? 26.719 -30.266 -19 1 97 343 PHE A CA 1
ATOM 2735 C C . PHE A 1 343 ? 27.344 -29.25 -19.938 1 97 343 PHE A C 1
ATOM 2737 O O . PHE A 1 343 ? 27.172 -28.031 -19.75 1 97 343 PHE A O 1
ATOM 2744 N N . ASN A 1 344 ? 28.047 -29.719 -20.938 1 89.25 344 ASN A N 1
ATOM 2745 C CA . ASN A 1 344 ? 28.828 -28.812 -21.781 1 89.25 344 ASN A CA 1
ATOM 2746 C C . ASN A 1 344 ? 28.141 -28.562 -23.125 1 89.25 344 ASN A C 1
ATOM 2748 O O . ASN A 1 344 ? 28.609 -27.75 -23.922 1 89.25 344 ASN A O 1
ATOM 2752 N N . GLY A 1 345 ? 27.109 -29.219 -23.406 1 95.44 345 GLY A N 1
ATOM 2753 C CA . GLY A 1 345 ? 26.406 -29.047 -24.672 1 95.44 345 GLY A CA 1
ATOM 2754 C C . GLY A 1 345 ? 25.406 -27.906 -24.641 1 95.44 345 GLY A C 1
ATOM 2755 O O . GLY A 1 345 ? 25.516 -27 -23.812 1 95.44 345 GLY A O 1
ATOM 2756 N N . LYS A 1 346 ? 24.547 -27.859 -25.672 1 97.69 346 LYS A N 1
ATOM 2757 C CA . LYS A 1 346 ? 23.516 -26.844 -25.797 1 97.69 346 LYS A CA 1
ATOM 2758 C C . LYS A 1 346 ? 22.297 -27.188 -24.938 1 97.69 346 LYS A C 1
ATOM 2760 O O . LYS A 1 346 ? 21.891 -28.344 -24.859 1 97.69 346 LYS A O 1
ATOM 2765 N N . VAL A 1 347 ? 21.766 -26.141 -24.266 1 98.62 347 VAL A N 1
ATOM 2766 C CA . VAL A 1 347 ? 20.609 -26.344 -23.391 1 98.62 347 VAL A CA 1
ATOM 2767 C C . VAL A 1 347 ? 19.375 -25.688 -23.984 1 98.62 347 VAL A C 1
ATOM 2769 O O . VAL A 1 347 ? 19.438 -24.547 -24.453 1 98.62 347 VAL A O 1
ATOM 2772 N N . TRP A 1 348 ? 18.297 -26.469 -24.047 1 98.81 348 TRP A N 1
ATOM 2773 C CA . TRP A 1 348 ? 16.969 -25.984 -24.422 1 98.81 348 TRP A CA 1
ATOM 2774 C C . TRP A 1 348 ? 16 -26.156 -23.25 1 98.81 348 TRP A C 1
ATOM 2776 O O . TRP A 1 348 ? 16 -27.172 -22.578 1 98.81 348 TRP A O 1
ATOM 2786 N N . VAL A 1 349 ? 15.203 -25.109 -23 1 98.94 349 VAL A N 1
ATOM 2787 C CA . VAL A 1 349 ? 14.234 -25.188 -21.906 1 98.94 349 VAL A CA 1
ATOM 2788 C C . VAL A 1 349 ? 12.828 -24.969 -22.453 1 98.94 349 VAL A C 1
ATOM 2790 O O . VAL A 1 349 ? 12.555 -23.938 -23.094 1 98.94 349 VAL A O 1
ATOM 2793 N N . LEU A 1 350 ? 11.945 -25.953 -22.234 1 98.94 350 LEU A N 1
ATOM 2794 C CA . LEU A 1 350 ? 10.539 -25.828 -22.609 1 98.94 350 LEU A CA 1
ATOM 2795 C C . LEU A 1 350 ? 9.742 -25.172 -21.484 1 98.94 350 LEU A C 1
ATOM 2797 O O . LEU A 1 350 ? 9.758 -25.656 -20.344 1 98.94 350 LEU A O 1
ATOM 2801 N N . VAL A 1 351 ? 9.102 -24.094 -21.781 1 98.75 351 VAL A N 1
ATOM 2802 C CA . VAL A 1 351 ? 8.383 -23.297 -20.812 1 98.75 351 VAL A CA 1
ATOM 2803 C C . VAL A 1 351 ? 6.98 -22.984 -21.312 1 98.75 351 VAL A C 1
ATOM 2805 O O . VAL A 1 351 ? 6.746 -22.953 -22.531 1 98.75 351 VAL A O 1
ATOM 2808 N N . ASN A 1 352 ? 6.008 -22.875 -20.406 1 98.38 352 ASN A N 1
ATOM 2809 C CA . ASN A 1 352 ? 4.664 -22.469 -20.828 1 98.38 352 ASN A CA 1
ATOM 2810 C C . ASN A 1 352 ? 3.992 -21.594 -19.781 1 98.38 352 ASN A C 1
ATOM 2812 O O . ASN A 1 352 ? 4.645 -21.141 -18.828 1 98.38 352 ASN A O 1
ATOM 2816 N N . HIS A 1 353 ? 2.705 -21.266 -19.938 1 98.19 353 HIS A N 1
ATOM 2817 C CA . HIS A 1 353 ? 1.947 -20.344 -19.109 1 98.19 353 HIS A CA 1
ATOM 2818 C C . HIS A 1 353 ? 1.756 -20.891 -17.703 1 98.19 353 HIS A C 1
ATOM 2820 O O . HIS A 1 353 ? 1.432 -20.141 -16.781 1 98.19 353 HIS A O 1
ATOM 2826 N N . HIS A 1 354 ? 2.01 -22.234 -17.516 1 96.31 354 HIS A N 1
ATOM 2827 C CA . HIS A 1 354 ? 1.849 -22.875 -16.219 1 96.31 354 HIS A CA 1
ATOM 2828 C C . HIS A 1 354 ? 3.156 -22.875 -15.438 1 96.31 354 HIS A C 1
ATOM 2830 O O . HIS A 1 354 ? 3.174 -23.203 -14.25 1 96.31 354 HIS A O 1
ATOM 2836 N N . SER A 1 355 ? 4.254 -22.578 -16.109 1 98.38 355 SER A N 1
ATOM 2837 C CA . SER A 1 355 ? 5.523 -22.438 -15.398 1 98.38 355 SER A CA 1
ATOM 2838 C C . SER A 1 355 ? 5.508 -21.25 -14.453 1 98.38 355 SER A C 1
ATOM 2840 O O . SER A 1 355 ? 5.48 -20.094 -14.891 1 98.38 355 SER A O 1
ATOM 2842 N N . PHE A 1 356 ? 5.566 -21.594 -13.172 1 98 356 PHE A N 1
ATOM 2843 C CA . PHE A 1 356 ? 5.254 -20.578 -12.164 1 98 356 PHE A CA 1
ATOM 2844 C C . PHE A 1 356 ? 6.219 -20.672 -10.992 1 98 356 PHE A C 1
ATOM 2846 O O . PHE A 1 356 ? 6.867 -21.703 -10.797 1 98 356 PHE A O 1
ATOM 2853 N N . SER A 1 357 ? 6.324 -19.547 -10.219 1 97.69 357 SER A N 1
ATOM 2854 C CA . SER A 1 357 ? 7.102 -19.531 -8.984 1 97.69 357 SER A CA 1
ATOM 2855 C C . SER A 1 357 ? 8.555 -19.922 -9.242 1 97.69 357 SER A C 1
ATOM 2857 O O . SER A 1 357 ? 9.211 -19.344 -10.109 1 97.69 357 SER A O 1
ATOM 2859 N N . ALA A 1 358 ? 9.023 -20.984 -8.617 1 98.19 358 ALA A N 1
ATOM 2860 C CA . ALA A 1 358 ? 10.422 -21.375 -8.75 1 98.19 358 ALA A CA 1
ATOM 2861 C C . ALA A 1 358 ? 10.742 -21.766 -10.195 1 98.19 358 ALA A C 1
ATOM 2863 O O . ALA A 1 358 ? 11.859 -21.547 -10.664 1 98.19 358 ALA A O 1
ATOM 2864 N N . ALA A 1 359 ? 9.789 -22.312 -10.906 1 98.62 359 ALA A N 1
ATOM 2865 C CA . ALA A 1 359 ? 10.008 -22.656 -12.305 1 98.62 359 ALA A CA 1
ATOM 2866 C C . ALA A 1 359 ? 10.172 -21.406 -13.172 1 98.62 359 ALA A C 1
ATOM 2868 O O . ALA A 1 359 ? 10.992 -21.391 -14.086 1 98.62 359 ALA A O 1
ATOM 2869 N N . ALA A 1 360 ? 9.398 -20.422 -12.883 1 98.62 360 ALA A N 1
ATOM 2870 C CA . ALA A 1 360 ? 9.516 -19.172 -13.609 1 98.62 360 ALA A CA 1
ATOM 2871 C C . ALA A 1 360 ? 10.852 -18.484 -13.344 1 98.62 360 ALA A C 1
ATOM 2873 O O . ALA A 1 360 ? 11.484 -17.953 -14.258 1 98.62 360 ALA A O 1
ATOM 2874 N N . SER A 1 361 ? 11.273 -18.484 -12.117 1 98.62 361 SER A N 1
ATOM 2875 C CA . SER A 1 361 ? 12.57 -17.906 -11.773 1 98.62 361 SER A CA 1
ATOM 2876 C C . SER A 1 361 ? 13.703 -18.656 -12.484 1 98.62 361 SER A C 1
ATOM 2878 O O . SER A 1 361 ? 14.664 -18.031 -12.938 1 98.62 361 SER A O 1
ATOM 2880 N N . PHE A 1 362 ? 13.617 -19.969 -12.586 1 98.75 362 PHE A N 1
ATOM 2881 C CA . PHE A 1 362 ? 14.594 -20.781 -13.305 1 98.75 362 PHE A CA 1
ATOM 2882 C C . PHE A 1 362 ? 14.664 -20.359 -14.766 1 98.75 362 PHE A C 1
ATOM 2884 O O . PHE A 1 362 ? 15.75 -20.078 -15.289 1 98.75 362 PHE A O 1
ATOM 2891 N N . ALA A 1 363 ? 13.5 -20.297 -15.359 1 98.88 363 ALA A N 1
ATOM 2892 C CA . ALA A 1 363 ? 13.43 -19.922 -16.766 1 98.88 363 ALA A CA 1
ATOM 2893 C C . ALA A 1 363 ? 14.023 -18.531 -17 1 98.88 363 ALA A C 1
ATOM 2895 O O . ALA A 1 363 ? 14.781 -18.328 -17.953 1 98.88 363 ALA A O 1
ATOM 2896 N N . TRP A 1 364 ? 13.656 -17.625 -16.172 1 98.88 364 TRP A N 1
ATOM 2897 C CA . TRP A 1 364 ? 14.18 -16.266 -16.25 1 98.88 364 TRP A CA 1
ATOM 2898 C C . TRP A 1 364 ? 15.703 -16.266 -16.188 1 98.88 364 TRP A C 1
ATOM 2900 O O . TRP A 1 364 ? 16.375 -15.594 -16.984 1 98.88 364 TRP A O 1
ATOM 2910 N N . THR A 1 365 ? 16.203 -17 -15.258 1 98.81 365 THR A N 1
ATOM 2911 C CA . THR A 1 365 ? 17.641 -17.031 -15.031 1 98.81 365 THR A CA 1
ATOM 2912 C C . THR A 1 365 ? 18.375 -17.641 -16.234 1 98.81 365 THR A C 1
ATOM 2914 O O . THR A 1 365 ? 19.422 -17.141 -16.625 1 98.81 365 THR A O 1
ATOM 2917 N N . VAL A 1 366 ? 17.828 -18.703 -16.812 1 98.75 366 VAL A N 1
ATOM 2918 C CA . VAL A 1 366 ? 18.391 -19.328 -18 1 98.75 366 VAL A CA 1
ATOM 2919 C C . VAL A 1 366 ? 18.578 -18.281 -19.094 1 98.75 366 VAL A C 1
ATOM 2921 O O . VAL A 1 366 ? 19.625 -18.219 -19.734 1 98.75 366 VAL A O 1
ATOM 2924 N N . LYS A 1 367 ? 17.609 -17.5 -19.25 1 98 367 LYS A N 1
ATOM 2925 C CA . LYS A 1 367 ? 17.641 -16.484 -20.297 1 98 367 LYS A CA 1
ATOM 2926 C C . LYS A 1 367 ? 18.594 -15.336 -19.906 1 98 367 LYS A C 1
ATOM 2928 O O . LYS A 1 367 ? 19.438 -14.93 -20.703 1 98 367 LYS A O 1
ATOM 2933 N N . ALA A 1 368 ? 18.438 -14.852 -18.703 1 97.62 368 ALA A N 1
ATOM 2934 C CA . ALA A 1 368 ? 19.188 -13.68 -18.25 1 97.62 368 ALA A CA 1
ATOM 2935 C C . ALA A 1 368 ? 20.688 -13.922 -18.312 1 97.62 368 ALA A C 1
ATOM 2937 O O . ALA A 1 368 ? 21.453 -13.008 -18.609 1 97.62 368 ALA A O 1
ATOM 2938 N N . PHE A 1 369 ? 21.125 -15.117 -18.109 1 97.88 369 PHE A N 1
ATOM 2939 C CA . PHE A 1 369 ? 22.547 -15.43 -18.062 1 97.88 369 PHE A CA 1
ATOM 2940 C C . PHE A 1 369 ? 22.953 -16.219 -19.312 1 97.88 369 PHE A C 1
ATOM 2942 O O . PHE A 1 369 ? 24.062 -16.75 -19.375 1 97.88 369 PHE A O 1
ATOM 2949 N N . LYS A 1 370 ? 22.031 -16.375 -20.266 1 97.56 370 LYS A N 1
ATOM 2950 C CA . LYS A 1 370 ? 22.281 -17.016 -21.562 1 97.56 370 LYS A CA 1
ATOM 2951 C C . LYS A 1 370 ? 22.781 -18.438 -21.375 1 97.56 370 LYS A C 1
ATOM 2953 O O . LYS A 1 370 ? 23.75 -18.859 -22 1 97.56 370 LYS A O 1
ATOM 2958 N N . ILE A 1 371 ? 22.125 -19.094 -20.5 1 98.06 371 ILE A N 1
ATOM 2959 C CA . ILE A 1 371 ? 22.484 -20.469 -20.188 1 98.06 371 ILE A CA 1
ATOM 2960 C C . ILE A 1 371 ? 21.891 -21.406 -21.219 1 98.06 371 ILE A C 1
ATOM 2962 O O . ILE A 1 371 ? 22.453 -22.469 -21.516 1 98.06 371 ILE A O 1
ATOM 2966 N N . GLY A 1 372 ? 20.766 -21.031 -21.766 1 98.38 372 GLY A N 1
ATOM 2967 C CA . GLY A 1 372 ? 20.047 -21.844 -22.719 1 98.38 372 GLY A CA 1
ATOM 2968 C C . GLY A 1 372 ? 18.984 -21.062 -23.484 1 98.38 372 GLY A C 1
ATOM 2969 O O . GLY A 1 372 ? 18.859 -19.859 -23.312 1 98.38 372 GLY A O 1
ATOM 2970 N N . THR A 1 373 ? 18.312 -21.797 -24.375 1 98.62 373 THR A N 1
ATOM 2971 C CA . THR A 1 373 ? 17.266 -21.203 -25.203 1 98.62 373 THR A CA 1
ATOM 2972 C C . THR A 1 373 ? 15.883 -21.594 -24.672 1 98.62 373 THR A C 1
ATOM 2974 O O . THR A 1 373 ? 15.586 -22.781 -24.516 1 98.62 373 THR A O 1
ATOM 2977 N N . LEU A 1 374 ? 15.047 -20.609 -24.406 1 98.88 374 LEU A N 1
ATOM 2978 C CA . LEU A 1 374 ? 13.688 -20.859 -23.969 1 98.88 374 LEU A CA 1
ATOM 2979 C C . LEU A 1 374 ? 12.75 -21.062 -25.156 1 98.88 374 LEU A C 1
ATOM 2981 O O . LEU A 1 374 ? 12.758 -20.266 -26.094 1 98.88 374 LEU A O 1
ATOM 2985 N N . VAL A 1 375 ? 12.008 -22.125 -25.125 1 98.88 375 VAL A N 1
ATOM 2986 C CA . VAL A 1 375 ? 11.07 -22.438 -26.203 1 98.88 375 VAL A CA 1
ATOM 2987 C C . VAL A 1 375 ? 9.688 -22.703 -25.625 1 98.88 375 VAL A C 1
ATOM 2989 O O . VAL A 1 375 ? 9.539 -23.453 -24.656 1 98.88 375 VAL A O 1
ATOM 2992 N N . GLY A 1 376 ? 8.68 -22.078 -26.188 1 98.75 376 GLY A N 1
ATOM 2993 C CA . GLY A 1 376 ? 7.312 -22.266 -25.719 1 98.75 376 GLY A CA 1
ATOM 2994 C C . GLY A 1 376 ? 6.559 -20.969 -25.547 1 98.75 376 GLY A C 1
ATOM 2995 O O . GLY A 1 376 ? 6.504 -20.141 -26.453 1 98.75 376 GLY A O 1
ATOM 2996 N N . GLU A 1 377 ? 5.973 -20.797 -24.344 1 98.69 377 GLU A N 1
ATOM 2997 C CA . GLU A 1 377 ? 5.125 -19.656 -24.047 1 98.69 377 GLU A CA 1
ATOM 2998 C C . GLU A 1 377 ? 5.684 -18.844 -22.875 1 98.69 377 GLU A C 1
ATOM 3000 O O . GLU A 1 377 ? 6.508 -19.344 -22.109 1 98.69 377 GLU A O 1
ATOM 3005 N N . GLU A 1 378 ? 5.191 -17.562 -22.781 1 98.69 378 GLU A N 1
ATOM 3006 C CA . GLU A 1 378 ? 5.562 -16.75 -21.641 1 98.69 378 GLU A CA 1
ATOM 3007 C C . GLU A 1 378 ? 5.238 -17.453 -20.328 1 98.69 378 GLU A C 1
ATOM 3009 O O . GLU A 1 378 ? 4.16 -18.031 -20.172 1 98.69 378 GLU A O 1
ATOM 3014 N N . ALA A 1 379 ? 6.184 -17.484 -19.438 1 98.75 379 ALA A N 1
ATOM 3015 C CA . ALA A 1 379 ? 5.973 -18.141 -18.156 1 98.75 379 ALA A CA 1
ATOM 3016 C C . ALA A 1 379 ? 4.855 -17.469 -17.359 1 98.75 379 ALA A C 1
ATOM 3018 O O . ALA A 1 379 ? 4.648 -16.25 -17.484 1 98.75 379 ALA A O 1
ATOM 3019 N N . GLY A 1 380 ? 4.219 -18.25 -16.547 1 98.19 380 GLY A N 1
ATOM 3020 C CA . GLY A 1 380 ? 3.137 -17.75 -15.727 1 98.19 380 GLY A CA 1
ATOM 3021 C C . GLY A 1 380 ? 3.621 -16.906 -14.555 1 98.19 380 GLY A C 1
ATOM 3022 O O . GLY A 1 380 ? 2.904 -16.016 -14.078 1 98.19 380 GLY A O 1
ATOM 3023 N N . GLY A 1 381 ? 4.824 -17.156 -14.07 1 98.25 381 GLY A N 1
ATOM 3024 C CA . GLY A 1 381 ? 5.41 -16.359 -13.008 1 98.25 381 GLY A CA 1
ATOM 3025 C C . GLY A 1 381 ? 6.059 -15.086 -13.516 1 98.25 381 GLY A C 1
ATOM 3026 O O . GLY A 1 381 ? 6.664 -15.07 -14.586 1 98.25 381 GLY A O 1
ATOM 3027 N N . MET A 1 382 ? 5.992 -13.992 -12.742 1 98.31 382 MET A N 1
ATOM 3028 C CA . MET A 1 382 ? 6.465 -12.672 -13.164 1 98.31 382 MET A CA 1
ATOM 3029 C C . MET A 1 382 ? 7.891 -12.43 -12.688 1 98.31 382 MET A C 1
ATOM 3031 O O . MET A 1 382 ? 8.344 -13.055 -11.727 1 98.31 382 MET A O 1
ATOM 3035 N N . ASN A 1 383 ? 8.547 -11.508 -13.398 1 98.5 383 ASN A N 1
ATOM 3036 C CA . ASN A 1 383 ? 9.922 -11.141 -13.055 1 98.5 383 ASN A CA 1
ATOM 3037 C C . ASN A 1 383 ? 9.977 -10.352 -11.75 1 98.5 383 ASN A C 1
ATOM 3039 O O . ASN A 1 383 ? 11.023 -10.297 -11.102 1 98.5 383 ASN A O 1
ATOM 3043 N N . VAL A 1 384 ? 8.93 -9.703 -11.398 1 97.81 384 VAL A N 1
ATOM 3044 C CA . VAL A 1 384 ? 8.711 -9.117 -10.086 1 97.81 384 VAL A CA 1
ATOM 3045 C C . VAL A 1 384 ? 7.395 -9.633 -9.508 1 97.81 384 VAL A C 1
ATOM 3047 O O . VAL A 1 384 ? 6.332 -9.453 -10.109 1 97.81 384 VAL A O 1
ATOM 3050 N N . SER A 1 385 ? 7.461 -10.336 -8.414 1 97.19 385 SER A N 1
ATOM 3051 C CA . SER A 1 385 ? 6.258 -10.984 -7.906 1 97.19 385 SER A CA 1
ATOM 3052 C C . SER A 1 385 ? 6.32 -11.164 -6.395 1 97.19 385 SER A C 1
ATOM 3054 O O . SER A 1 385 ? 7.387 -11.031 -5.793 1 97.19 385 SER A O 1
ATOM 3056 N N . TYR A 1 386 ? 5.176 -11.297 -5.816 1 97.31 386 TYR A N 1
ATOM 3057 C CA . TYR A 1 386 ? 5.105 -11.734 -4.43 1 97.31 386 TYR A CA 1
ATOM 3058 C C . TYR A 1 386 ? 5.223 -13.25 -4.332 1 97.31 386 TYR A C 1
ATOM 3060 O O . TYR A 1 386 ? 5.023 -13.961 -5.32 1 97.31 386 TYR A O 1
ATOM 3068 N N . GLY A 1 387 ? 5.68 -13.703 -3.16 1 96.5 387 GLY A N 1
ATOM 3069 C CA . GLY A 1 387 ? 5.875 -15.133 -2.979 1 96.5 387 GLY A CA 1
ATOM 3070 C C . GLY A 1 387 ? 6.316 -15.5 -1.574 1 96.5 387 GLY A C 1
ATOM 3071 O O . GLY A 1 387 ? 6.273 -14.664 -0.665 1 96.5 387 GLY A O 1
ATOM 3072 N N . ASP A 1 388 ? 6.73 -16.828 -1.475 1 94.94 388 ASP A N 1
ATOM 3073 C CA . ASP A 1 388 ? 6.918 -17.438 -0.16 1 94.94 388 ASP A CA 1
ATOM 3074 C C . ASP A 1 388 ? 5.633 -17.359 0.666 1 94.94 388 ASP A C 1
ATOM 3076 O O . ASP A 1 388 ? 5.375 -16.359 1.328 1 94.94 388 ASP A O 1
ATOM 3080 N N . VAL A 1 389 ? 4.895 -18.391 0.621 1 96.31 389 VAL A N 1
ATOM 3081 C CA . VAL A 1 389 ? 3.51 -18.391 1.076 1 96.31 389 VAL A CA 1
ATOM 3082 C C . VAL A 1 389 ? 3.43 -18.969 2.486 1 96.31 389 VAL A C 1
ATOM 3084 O O . VAL A 1 389 ? 4.059 -19.984 2.779 1 96.31 389 VAL A O 1
ATOM 3087 N N . VAL A 1 390 ? 2.707 -18.297 3.35 1 96.38 390 VAL A N 1
ATOM 3088 C CA . VAL A 1 390 ? 2.348 -18.859 4.652 1 96.38 390 VAL A CA 1
ATOM 3089 C C . VAL A 1 390 ? 0.861 -19.203 4.676 1 96.38 390 VAL A C 1
ATOM 3091 O O . VAL A 1 390 ? 0.065 -18.594 3.957 1 96.38 390 VAL A O 1
ATOM 3094 N N . GLY A 1 391 ? 0.518 -20.172 5.453 1 96.88 391 GLY A N 1
ATOM 3095 C CA . GLY A 1 391 ? -0.864 -20.625 5.543 1 96.88 391 GLY A CA 1
ATOM 3096 C C . GLY A 1 391 ? -1.578 -20.109 6.777 1 96.88 391 GLY A C 1
ATOM 3097 O O . GLY A 1 391 ? -0.986 -20.031 7.859 1 96.88 391 GLY A O 1
ATOM 3098 N N . TYR A 1 392 ? -2.797 -19.719 6.648 1 97.38 392 TYR A N 1
ATOM 3099 C CA . TYR A 1 392 ? -3.67 -19.297 7.738 1 97.38 392 TYR A CA 1
ATOM 3100 C C . TYR A 1 392 ? -5.016 -20.016 7.668 1 97.38 392 TYR A C 1
ATOM 3102 O O . TYR A 1 392 ? -5.648 -20.047 6.609 1 97.38 392 TYR A O 1
ATOM 3110 N N . ILE A 1 393 ? -5.434 -20.594 8.773 1 97.94 393 ILE A N 1
ATOM 3111 C CA . ILE A 1 393 ? -6.719 -21.266 8.859 1 97.94 393 ILE A CA 1
ATOM 3112 C C . ILE A 1 393 ? -7.75 -20.344 9.5 1 97.94 393 ILE A C 1
ATOM 3114 O O . ILE A 1 393 ? -7.559 -19.875 10.625 1 97.94 393 ILE A O 1
ATOM 3118 N N . LEU A 1 394 ? -8.797 -20.047 8.758 1 98.12 394 LEU A N 1
ATOM 3119 C CA . LEU A 1 394 ? -9.828 -19.172 9.289 1 98.12 394 LEU A CA 1
ATOM 3120 C C . LEU A 1 394 ? -10.461 -19.781 10.547 1 98.12 394 LEU A C 1
ATOM 3122 O O . LEU A 1 394 ? -10.625 -21 10.633 1 98.12 394 LEU A O 1
ATOM 3126 N N . PRO A 1 395 ? -10.867 -19.031 11.508 1 97.31 395 PRO A N 1
ATOM 3127 C CA . PRO A 1 395 ? -11.219 -19.516 12.844 1 97.31 395 PRO A CA 1
ATOM 3128 C C . PRO A 1 395 ? -12.484 -20.375 12.852 1 97.31 395 PRO A C 1
ATOM 3130 O O . PRO A 1 395 ? -12.586 -21.312 13.648 1 97.31 395 PRO A O 1
ATOM 3133 N N . HIS A 1 396 ? -13.43 -20.094 12 1 97.19 396 HIS A N 1
ATOM 3134 C CA . HIS A 1 396 ? -14.711 -20.781 12.109 1 97.19 396 HIS A CA 1
ATOM 3135 C C . HIS A 1 396 ? -14.938 -21.734 10.938 1 97.19 396 HIS A C 1
ATOM 3137 O O . HIS A 1 396 ? -15.18 -22.922 11.133 1 97.19 396 HIS A O 1
ATOM 3143 N N . SER A 1 397 ? -14.805 -21.281 9.727 1 96.88 397 SER A N 1
ATOM 3144 C CA . SER A 1 397 ? -15.023 -22.109 8.539 1 96.88 397 SER A CA 1
ATOM 3145 C C . SER A 1 397 ? -13.891 -23.109 8.359 1 96.88 397 SER A C 1
ATOM 3147 O O . SER A 1 397 ? -14.031 -24.078 7.609 1 96.88 397 SER A O 1
ATOM 3149 N N . LYS A 1 398 ? -12.703 -22.75 8.883 1 96.75 398 LYS A N 1
ATOM 3150 C CA . LYS A 1 398 ? -11.484 -23.547 8.797 1 96.75 398 LYS A CA 1
ATOM 3151 C C . LYS A 1 398 ? -10.938 -23.562 7.371 1 96.75 398 LYS A C 1
ATOM 3153 O O . LYS A 1 398 ? -10.086 -24.391 7.039 1 96.75 398 LYS A O 1
ATOM 3158 N N . LEU A 1 399 ? -11.453 -22.703 6.547 1 97.81 399 LEU A N 1
ATOM 3159 C CA . LEU A 1 399 ? -10.859 -22.547 5.223 1 97.81 399 LEU A CA 1
ATOM 3160 C C . LEU A 1 399 ? -9.398 -22.125 5.328 1 97.81 399 LEU A C 1
ATOM 3162 O O . LEU A 1 399 ? -9.016 -21.406 6.25 1 97.81 399 LEU A O 1
ATOM 3166 N N . GLN A 1 400 ? -8.656 -22.562 4.336 1 98.12 400 GLN A N 1
ATOM 3167 C CA . GLN A 1 400 ? -7.23 -22.266 4.305 1 98.12 400 GLN A CA 1
ATOM 3168 C C . GLN A 1 400 ? -6.941 -21.078 3.393 1 98.12 400 GLN A C 1
ATOM 3170 O O . GLN A 1 400 ? -7.359 -21.062 2.232 1 98.12 400 GLN A O 1
ATOM 3175 N N . LEU A 1 401 ? -6.223 -20.125 3.906 1 98.62 401 LEU A N 1
ATOM 3176 C CA . LEU A 1 401 ? -5.766 -18.953 3.18 1 98.62 401 LEU A CA 1
ATOM 3177 C C . LEU A 1 401 ? -4.246 -18.969 3.02 1 98.62 401 LEU A C 1
ATOM 3179 O O . LEU A 1 401 ? -3.52 -19.141 4 1 98.62 401 LEU A O 1
ATOM 3183 N N . GLY A 1 402 ? -3.773 -18.953 1.804 1 98.38 402 GLY A N 1
ATOM 3184 C CA . GLY A 1 402 ? -2.363 -18.734 1.535 1 98.38 402 GLY A CA 1
ATOM 3185 C C . GLY A 1 402 ? -2.027 -17.281 1.269 1 98.38 402 GLY A C 1
ATOM 3186 O O . GLY A 1 402 ? -2.723 -16.609 0.504 1 98.38 402 GLY A O 1
ATOM 3187 N N . ILE A 1 403 ? -0.93 -16.75 1.937 1 98.25 403 ILE A N 1
ATOM 3188 C CA . ILE A 1 403 ? -0.56 -15.344 1.799 1 98.25 403 ILE A CA 1
ATOM 3189 C C . ILE A 1 403 ? 0.938 -15.227 1.523 1 98.25 403 ILE A C 1
ATOM 3191 O O . ILE A 1 403 ? 1.755 -15.797 2.252 1 98.25 403 ILE A O 1
ATOM 3195 N N . SER A 1 404 ? 1.293 -14.508 0.449 1 97.69 404 SER A N 1
ATOM 3196 C CA . SER A 1 404 ? 2.691 -14.156 0.23 1 97.69 404 SER A CA 1
ATOM 3197 C C . SER A 1 404 ? 3.205 -13.227 1.325 1 97.69 404 SER A C 1
ATOM 3199 O O . SER A 1 404 ? 2.488 -12.328 1.771 1 97.69 404 SER A O 1
ATOM 3201 N N . PHE A 1 405 ? 4.438 -13.406 1.774 1 96.38 405 PHE A N 1
ATOM 3202 C CA . PHE A 1 405 ? 4.941 -12.461 2.758 1 96.38 405 PHE A CA 1
ATOM 3203 C C . PHE A 1 405 ? 6.246 -11.828 2.285 1 96.38 405 PHE A C 1
ATOM 3205 O O . PHE A 1 405 ? 6.902 -11.109 3.039 1 96.38 405 PHE A O 1
ATOM 3212 N N . LYS A 1 406 ? 6.668 -12.094 1.031 1 96.5 406 LYS A N 1
ATOM 3213 C CA . LYS A 1 406 ? 7.832 -11.477 0.412 1 96.5 406 LYS A CA 1
ATOM 3214 C C . LYS A 1 406 ? 7.496 -10.938 -0.978 1 96.5 406 LYS A C 1
ATOM 3216 O O . LYS A 1 406 ? 6.531 -11.383 -1.602 1 96.5 406 LYS A O 1
ATOM 3221 N N . ARG A 1 407 ? 8.242 -10.008 -1.421 1 96.44 407 ARG A N 1
ATOM 3222 C CA . ARG A 1 407 ? 8.289 -9.586 -2.816 1 96.44 407 ARG A CA 1
ATOM 3223 C C . ARG A 1 407 ? 9.672 -9.828 -3.414 1 96.44 407 ARG A C 1
ATOM 3225 O O . ARG A 1 407 ? 10.688 -9.562 -2.77 1 96.44 407 ARG A O 1
ATOM 3232 N N . PHE A 1 408 ? 9.734 -10.328 -4.621 1 97.5 408 PHE A N 1
ATOM 3233 C CA . PHE A 1 408 ? 10.977 -10.734 -5.27 1 97.5 408 PHE A CA 1
ATOM 3234 C C . PHE A 1 408 ? 11.188 -9.969 -6.57 1 97.5 408 PHE A C 1
ATOM 3236 O O . PHE A 1 408 ? 10.234 -9.75 -7.324 1 97.5 408 PHE A O 1
ATOM 3243 N N . TRP A 1 409 ? 12.414 -9.562 -6.797 1 97.81 409 TRP A N 1
ATOM 3244 C CA . TRP A 1 409 ? 12.891 -9.125 -8.109 1 97.81 409 TRP A CA 1
ATOM 3245 C C . TRP A 1 409 ? 13.891 -10.125 -8.68 1 97.81 409 TRP A C 1
ATOM 3247 O O . TRP A 1 409 ? 14.945 -10.367 -8.094 1 97.81 409 TRP A O 1
ATOM 3257 N N . LEU A 1 410 ? 13.516 -10.703 -9.797 1 98.38 410 LEU A N 1
ATOM 3258 C CA . LEU A 1 410 ? 14.469 -11.57 -10.477 1 98.38 410 LEU A CA 1
ATOM 3259 C C . LEU A 1 410 ? 15.633 -10.758 -11.031 1 98.38 410 LEU A C 1
ATOM 3261 O O . LEU A 1 410 ? 15.57 -9.523 -11.086 1 98.38 410 LEU A O 1
ATOM 3265 N N . PHE A 1 411 ? 16.719 -11.461 -11.32 1 98 411 PHE A N 1
ATOM 3266 C CA . PHE A 1 411 ? 17.922 -10.766 -11.766 1 98 411 PHE A CA 1
ATOM 3267 C C . PHE A 1 411 ? 17.625 -9.883 -12.969 1 98 411 PHE A C 1
ATOM 3269 O O . PHE A 1 411 ? 17.109 -10.367 -13.984 1 98 411 PHE A O 1
ATOM 3276 N N . GLY A 1 412 ? 17.906 -8.625 -12.836 1 96.56 412 GLY A N 1
ATOM 3277 C CA . GLY A 1 412 ? 17.781 -7.703 -13.953 1 96.56 412 GLY A CA 1
ATOM 3278 C C . GLY A 1 412 ? 16.344 -7.289 -14.234 1 96.56 412 GLY A C 1
ATOM 3279 O O . GLY A 1 412 ? 16.062 -6.609 -15.227 1 96.56 412 GLY A O 1
ATOM 3280 N N . ALA A 1 413 ? 15.422 -7.645 -13.383 1 96.62 413 ALA A N 1
ATOM 3281 C CA . ALA A 1 413 ? 14.008 -7.359 -13.609 1 96.62 413 ALA A CA 1
ATOM 3282 C C . ALA A 1 413 ? 13.727 -5.863 -13.484 1 96.62 413 ALA A C 1
ATOM 3284 O O . ALA A 1 413 ? 14.281 -5.195 -12.609 1 96.62 413 ALA A O 1
ATOM 3285 N N . ASP A 1 414 ? 12.891 -5.324 -14.344 1 94.88 414 ASP A N 1
ATOM 3286 C CA . ASP A 1 414 ? 12.375 -3.957 -14.328 1 94.88 414 ASP A CA 1
ATOM 3287 C C . ASP A 1 414 ? 10.945 -3.914 -13.797 1 94.88 414 ASP A C 1
ATOM 3289 O O . ASP A 1 414 ? 10.023 -4.402 -14.453 1 94.88 414 ASP A O 1
ATOM 3293 N N . GLU A 1 415 ? 10.766 -3.322 -12.641 1 92.5 415 GLU A N 1
ATOM 3294 C CA . GLU A 1 415 ? 9.445 -3.311 -12.016 1 92.5 415 GLU A CA 1
ATOM 3295 C C . GLU A 1 415 ? 8.461 -2.459 -12.82 1 92.5 415 GLU A C 1
ATOM 3297 O O . GLU A 1 415 ? 7.254 -2.518 -12.594 1 92.5 415 GLU A O 1
ATOM 3302 N N . ASN A 1 416 ? 8.93 -1.663 -13.742 1 92.94 416 ASN A N 1
ATOM 3303 C CA . ASN A 1 416 ? 8.062 -0.896 -14.633 1 92.94 416 ASN A CA 1
ATOM 3304 C C . ASN A 1 416 ? 7.656 -1.708 -15.859 1 92.94 416 ASN A C 1
ATOM 3306 O O . ASN A 1 416 ? 6.887 -1.233 -16.688 1 92.94 416 ASN A O 1
ATOM 3310 N N . ASN A 1 417 ? 8.195 -2.861 -16.047 1 96.38 417 ASN A N 1
ATOM 3311 C CA . ASN A 1 417 ? 7.875 -3.807 -17.109 1 96.38 417 ASN A CA 1
ATOM 3312 C C . ASN A 1 417 ? 7.758 -5.23 -16.578 1 96.38 417 ASN A C 1
ATOM 3314 O O . ASN A 1 417 ? 8.586 -6.09 -16.891 1 96.38 417 ASN A O 1
ATOM 3318 N N . ILE A 1 418 ? 6.707 -5.496 -15.906 1 97.19 418 ILE A N 1
ATOM 3319 C CA . ILE A 1 418 ? 6.512 -6.773 -15.234 1 97.19 418 ILE A CA 1
ATOM 3320 C C . ILE A 1 418 ? 5.926 -7.785 -16.219 1 97.19 418 ILE A C 1
ATOM 3322 O O . ILE A 1 418 ? 4.871 -7.547 -16.812 1 97.19 418 ILE A O 1
ATOM 3326 N N . HIS A 1 419 ? 6.566 -8.859 -16.453 1 98.12 419 HIS A N 1
ATOM 3327 C CA . HIS A 1 419 ? 6.137 -9.953 -17.312 1 98.12 419 HIS A CA 1
ATOM 3328 C C . HIS A 1 419 ? 6.859 -11.25 -16.969 1 98.12 419 HIS A C 1
ATOM 3330 O O . HIS A 1 419 ? 7.809 -11.242 -16.172 1 98.12 419 HIS A O 1
ATOM 3336 N N . GLY A 1 420 ? 6.395 -12.367 -17.453 1 98.56 420 GLY A N 1
ATOM 3337 C CA . GLY A 1 420 ? 7.078 -13.641 -17.312 1 98.56 420 GLY A CA 1
ATOM 3338 C C . GLY A 1 420 ? 8.266 -13.797 -18.234 1 98.56 420 GLY A C 1
ATOM 3339 O O . GLY A 1 420 ? 8.516 -12.938 -19.078 1 98.56 420 GLY A O 1
ATOM 3340 N N . ALA A 1 421 ? 9.039 -14.859 -17.953 1 98.69 421 ALA A N 1
ATOM 3341 C CA . ALA A 1 421 ? 10.125 -15.156 -18.875 1 98.69 421 ALA A CA 1
ATOM 3342 C C . ALA A 1 421 ? 9.594 -15.336 -20.297 1 98.69 421 ALA A C 1
ATOM 3344 O O . ALA A 1 421 ? 8.711 -16.172 -20.531 1 98.69 421 ALA A O 1
ATOM 3345 N N . LEU A 1 422 ? 10.117 -14.547 -21.188 1 98.56 422 LEU A N 1
ATOM 3346 C CA . LEU A 1 422 ? 9.703 -14.625 -22.578 1 98.56 422 LEU A CA 1
ATOM 3347 C C . LEU A 1 422 ? 10.523 -15.664 -23.328 1 98.56 422 LEU A C 1
ATOM 3349 O O . LEU A 1 422 ? 11.75 -15.695 -23.234 1 98.56 422 LEU A O 1
ATOM 3353 N N . PRO A 1 423 ? 9.812 -16.516 -24.078 1 98.75 423 PRO A N 1
ATOM 3354 C CA . PRO A 1 423 ? 10.578 -17.484 -24.859 1 98.75 423 PRO A CA 1
ATOM 3355 C C . PRO A 1 423 ? 11.414 -16.844 -25.953 1 98.75 423 PRO A C 1
ATOM 3357 O O . PRO A 1 423 ? 11.055 -15.781 -26.469 1 98.75 423 PRO A O 1
ATOM 3360 N N . ASP A 1 424 ? 12.516 -17.469 -26.234 1 98.69 424 ASP A N 1
ATOM 3361 C CA . ASP A 1 424 ? 13.305 -17.094 -27.406 1 98.69 424 ASP A CA 1
ATOM 3362 C C . ASP A 1 424 ? 12.617 -17.516 -28.688 1 98.69 424 ASP A C 1
ATOM 3364 O O . ASP A 1 424 ? 12.734 -16.844 -29.719 1 98.69 424 ASP A O 1
ATOM 3368 N N . ILE A 1 425 ? 12.008 -18.609 -28.656 1 98.62 425 ILE A N 1
ATOM 3369 C CA . ILE A 1 425 ? 11.188 -19.156 -29.734 1 98.62 425 ILE A CA 1
ATOM 3370 C C . ILE A 1 425 ? 9.758 -19.359 -29.234 1 98.62 425 ILE A C 1
ATOM 3372 O O . ILE A 1 425 ? 9.492 -20.297 -28.469 1 98.62 425 ILE A O 1
ATOM 3376 N N . GLU A 1 426 ? 8.867 -18.5 -29.688 1 98.5 426 GLU A N 1
ATOM 3377 C CA . GLU A 1 426 ? 7.477 -18.531 -29.234 1 98.5 426 GLU A CA 1
ATOM 3378 C C . GLU A 1 426 ? 6.672 -19.562 -30.031 1 98.5 426 GLU A C 1
ATOM 3380 O O . GLU A 1 426 ? 6.578 -19.469 -31.266 1 98.5 426 GLU A O 1
ATOM 3385 N N . VAL A 1 427 ? 6.215 -20.531 -29.406 1 98.25 427 VAL A N 1
ATOM 3386 C CA . VAL A 1 427 ? 5.359 -21.562 -29.984 1 98.25 427 VAL A CA 1
ATOM 3387 C C . VAL A 1 427 ? 4.348 -22.047 -28.953 1 98.25 427 VAL A C 1
ATOM 3389 O O . VAL A 1 427 ? 4.523 -21.812 -27.75 1 98.25 427 VAL A O 1
ATOM 3392 N N . GLU A 1 428 ? 3.316 -22.656 -29.422 1 96.62 428 GLU A N 1
ATOM 3393 C CA . GLU A 1 428 ? 2.357 -23.266 -28.5 1 96.62 428 GLU A CA 1
ATOM 3394 C C . GLU A 1 428 ? 3.016 -24.344 -27.641 1 96.62 428 GLU A C 1
ATOM 3396 O O . GLU A 1 428 ? 3.879 -25.078 -28.125 1 96.62 428 GLU A O 1
ATOM 3401 N N . SER A 1 429 ? 2.514 -24.438 -26.469 1 96.5 429 SER A N 1
ATOM 3402 C CA . SER A 1 429 ? 3.105 -25.328 -25.484 1 96.5 429 SER A CA 1
ATOM 3403 C C . SER A 1 429 ? 3.232 -26.75 -26.047 1 96.5 429 SER A C 1
ATOM 3405 O O . SER A 1 429 ? 4.281 -27.391 -25.906 1 96.5 429 SER A O 1
ATOM 3407 N N . ASN A 1 430 ? 2.215 -27.281 -26.703 1 93.56 430 ASN A N 1
ATOM 3408 C CA . ASN A 1 430 ? 2.176 -28.672 -27.156 1 93.56 430 ASN A C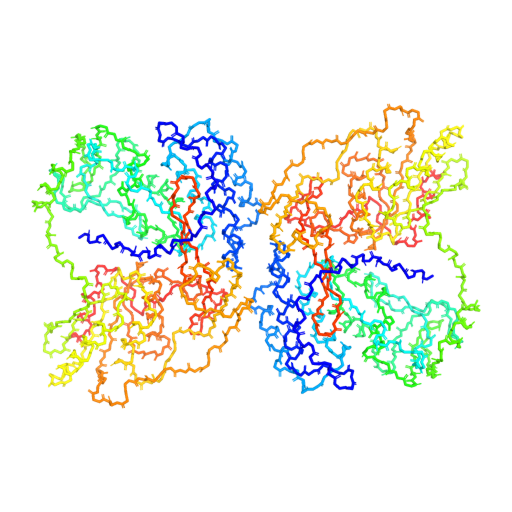A 1
ATOM 3409 C C . ASN A 1 430 ? 3.1 -28.891 -28.344 1 93.56 430 ASN A C 1
ATOM 3411 O O . ASN A 1 430 ? 3.391 -30.031 -28.703 1 93.56 430 ASN A O 1
ATOM 3415 N N . LYS A 1 431 ? 3.639 -27.859 -28.953 1 97.25 431 LYS A N 1
ATOM 3416 C CA . LYS A 1 431 ? 4.504 -27.984 -30.125 1 97.25 431 LYS A CA 1
ATOM 3417 C C . LYS A 1 431 ? 5.965 -27.734 -29.75 1 97.25 431 LYS A C 1
ATOM 3419 O O . LYS A 1 431 ? 6.859 -27.906 -30.578 1 97.25 431 LYS A O 1
ATOM 3424 N N . ALA A 1 432 ? 6.191 -27.344 -28.562 1 98.31 432 ALA A N 1
ATOM 3425 C CA . ALA A 1 432 ? 7.508 -26.844 -28.156 1 98.31 432 ALA A CA 1
ATOM 3426 C C . ALA A 1 432 ? 8.578 -27.922 -28.344 1 98.31 432 ALA A C 1
ATOM 3428 O O . ALA A 1 432 ? 9.633 -27.656 -28.922 1 98.31 432 ALA A O 1
ATOM 3429 N N . LEU A 1 433 ? 8.312 -29.125 -27.859 1 98.06 433 LEU A N 1
ATOM 3430 C CA . LEU A 1 433 ? 9.297 -30.203 -27.953 1 98.06 433 LEU A CA 1
ATOM 3431 C C . LEU A 1 433 ? 9.617 -30.531 -29.406 1 98.06 433 LEU A C 1
ATOM 3433 O O . LEU A 1 433 ? 10.781 -30.641 -29.781 1 98.06 433 LEU A O 1
ATOM 3437 N N . GLU A 1 434 ? 8.625 -30.609 -30.219 1 97.75 434 GLU A N 1
ATOM 3438 C CA . GLU A 1 434 ? 8.797 -30.922 -31.625 1 97.75 434 GLU A CA 1
ATOM 3439 C C . GLU A 1 434 ? 9.617 -29.844 -32.344 1 97.75 434 GLU A C 1
ATOM 3441 O O . GLU A 1 434 ? 10.477 -30.156 -33.156 1 97.75 434 GLU A O 1
ATOM 3446 N N . VAL A 1 435 ? 9.305 -28.688 -32.031 1 98.06 435 VAL A N 1
ATOM 3447 C CA . VAL A 1 435 ? 10 -27.562 -32.656 1 98.06 435 VAL A CA 1
ATOM 3448 C C . VAL A 1 435 ? 11.484 -27.609 -32.312 1 98.06 435 VAL A C 1
ATOM 3450 O O . VAL A 1 435 ? 12.344 -27.375 -33.156 1 98.06 435 VAL A O 1
ATOM 3453 N N . VAL A 1 436 ? 11.844 -27.922 -31.047 1 98.25 436 VAL A N 1
ATOM 3454 C CA . VAL A 1 436 ? 13.242 -28 -30.641 1 98.25 436 VAL A CA 1
ATOM 3455 C C . VAL A 1 436 ? 13.93 -29.141 -31.375 1 98.25 436 VAL A C 1
ATOM 3457 O O . VAL A 1 436 ? 15.047 -28.984 -31.875 1 98.25 436 VAL A O 1
ATOM 3460 N N . LEU A 1 437 ? 13.297 -30.266 -31.469 1 97.69 437 LEU A N 1
ATOM 3461 C CA . LEU A 1 437 ? 13.875 -31.438 -32.125 1 97.69 437 LEU A CA 1
ATOM 3462 C C . LEU A 1 437 ? 14.133 -31.141 -33.625 1 97.69 437 LEU A C 1
ATOM 3464 O O . LEU A 1 437 ? 15.148 -31.562 -34.156 1 97.69 437 LEU A O 1
ATOM 3468 N N . ASP A 1 438 ? 13.258 -30.422 -34.219 1 96.75 438 ASP A N 1
ATOM 3469 C CA . ASP A 1 438 ? 13.422 -30.016 -35.594 1 96.75 438 ASP A CA 1
ATOM 3470 C C . ASP A 1 438 ? 14.625 -29.094 -35.75 1 96.75 438 ASP A C 1
ATOM 3472 O O . ASP A 1 438 ? 15.367 -29.188 -36.75 1 96.75 438 ASP A O 1
ATOM 3476 N N . ARG A 1 439 ? 14.773 -28.219 -34.875 1 95.56 439 ARG A N 1
ATOM 3477 C CA . ARG A 1 439 ? 15.875 -27.266 -34.938 1 95.56 439 ARG A CA 1
ATOM 3478 C C . ARG A 1 439 ? 17.219 -27.953 -34.75 1 95.56 439 ARG A C 1
ATOM 3480 O O . ARG A 1 439 ? 18.219 -27.562 -35.344 1 95.56 439 ARG A O 1
ATOM 3487 N N . ILE A 1 440 ? 17.25 -28.922 -33.812 1 95.56 440 ILE A N 1
ATOM 3488 C CA . ILE A 1 440 ? 18.469 -29.672 -33.531 1 95.56 440 ILE A CA 1
ATOM 3489 C C . ILE A 1 440 ? 18.844 -30.516 -34.75 1 95.56 440 ILE A C 1
ATOM 3491 O O . ILE A 1 440 ? 20.031 -30.703 -35 1 95.56 440 ILE A O 1
ATOM 3495 N N . SER A 1 441 ? 17.953 -31.062 -35.469 1 89.94 441 SER A N 1
ATOM 3496 C CA . SER A 1 441 ? 18.203 -31.938 -36.625 1 89.94 441 SER A CA 1
ATOM 3497 C C . SER A 1 441 ? 18.703 -31.141 -37.812 1 89.94 441 SER A C 1
ATOM 3499 O O . SER A 1 441 ? 19.297 -31.703 -38.75 1 89.94 441 SER A O 1
ATOM 3501 N N . HIS A 1 442 ? 18.453 -29.938 -37.969 1 78.88 442 HIS A N 1
ATOM 3502 C CA . HIS A 1 442 ? 18.922 -29.125 -39.062 1 78.88 442 HIS A CA 1
ATOM 3503 C C . HIS A 1 442 ? 20.125 -28.281 -38.656 1 78.88 442 HIS A C 1
ATOM 3505 O O . HIS A 1 442 ? 20.984 -27.984 -39.5 1 78.88 442 HIS A O 1
ATOM 3511 N N . MET B 1 1 ? 3.789 35 18.594 1 20.84 1 MET B N 1
ATOM 3512 C CA . MET B 1 1 ? 4.594 34.031 17.875 1 20.84 1 MET B CA 1
ATOM 3513 C C . MET B 1 1 ? 4.5 32.656 18.531 1 20.84 1 MET B C 1
ATOM 3515 O O . MET B 1 1 ? 5.477 32.156 19.125 1 20.84 1 MET B O 1
ATOM 3519 N N . LYS B 1 2 ? 3.252 32.375 19.172 1 23.94 2 LYS B N 1
ATOM 3520 C CA . LYS B 1 2 ? 2.914 31.328 20.125 1 23.94 2 LYS B CA 1
ATOM 3521 C C . LYS B 1 2 ? 3.221 29.953 19.547 1 23.94 2 LYS B C 1
ATOM 3523 O O . LYS B 1 2 ? 2.842 29.656 18.422 1 23.94 2 LYS B O 1
ATOM 3528 N N . ARG B 1 3 ? 4.238 29.406 20.078 1 26.17 3 ARG B N 1
ATOM 3529 C CA . ARG B 1 3 ? 4.727 28.031 20.062 1 26.17 3 ARG B CA 1
ATOM 3530 C C . ARG B 1 3 ? 3.574 27.031 20.219 1 26.17 3 ARG B C 1
ATOM 3532 O O . ARG B 1 3 ? 2.926 26.984 21.266 1 26.17 3 ARG B O 1
ATOM 3539 N N . PHE B 1 4 ? 2.83 27.016 19.312 1 27.47 4 PHE B N 1
ATOM 3540 C CA . PHE B 1 4 ? 1.774 26.016 19.422 1 27.47 4 PHE B CA 1
ATOM 3541 C C . PHE B 1 4 ? 2.363 24.625 19.625 1 27.47 4 PHE B C 1
ATOM 3543 O O . PHE B 1 4 ? 2.947 24.047 18.703 1 27.47 4 PHE B O 1
ATOM 3550 N N . PHE B 1 5 ? 2.957 24.391 20.859 1 27.52 5 PHE B N 1
ATOM 3551 C CA . PHE B 1 5 ? 3.422 23.078 21.328 1 27.52 5 PHE B CA 1
ATOM 3552 C C . PHE B 1 5 ? 2.291 22.062 21.281 1 27.52 5 PHE B C 1
ATOM 3554 O O . PHE B 1 5 ? 1.252 22.25 21.922 1 27.52 5 PHE B O 1
ATOM 3561 N N . LEU B 1 6 ? 2.033 21.516 20.172 1 31.05 6 LEU B N 1
ATOM 3562 C CA . LEU B 1 6 ? 1.21 20.312 20.172 1 31.05 6 LEU B CA 1
ATOM 3563 C C . LEU B 1 6 ? 1.609 19.375 21.297 1 31.05 6 LEU B C 1
ATOM 3565 O O . LEU B 1 6 ? 2.768 18.953 21.391 1 31.05 6 LEU B O 1
ATOM 3569 N N . ILE B 1 7 ? 0.933 19.531 22.344 1 30.2 7 ILE B N 1
ATOM 3570 C CA . ILE B 1 7 ? 1.105 18.672 23.516 1 30.2 7 ILE B CA 1
ATOM 3571 C C . ILE B 1 7 ? 0.889 17.219 23.109 1 30.2 7 ILE B C 1
ATOM 3573 O O . ILE B 1 7 ? -0.228 16.812 22.781 1 30.2 7 ILE B O 1
ATOM 3577 N N . LEU B 1 8 ? 1.805 16.656 22.422 1 31.59 8 LEU B N 1
ATOM 3578 C CA . LEU B 1 8 ? 1.876 15.195 22.281 1 31.59 8 LEU B CA 1
ATOM 3579 C C . LEU B 1 8 ? 1.936 14.523 23.641 1 31.59 8 LEU B C 1
ATOM 3581 O O . LEU B 1 8 ? 2.875 14.742 24.406 1 31.59 8 LEU B O 1
ATOM 3585 N N . THR B 1 9 ? 0.785 14.242 24.203 1 28.91 9 THR B N 1
ATOM 3586 C CA . THR B 1 9 ? 0.801 13.398 25.406 1 28.91 9 THR B CA 1
ATOM 3587 C C . THR B 1 9 ? 1.535 12.094 25.125 1 28.91 9 THR B C 1
ATOM 3589 O O . THR B 1 9 ? 1.149 11.328 24.25 1 28.91 9 THR B O 1
ATOM 3592 N N . PHE B 1 10 ? 2.783 12.031 25.422 1 29.2 10 PHE B N 1
ATOM 3593 C CA . PHE B 1 10 ? 3.697 10.891 25.359 1 29.2 10 PHE B CA 1
ATOM 3594 C C . PHE B 1 10 ? 3.264 9.789 26.312 1 29.2 10 PHE B C 1
ATOM 3596 O O . PHE B 1 10 ? 3.275 9.977 27.531 1 29.2 10 PHE B O 1
ATOM 3603 N N . VAL B 1 11 ? 2.354 8.938 25.906 1 29.28 11 VAL B N 1
ATOM 3604 C CA . VAL B 1 11 ? 2.146 7.77 26.75 1 29.28 11 VAL B CA 1
ATOM 3605 C C . VAL B 1 11 ? 3.453 6.988 26.875 1 29.28 11 VAL B C 1
ATOM 3607 O O . VAL B 1 11 ? 4.113 6.703 25.875 1 29.28 11 VAL B O 1
ATOM 3610 N N . GLN B 1 12 ? 3.975 6.801 28.109 1 27.98 12 GLN B N 1
ATOM 3611 C CA . GLN B 1 12 ? 5.156 6.09 28.594 1 27.98 12 GLN B CA 1
ATOM 3612 C C . GLN B 1 12 ? 5.07 4.602 28.281 1 27.98 12 GLN B C 1
ATOM 3614 O O . GLN B 1 12 ? 4.258 3.881 28.859 1 27.98 12 GLN B O 1
ATOM 3619 N N . THR B 1 13 ? 5.137 4.18 27.031 1 31.36 13 THR B N 1
ATOM 3620 C CA . THR B 1 13 ? 5.242 2.742 26.812 1 31.36 13 THR B CA 1
ATOM 3621 C C . THR B 1 13 ? 6.422 2.158 27.578 1 31.36 13 THR B C 1
ATOM 3623 O O . THR B 1 13 ? 7.445 2.824 27.766 1 31.36 13 THR B O 1
ATOM 3626 N N . PHE B 1 14 ? 6.137 1.055 28.25 1 28.45 14 PHE B N 1
ATOM 3627 C CA . PHE B 1 14 ? 7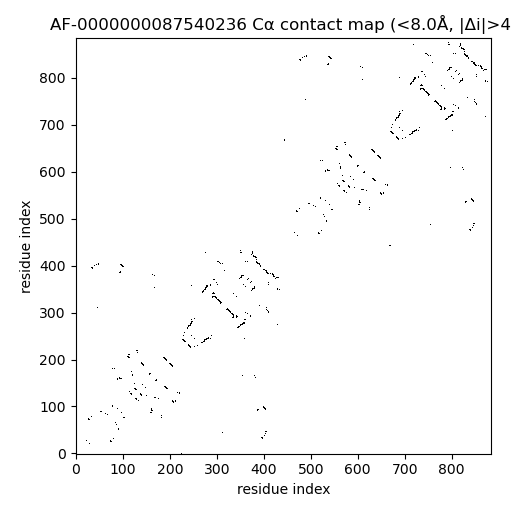.059 0.151 28.922 1 28.45 14 PHE B CA 1
ATOM 3628 C C . PHE B 1 14 ? 8.18 -0.281 27.984 1 28.45 14 PHE B C 1
ATOM 3630 O O . PHE B 1 14 ? 7.941 -0.99 27.016 1 28.45 14 PHE B O 1
ATOM 3637 N N . ILE B 1 15 ? 9.234 0.561 27.766 1 30.69 15 ILE B N 1
ATOM 3638 C CA . ILE B 1 15 ? 10.508 0.307 27.109 1 30.69 15 ILE B CA 1
ATOM 3639 C C . ILE B 1 15 ? 11.172 -0.916 27.75 1 30.69 15 ILE B C 1
ATOM 3641 O O . ILE B 1 15 ? 11.453 -0.934 28.938 1 30.69 15 ILE B O 1
ATOM 3645 N N . CYS B 1 16 ? 10.922 -2.131 27.25 1 31.05 16 CYS B N 1
ATOM 3646 C CA . CYS B 1 16 ? 11.992 -3.082 27.531 1 31.05 16 CYS B CA 1
ATOM 3647 C C . CYS B 1 16 ? 13.359 -2.426 27.391 1 31.05 16 CYS B C 1
ATOM 3649 O O . CYS B 1 16 ? 13.68 -1.87 26.328 1 31.05 16 CYS B O 1
ATOM 3651 N N . THR B 1 17 ? 13.961 -2.066 28.469 1 31.84 17 THR B N 1
ATOM 3652 C CA . THR B 1 17 ? 15.273 -1.479 28.703 1 31.84 17 THR B CA 1
ATOM 3653 C C . THR B 1 17 ? 16.344 -2.234 27.922 1 31.84 17 THR B C 1
ATOM 3655 O O . THR B 1 17 ? 16.812 -3.287 28.359 1 31.84 17 THR B O 1
ATOM 3658 N N . MET B 1 18 ? 16.203 -2.49 26.609 1 33.34 18 MET B N 1
ATOM 3659 C CA . MET B 1 18 ? 17.531 -2.779 26.078 1 33.34 18 MET B CA 1
ATOM 3660 C C . MET B 1 18 ? 18.547 -1.772 26.594 1 33.34 18 MET B C 1
ATOM 3662 O O . MET B 1 18 ? 18.219 -0.6 26.797 1 33.34 18 MET B O 1
ATOM 3666 N N . ASN B 1 19 ? 19.562 -2.303 27.328 1 34.69 19 ASN B N 1
ATOM 3667 C CA . ASN B 1 19 ? 20.719 -1.545 27.781 1 34.69 19 ASN B CA 1
ATOM 3668 C C . ASN B 1 19 ? 21.109 -0.463 26.781 1 34.69 19 ASN B C 1
ATOM 3670 O O . ASN B 1 19 ? 21.516 -0.769 25.672 1 34.69 19 ASN B O 1
ATOM 3674 N N . ALA B 1 20 ? 20.344 0.598 26.75 1 37.31 20 ALA B N 1
ATOM 3675 C CA . ALA B 1 20 ? 20.875 1.801 26.125 1 37.31 20 ALA B CA 1
ATOM 3676 C C . ALA B 1 20 ? 22.344 2.002 26.5 1 37.31 20 ALA B C 1
ATOM 3678 O O . ALA B 1 20 ? 22.656 2.355 27.641 1 37.31 20 ALA B O 1
ATOM 3679 N N . GLY B 1 21 ? 23.188 1.21 26.109 1 35.12 21 GLY B N 1
ATOM 3680 C CA . GLY B 1 21 ? 24.516 1.751 26.312 1 35.12 21 GLY B CA 1
ATOM 3681 C C . GLY B 1 21 ? 24.609 3.244 26.062 1 35.12 21 GLY B C 1
ATOM 3682 O O . GLY B 1 21 ? 24.203 3.725 25 1 35.12 21 GLY B O 1
ATOM 3683 N N . SER B 1 22 ? 24.203 4 27.016 1 38.66 22 SER B N 1
ATOM 3684 C CA . SER B 1 22 ? 24.516 5.426 26.984 1 38.66 22 SER B CA 1
ATOM 3685 C C . SER B 1 22 ? 25.766 5.703 26.172 1 38.66 22 SER B C 1
ATOM 3687 O O . SER B 1 22 ? 26.797 5.043 26.344 1 38.66 22 SER B O 1
ATOM 3689 N N . THR B 1 23 ? 25.641 5.914 24.922 1 44.94 23 THR B N 1
ATOM 3690 C CA . THR B 1 23 ? 26.875 6.387 24.297 1 44.94 23 THR B CA 1
ATOM 3691 C C . THR B 1 23 ? 27.531 7.453 25.156 1 44.94 23 THR B C 1
ATOM 3693 O O . THR B 1 23 ? 26.859 8.219 25.844 1 44.94 23 THR B O 1
ATOM 3696 N N . ASP B 1 24 ? 28.766 7.309 25.469 1 49.88 24 ASP B N 1
ATOM 3697 C CA . ASP B 1 24 ? 29.672 8.062 26.328 1 49.88 24 ASP B CA 1
ATOM 3698 C C . ASP B 1 24 ? 29.391 9.562 26.25 1 49.88 24 ASP B C 1
ATOM 3700 O O . ASP B 1 24 ? 29.281 10.234 27.281 1 49.88 24 ASP B O 1
ATOM 3704 N N . ASN B 1 25 ? 29.531 10.312 25 1 61.03 25 ASN B N 1
ATOM 3705 C CA . ASN B 1 25 ? 29.641 11.758 24.875 1 61.03 25 ASN B CA 1
ATOM 3706 C C . ASN B 1 25 ? 28.406 12.359 24.203 1 61.03 25 ASN B C 1
ATOM 3708 O O . ASN B 1 25 ? 28.516 13.359 23.484 1 61.03 25 ASN B O 1
ATOM 3712 N N . GLY B 1 26 ? 27.078 11.766 24.359 1 77.5 26 GLY B N 1
ATOM 3713 C CA . GLY B 1 26 ? 25.844 12.352 23.828 1 77.5 26 GLY B CA 1
ATOM 3714 C C . GLY B 1 26 ? 25.609 12.023 22.359 1 77.5 26 GLY B C 1
ATOM 3715 O O . GLY B 1 26 ? 24.609 12.445 21.781 1 77.5 26 GLY B O 1
ATOM 3716 N N . LYS B 1 27 ? 26.453 11.266 21.75 1 91.38 27 LYS B N 1
ATOM 3717 C CA . LYS B 1 27 ? 26.312 10.914 20.328 1 91.38 27 LYS B CA 1
ATOM 3718 C C . LYS B 1 27 ? 25.781 9.492 20.172 1 91.38 27 LYS B C 1
ATOM 3720 O O . LYS B 1 27 ? 25.922 8.664 21.078 1 91.38 27 LYS B O 1
ATOM 3725 N N . LEU B 1 28 ? 25.125 9.227 19 1 96.25 28 LEU B N 1
ATOM 3726 C CA . LEU B 1 28 ? 24.656 7.902 18.609 1 96.25 28 LEU B CA 1
ATOM 3727 C C . LEU B 1 28 ? 25.781 7.109 17.938 1 96.25 28 LEU B C 1
ATOM 3729 O O . LEU B 1 28 ? 26.531 7.652 17.125 1 96.25 28 LEU B O 1
ATOM 3733 N N . SER B 1 29 ? 25.922 5.805 18.391 1 97.38 29 SER B N 1
ATOM 3734 C CA . SER B 1 29 ? 26.75 4.918 17.578 1 97.38 29 SER B CA 1
ATOM 3735 C C . SER B 1 29 ? 26.094 4.602 16.234 1 97.38 29 SER B C 1
ATOM 3737 O O . SER B 1 29 ? 24.891 4.773 16.078 1 97.38 29 SER B O 1
ATOM 3739 N N . ARG B 1 30 ? 26.953 4.16 15.359 1 97.44 30 ARG B N 1
ATOM 3740 C CA . ARG B 1 30 ? 26.438 3.744 14.055 1 97.44 30 ARG B CA 1
ATOM 3741 C C . ARG B 1 30 ? 25.328 2.707 14.219 1 97.44 30 ARG B C 1
ATOM 3743 O O . ARG B 1 30 ? 24.281 2.809 13.57 1 97.44 30 ARG B O 1
ATOM 3750 N N . GLN B 1 31 ? 25.531 1.719 15.039 1 97.62 31 GLN B N 1
ATOM 3751 C CA . GLN B 1 31 ? 24.562 0.653 15.227 1 97.62 31 GLN B CA 1
ATOM 3752 C C . GLN B 1 31 ? 23.266 1.192 15.852 1 97.62 31 GLN B C 1
ATOM 3754 O O . GLN B 1 31 ? 22.172 0.781 15.469 1 97.62 31 GLN B O 1
ATOM 3759 N N . GLN B 1 32 ? 23.438 2.08 16.75 1 97.88 32 GLN B N 1
ATOM 3760 C CA . GLN B 1 32 ? 22.266 2.701 17.359 1 97.88 32 GLN B CA 1
ATOM 3761 C C . GLN B 1 32 ? 21.469 3.471 16.312 1 97.88 32 GLN B C 1
ATOM 3763 O O . GLN B 1 32 ? 20.234 3.449 16.328 1 97.88 32 GLN B O 1
ATOM 3768 N N . ALA B 1 33 ? 22.141 4.184 15.445 1 98.31 33 ALA B N 1
ATOM 3769 C CA . ALA B 1 33 ? 21.484 4.91 14.367 1 98.31 33 ALA B CA 1
ATOM 3770 C C . ALA B 1 33 ? 20.734 3.955 13.438 1 98.31 33 ALA B C 1
ATOM 3772 O O . ALA B 1 33 ? 19.609 4.227 13.039 1 98.31 33 ALA B O 1
ATOM 3773 N N . ILE B 1 34 ? 21.359 2.83 13.109 1 97.75 34 ILE B N 1
ATOM 3774 C CA . ILE B 1 34 ? 20.75 1.82 12.258 1 97.75 34 ILE B CA 1
ATOM 3775 C C . ILE B 1 34 ? 19.5 1.25 12.945 1 97.75 34 ILE B C 1
ATOM 3777 O O . ILE B 1 34 ? 18.453 1.114 12.328 1 97.75 34 ILE B O 1
ATOM 3781 N N . ASP B 1 35 ? 19.578 0.949 14.242 1 97.25 35 ASP B N 1
ATOM 3782 C CA . ASP B 1 35 ? 18.453 0.44 15.008 1 97.25 35 ASP B CA 1
ATOM 3783 C C . ASP B 1 35 ? 17.297 1.435 15.008 1 97.25 35 ASP B C 1
ATOM 3785 O O . ASP B 1 35 ? 16.141 1.042 14.867 1 97.25 35 ASP B O 1
ATOM 3789 N N . ASP B 1 36 ? 17.625 2.709 15.172 1 98.38 36 ASP B N 1
ATOM 3790 C CA . ASP B 1 36 ? 16.609 3.75 15.148 1 98.38 36 ASP B CA 1
ATOM 3791 C C . ASP B 1 36 ? 15.906 3.805 13.797 1 98.38 36 ASP B C 1
ATOM 3793 O O . ASP B 1 36 ? 14.68 3.873 13.727 1 98.38 36 ASP B O 1
ATOM 3797 N N . LEU B 1 37 ? 16.688 3.781 12.766 1 98.38 37 LEU B N 1
ATOM 3798 C CA . LEU B 1 37 ? 16.109 3.844 11.43 1 98.38 37 LEU B CA 1
ATOM 3799 C C . LEU B 1 37 ? 15.25 2.617 11.156 1 98.38 37 LEU B C 1
ATOM 3801 O O . LEU B 1 37 ? 14.148 2.736 10.617 1 98.38 37 LEU B O 1
ATOM 3805 N N . ASP B 1 38 ? 15.727 1.43 11.539 1 96.81 38 ASP B N 1
ATOM 3806 C CA . ASP B 1 38 ? 14.953 0.206 11.359 1 96.81 38 ASP B CA 1
ATOM 3807 C C . ASP B 1 38 ? 13.633 0.27 12.125 1 96.81 38 ASP B C 1
ATOM 3809 O O . ASP B 1 38 ? 12.586 -0.126 11.609 1 96.81 38 ASP B O 1
ATOM 3813 N N . SER B 1 39 ? 13.773 0.738 13.328 1 96.88 39 SER B N 1
ATOM 3814 C CA . SER B 1 39 ? 12.578 0.881 14.156 1 96.88 39 SER B CA 1
ATOM 3815 C C . SER B 1 39 ? 11.594 1.865 13.531 1 96.88 39 SER B C 1
ATOM 3817 O O . SER B 1 39 ? 10.383 1.617 13.523 1 96.88 39 SER B O 1
ATOM 3819 N N . LEU B 1 40 ? 12.102 2.979 13.062 1 98.44 40 LEU B N 1
ATOM 3820 C CA . LEU B 1 40 ? 11.281 4 12.414 1 98.44 40 LEU B CA 1
ATOM 3821 C C . LEU B 1 40 ? 10.547 3.422 11.203 1 98.44 40 LEU B C 1
ATOM 3823 O O . LEU B 1 40 ? 9.336 3.578 11.078 1 98.44 40 LEU B O 1
ATOM 3827 N N . VAL B 1 41 ? 11.219 2.738 10.344 1 97.56 41 VAL B N 1
ATOM 3828 C CA . VAL B 1 41 ? 10.648 2.156 9.133 1 97.56 41 VAL B CA 1
ATOM 3829 C C . VAL B 1 41 ? 9.586 1.126 9.508 1 97.56 41 VAL B C 1
ATOM 3831 O O . VAL B 1 41 ? 8.508 1.097 8.914 1 97.56 41 VAL B O 1
ATOM 3834 N N . TYR B 1 42 ? 9.883 0.328 10.461 1 95.31 42 TYR B N 1
ATOM 3835 C CA . TYR B 1 42 ? 8.93 -0.678 10.914 1 95.31 42 TYR B CA 1
ATOM 3836 C C . TYR B 1 42 ? 7.645 -0.026 11.414 1 95.31 42 TYR B C 1
ATOM 3838 O O . TYR B 1 42 ? 6.543 -0.445 11.047 1 95.31 42 TYR B O 1
ATOM 3846 N N . MET B 1 43 ? 7.781 0.949 12.227 1 96.06 43 MET B N 1
ATOM 3847 C CA . MET B 1 43 ? 6.621 1.602 12.828 1 96.06 43 MET B CA 1
ATOM 3848 C C . MET B 1 43 ? 5.777 2.303 11.766 1 96.06 43 MET B C 1
ATOM 3850 O O . MET B 1 43 ? 4.547 2.281 11.828 1 96.06 43 MET B O 1
ATOM 3854 N N . LEU B 1 44 ? 6.418 2.965 10.812 1 97 44 LEU B N 1
ATOM 3855 C CA . LEU B 1 44 ? 5.676 3.561 9.711 1 97 44 LEU B CA 1
ATOM 3856 C C . LEU B 1 44 ? 4.82 2.516 9 1 97 44 LEU B C 1
ATOM 3858 O O . LEU B 1 44 ? 3.629 2.74 8.766 1 97 44 LEU B O 1
ATOM 3862 N N . CYS B 1 45 ? 5.367 1.345 8.734 1 93.38 45 CYS B N 1
ATOM 3863 C CA . CYS B 1 45 ? 4.68 0.295 7.992 1 93.38 45 CYS B CA 1
ATOM 3864 C C . CYS B 1 45 ? 3.605 -0.363 8.852 1 93.38 45 CYS B C 1
ATOM 3866 O O . CYS B 1 45 ? 2.561 -0.771 8.336 1 93.38 45 CYS B O 1
ATOM 3868 N N . GLU B 1 46 ? 3.861 -0.425 10.125 1 92.38 46 GLU B N 1
ATOM 3869 C CA . GLU B 1 46 ? 2.955 -1.104 11.047 1 92.38 46 GLU B CA 1
ATOM 3870 C C . GLU B 1 46 ? 1.734 -0.244 11.352 1 92.38 46 GLU B C 1
ATOM 3872 O O . GLU B 1 46 ? 0.624 -0.76 11.492 1 92.38 46 GLU B O 1
ATOM 3877 N N . VAL B 1 47 ? 1.947 1.032 11.422 1 94.62 47 VAL B N 1
ATOM 3878 C CA . VAL B 1 47 ? 0.92 1.905 11.984 1 94.62 47 VAL B CA 1
ATOM 3879 C C . VAL B 1 47 ? 0.179 2.617 10.852 1 94.62 47 VAL B C 1
ATOM 3881 O O . VAL B 1 47 ? -1.054 2.654 10.836 1 94.62 47 VAL B O 1
ATOM 3884 N N . HIS B 1 48 ? 0.878 3.199 9.938 1 95.88 48 HIS B N 1
ATOM 3885 C CA . HIS B 1 48 ? 0.26 3.939 8.844 1 95.88 48 HIS B CA 1
ATOM 3886 C C . HIS B 1 48 ? -0.58 3.021 7.961 1 95.88 48 HIS B C 1
ATOM 3888 O O . HIS B 1 48 ? -0.145 1.921 7.613 1 95.88 48 HIS B O 1
ATOM 3894 N N . PRO B 1 49 ? -1.78 3.428 7.578 1 93.19 49 PRO B N 1
ATOM 3895 C CA . PRO B 1 49 ? -2.664 2.551 6.809 1 93.19 49 PRO B CA 1
ATOM 3896 C C . PRO B 1 49 ? -2.07 2.154 5.457 1 93.19 49 PRO B C 1
ATOM 3898 O O . PRO B 1 49 ? -2.342 1.061 4.957 1 93.19 49 PRO B O 1
ATOM 3901 N N . ASN B 1 50 ? -1.375 2.996 4.859 1 92.88 50 ASN B N 1
ATOM 3902 C CA . ASN B 1 50 ? -0.806 2.76 3.537 1 92.88 50 ASN B CA 1
ATOM 3903 C C . ASN B 1 50 ? 0.417 3.639 3.287 1 92.88 50 ASN B C 1
ATOM 3905 O O . ASN B 1 50 ? 0.343 4.613 2.535 1 92.88 50 ASN B O 1
ATOM 3909 N N . VAL B 1 51 ? 1.561 3.26 3.768 1 93.75 51 VAL B N 1
ATOM 3910 C CA . VAL B 1 51 ? 2.797 4.035 3.76 1 93.75 51 VAL B CA 1
ATOM 3911 C C . VAL B 1 51 ? 3.271 4.238 2.322 1 93.75 51 VAL B C 1
ATOM 3913 O O . VAL B 1 51 ? 3.945 5.223 2.016 1 93.75 51 VAL B O 1
ATOM 3916 N N . PHE B 1 52 ? 2.865 3.377 1.391 1 92.44 52 PHE B N 1
ATOM 3917 C CA . PHE B 1 52 ? 3.445 3.379 0.052 1 92.44 52 PHE B CA 1
ATOM 3918 C C . PHE B 1 52 ? 2.461 3.951 -0.962 1 92.44 52 PHE B C 1
ATOM 3920 O O . PHE B 1 52 ? 2.584 3.699 -2.162 1 92.44 52 PHE B O 1
ATOM 3927 N N . SER B 1 53 ? 1.519 4.676 -0.512 1 91.62 53 SER B N 1
ATOM 3928 C CA . SER B 1 53 ? 0.501 5.242 -1.391 1 91.62 53 SER B CA 1
ATOM 3929 C C . SER B 1 53 ? 1.1 6.285 -2.33 1 91.62 53 SER B C 1
ATOM 3931 O O . SER B 1 53 ? 0.598 6.492 -3.436 1 91.62 53 SER B O 1
ATOM 3933 N N . VAL B 1 54 ? 2.178 6.961 -1.863 1 92.44 54 VAL B N 1
ATOM 3934 C CA . VAL B 1 54 ? 2.791 8.016 -2.66 1 92.44 54 VAL B CA 1
ATOM 3935 C C . VAL B 1 54 ? 4.184 7.582 -3.113 1 92.44 54 VAL B C 1
ATOM 3937 O O . VAL B 1 54 ? 4.508 7.648 -4.301 1 92.44 54 VAL B O 1
ATOM 3940 N N . CYS B 1 55 ? 4.914 7.121 -2.23 1 93.31 55 CYS B N 1
ATOM 3941 C CA . CYS B 1 55 ? 6.25 6.598 -2.504 1 93.31 55 CYS B CA 1
ATOM 3942 C C . CYS B 1 55 ? 6.23 5.074 -2.598 1 93.31 55 CYS B C 1
ATOM 3944 O O . CYS B 1 55 ? 5.746 4.398 -1.69 1 93.31 55 CYS B O 1
ATOM 3946 N N . THR B 1 56 ? 6.777 4.535 -3.695 1 90.94 56 THR B N 1
ATOM 3947 C CA . THR B 1 56 ? 6.77 3.086 -3.859 1 90.94 56 THR B CA 1
ATOM 3948 C C . THR B 1 56 ? 7.645 2.418 -2.803 1 90.94 56 THR B C 1
ATOM 3950 O O . THR B 1 56 ? 8.57 3.037 -2.275 1 90.94 56 THR B O 1
ATOM 3953 N N . PRO B 1 57 ? 7.359 1.17 -2.508 1 90.88 57 PRO B N 1
ATOM 3954 C CA . PRO B 1 57 ? 8.203 0.456 -1.547 1 90.88 57 PRO B CA 1
ATOM 3955 C C . PRO B 1 57 ? 9.672 0.41 -1.968 1 90.88 57 PRO B C 1
ATOM 3957 O O . PRO B 1 57 ? 10.562 0.594 -1.136 1 90.88 57 PRO B O 1
ATOM 3960 N N . THR B 1 58 ? 9.969 0.205 -3.23 1 91.12 58 THR B N 1
ATOM 3961 C CA . THR B 1 58 ? 11.336 0.106 -3.729 1 91.12 58 THR B CA 1
ATOM 3962 C C . THR B 1 58 ? 12.086 1.413 -3.5 1 91.12 58 THR B C 1
ATOM 3964 O O . THR B 1 58 ? 13.18 1.414 -2.936 1 91.12 58 THR B O 1
ATOM 3967 N N . THR B 1 59 ? 11.469 2.52 -3.934 1 94.25 59 THR B N 1
ATOM 3968 C CA . THR B 1 59 ? 12.109 3.818 -3.768 1 94.25 59 THR B CA 1
ATOM 3969 C C . THR B 1 59 ? 12.344 4.125 -2.289 1 94.25 59 THR B C 1
ATOM 3971 O O . THR B 1 59 ? 13.43 4.559 -1.902 1 94.25 59 THR B O 1
ATOM 3974 N N . PHE B 1 60 ? 11.375 3.875 -1.52 1 96.88 60 PHE B N 1
ATOM 3975 C CA . PHE B 1 60 ? 11.422 4.137 -0.086 1 96.88 60 PHE B CA 1
ATOM 3976 C C . PHE B 1 60 ? 12.508 3.305 0.583 1 96.88 60 PHE B C 1
ATOM 3978 O O . PHE B 1 60 ? 13.328 3.836 1.332 1 96.88 60 PHE B O 1
ATOM 3985 N N . LEU B 1 61 ? 12.547 2.039 0.317 1 94.69 61 LEU B N 1
ATOM 3986 C CA . LEU B 1 61 ? 13.461 1.128 1.003 1 94.69 61 LEU B CA 1
ATOM 3987 C C . LEU B 1 61 ? 14.883 1.295 0.489 1 94.69 61 LEU B C 1
ATOM 3989 O O . LEU B 1 61 ? 15.844 1.139 1.247 1 94.69 61 LEU B O 1
ATOM 3993 N N . LEU B 1 62 ? 15.062 1.583 -0.791 1 95.12 62 LEU B N 1
ATOM 3994 C CA . LEU B 1 62 ? 16.391 1.907 -1.31 1 95.12 62 LEU B CA 1
ATOM 3995 C C . LEU B 1 62 ? 16.953 3.141 -0.616 1 95.12 62 LEU B C 1
ATOM 3997 O O . LEU B 1 62 ? 18.141 3.184 -0.293 1 95.12 62 LEU B O 1
ATOM 4001 N N . GLN B 1 63 ? 16.078 4.109 -0.406 1 96.56 63 GLN B N 1
ATOM 4002 C CA . GLN B 1 63 ? 16.516 5.309 0.302 1 96.56 63 GLN B CA 1
ATOM 4003 C C . GLN B 1 63 ? 16.906 4.988 1.739 1 96.56 63 GLN B C 1
ATOM 4005 O O . GLN B 1 63 ? 17.922 5.477 2.232 1 96.56 63 GLN B O 1
ATOM 4010 N N . ALA B 1 64 ? 16.172 4.215 2.416 1 97.19 64 ALA B N 1
ATOM 4011 C CA . ALA B 1 64 ? 16.5 3.807 3.779 1 97.19 64 ALA B CA 1
ATOM 4012 C C . ALA B 1 64 ? 17.859 3.107 3.83 1 97.19 64 ALA B C 1
ATOM 4014 O O . ALA B 1 64 ? 18.688 3.396 4.703 1 97.19 64 ALA B O 1
ATOM 4015 N N . ASN B 1 65 ? 18.062 2.17 2.912 1 95.75 65 ASN B N 1
ATOM 4016 C CA . ASN B 1 65 ? 19.328 1.458 2.85 1 95.75 65 ASN B CA 1
ATOM 4017 C C . ASN B 1 65 ? 20.5 2.412 2.594 1 95.75 65 ASN B C 1
ATOM 4019 O O . ASN B 1 65 ? 21.562 2.277 3.201 1 95.75 65 ASN B O 1
ATOM 4023 N N . ALA B 1 66 ? 20.297 3.344 1.672 1 96.94 66 ALA B N 1
ATOM 4024 C CA . ALA B 1 66 ? 21.328 4.32 1.363 1 96.94 66 ALA B CA 1
ATOM 4025 C C . ALA B 1 66 ? 21.688 5.152 2.594 1 96.94 66 ALA B C 1
ATOM 4027 O O . ALA B 1 66 ? 22.859 5.441 2.838 1 96.94 66 ALA B O 1
ATOM 4028 N N . ILE B 1 67 ? 20.719 5.559 3.322 1 98.31 67 ILE B N 1
ATOM 4029 C CA . ILE B 1 67 ? 20.938 6.324 4.543 1 98.31 67 ILE B CA 1
ATOM 4030 C C . ILE B 1 67 ? 21.766 5.504 5.527 1 98.31 67 ILE B C 1
ATOM 4032 O O . ILE B 1 67 ? 22.734 6.004 6.105 1 98.31 67 ILE B O 1
ATOM 4036 N N . LYS B 1 68 ? 21.438 4.242 5.707 1 97.06 68 LYS B N 1
ATOM 4037 C CA . LYS B 1 68 ? 22.172 3.361 6.609 1 97.06 68 LYS B CA 1
ATOM 4038 C C . LYS B 1 68 ? 23.641 3.271 6.207 1 97.06 68 LYS B C 1
ATOM 4040 O O . LYS B 1 68 ? 24.531 3.357 7.059 1 97.06 68 LYS B O 1
ATOM 4045 N N . GLN B 1 69 ? 23.812 3.1 4.957 1 96.06 69 GLN B N 1
ATOM 4046 C CA . GLN B 1 69 ? 25.172 2.936 4.445 1 96.06 69 GLN B CA 1
ATOM 4047 C C . GLN B 1 69 ? 25.984 4.211 4.637 1 96.06 69 GLN B C 1
ATOM 4049 O O . GLN B 1 69 ? 27.203 4.152 4.801 1 96.06 69 GLN B O 1
ATOM 4054 N N . ALA B 1 70 ? 25.375 5.305 4.715 1 97.56 70 ALA B N 1
ATOM 4055 C CA . ALA B 1 70 ? 26.062 6.594 4.77 1 97.56 70 ALA B CA 1
ATOM 4056 C C . ALA B 1 70 ? 26.344 7.004 6.211 1 97.56 70 ALA B C 1
ATOM 4058 O O . ALA B 1 70 ? 27.078 7.961 6.461 1 97.56 70 ALA B O 1
ATOM 4059 N N . PHE B 1 71 ? 25.734 6.316 7.172 1 97.69 71 PHE B N 1
ATOM 4060 C CA . PHE B 1 71 ? 25.953 6.684 8.562 1 97.69 71 PHE B CA 1
ATOM 4061 C C . PHE B 1 71 ? 27.438 6.598 8.922 1 97.69 71 PHE B C 1
ATOM 4063 O O . PHE B 1 71 ? 28.094 5.602 8.617 1 97.69 71 PHE B O 1
ATOM 4070 N N . PRO B 1 72 ? 27.984 7.645 9.578 1 97.38 72 PRO B N 1
ATOM 4071 C CA . PRO B 1 72 ? 29.328 7.535 10.156 1 97.38 72 PRO B CA 1
ATOM 4072 C C . PRO B 1 72 ? 29.359 6.676 11.414 1 97.38 72 PRO B C 1
ATOM 4074 O O . PRO B 1 72 ? 28.328 6.176 11.852 1 97.38 72 PRO B O 1
ATOM 4077 N N . ASP B 1 73 ? 30.5 6.441 11.977 1 96.81 73 ASP B N 1
ATOM 4078 C CA . ASP B 1 73 ? 30.672 5.621 13.18 1 96.81 73 ASP B CA 1
ATOM 4079 C C . ASP B 1 73 ? 29.922 6.23 14.367 1 96.81 73 ASP B C 1
ATOM 4081 O O . ASP B 1 73 ? 29.484 5.512 15.258 1 96.81 73 ASP B O 1
ATOM 4085 N N . SER B 1 74 ? 29.922 7.586 14.336 1 96.19 74 SER B N 1
ATOM 4086 C CA . SER B 1 74 ? 29.203 8.336 15.367 1 96.19 74 SER B CA 1
ATOM 4087 C C . SER B 1 74 ? 28.516 9.562 14.781 1 96.19 74 SER B C 1
ATOM 4089 O O . SER B 1 74 ? 29.031 10.188 13.852 1 96.19 74 SER B O 1
ATOM 4091 N N . LEU B 1 75 ? 27.297 9.844 15.305 1 95.5 75 LEU B N 1
ATOM 4092 C CA . LEU B 1 75 ? 26.594 11.023 14.812 1 95.5 75 LEU B CA 1
ATOM 4093 C C . LEU B 1 75 ? 25.703 11.617 15.898 1 95.5 75 LEU B C 1
ATOM 4095 O O . LEU B 1 75 ? 25.281 10.914 16.828 1 95.5 75 LEU B O 1
ATOM 4099 N N . THR B 1 76 ? 25.422 12.945 15.82 1 95.06 76 THR B N 1
ATOM 4100 C CA . THR B 1 76 ? 24.516 13.617 16.734 1 95.06 76 THR B CA 1
ATOM 4101 C C . THR B 1 76 ? 23.062 13.312 16.391 1 95.06 76 THR B C 1
ATOM 4103 O O . THR B 1 76 ? 22.766 12.844 15.289 1 95.06 76 THR B O 1
ATOM 4106 N N . THR B 1 77 ? 22.172 13.57 17.328 1 96.25 77 THR B N 1
ATOM 4107 C CA . THR B 1 77 ? 20.734 13.43 17.094 1 96.25 77 THR B CA 1
ATOM 4108 C C . THR B 1 77 ? 20.297 14.312 15.93 1 96.25 77 THR B C 1
ATOM 4110 O O . THR B 1 77 ? 19.469 13.906 15.109 1 96.25 77 THR B O 1
ATOM 4113 N N . LEU B 1 78 ? 20.859 15.477 15.852 1 95.75 78 LEU B N 1
ATOM 4114 C CA . LEU B 1 78 ? 20.516 16.391 14.773 1 95.75 78 LEU B CA 1
ATOM 4115 C C . LEU B 1 78 ? 20.953 15.844 13.422 1 95.75 78 LEU B C 1
ATOM 4117 O O . LEU B 1 78 ? 20.219 15.953 12.438 1 95.75 78 LEU B O 1
ATOM 4121 N N . ASP B 1 79 ? 22.125 15.289 13.367 1 96.56 79 ASP B N 1
ATOM 4122 C CA . ASP B 1 79 ? 22.609 14.68 12.133 1 96.56 79 ASP B CA 1
ATOM 4123 C C . ASP B 1 79 ? 21.703 13.523 11.711 1 96.56 79 ASP B C 1
ATOM 4125 O O . ASP B 1 79 ? 21.438 13.336 10.516 1 96.56 79 ASP B O 1
ATOM 4129 N N . PHE B 1 80 ? 21.359 12.766 12.703 1 98.12 80 PHE B N 1
ATOM 4130 C CA . PHE B 1 80 ? 20.422 11.68 12.422 1 98.12 80 PHE B CA 1
ATOM 4131 C C . PHE B 1 80 ? 19.125 12.219 11.836 1 98.12 80 PHE B C 1
ATOM 4133 O O . PHE B 1 80 ? 18.641 11.734 10.812 1 98.12 80 PHE B O 1
ATOM 4140 N N . TYR B 1 81 ? 18.547 13.219 12.477 1 98.44 81 TYR B N 1
ATOM 4141 C CA . TYR B 1 81 ? 17.344 13.859 11.977 1 98.44 81 TYR B CA 1
ATOM 4142 C C . TYR B 1 81 ? 17.531 14.336 10.547 1 98.44 81 TYR B C 1
ATOM 4144 O O . TYR B 1 81 ? 16.688 14.078 9.688 1 98.44 81 TYR B O 1
ATOM 4152 N N . ARG B 1 82 ? 18.578 14.961 10.305 1 98.06 82 ARG B N 1
ATOM 4153 C CA . ARG B 1 82 ? 18.859 15.523 8.992 1 98.06 82 ARG B CA 1
ATOM 4154 C C . ARG B 1 82 ? 18.875 14.438 7.918 1 98.06 82 ARG B C 1
ATOM 4156 O O . ARG B 1 82 ? 18.375 14.656 6.809 1 98.06 82 ARG B O 1
ATOM 4163 N N . SER B 1 83 ? 19.359 13.305 8.25 1 98.25 83 SER B N 1
ATOM 4164 C CA . SER B 1 83 ? 19.484 12.211 7.297 1 98.25 83 SER B CA 1
ATOM 4165 C C . SER B 1 83 ? 18.172 11.477 7.102 1 98.25 83 SER B C 1
ATOM 4167 O O . SER B 1 83 ? 17.875 10.977 6.016 1 98.25 83 SER B O 1
ATOM 4169 N N . VAL B 1 84 ? 17.312 11.445 8.133 1 98.75 84 VAL B N 1
ATOM 4170 C CA . VAL B 1 84 ? 16.219 10.484 8.164 1 98.75 84 VAL B CA 1
ATOM 4171 C C . VAL B 1 84 ? 14.898 11.195 7.887 1 98.75 84 VAL B C 1
ATOM 4173 O O . VAL B 1 84 ? 13.992 10.625 7.277 1 98.75 84 VAL B O 1
ATOM 4176 N N . ALA B 1 85 ? 14.75 12.453 8.273 1 98.75 85 ALA B N 1
ATOM 4177 C CA . ALA B 1 85 ? 13.484 13.172 8.188 1 98.75 85 ALA B CA 1
ATOM 4178 C C . ALA B 1 85 ? 12.953 13.172 6.758 1 98.75 85 ALA B C 1
ATOM 4180 O O . ALA B 1 85 ? 11.75 13 6.535 1 98.75 85 ALA B O 1
ATOM 4181 N N . PRO B 1 86 ? 13.836 13.344 5.723 1 98.56 86 PRO B N 1
ATOM 4182 C CA . PRO B 1 86 ? 13.336 13.336 4.348 1 98.56 86 PRO B CA 1
ATOM 4183 C C . PRO B 1 86 ? 12.688 12.008 3.969 1 98.56 86 PRO B C 1
ATOM 4185 O O . PRO B 1 86 ? 11.766 11.977 3.148 1 98.56 86 PRO B O 1
ATOM 4188 N N . LEU B 1 87 ? 13.172 10.906 4.566 1 98.56 87 LEU B N 1
ATOM 4189 C CA . LEU B 1 87 ? 12.555 9.609 4.324 1 98.56 87 LEU B CA 1
ATOM 4190 C C . LEU B 1 87 ? 11.109 9.594 4.805 1 98.56 87 LEU B C 1
ATOM 4192 O O . LEU B 1 87 ? 10.227 9.062 4.125 1 98.56 87 LEU B O 1
ATOM 4196 N N . VAL B 1 88 ? 10.82 10.188 5.961 1 98.75 88 VAL B N 1
ATOM 4197 C CA . VAL B 1 88 ? 9.484 10.242 6.535 1 98.75 88 VAL B CA 1
ATOM 4198 C C . VAL B 1 88 ? 8.586 11.133 5.684 1 98.75 88 VAL B C 1
ATOM 4200 O O . VAL B 1 88 ? 7.426 10.797 5.422 1 98.75 88 VAL B O 1
ATOM 4203 N N . THR B 1 89 ? 9.141 12.242 5.199 1 98.19 89 THR B N 1
ATOM 4204 C CA . THR B 1 89 ? 8.383 13.18 4.371 1 98.19 89 THR B CA 1
ATOM 4205 C C . THR B 1 89 ? 7.992 12.539 3.047 1 98.19 89 THR B C 1
ATOM 4207 O O . THR B 1 89 ? 6.965 12.891 2.459 1 98.19 89 THR B O 1
ATOM 4210 N N . ALA B 1 90 ? 8.75 11.547 2.615 1 97.5 90 ALA B N 1
ATOM 4211 C CA . ALA B 1 90 ? 8.5 10.867 1.348 1 97.5 90 ALA B CA 1
ATOM 4212 C C . ALA B 1 90 ? 7.203 10.055 1.41 1 97.5 90 ALA B C 1
ATOM 4214 O O . ALA B 1 90 ? 6.664 9.656 0.376 1 97.5 90 ALA B O 1
ATOM 4215 N N . VAL B 1 91 ? 6.703 9.789 2.604 1 97.25 91 VAL B N 1
ATOM 4216 C CA . VAL B 1 91 ? 5.434 9.102 2.779 1 97.25 91 VAL B CA 1
ATOM 4217 C C . VAL B 1 91 ? 4.309 9.906 2.133 1 97.25 91 VAL B C 1
ATOM 4219 O O . VAL B 1 91 ? 3.293 9.344 1.717 1 97.25 91 VAL B O 1
ATOM 4222 N N . GLY B 1 92 ? 4.457 11.258 2.123 1 97.06 92 GLY B N 1
ATOM 4223 C CA . GLY B 1 92 ? 3.494 12.109 1.439 1 97.06 92 GLY B CA 1
ATOM 4224 C C . GLY B 1 92 ? 2.254 12.391 2.264 1 97.06 92 GLY B C 1
ATOM 4225 O O . GLY B 1 92 ? 1.168 12.594 1.715 1 97.06 92 GLY B O 1
ATOM 4226 N N . ASP B 1 93 ? 2.346 12.336 3.502 1 97.5 93 ASP B N 1
ATOM 4227 C CA . ASP B 1 93 ? 1.281 12.578 4.473 1 97.5 93 ASP B CA 1
ATOM 4228 C C . ASP B 1 93 ? 1.609 13.766 5.363 1 97.5 93 ASP B C 1
ATOM 4230 O O . ASP B 1 93 ? 2.57 13.727 6.133 1 97.5 93 ASP B O 1
ATOM 4234 N N . GLY B 1 94 ? 0.786 14.781 5.293 1 97.94 94 GLY B N 1
ATOM 4235 C CA . GLY B 1 94 ? 1.04 16 6.035 1 97.94 94 GLY B CA 1
ATOM 4236 C C . GLY B 1 94 ? 0.992 15.805 7.539 1 97.94 94 GLY B C 1
ATOM 4237 O O . GLY B 1 94 ? 1.477 16.656 8.297 1 97.94 94 GLY B O 1
ATOM 4238 N N . HIS B 1 95 ? 0.379 14.711 8 1 98.19 95 HIS B N 1
ATOM 4239 C CA . HIS B 1 95 ? 0.22 14.453 9.43 1 98.19 95 HIS B CA 1
ATOM 4240 C C . HIS B 1 95 ? 1.338 13.562 9.961 1 98.19 95 HIS B C 1
ATOM 4242 O O . HIS B 1 95 ? 1.44 13.336 11.172 1 98.19 95 HIS B O 1
ATOM 4248 N N . THR B 1 96 ? 2.129 12.969 9.078 1 98.56 96 THR B N 1
ATOM 4249 C CA . THR B 1 96 ? 3.238 12.102 9.445 1 98.56 96 THR B CA 1
ATOM 4250 C C . THR B 1 96 ? 4.57 12.836 9.312 1 98.56 96 THR B C 1
ATOM 4252 O O . THR B 1 96 ? 4.902 13.336 8.234 1 98.56 96 THR B O 1
ATOM 4255 N N . ALA B 1 97 ? 5.332 12.914 10.406 1 98.44 97 ALA B N 1
ATOM 4256 C CA . ALA B 1 97 ? 6.578 13.672 10.383 1 98.44 97 ALA B CA 1
ATOM 4257 C C . ALA B 1 97 ? 7.504 13.242 11.516 1 98.44 97 ALA B C 1
ATOM 4259 O O . ALA B 1 97 ? 7.043 12.781 12.562 1 98.44 97 ALA B O 1
ATOM 4260 N N . LEU B 1 98 ? 8.781 13.273 11.25 1 98.69 98 LEU B N 1
ATOM 4261 C CA . LEU B 1 98 ? 9.805 13.234 12.289 1 98.69 98 LEU B CA 1
ATOM 4262 C C . LEU B 1 98 ? 10.094 14.641 12.812 1 98.69 98 LEU B C 1
ATOM 4264 O O . LEU B 1 98 ? 10.461 15.531 12.047 1 98.69 98 LEU B O 1
ATOM 4268 N N . TYR B 1 99 ? 10 14.852 14.078 1 97.88 99 TYR B N 1
ATOM 4269 C CA . TYR B 1 99 ? 10.047 16.203 14.617 1 97.88 99 TYR B CA 1
ATOM 4270 C C . TYR B 1 99 ? 11.477 16.625 14.898 1 97.88 99 TYR B C 1
ATOM 4272 O O . TYR B 1 99 ? 12.289 15.828 15.359 1 97.88 99 TYR B O 1
ATOM 4280 N N . PHE B 1 100 ? 11.734 17.875 14.609 1 97.5 100 PHE B N 1
ATOM 4281 C CA . PHE B 1 100 ? 13.031 18.484 14.836 1 97.5 100 PHE B CA 1
ATOM 4282 C C . PHE B 1 100 ? 13.398 18.422 16.312 1 97.5 100 PHE B C 1
ATOM 4284 O O . PHE B 1 100 ? 12.555 18.656 17.188 1 97.5 100 PHE B O 1
ATOM 4291 N N . PRO B 1 101 ? 14.641 18.078 16.609 1 95.5 101 PRO B N 1
ATOM 4292 C CA . PRO B 1 101 ? 15.078 18 18.016 1 95.5 101 PRO B CA 1
ATOM 4293 C C . PRO B 1 101 ? 15.5 19.344 18.578 1 95.5 101 PRO B C 1
ATOM 4295 O O . PRO B 1 101 ? 16.688 19.578 18.797 1 95.5 101 PRO B O 1
ATOM 4298 N N . TYR B 1 102 ? 14.648 20.141 18.969 1 91.94 102 TYR B N 1
ATOM 4299 C CA . TYR B 1 102 ? 14.914 21.5 19.422 1 91.94 102 TYR B CA 1
ATOM 4300 C C . TYR B 1 102 ? 15.844 21.5 20.625 1 91.94 102 TYR B C 1
ATOM 4302 O O . TYR B 1 102 ? 16.781 22.297 20.703 1 91.94 102 TYR B O 1
ATOM 4310 N N . LYS B 1 103 ? 15.602 20.641 21.594 1 84.88 103 LYS B N 1
ATOM 4311 C CA . LYS B 1 103 ? 16.406 20.609 22.812 1 84.88 103 LYS B CA 1
ATOM 4312 C C . LYS B 1 103 ? 17.859 20.234 22.5 1 84.88 103 LYS B C 1
ATOM 4314 O O . LYS B 1 103 ? 18.781 20.797 23.094 1 84.88 103 LYS B O 1
ATOM 4319 N N . ASP B 1 104 ? 17.984 19.359 21.578 1 82.81 104 ASP B N 1
ATOM 4320 C CA . ASP B 1 104 ? 19.328 18.906 21.203 1 82.81 104 ASP B CA 1
ATOM 4321 C C . ASP B 1 104 ? 20.031 19.938 20.328 1 82.81 104 ASP B C 1
ATOM 4323 O O . ASP B 1 104 ? 21.25 20.062 20.375 1 82.81 104 ASP B O 1
ATOM 4327 N N . ALA B 1 105 ? 19.219 20.688 19.594 1 83.31 105 ALA B N 1
ATOM 4328 C CA . ALA B 1 105 ? 19.797 21.594 18.609 1 83.31 105 ALA B CA 1
ATOM 4329 C C . ALA B 1 105 ? 20.062 22.953 19.219 1 83.31 105 ALA B C 1
ATOM 4331 O O . ALA B 1 105 ? 21.062 23.609 18.891 1 83.31 105 ALA B O 1
ATOM 4332 N N . PHE B 1 106 ? 19.188 23.391 20.016 1 81.62 106 PHE B N 1
ATOM 4333 C CA . PHE B 1 106 ? 19.297 24.766 20.5 1 81.62 106 PHE B CA 1
ATOM 4334 C C . PHE B 1 106 ? 19.719 24.781 21.969 1 81.62 106 PHE B C 1
ATOM 4336 O O . PHE B 1 106 ? 18.875 24.609 22.859 1 81.62 106 PHE B O 1
ATOM 4343 N N . GLU B 1 107 ? 20.906 24.875 22.094 1 78.62 107 GLU B N 1
ATOM 4344 C CA . GLU B 1 107 ? 21.438 25.078 23.438 1 78.62 107 GLU B CA 1
ATOM 4345 C C . GLU B 1 107 ? 21.422 26.547 23.828 1 78.62 107 GLU B C 1
ATOM 4347 O O . GLU B 1 107 ? 21.359 27.422 22.953 1 78.62 107 GLU B O 1
ATOM 4352 N N . LYS B 1 108 ? 21.5 26.828 25.062 1 75.88 108 LYS B N 1
ATOM 4353 C CA . LYS B 1 108 ? 21.375 28.188 25.594 1 75.88 108 LYS B CA 1
ATOM 4354 C C . LYS B 1 108 ? 22.438 29.109 25.016 1 75.88 108 LYS B C 1
ATOM 4356 O O . LYS B 1 108 ? 22.156 30.25 24.672 1 75.88 108 LYS B O 1
ATOM 4361 N N . ASP B 1 109 ? 23.578 28.656 24.812 1 78.81 109 ASP B N 1
ATOM 4362 C CA . ASP B 1 109 ? 24.672 29.531 24.438 1 78.81 109 ASP B CA 1
ATOM 4363 C C . ASP B 1 109 ? 24.906 29.5 22.922 1 78.81 109 ASP B C 1
ATOM 4365 O O . ASP B 1 109 ? 25.859 30.109 22.422 1 78.81 109 ASP B O 1
ATOM 4369 N N . MET B 1 110 ? 23.922 29.047 22.219 1 83.81 110 MET B N 1
ATOM 4370 C CA . MET B 1 110 ? 24.125 28.922 20.781 1 83.81 110 MET B CA 1
ATOM 4371 C C . MET B 1 110 ? 23.812 30.234 20.078 1 83.81 110 MET B C 1
ATOM 4373 O O . MET B 1 110 ? 22.781 30.859 20.344 1 83.81 110 MET B O 1
ATOM 4377 N N . PRO B 1 111 ? 24.75 30.656 19.266 1 88.62 111 PRO B N 1
ATOM 4378 C CA . PRO B 1 111 ? 24.438 31.844 18.484 1 88.62 111 PRO B CA 1
ATOM 4379 C C . PRO B 1 111 ? 23.266 31.641 17.531 1 88.62 111 PRO B C 1
ATOM 4381 O O . PRO B 1 111 ? 23.109 30.547 16.969 1 88.62 111 PRO B O 1
ATOM 4384 N N . ARG B 1 112 ? 22.453 32.688 17.312 1 92.19 112 ARG B N 1
ATOM 4385 C CA . ARG B 1 112 ? 21.219 32.594 16.531 1 92.19 112 ARG B CA 1
ATOM 4386 C C . ARG B 1 112 ? 21.281 33.531 15.312 1 92.19 112 ARG B C 1
ATOM 4388 O O . ARG B 1 112 ? 21.953 34.562 15.359 1 92.19 112 ARG B O 1
ATOM 4395 N N . PHE B 1 113 ? 20.672 33.062 14.266 1 94.94 113 PHE B N 1
ATOM 4396 C CA . PHE B 1 113 ? 20.391 33.969 13.156 1 94.94 113 PHE B CA 1
ATOM 4397 C C . PHE B 1 113 ? 19.609 35.188 13.641 1 94.94 113 PHE B C 1
ATOM 4399 O O . PHE B 1 113 ? 18.594 35.062 14.336 1 94.94 113 PHE B O 1
ATOM 4406 N N . PRO B 1 114 ? 19.953 36.375 13.281 1 95.12 114 PRO B N 1
ATOM 4407 C CA . PRO B 1 114 ? 19.422 37.562 13.922 1 95.12 114 PRO B CA 1
ATOM 4408 C C . PRO B 1 114 ? 18.016 37.906 13.453 1 95.12 114 PRO B C 1
ATOM 4410 O O . PRO B 1 114 ? 17.234 38.5 14.195 1 95.12 114 PRO B O 1
ATOM 4413 N N . LEU B 1 115 ? 17.641 37.625 12.273 1 95.62 115 LEU B N 1
ATOM 4414 C CA . LEU B 1 115 ? 16.391 38.094 11.695 1 95.62 115 LEU B CA 1
ATOM 4415 C C . LEU B 1 115 ? 15.281 37.062 11.898 1 95.62 115 LEU B C 1
ATOM 4417 O O . LEU B 1 115 ? 15.547 35.906 12.211 1 95.62 115 LEU B O 1
ATOM 4421 N N . MET B 1 116 ? 14.031 37.562 11.867 1 94.94 116 MET B N 1
ATOM 4422 C CA . MET B 1 116 ? 12.828 36.781 11.711 1 94.94 116 MET B CA 1
ATOM 4423 C C . MET B 1 116 ? 12.273 36.875 10.297 1 94.94 116 MET B C 1
ATOM 4425 O O . MET B 1 116 ? 12.273 37.969 9.719 1 94.94 116 MET B O 1
ATOM 4429 N N . VAL B 1 117 ? 11.93 35.719 9.797 1 95.56 117 VAL B N 1
ATOM 4430 C CA . VAL B 1 117 ? 11.508 35.781 8.398 1 95.56 117 VAL B CA 1
ATOM 4431 C C . VAL B 1 117 ? 10.195 35 8.227 1 95.56 117 VAL B C 1
ATOM 4433 O O . VAL B 1 117 ? 9.781 34.25 9.125 1 95.56 117 VAL B O 1
ATOM 4436 N N . SER B 1 118 ? 9.508 35.25 7.16 1 95.44 118 SER B N 1
ATOM 4437 C CA . SER B 1 118 ? 8.344 34.5 6.688 1 95.44 118 SER B CA 1
ATOM 4438 C C . SER B 1 118 ? 8.562 33.969 5.277 1 95.44 118 SER B C 1
ATOM 4440 O O . SER B 1 118 ? 9.195 34.625 4.449 1 95.44 118 SER B O 1
ATOM 4442 N N . VAL B 1 119 ? 8.07 32.781 5.066 1 96.81 119 VAL B N 1
ATOM 4443 C CA . VAL B 1 119 ? 8.094 32.188 3.738 1 96.81 119 VAL B CA 1
ATOM 4444 C C . VAL B 1 119 ? 6.688 32.188 3.139 1 96.81 119 VAL B C 1
ATOM 4446 O O . VAL B 1 119 ? 5.73 31.734 3.771 1 96.81 119 VAL B O 1
ATOM 4449 N N . ASP B 1 120 ? 6.598 32.719 1.987 1 95.25 120 ASP B N 1
ATOM 4450 C CA . ASP B 1 120 ? 5.309 32.812 1.312 1 95.25 120 ASP B CA 1
ATOM 4451 C C . ASP B 1 120 ? 4.941 31.469 0.668 1 95.25 120 ASP B C 1
ATOM 4453 O O . ASP B 1 120 ? 5.742 30.891 -0.062 1 95.25 120 ASP B O 1
ATOM 4457 N N . ALA B 1 121 ? 3.768 31.031 0.867 1 94.94 121 ALA B N 1
ATOM 4458 C CA . ALA B 1 121 ? 3.322 29.703 0.417 1 94.94 121 ALA B CA 1
ATOM 4459 C C . ALA B 1 121 ? 2.959 29.734 -1.065 1 94.94 121 ALA B C 1
ATOM 4461 O O . ALA B 1 121 ? 2.797 28.672 -1.687 1 94.94 121 ALA B O 1
ATOM 4462 N N . ASN B 1 122 ? 2.805 30.906 -1.635 1 94.25 122 ASN B N 1
ATOM 4463 C CA . ASN B 1 122 ? 2.383 31.016 -3.027 1 94.25 122 ASN B CA 1
ATOM 4464 C C . ASN B 1 122 ? 3.578 31.172 -3.965 1 94.25 122 ASN B C 1
ATOM 4466 O O . ASN B 1 122 ? 3.561 30.672 -5.086 1 94.25 122 ASN B O 1
ATOM 4470 N N . ASP B 1 123 ? 4.641 31.844 -3.498 1 91.44 123 ASP B N 1
ATOM 4471 C CA . ASP B 1 123 ? 5.684 32.156 -4.473 1 91.44 123 ASP B CA 1
ATOM 4472 C C . ASP B 1 123 ? 7.07 31.859 -3.9 1 91.44 123 ASP B C 1
ATOM 4474 O O . ASP B 1 123 ? 8.086 32.188 -4.516 1 91.44 123 ASP B O 1
ATOM 4478 N N . SER B 1 124 ? 7.16 31.312 -2.711 1 93 124 SER B N 1
ATOM 4479 C CA . SER B 1 124 ? 8.391 30.844 -2.078 1 93 124 SER B CA 1
ATOM 4480 C C . SER B 1 124 ? 9.344 32 -1.812 1 93 124 SER B C 1
ATOM 4482 O O . SER B 1 124 ? 10.57 31.828 -1.878 1 93 124 SER B O 1
ATOM 4484 N N . THR B 1 125 ? 8.797 33.219 -1.601 1 94.81 125 THR B N 1
ATOM 4485 C CA . THR B 1 125 ? 9.648 34.344 -1.23 1 94.81 125 THR B CA 1
ATOM 4486 C C . THR B 1 125 ? 9.867 34.375 0.28 1 94.81 125 THR B C 1
ATOM 4488 O O . THR B 1 125 ? 9.016 33.906 1.046 1 94.81 125 THR B O 1
ATOM 4491 N N . ILE B 1 126 ? 11.047 34.844 0.628 1 97.25 126 ILE B N 1
ATOM 4492 C CA . ILE B 1 126 ? 11.367 35.062 2.033 1 97.25 126 ILE B CA 1
ATOM 4493 C C . ILE B 1 126 ? 11.32 36.562 2.342 1 97.25 126 ILE B C 1
ATOM 4495 O O . ILE B 1 126 ? 11.992 37.344 1.683 1 97.25 126 ILE B O 1
ATOM 4499 N N . THR B 1 127 ? 10.539 36.938 3.32 1 96.44 127 THR B N 1
ATOM 4500 C CA . THR B 1 127 ? 10.461 38.344 3.748 1 96.44 127 THR B CA 1
ATOM 4501 C C . THR B 1 127 ? 10.742 38.469 5.242 1 96.44 127 THR B C 1
ATOM 4503 O O . THR B 1 127 ? 10.523 37.531 6 1 96.44 127 THR B O 1
ATOM 4506 N N . THR B 1 128 ? 11.273 39.594 5.617 1 95.44 128 THR B N 1
ATOM 4507 C CA . THR B 1 128 ? 11.602 39.812 7.02 1 95.44 128 THR B CA 1
ATOM 4508 C C . THR B 1 128 ? 10.352 40.125 7.828 1 95.44 128 THR B C 1
ATOM 4510 O O . THR B 1 128 ? 9.438 40.781 7.332 1 95.44 128 THR B O 1
ATOM 4513 N N . ARG B 1 129 ? 10.391 39.656 9.008 1 93.62 129 ARG B N 1
ATOM 4514 C CA . ARG B 1 129 ? 9.352 39.969 9.984 1 93.62 129 ARG B CA 1
ATOM 4515 C C . ARG B 1 129 ? 9.891 40.906 11.062 1 93.62 129 ARG B C 1
ATOM 4517 O O . ARG B 1 129 ? 10.844 40.562 11.766 1 93.62 129 ARG B O 1
ATOM 4524 N N . GLY B 1 130 ? 9.188 42 11.188 1 92.56 130 GLY B N 1
ATOM 4525 C CA . GLY B 1 130 ? 9.672 43 12.133 1 92.56 130 GLY B CA 1
ATOM 4526 C C . GLY B 1 130 ? 10.898 43.75 11.641 1 92.56 130 GLY B C 1
ATOM 4527 O O . GLY B 1 130 ? 11.516 43.344 10.656 1 92.56 130 GLY B O 1
ATOM 4528 N N . THR B 1 131 ? 11.086 44.906 12.234 1 94.69 131 THR B N 1
ATOM 4529 C CA . THR B 1 131 ? 12.32 45.656 12.008 1 94.69 131 THR B CA 1
ATOM 4530 C C . THR B 1 131 ? 13.391 45.219 13.008 1 94.69 131 THR B C 1
ATOM 4532 O O . THR B 1 131 ? 13.367 45.625 14.164 1 94.69 131 THR B O 1
ATOM 4535 N N . LEU B 1 132 ? 14.344 44.438 12.5 1 94.75 132 LEU B N 1
ATOM 4536 C CA . LEU B 1 132 ? 15.352 43.875 13.383 1 94.75 132 LEU B CA 1
ATOM 4537 C C . LEU B 1 132 ? 16.75 44.219 12.891 1 94.75 132 LEU B C 1
ATOM 4539 O O . LEU B 1 132 ? 17.062 44.031 11.711 1 94.75 132 LEU B O 1
ATOM 4543 N N . PHE B 1 133 ? 17.562 44.719 13.828 1 94.56 133 PHE B N 1
ATOM 4544 C CA . PHE B 1 133 ? 18.984 45 13.578 1 94.56 133 PHE B CA 1
ATOM 4545 C C . PHE B 1 133 ? 19.156 45.844 12.32 1 94.56 133 PHE B C 1
ATOM 4547 O O . PHE B 1 133 ? 20.031 45.562 11.5 1 94.56 133 PHE B O 1
ATOM 4554 N N . GLY B 1 134 ? 18.281 46.719 12.094 1 91.5 134 GLY B N 1
ATOM 4555 C CA . GLY B 1 134 ? 18.406 47.688 11.023 1 91.5 134 GLY B CA 1
ATOM 4556 C C . GLY B 1 134 ? 17.781 47.25 9.719 1 91.5 134 GLY B C 1
ATOM 4557 O O . GLY B 1 134 ? 17.734 48 8.742 1 91.5 134 GLY B O 1
ATOM 4558 N N . VAL B 1 135 ? 17.297 46.062 9.641 1 95 135 VAL B N 1
ATOM 4559 C CA . VAL B 1 135 ? 16.625 45.562 8.445 1 95 135 VAL B CA 1
ATOM 4560 C C . VAL B 1 135 ? 15.125 45.812 8.555 1 95 135 VAL B C 1
ATOM 4562 O O . VAL B 1 135 ? 14.492 45.406 9.531 1 95 135 VAL B O 1
ATOM 4565 N N . PRO B 1 136 ? 14.555 46.438 7.559 1 94.31 136 PRO B N 1
ATOM 4566 C CA . PRO B 1 136 ? 13.141 46.812 7.668 1 94.31 136 PRO B CA 1
ATOM 4567 C C . PRO B 1 136 ? 12.203 45.625 7.566 1 94.31 136 PRO B C 1
ATOM 4569 O O . PRO B 1 136 ? 12.547 44.625 6.938 1 94.31 136 PRO B O 1
ATOM 4572 N N . GLU B 1 137 ? 11.039 45.75 8.164 1 94.19 137 GLU B N 1
ATOM 4573 C CA . GLU B 1 137 ? 9.984 44.75 8.016 1 94.19 137 GLU B CA 1
ATOM 4574 C C . GLU B 1 137 ? 9.508 44.656 6.57 1 94.19 137 GLU B C 1
ATOM 4576 O O . GLU B 1 137 ? 9.367 45.688 5.891 1 94.19 137 GLU B O 1
ATOM 4581 N N . GLY B 1 138 ? 9.312 43.375 6.129 1 93.25 138 GLY B N 1
ATOM 4582 C CA . GLY B 1 138 ? 8.734 43.156 4.812 1 93.25 138 GLY B CA 1
ATOM 4583 C C . GLY B 1 138 ? 9.766 43.125 3.701 1 93.25 138 GLY B C 1
ATOM 4584 O O . GLY B 1 138 ? 9.414 42.938 2.533 1 93.25 138 GLY B O 1
ATOM 4585 N N . ALA B 1 139 ? 11.016 43.312 4.078 1 95.88 139 ALA B N 1
ATOM 4586 C CA . ALA B 1 139 ? 12.062 43.25 3.064 1 95.88 139 ALA B CA 1
ATOM 4587 C C . ALA B 1 139 ? 12.172 41.844 2.477 1 95.88 139 ALA B C 1
ATOM 4589 O O . ALA B 1 139 ? 12.148 40.875 3.209 1 95.88 139 ALA B O 1
ATOM 4590 N N . LYS B 1 140 ? 12.273 41.844 1.15 1 97.38 140 LYS B N 1
ATOM 4591 C CA . LYS B 1 140 ? 12.461 40.562 0.47 1 97.38 140 LYS B CA 1
ATOM 4592 C C . LYS B 1 140 ? 13.922 40.125 0.488 1 97.38 140 LYS B C 1
ATOM 4594 O O . LYS B 1 140 ? 14.789 40.844 -0.037 1 97.38 140 LYS B O 1
ATOM 4599 N N . ILE B 1 141 ? 14.203 39 1.072 1 97.88 141 ILE B N 1
ATOM 4600 C CA . ILE B 1 141 ? 15.562 38.5 1.13 1 97.88 141 ILE B CA 1
ATOM 4601 C C . ILE B 1 141 ? 15.93 37.844 -0.211 1 97.88 141 ILE B C 1
ATOM 4603 O O . ILE B 1 141 ? 15.188 37.031 -0.737 1 97.88 141 ILE B O 1
ATOM 4607 N N . VAL B 1 142 ? 17.078 38.25 -0.719 1 97.88 142 VAL B N 1
ATOM 4608 C CA . VAL B 1 142 ? 17.578 37.719 -1.981 1 97.88 142 VAL B CA 1
ATOM 4609 C C . VAL B 1 142 ? 18.531 36.531 -1.711 1 97.88 142 VAL B C 1
ATOM 4611 O O . VAL B 1 142 ? 18.406 35.469 -2.324 1 97.88 142 VAL B O 1
ATOM 4614 N N . SER B 1 143 ? 19.453 36.75 -0.809 1 97.88 143 SER B N 1
ATOM 4615 C CA . SER B 1 143 ? 20.406 35.688 -0.489 1 97.88 143 SER B CA 1
ATOM 4616 C C . SER B 1 143 ? 20.984 35.875 0.911 1 97.88 143 SER B C 1
ATOM 4618 O O . SER B 1 143 ? 20.953 37 1.46 1 97.88 143 SER B O 1
ATOM 4620 N N . ILE B 1 144 ? 21.406 34.875 1.494 1 97.69 144 ILE B N 1
ATOM 4621 C CA . ILE B 1 144 ? 22.172 34.844 2.736 1 97.69 144 ILE B CA 1
ATOM 4622 C C . ILE B 1 144 ? 23.453 34.031 2.541 1 97.69 144 ILE B C 1
ATOM 4624 O O . ILE B 1 144 ? 23.406 32.844 2.186 1 97.69 144 ILE B O 1
ATOM 4628 N N . ASN B 1 145 ? 24.594 34.625 2.752 1 97.75 145 ASN B N 1
ATOM 4629 C CA . ASN B 1 145 ? 25.891 34 2.57 1 97.75 145 ASN B CA 1
ATOM 4630 C C . ASN B 1 145 ? 26.016 33.375 1.193 1 97.75 145 ASN B C 1
ATOM 4632 O O . ASN B 1 145 ? 26.484 32.219 1.075 1 97.75 145 ASN B O 1
ATOM 4636 N N . GLY B 1 146 ? 25.469 34 0.233 1 96.94 146 GLY B N 1
ATOM 4637 C CA . GLY B 1 146 ? 25.641 33.594 -1.149 1 96.94 146 GLY B CA 1
ATOM 4638 C C . GLY B 1 146 ? 24.625 32.562 -1.594 1 96.94 146 GLY B C 1
ATOM 4639 O O . GLY B 1 146 ? 24.578 32.188 -2.77 1 96.94 146 GLY B O 1
ATOM 4640 N N . VAL B 1 147 ? 23.797 32.062 -0.712 1 97.75 147 VAL B N 1
ATOM 4641 C CA . VAL B 1 147 ? 22.766 31.094 -1.089 1 97.75 147 VAL B CA 1
ATOM 4642 C C . VAL B 1 147 ? 21.469 31.828 -1.401 1 97.75 147 VAL B C 1
ATOM 4644 O O . VAL B 1 147 ? 20.922 32.531 -0.548 1 97.75 147 VAL B O 1
ATOM 4647 N N . ASN B 1 148 ? 20.969 31.594 -2.574 1 97.38 148 ASN B N 1
ATOM 4648 C CA . ASN B 1 148 ? 19.734 32.219 -3.002 1 97.38 148 ASN B CA 1
ATOM 4649 C C . ASN B 1 148 ? 18.547 31.734 -2.178 1 97.38 148 ASN B C 1
ATOM 4651 O O . ASN B 1 148 ? 18.484 30.562 -1.815 1 97.38 148 ASN B O 1
ATOM 4655 N N . SER B 1 149 ? 17.562 32.688 -1.966 1 96.81 149 SER B N 1
ATOM 4656 C CA . SER B 1 149 ? 16.406 32.375 -1.146 1 96.81 149 SER B CA 1
ATOM 4657 C C . SER B 1 149 ? 15.648 31.156 -1.691 1 96.81 149 SER B C 1
ATOM 4659 O O . SER B 1 149 ? 15.219 30.297 -0.928 1 96.81 149 SER B O 1
ATOM 4661 N N . LYS B 1 150 ? 15.461 31.062 -2.951 1 95.81 150 LYS B N 1
ATOM 4662 C CA . LYS B 1 150 ? 14.742 29.953 -3.561 1 95.81 150 LYS B CA 1
ATOM 4663 C C . LYS B 1 150 ? 15.477 28.625 -3.324 1 95.81 150 LYS B C 1
ATOM 4665 O O . LYS B 1 150 ? 14.844 27.609 -3.037 1 95.81 150 LYS B O 1
ATOM 4670 N N . GLU B 1 151 ? 16.734 28.672 -3.5 1 97.12 151 GLU B N 1
ATOM 4671 C CA . GLU B 1 151 ? 17.547 27.484 -3.248 1 97.12 151 GLU B CA 1
ATOM 4672 C C . GLU B 1 151 ? 17.453 27.047 -1.789 1 97.12 151 GLU B C 1
ATOM 4674 O O . GLU B 1 151 ? 17.375 25.859 -1.497 1 97.12 151 GLU B O 1
ATOM 4679 N N . MET B 1 152 ? 17.469 28 -0.887 1 97.44 152 MET B N 1
ATOM 4680 C CA . MET B 1 152 ? 17.359 27.719 0.54 1 97.44 152 MET B CA 1
ATOM 4681 C C . MET B 1 152 ? 16.047 27 0.844 1 97.44 152 MET B C 1
ATOM 4683 O O . MET B 1 152 ? 16.031 26 1.563 1 97.44 152 MET B O 1
ATOM 4687 N N . ILE B 1 153 ? 14.977 27.5 0.238 1 97.94 153 ILE B N 1
ATOM 4688 C CA . ILE B 1 153 ? 13.664 26.906 0.455 1 97.94 153 ILE B CA 1
ATOM 4689 C C . ILE B 1 153 ? 13.625 25.5 -0.121 1 97.94 153 ILE B C 1
ATOM 4691 O O . ILE B 1 153 ? 13.109 24.578 0.511 1 97.94 153 ILE B O 1
ATOM 4695 N N . GLU B 1 154 ? 14.195 25.281 -1.276 1 97.38 154 GLU B N 1
ATOM 4696 C CA . GLU B 1 154 ? 14.25 23.969 -1.92 1 97.38 154 GLU B CA 1
ATOM 4697 C C . GLU B 1 154 ? 14.961 22.953 -1.042 1 97.38 154 GLU B C 1
ATOM 4699 O O . GLU B 1 154 ? 14.578 21.781 -1 1 97.38 154 GLU B O 1
ATOM 4704 N N . LYS B 1 155 ? 15.961 23.406 -0.35 1 97.94 155 LYS B N 1
ATOM 4705 C CA . LYS B 1 155 ? 16.75 22.516 0.503 1 97.94 155 LYS B CA 1
ATOM 4706 C C . LYS B 1 155 ? 16.031 22.25 1.821 1 97.94 155 LYS B C 1
ATOM 4708 O O . LYS B 1 155 ? 16.359 21.297 2.537 1 97.94 155 LYS B O 1
ATOM 4713 N N . MET B 1 156 ? 15.023 23.047 2.141 1 98.12 156 MET B N 1
ATOM 4714 C CA . MET B 1 156 ? 14.25 22.844 3.363 1 98.12 156 MET B CA 1
ATOM 4715 C C . MET B 1 156 ? 13.023 21.984 3.09 1 98.12 156 MET B C 1
ATOM 4717 O O . MET B 1 156 ? 12.523 21.312 3.986 1 98.12 156 MET B O 1
ATOM 4721 N N . LEU B 1 157 ? 12.586 21.922 1.861 1 98.19 157 LEU B N 1
ATOM 4722 C CA . LEU B 1 157 ? 11.344 21.25 1.478 1 98.19 157 LEU B CA 1
ATOM 4723 C C . LEU B 1 157 ? 11.383 19.766 1.843 1 98.19 157 LEU B C 1
ATOM 4725 O O . LEU B 1 157 ? 10.375 19.203 2.283 1 98.19 157 LEU B O 1
ATOM 4729 N N . PRO B 1 158 ? 12.547 19.094 1.791 1 98 158 PRO B N 1
ATOM 4730 C CA . PRO B 1 158 ? 12.578 17.672 2.119 1 98 158 PRO B CA 1
ATOM 4731 C C . PRO B 1 158 ? 12.25 17.391 3.584 1 98 158 PRO B C 1
ATOM 4733 O O . PRO B 1 158 ? 12.023 16.234 3.965 1 98 158 PRO B O 1
ATOM 4736 N N . TYR B 1 159 ? 12.18 18.438 4.402 1 98.44 159 TYR B N 1
ATOM 4737 C CA . TYR B 1 159 ? 11.914 18.234 5.824 1 98.44 159 TYR B CA 1
ATOM 4738 C C . TYR B 1 159 ? 10.477 18.594 6.164 1 98.44 159 TYR B C 1
ATOM 4740 O O . TYR B 1 159 ? 10.047 18.453 7.312 1 98.44 159 TYR B O 1
ATOM 4748 N N . ALA B 1 160 ? 9.75 19.047 5.18 1 98.25 160 ALA B N 1
ATOM 4749 C CA . ALA B 1 160 ? 8.391 19.531 5.383 1 98.25 160 ALA B CA 1
ATOM 4750 C C . ALA B 1 160 ? 7.363 18.547 4.832 1 98.25 160 ALA B C 1
ATOM 4752 O O . ALA B 1 160 ? 7.184 18.438 3.615 1 98.25 160 ALA B O 1
ATOM 4753 N N . SER B 1 161 ? 6.664 17.891 5.727 1 97.81 161 SER B N 1
ATOM 4754 C CA . SER B 1 161 ? 5.621 16.953 5.297 1 97.81 161 SER B CA 1
ATOM 4755 C C . SER B 1 161 ? 4.426 17.703 4.707 1 97.81 161 SER B C 1
ATOM 4757 O O . SER B 1 161 ? 4.152 18.844 5.086 1 97.81 161 SER B O 1
ATOM 4759 N N . GLY B 1 162 ? 3.738 17.062 3.791 1 97.19 162 GLY B N 1
ATOM 4760 C CA . GLY B 1 162 ? 2.557 17.641 3.17 1 97.19 162 GLY B CA 1
ATOM 4761 C C . GLY B 1 162 ? 2.209 17 1.84 1 97.19 162 GLY B C 1
ATOM 4762 O O . GLY B 1 162 ? 3.07 16.406 1.19 1 97.19 162 GLY B O 1
ATOM 4763 N N . GLU B 1 163 ? 0.97 17.188 1.482 1 96.94 163 GLU B N 1
ATOM 4764 C CA . GLU B 1 163 ? 0.473 16.578 0.249 1 96.94 163 GLU B CA 1
ATOM 4765 C C . GLU B 1 163 ? 0.655 17.516 -0.938 1 96.94 163 GLU B C 1
ATOM 4767 O O . GLU B 1 163 ? 0.768 17.078 -2.08 1 96.94 163 GLU B O 1
ATOM 4772 N N . ARG B 1 164 ? 0.664 18.859 -0.602 1 96.75 164 ARG B N 1
ATOM 4773 C CA . ARG B 1 164 ? 0.784 19.875 -1.633 1 96.75 164 ARG B CA 1
ATOM 4774 C C . ARG B 1 164 ? 1.962 20.812 -1.35 1 96.75 164 ARG B C 1
ATOM 4776 O O . ARG B 1 164 ? 2.318 21.031 -0.19 1 96.75 164 ARG B O 1
ATOM 4783 N N . THR B 1 165 ? 2.438 21.312 -2.393 1 96.69 165 THR B N 1
ATOM 4784 C CA . THR B 1 165 ? 3.609 22.172 -2.266 1 96.69 165 THR B CA 1
ATOM 4785 C C . THR B 1 165 ? 3.299 23.391 -1.4 1 96.69 165 THR B C 1
ATOM 4787 O O . THR B 1 165 ? 4.105 23.781 -0.552 1 96.69 165 THR B O 1
ATOM 4790 N N . PHE B 1 166 ? 2.164 24.016 -1.636 1 97.31 166 PHE B N 1
ATOM 4791 C CA . PHE B 1 166 ? 1.857 25.219 -0.871 1 97.31 166 PHE B CA 1
ATOM 4792 C C . PHE B 1 166 ? 1.782 24.906 0.62 1 97.31 166 PHE B C 1
ATOM 4794 O O . PHE B 1 166 ? 2.191 25.719 1.45 1 97.31 166 PHE B O 1
ATOM 4801 N N . PHE B 1 167 ? 1.251 23.766 0.964 1 97.5 167 PHE B N 1
ATOM 4802 C CA . PHE B 1 167 ? 1.203 23.422 2.379 1 97.5 167 PHE B CA 1
ATOM 4803 C C . PHE B 1 167 ? 2.598 23.109 2.908 1 97.5 167 PHE B C 1
ATOM 4805 O O . PHE B 1 167 ? 2.932 23.453 4.043 1 97.5 167 PHE B O 1
ATOM 4812 N N . ARG B 1 168 ? 3.408 22.406 2.135 1 97.88 168 ARG B N 1
ATOM 4813 C CA . ARG B 1 168 ? 4.789 22.156 2.527 1 97.88 168 ARG B CA 1
ATOM 4814 C C . ARG B 1 168 ? 5.535 23.453 2.771 1 97.88 168 ARG B C 1
ATOM 4816 O O . ARG B 1 168 ? 6.344 23.562 3.699 1 97.88 168 ARG B O 1
ATOM 4823 N N . LEU B 1 169 ? 5.258 24.422 1.959 1 97.69 169 LEU B N 1
ATOM 4824 C CA . LEU B 1 169 ? 5.871 25.734 2.135 1 97.69 169 LEU B CA 1
ATOM 4825 C C . LEU B 1 169 ? 5.402 26.391 3.434 1 97.69 169 LEU B C 1
ATOM 4827 O O . LEU B 1 169 ? 6.172 27.078 4.094 1 97.69 169 LEU B O 1
ATOM 4831 N N . THR B 1 170 ? 4.145 26.156 3.789 1 96.62 170 THR B N 1
ATOM 4832 C CA . THR B 1 170 ? 3.666 26.609 5.09 1 96.62 170 THR B CA 1
ATOM 4833 C C . THR B 1 170 ? 4.477 25.969 6.215 1 96.62 170 THR B C 1
ATOM 4835 O O . THR B 1 170 ? 4.812 26.641 7.195 1 96.62 170 THR B O 1
ATOM 4838 N N . ASN B 1 171 ? 4.758 24.719 6.004 1 97.38 171 ASN B N 1
ATOM 4839 C CA . ASN B 1 171 ? 5.559 24.031 7.012 1 97.38 171 ASN B CA 1
ATOM 4840 C C . ASN B 1 171 ? 7 24.531 7.027 1 97.38 171 ASN B C 1
ATOM 4842 O O . ASN B 1 171 ? 7.625 24.609 8.086 1 97.38 171 ASN B O 1
ATOM 4846 N N . VAL B 1 172 ? 7.504 24.891 5.859 1 97.94 172 VAL B N 1
ATOM 4847 C CA . VAL B 1 172 ? 8.828 25.5 5.801 1 97.94 172 VAL B CA 1
ATOM 4848 C C . VAL B 1 172 ? 8.812 26.828 6.547 1 97.94 172 VAL B C 1
ATOM 4850 O O . VAL B 1 172 ? 9.742 27.141 7.301 1 97.94 172 VAL B O 1
ATOM 4853 N N . ASN B 1 173 ? 7.77 27.594 6.344 1 96.88 173 ASN B N 1
ATOM 4854 C CA . ASN B 1 173 ? 7.625 28.859 7.062 1 96.88 173 ASN B CA 1
ATOM 4855 C C . ASN B 1 173 ? 7.637 28.641 8.57 1 96.88 173 ASN B C 1
ATOM 4857 O O . ASN B 1 173 ? 8.367 29.328 9.297 1 96.88 173 ASN B O 1
ATOM 4861 N N . ASN B 1 174 ? 6.914 27.641 9.016 1 94.81 174 ASN B N 1
ATOM 4862 C CA . ASN B 1 174 ? 6.789 27.359 10.438 1 94.81 174 ASN B CA 1
ATOM 4863 C C . ASN B 1 174 ? 8.102 26.859 11.031 1 94.81 174 ASN B C 1
ATOM 4865 O O . ASN B 1 174 ? 8.422 27.141 12.188 1 94.81 174 ASN B O 1
ATOM 4869 N N . GLY B 1 175 ? 8.828 26.094 10.211 1 95.38 175 GLY B N 1
ATOM 4870 C CA . GLY B 1 175 ? 10.055 25.484 10.703 1 95.38 175 GLY B CA 1
ATOM 4871 C C . GLY B 1 175 ? 11.305 26.188 10.203 1 95.38 175 GLY B C 1
ATOM 4872 O O . GLY B 1 175 ? 12.414 25.672 10.336 1 95.38 175 GLY B O 1
ATOM 4873 N N . PHE B 1 176 ? 11.203 27.375 9.68 1 96.19 176 PHE B N 1
ATOM 4874 C CA . PHE B 1 176 ? 12.297 28 8.953 1 96.19 176 PHE B CA 1
ATOM 4875 C C . PHE B 1 176 ? 13.523 28.156 9.844 1 96.19 176 PHE B C 1
ATOM 4877 O O . PHE B 1 176 ? 14.633 27.766 9.461 1 96.19 176 PHE B O 1
ATOM 4884 N N . LEU B 1 177 ? 13.344 28.672 11.008 1 92.88 177 LEU B N 1
ATOM 4885 C CA . LEU B 1 177 ? 14.484 28.969 11.867 1 92.88 177 LEU B CA 1
ATOM 4886 C C . LEU B 1 177 ? 15.211 27.688 12.258 1 92.88 177 LEU B C 1
ATOM 4888 O O . LEU B 1 177 ? 16.438 27.656 12.312 1 92.88 177 LEU B O 1
ATOM 4892 N N . ALA B 1 178 ? 14.453 26.656 12.531 1 94.81 178 ALA B N 1
ATOM 4893 C CA . ALA B 1 178 ? 15.047 25.375 12.891 1 94.81 178 ALA B CA 1
ATOM 4894 C C . ALA B 1 178 ? 15.875 24.812 11.742 1 94.81 178 ALA B C 1
ATOM 4896 O O . ALA B 1 178 ? 17.047 24.453 11.922 1 94.81 178 ALA B O 1
ATOM 4897 N N . TRP B 1 179 ? 15.297 24.781 10.594 1 97.06 179 TRP B N 1
ATOM 4898 C CA . TRP B 1 179 ? 15.984 24.172 9.461 1 97.06 179 TRP B CA 1
ATOM 4899 C C . TRP B 1 179 ? 17.094 25.078 8.938 1 97.06 179 TRP B C 1
ATOM 4901 O O . TRP B 1 179 ? 18.109 24.609 8.438 1 97.06 179 TRP B O 1
ATOM 4911 N N . PHE B 1 180 ? 16.891 26.406 9.086 1 96.31 180 PHE B N 1
ATOM 4912 C CA . PHE B 1 180 ? 17.969 27.328 8.766 1 96.31 180 PHE B CA 1
ATOM 4913 C C . PHE B 1 180 ? 19.188 27.078 9.656 1 96.31 180 PHE B C 1
ATOM 4915 O O . PHE B 1 180 ? 20.312 27.062 9.18 1 96.31 180 PHE B O 1
ATOM 4922 N N . TYR B 1 181 ? 18.953 26.938 10.875 1 93.62 181 TYR B N 1
ATOM 4923 C CA . TYR B 1 181 ? 20.047 26.625 11.797 1 93.62 181 TYR B CA 1
ATOM 4924 C C . TYR B 1 181 ? 20.75 25.344 11.375 1 93.62 181 TYR B C 1
ATOM 4926 O O . TYR B 1 181 ? 21.984 25.297 11.328 1 93.62 181 TYR B O 1
ATOM 4934 N N . MET B 1 182 ? 20.016 24.312 11.086 1 95.25 182 MET B N 1
ATOM 4935 C CA . MET B 1 182 ? 20.547 23 10.742 1 95.25 182 MET B CA 1
ATOM 4936 C C . MET B 1 182 ? 21.391 23.062 9.469 1 95.25 182 MET B C 1
ATOM 4938 O O . MET B 1 182 ? 22.438 22.422 9.383 1 95.25 182 MET B O 1
ATOM 4942 N N . LEU B 1 183 ? 21 23.922 8.547 1 96.5 183 LEU B N 1
ATOM 4943 C CA . LEU B 1 183 ? 21.578 23.844 7.207 1 96.5 183 LEU B CA 1
ATOM 4944 C C . LEU B 1 183 ? 22.562 24.984 6.98 1 96.5 183 LEU B C 1
ATOM 4946 O O . LEU B 1 183 ? 23.5 24.844 6.191 1 96.5 183 LEU B O 1
ATOM 4950 N N . TYR B 1 184 ? 22.391 26.172 7.742 1 95.38 184 TYR B N 1
ATOM 4951 C CA . TYR B 1 184 ? 23.109 27.344 7.285 1 95.38 184 TYR B CA 1
ATOM 4952 C C . TYR B 1 184 ? 23.641 28.156 8.469 1 95.38 184 TYR B C 1
ATOM 4954 O O . TYR B 1 184 ? 24.109 29.281 8.305 1 95.38 184 TYR B O 1
ATOM 4962 N N . ASN B 1 185 ? 23.578 27.625 9.633 1 91.81 185 ASN B N 1
ATOM 4963 C CA . ASN B 1 185 ? 24.078 28.391 10.773 1 91.81 185 ASN B CA 1
ATOM 4964 C C . ASN B 1 185 ? 25.516 28.875 10.547 1 91.81 185 ASN B C 1
ATOM 4966 O O . ASN B 1 185 ? 26.328 28.156 9.953 1 91.81 185 ASN B O 1
ATOM 4970 N N . ALA B 1 186 ? 25.766 30.094 11.047 1 94.44 186 ALA B N 1
ATOM 4971 C CA . ALA B 1 186 ? 27.078 30.703 10.891 1 94.44 186 ALA B CA 1
ATOM 4972 C C . ALA B 1 186 ? 27.312 31.797 11.938 1 94.44 186 ALA B C 1
ATOM 4974 O O . ALA B 1 186 ? 26.359 32.219 12.594 1 94.44 186 ALA B O 1
ATOM 4975 N N . ALA B 1 187 ? 28.547 32.094 12.07 1 94.25 187 ALA B N 1
ATOM 4976 C CA . ALA B 1 187 ? 28.891 33.188 12.984 1 94.25 187 ALA B CA 1
ATOM 4977 C C . ALA B 1 187 ? 28.578 34.531 12.383 1 94.25 187 ALA B C 1
ATOM 4979 O O . ALA B 1 187 ? 28.297 35.5 13.109 1 94.25 187 ALA B O 1
ATOM 4980 N N . GLU B 1 188 ? 28.703 34.594 11.086 1 96.5 188 GLU B N 1
ATOM 4981 C CA . GLU B 1 188 ? 28.453 35.812 10.344 1 96.5 188 GLU B CA 1
ATOM 4982 C C . GLU B 1 188 ? 27.594 35.562 9.109 1 96.5 188 GLU B C 1
ATOM 4984 O O . GLU B 1 188 ? 27.703 34.5 8.484 1 96.5 188 GLU B O 1
ATOM 4989 N N . TYR B 1 189 ? 26.75 36.594 8.812 1 97.56 189 TYR B N 1
ATOM 4990 C CA . TYR B 1 189 ? 25.828 36.469 7.68 1 97.56 189 TYR B CA 1
ATOM 4991 C C . TYR B 1 189 ? 25.969 37.688 6.75 1 97.56 189 TYR B C 1
ATOM 4993 O O . TYR B 1 189 ? 25.922 38.844 7.195 1 97.56 189 TYR B O 1
ATOM 5001 N N . ASP B 1 190 ? 26.203 37.406 5.492 1 97.81 190 ASP B N 1
ATOM 5002 C CA . ASP B 1 190 ? 26.031 38.406 4.422 1 97.81 190 ASP B CA 1
ATOM 5003 C C . ASP B 1 190 ? 24.641 38.312 3.82 1 97.81 190 ASP B C 1
ATOM 5005 O O . ASP B 1 190 ? 24.328 37.406 3.049 1 97.81 190 ASP B O 1
ATOM 5009 N N . ILE B 1 191 ? 23.812 39.312 4.16 1 97.62 191 ILE B N 1
ATOM 5010 C CA . ILE B 1 191 ? 22.391 39.25 3.783 1 97.62 191 ILE B CA 1
ATOM 5011 C C . ILE B 1 191 ? 22.125 40.281 2.676 1 97.62 191 ILE B C 1
ATOM 5013 O O . ILE B 1 191 ? 22.422 41.469 2.822 1 97.62 191 ILE B O 1
ATOM 5017 N N . GLN B 1 192 ? 21.625 39.781 1.585 1 97.94 192 GLN B N 1
ATOM 5018 C CA . GLN B 1 192 ? 21.125 40.656 0.509 1 97.94 192 GLN B CA 1
ATOM 5019 C C . GLN B 1 192 ? 19.609 40.688 0.504 1 97.94 192 GLN B C 1
ATOM 5021 O O . GLN B 1 192 ? 18.938 39.656 0.542 1 97.94 192 GLN B O 1
ATOM 5026 N N . TYR B 1 193 ? 19.031 41.875 0.549 1 97.44 193 TYR B N 1
ATOM 5027 C CA . TYR B 1 193 ? 17.594 42.062 0.514 1 97.44 193 TYR B CA 1
ATOM 5028 C C . TYR B 1 193 ? 17.203 43.281 -0.322 1 97.44 193 TYR B C 1
ATOM 5030 O O . TYR B 1 193 ? 18.047 44.062 -0.703 1 97.44 193 TYR B O 1
ATOM 5038 N N . ILE B 1 194 ? 15.961 43.312 -0.734 1 96.31 194 ILE B N 1
ATOM 5039 C CA . ILE B 1 194 ? 15.453 44.406 -1.559 1 96.31 194 ILE B CA 1
ATOM 5040 C C . ILE B 1 194 ? 14.82 45.469 -0.668 1 96.31 194 ILE B C 1
ATOM 5042 O O . ILE B 1 194 ? 13.938 45.156 0.139 1 96.31 194 ILE B O 1
ATOM 5046 N N . GLU B 1 195 ? 15.258 46.625 -0.726 1 89 195 GLU B N 1
ATOM 5047 C CA . GLU B 1 195 ? 14.734 47.812 -0.067 1 89 195 GLU B CA 1
ATOM 5048 C C . GLU B 1 195 ? 14.539 48.969 -1.062 1 89 195 GLU B C 1
ATOM 5050 O O . GLU B 1 195 ? 15.484 49.344 -1.744 1 89 195 GLU B O 1
ATOM 5055 N N . ASN B 1 196 ? 13.32 49.438 -1.164 1 89 196 ASN B N 1
ATOM 5056 C CA . ASN B 1 196 ? 13 50.5 -2.104 1 89 196 ASN B CA 1
ATOM 5057 C C . ASN B 1 196 ? 13.43 50.156 -3.523 1 89 196 ASN B C 1
ATOM 5059 O O . ASN B 1 196 ? 14.047 50.969 -4.211 1 89 196 ASN B O 1
ATOM 5063 N N . GLY B 1 197 ? 13.289 48.906 -3.91 1 91.25 197 GLY B N 1
ATOM 5064 C CA . GLY B 1 197 ? 13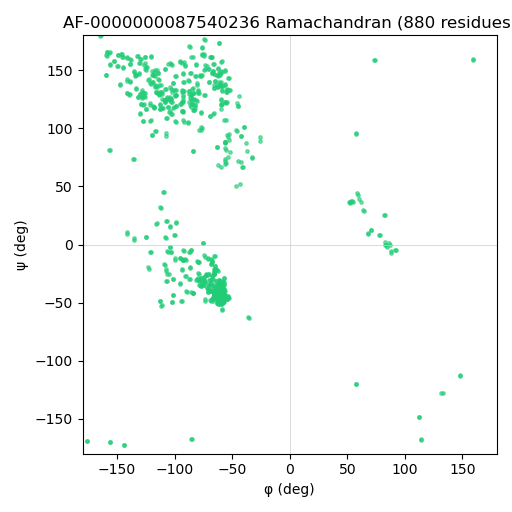.523 48.438 -5.27 1 91.25 197 GLY B CA 1
ATOM 5065 C C . GLY B 1 197 ? 14.984 48.156 -5.562 1 91.25 197 GLY B C 1
ATOM 5066 O O . GLY B 1 197 ? 15.336 47.781 -6.676 1 91.25 197 GLY B O 1
ATOM 5067 N N . LYS B 1 198 ? 15.797 48.375 -4.562 1 94.75 198 LYS B N 1
ATOM 5068 C CA . LYS B 1 198 ? 17.234 48.156 -4.754 1 94.75 198 LYS B CA 1
ATOM 5069 C C . LYS B 1 198 ? 17.734 47.062 -3.846 1 94.75 198 LYS B C 1
ATOM 5071 O O . LYS B 1 198 ? 17.234 46.875 -2.738 1 94.75 198 LYS B O 1
ATOM 5076 N N . ILE B 1 199 ? 18.781 46.406 -4.379 1 96.12 199 ILE B N 1
ATOM 5077 C CA . ILE B 1 199 ? 19.406 45.344 -3.578 1 96.12 199 ILE B CA 1
ATOM 5078 C C . ILE B 1 199 ? 20.375 46 -2.576 1 96.12 199 ILE B C 1
ATOM 5080 O O . ILE B 1 199 ? 21.234 46.781 -2.953 1 96.12 199 ILE B O 1
ATOM 5084 N N . VAL B 1 200 ? 20.188 45.719 -1.38 1 96.06 200 VAL B N 1
ATOM 5085 C CA . VAL B 1 200 ? 21.031 46.188 -0.287 1 96.06 200 VAL B CA 1
ATOM 5086 C C . VAL B 1 200 ? 21.766 45 0.338 1 96.06 200 VAL B C 1
ATOM 5088 O O . VAL B 1 200 ? 21.188 43.938 0.491 1 96.06 200 VAL B O 1
ATOM 5091 N N . ASN B 1 201 ? 23.078 45.219 0.619 1 96.12 201 ASN B N 1
ATOM 5092 C CA . ASN B 1 201 ? 23.875 44.219 1.314 1 96.12 201 ASN B CA 1
ATOM 5093 C C . ASN B 1 201 ? 24.172 44.656 2.748 1 96.12 201 ASN B C 1
ATOM 5095 O O . ASN B 1 201 ? 24.578 45.812 2.994 1 96.12 201 ASN B O 1
ATOM 5099 N N . ARG B 1 202 ? 23.984 43.719 3.635 1 96.12 202 ARG B N 1
ATOM 5100 C CA . ARG B 1 202 ? 24.281 44 5.035 1 96.12 202 ARG B CA 1
ATOM 5101 C C . ARG B 1 202 ? 24.953 42.812 5.699 1 96.12 202 ARG B C 1
ATOM 5103 O O . ARG B 1 202 ? 24.453 41.688 5.613 1 96.12 202 ARG B O 1
ATOM 5110 N N . LYS B 1 203 ? 26.047 43.062 6.328 1 96.69 203 LYS B N 1
ATOM 5111 C CA . LYS B 1 203 ? 26.719 42.031 7.121 1 96.69 203 LYS B CA 1
ATOM 5112 C C . LYS B 1 203 ? 26.25 42.062 8.578 1 96.69 203 LYS B C 1
ATOM 5114 O O . LYS B 1 203 ? 26.094 43.156 9.156 1 96.69 203 LYS B O 1
ATOM 5119 N N . MET B 1 204 ? 25.938 40.938 9.047 1 95.88 204 MET B N 1
ATOM 5120 C CA . MET B 1 204 ? 25.484 40.812 10.422 1 95.88 204 MET B CA 1
ATOM 5121 C C . MET B 1 204 ? 26.141 39.656 11.133 1 95.88 204 MET B C 1
ATOM 5123 O O . MET B 1 204 ? 26.469 38.656 10.5 1 95.88 204 MET B O 1
ATOM 5127 N N . HIS B 1 205 ? 26.375 39.844 12.383 1 95.56 205 HIS B N 1
ATOM 5128 C CA . HIS B 1 205 ? 26.859 38.75 13.203 1 95.56 205 HIS B CA 1
ATOM 5129 C C . HIS B 1 205 ? 25.703 37.969 13.844 1 95.56 205 HIS B C 1
ATOM 5131 O O . HIS B 1 205 ? 24.609 38.531 14.008 1 95.56 205 HIS B O 1
ATOM 5137 N N . SER B 1 206 ? 25.953 36.719 14.133 1 95.44 206 SER B N 1
ATOM 5138 C CA . SER B 1 206 ? 24.984 36 14.961 1 95.44 206 SER B CA 1
ATOM 5139 C C . SER B 1 206 ? 24.812 36.688 16.312 1 95.44 206 SER B C 1
ATOM 5141 O O . SER B 1 206 ? 25.656 37.469 16.734 1 95.44 206 SER B O 1
ATOM 5143 N N . VAL B 1 207 ? 23.703 36.406 16.906 1 94.94 207 VAL B N 1
ATOM 5144 C CA . VAL B 1 207 ? 23.391 37.094 18.156 1 94.94 207 VAL B CA 1
ATOM 5145 C C . VAL B 1 207 ? 22.984 36.062 19.203 1 94.94 207 VAL B C 1
ATOM 5147 O O . VAL B 1 207 ? 22.641 34.938 18.891 1 94.94 207 VAL B O 1
ATOM 5150 N N . SER B 1 208 ? 23.078 36.438 20.453 1 91.88 208 SER B N 1
ATOM 5151 C CA . SER B 1 208 ? 22.578 35.594 21.531 1 91.88 208 SER B CA 1
ATOM 5152 C C . SER B 1 208 ? 21.062 35.625 21.594 1 91.88 208 SER B C 1
ATOM 5154 O O . SER B 1 208 ? 20.406 36.469 21 1 91.88 208 SER B O 1
ATOM 5156 N N . ILE B 1 209 ? 20.562 34.656 22.266 1 90.75 209 ILE B N 1
ATOM 5157 C CA . ILE B 1 209 ? 19.109 34.562 22.406 1 90.75 209 ILE B CA 1
ATOM 5158 C C . ILE B 1 209 ? 18.578 35.812 23.125 1 90.75 209 ILE B C 1
ATOM 5160 O O . ILE B 1 209 ? 17.5 36.312 22.797 1 90.75 209 ILE B O 1
ATOM 5164 N N . GLU B 1 210 ? 19.359 36.312 24.062 1 91.5 210 GLU B N 1
ATOM 5165 C CA . GLU B 1 210 ? 18.953 37.5 24.812 1 91.5 210 GLU B CA 1
ATOM 5166 C C . GLU B 1 210 ? 18.922 38.75 23.906 1 91.5 210 GLU B C 1
ATOM 5168 O O . GLU B 1 210 ? 17.969 39.531 23.969 1 91.5 210 GLU B O 1
ATOM 5173 N N . GLU B 1 211 ? 19.922 38.906 23.172 1 92.88 211 GLU B N 1
ATOM 5174 C CA . GLU B 1 211 ? 19.984 40.031 22.234 1 92.88 211 GLU B CA 1
ATOM 5175 C C . GLU B 1 211 ? 18.844 39.969 21.219 1 92.88 211 GLU B C 1
ATOM 5177 O O . GLU B 1 211 ? 18.25 41 20.891 1 92.88 211 GLU B O 1
ATOM 5182 N N . LYS B 1 212 ? 18.594 38.875 20.719 1 92.56 212 LYS B N 1
ATOM 5183 C CA . LYS B 1 212 ? 17.531 38.688 19.734 1 92.56 212 LYS B CA 1
ATOM 5184 C C . LYS B 1 212 ? 16.172 39.031 20.344 1 92.56 212 LYS B C 1
ATOM 5186 O O . LYS B 1 212 ? 15.367 39.719 19.719 1 92.56 212 LYS B O 1
ATOM 5191 N N . GLN B 1 213 ? 15.953 38.531 21.531 1 90.94 213 GLN B N 1
ATOM 5192 C CA . GLN B 1 213 ? 14.688 38.781 22.203 1 90.94 213 GLN B CA 1
ATOM 5193 C C . GLN B 1 213 ? 14.477 40.25 22.469 1 90.94 213 GLN B C 1
ATOM 5195 O O . GLN B 1 213 ? 13.375 40.781 22.297 1 90.94 213 GLN B O 1
ATOM 5200 N N . LYS B 1 214 ? 15.492 40.875 22.875 1 92.5 214 LYS B N 1
ATOM 5201 C CA . LYS B 1 214 ? 15.43 42.312 23.094 1 92.5 214 LYS B CA 1
ATOM 5202 C C . LYS B 1 214 ? 15.086 43.062 21.812 1 92.5 214 LYS B C 1
ATOM 5204 O O . LYS B 1 214 ? 14.242 43.969 21.812 1 92.5 214 LYS B O 1
ATOM 5209 N N . GLU B 1 215 ? 15.727 42.688 20.812 1 93.19 215 GLU B N 1
ATOM 5210 C CA . GLU B 1 215 ? 15.477 43.312 19.516 1 93.19 215 GLU B CA 1
ATOM 5211 C C . GLU B 1 215 ? 14.062 43.031 19.031 1 93.19 215 GLU B C 1
ATOM 5213 O O . GLU B 1 215 ? 13.422 43.906 18.438 1 93.19 215 GLU B O 1
ATOM 5218 N N . MET B 1 216 ? 13.633 41.875 19.156 1 91.94 216 MET B N 1
ATOM 5219 C CA . MET B 1 216 ? 12.289 41.469 18.734 1 91.94 216 MET B CA 1
ATOM 5220 C C . MET B 1 216 ? 11.234 42.281 19.484 1 91.94 216 MET B C 1
ATOM 5222 O O . MET B 1 216 ? 10.234 42.719 18.891 1 91.94 216 MET B O 1
ATOM 5226 N N . LYS B 1 217 ? 11.406 42.438 20.75 1 89.44 217 LYS B N 1
ATOM 5227 C CA . LYS B 1 217 ? 10.484 43.25 21.547 1 89.44 217 LYS B CA 1
ATOM 5228 C C . LYS B 1 217 ? 10.406 44.688 21.016 1 89.44 217 LYS B C 1
ATOM 5230 O O . LYS B 1 217 ? 9.336 45.312 21.031 1 89.44 217 LYS B O 1
ATOM 5235 N N . ARG B 1 218 ? 11.422 45.094 20.516 1 89.94 218 ARG B N 1
ATOM 5236 C CA . ARG B 1 218 ? 11.5 46.469 20 1 89.94 218 ARG B CA 1
ATOM 5237 C C . ARG B 1 218 ? 10.945 46.562 18.578 1 89.94 218 ARG B C 1
ATOM 5239 O O . ARG B 1 218 ? 10.266 47.531 18.234 1 89.94 218 ARG B O 1
ATOM 5246 N N . GLY B 1 219 ? 11.297 45.625 17.875 1 89.38 219 GLY B N 1
ATOM 5247 C CA . GLY B 1 219 ? 11.102 45.75 16.453 1 89.38 219 GLY B CA 1
ATOM 5248 C C . GLY B 1 219 ? 9.859 45.031 15.953 1 89.38 219 GLY B C 1
ATOM 5249 O O . GLY B 1 219 ? 9.477 45.156 14.789 1 89.38 219 GLY B O 1
ATOM 5250 N N . MET B 1 220 ? 9.281 44.25 16.734 1 86.94 220 MET B N 1
ATOM 5251 C CA . MET B 1 220 ? 8.117 43.5 16.281 1 86.94 220 MET B CA 1
ATOM 5252 C C . MET B 1 220 ? 6.867 43.906 17.047 1 86.94 220 MET B C 1
ATOM 5254 O O . MET B 1 220 ? 6.938 44.219 18.234 1 86.94 220 MET B O 1
ATOM 5258 N N . LYS B 1 221 ? 5.84 44.188 16.297 1 74.56 221 LYS B N 1
ATOM 5259 C CA . LYS B 1 221 ? 4.562 44.531 16.938 1 74.56 221 LYS B CA 1
ATOM 5260 C C . LYS B 1 221 ? 3.963 43.312 17.625 1 74.56 221 LYS B C 1
ATOM 5262 O O . LYS B 1 221 ? 3.93 42.219 17.062 1 74.56 221 LYS B O 1
ATOM 5267 N N . GLU B 1 222 ? 3.963 43.375 18.984 1 61.5 222 GLU B N 1
ATOM 5268 C CA . GLU B 1 222 ? 3.354 42.281 19.734 1 61.5 222 GLU B CA 1
ATOM 5269 C C . GLU B 1 222 ? 1.9 42.062 19.328 1 61.5 222 GLU B C 1
ATOM 5271 O O . GLU B 1 222 ? 1.107 43 19.312 1 61.5 222 GLU B O 1
ATOM 5276 N N . VAL B 1 223 ? 1.624 41.281 18.344 1 58.66 223 VAL B N 1
ATOM 5277 C CA . VAL B 1 223 ? 0.209 40.969 18.156 1 58.66 223 VAL B CA 1
ATOM 5278 C C . VAL B 1 223 ? -0.24 39.938 19.172 1 58.66 223 VAL B C 1
ATOM 5280 O O . VAL B 1 223 ? 0.273 38.812 19.172 1 58.66 223 VAL B O 1
ATOM 5283 N N . PRO B 1 224 ? -0.838 40.406 20.203 1 56.34 224 PRO B N 1
ATOM 5284 C CA . PRO B 1 224 ? -1.329 39.406 21.141 1 56.34 224 PRO B CA 1
ATOM 5285 C C . PRO B 1 224 ? -2.066 38.25 20.438 1 56.34 224 PRO B C 1
ATOM 5287 O O . PRO B 1 224 ? -2.896 38.5 19.562 1 56.34 224 PRO B O 1
ATOM 5290 N N . GLN B 1 225 ? -1.388 37.156 20.203 1 57.94 225 GLN B N 1
ATOM 5291 C CA . GLN B 1 225 ? -2.154 36.062 19.641 1 57.94 225 GLN B CA 1
ATOM 5292 C C . GLN B 1 225 ? -3.002 35.375 20.719 1 57.94 225 GLN B C 1
ATOM 5294 O O . GLN B 1 225 ? -2.475 34.906 21.719 1 57.94 225 GLN B O 1
ATOM 5299 N N . ASP B 1 226 ? -4.293 35.75 20.703 1 63.94 226 ASP B N 1
ATOM 5300 C CA . ASP B 1 226 ? -5.18 35.031 21.594 1 63.94 226 ASP B CA 1
ATOM 5301 C C . ASP B 1 226 ? -5.172 33.531 21.25 1 63.94 226 ASP B C 1
ATOM 5303 O O . ASP B 1 226 ? -5.426 33.156 20.109 1 63.94 226 ASP B O 1
ATOM 5307 N N . ASP B 1 227 ? -4.777 32.719 22.266 1 77.06 227 ASP B N 1
ATOM 5308 C CA . ASP B 1 227 ? -4.703 31.281 22.094 1 77.06 227 ASP B CA 1
ATOM 5309 C C . ASP B 1 227 ? -6.094 30.656 22.109 1 77.06 227 ASP B C 1
ATOM 5311 O O . ASP B 1 227 ? -6.238 29.453 21.906 1 77.06 227 ASP B O 1
ATOM 5315 N N . PHE B 1 228 ? -7.109 31.609 22.25 1 86.75 228 PHE B N 1
ATOM 5316 C CA . PHE B 1 228 ? -8.461 31.078 22.359 1 86.75 228 PHE B CA 1
ATOM 5317 C C . PHE B 1 228 ? -9.383 31.719 21.312 1 86.75 228 PHE B C 1
ATOM 5319 O O . PHE B 1 228 ? -9.133 32.844 20.875 1 86.75 228 PHE B O 1
ATOM 5326 N N . ALA B 1 229 ? -10.375 31.031 20.969 1 94.94 229 ALA B N 1
ATOM 5327 C CA . ALA B 1 229 ? -11.391 31.594 20.078 1 94.94 229 ALA B CA 1
ATOM 5328 C C . ALA B 1 229 ? -12.031 32.844 20.703 1 94.94 229 ALA B C 1
ATOM 5330 O O . ALA B 1 229 ? -12.266 32.875 21.906 1 94.94 229 ALA B O 1
ATOM 5331 N N . SER B 1 230 ? -12.258 33.812 19.891 1 95.19 230 SER B N 1
ATOM 5332 C CA . SER B 1 230 ? -12.891 35.062 20.328 1 95.19 230 SER B CA 1
ATOM 5333 C C . SER B 1 230 ? -13.703 35.688 19.203 1 95.19 230 SER B C 1
ATOM 5335 O O . SER B 1 230 ? -13.594 35.281 18.047 1 95.19 230 SER B O 1
ATOM 5337 N N . TYR B 1 231 ? -14.609 36.625 19.562 1 96.75 231 TYR B N 1
ATOM 5338 C CA . TYR B 1 231 ? -15.359 37.375 18.562 1 96.75 231 TYR B CA 1
ATOM 5339 C C . TYR B 1 231 ? -15.461 38.844 18.953 1 96.75 231 TYR B C 1
ATOM 5341 O O . TYR B 1 231 ? -15.273 39.188 20.109 1 96.75 231 TYR B O 1
ATOM 5349 N N . ARG B 1 232 ? -15.641 39.656 18.016 1 96.81 232 ARG B N 1
ATOM 5350 C CA . ARG B 1 232 ? -15.875 41.094 18.219 1 96.81 232 ARG B CA 1
ATOM 5351 C C . ARG B 1 232 ? -16.844 41.625 17.172 1 96.81 232 ARG B C 1
ATOM 5353 O O . ARG B 1 232 ? -16.938 41.094 16.062 1 96.81 232 ARG B O 1
ATOM 5360 N N . ILE B 1 233 ? -17.562 42.719 17.578 1 97.19 233 ILE B N 1
ATOM 5361 C CA . ILE B 1 233 ? -18.438 43.406 16.656 1 97.19 233 ILE B CA 1
ATOM 5362 C C . ILE B 1 233 ? -17.625 44.438 15.883 1 97.19 233 ILE B C 1
ATOM 5364 O O . ILE B 1 233 ? -17.016 45.344 16.469 1 97.19 233 ILE B O 1
ATOM 5368 N N . ILE B 1 234 ? -17.578 44.312 14.578 1 95.56 234 ILE B N 1
ATOM 5369 C CA . ILE B 1 234 ? -16.781 45.188 13.727 1 95.56 234 ILE B CA 1
ATOM 5370 C C . ILE B 1 234 ? -17.578 46.438 13.383 1 95.56 234 ILE B C 1
ATOM 5372 O O . ILE B 1 234 ? -17.031 47.531 13.25 1 95.56 234 ILE B O 1
ATOM 5376 N N . ASN B 1 235 ? -18.859 46.344 13.086 1 94.12 235 ASN B N 1
ATOM 5377 C CA . ASN B 1 235 ? -19.812 47.438 12.812 1 94.12 235 ASN B CA 1
ATOM 5378 C C . ASN B 1 235 ? -21.25 46.969 13.086 1 94.12 235 ASN B C 1
ATOM 5380 O O . ASN B 1 235 ? -21.469 45.906 13.656 1 94.12 235 ASN B O 1
ATOM 5384 N N . LYS B 1 236 ? -22.188 47.781 12.688 1 94.12 236 LYS B N 1
ATOM 5385 C CA . LYS B 1 236 ? -23.578 47.562 13.047 1 94.12 236 LYS B CA 1
ATOM 5386 C C . LYS B 1 236 ? -24.109 46.25 12.445 1 94.12 236 LYS B C 1
ATOM 5388 O O . LYS B 1 236 ? -25.047 45.656 12.977 1 94.12 236 LYS B O 1
ATOM 5393 N N . LYS B 1 237 ? -23.469 45.75 11.398 1 96.12 237 LYS B N 1
ATOM 5394 C CA . LYS B 1 237 ? -24.062 44.594 10.68 1 96.12 237 LYS B CA 1
ATOM 5395 C C . LYS B 1 237 ? -23.125 43.406 10.68 1 96.12 237 LYS B C 1
ATOM 5397 O O . LYS B 1 237 ? -23.469 42.344 10.172 1 96.12 237 LYS B O 1
ATOM 5402 N N . THR B 1 238 ? -21.953 43.625 11.172 1 98.12 238 THR B N 1
ATOM 5403 C CA . THR B 1 238 ? -20.953 42.594 10.922 1 98.12 238 THR B CA 1
ATOM 5404 C C . THR B 1 238 ? -20.203 42.25 12.203 1 98.12 238 THR B C 1
ATOM 5406 O O . THR B 1 238 ? -19.781 43.125 12.938 1 98.12 238 THR B O 1
ATOM 5409 N N . ALA B 1 239 ? -20 40.969 12.5 1 98.5 239 ALA B N 1
ATOM 5410 C CA . ALA B 1 239 ? -19.141 40.438 13.57 1 98.5 239 ALA B CA 1
ATOM 5411 C C . ALA B 1 239 ? -18.016 39.594 13.008 1 98.5 239 ALA B C 1
ATOM 5413 O O . ALA B 1 239 ? -18.156 39 11.93 1 98.5 239 ALA B O 1
ATOM 5414 N N . LEU B 1 240 ? -16.875 39.594 13.695 1 98.44 240 LEU B N 1
ATOM 5415 C CA . LEU B 1 240 ? -15.711 38.781 13.344 1 98.44 240 LEU B CA 1
ATOM 5416 C C . LEU B 1 240 ? -15.359 37.812 14.461 1 98.44 240 LEU B C 1
ATOM 5418 O O . LEU B 1 240 ? -15.133 38.219 15.602 1 98.44 240 LEU B O 1
ATOM 5422 N N . MET B 1 241 ? -15.406 36.531 14.148 1 98.12 241 MET B N 1
ATOM 5423 C CA . MET B 1 241 ? -14.906 35.5 15.047 1 98.12 241 MET B CA 1
ATOM 5424 C C . MET B 1 241 ? -13.539 35 14.594 1 98.12 241 MET B C 1
ATOM 5426 O O . MET B 1 241 ? -13.336 34.719 13.406 1 98.12 241 MET B O 1
ATOM 5430 N N . THR B 1 242 ? -12.625 34.938 15.516 1 96.69 242 THR B N 1
ATOM 5431 C CA . THR B 1 242 ? -11.312 34.375 15.242 1 96.69 242 THR B CA 1
ATOM 5432 C C . THR B 1 242 ? -11.141 33.031 15.953 1 96.69 242 THR B C 1
ATOM 5434 O O . THR B 1 242 ? -11.359 32.938 17.172 1 96.69 242 THR B O 1
ATOM 5437 N N . VAL B 1 243 ? -10.812 31.984 15.203 1 96.81 243 VAL B N 1
ATOM 5438 C CA . VAL B 1 243 ? -10.578 30.641 15.742 1 96.81 243 VAL B CA 1
ATOM 5439 C C . VAL B 1 243 ? -9.148 30.203 15.422 1 96.81 243 VAL B C 1
ATOM 5441 O O . VAL B 1 243 ? -8.898 29.594 14.383 1 96.81 243 VAL B O 1
ATOM 5444 N N . PRO B 1 244 ? -8.242 30.422 16.328 1 94.81 244 PRO B N 1
ATOM 5445 C CA . PRO B 1 244 ? -6.832 30.188 16.031 1 94.81 244 PRO B CA 1
ATOM 5446 C C . PRO B 1 244 ? -6.512 28.703 15.883 1 94.81 244 PRO B C 1
ATOM 5448 O O . PRO B 1 244 ? -5.551 28.328 15.195 1 94.81 244 PRO B O 1
ATOM 5451 N N . HIS B 1 245 ? -7.242 27.828 16.594 1 95.69 245 HIS B N 1
ATOM 5452 C CA . HIS B 1 245 ? -7.09 26.375 16.516 1 95.69 245 HIS B CA 1
ATOM 5453 C C . HIS B 1 245 ? -8.359 25.656 16.953 1 95.69 245 HIS B C 1
ATOM 5455 O O . HIS B 1 245 ? -9.242 26.281 17.562 1 95.69 245 HIS B O 1
ATOM 5461 N N . PHE B 1 246 ? -8.453 24.422 16.656 1 96.5 246 PHE B N 1
ATOM 5462 C CA . PHE B 1 246 ? -9.602 23.594 17.031 1 96.5 246 PHE B CA 1
ATOM 5463 C C . PHE B 1 246 ? -9.211 22.594 18.109 1 96.5 246 PHE B C 1
ATOM 5465 O O . PHE B 1 246 ? -9.578 21.422 18.031 1 96.5 246 PHE B O 1
ATOM 5472 N N . MET B 1 247 ? -8.516 22.984 19.109 1 92 247 MET B N 1
ATOM 5473 C CA . MET B 1 247 ? -7.961 22.047 20.094 1 92 247 MET B CA 1
ATOM 5474 C C . MET B 1 247 ? -8.969 21.766 21.203 1 92 247 MET B C 1
ATOM 5476 O O . MET B 1 247 ? -8.93 20.703 21.828 1 92 247 MET B O 1
ATOM 5480 N N . ASN B 1 248 ? -9.812 22.734 21.469 1 91.31 248 ASN B N 1
ATOM 5481 C CA . ASN B 1 248 ? -10.695 22.594 22.625 1 91.31 248 ASN B CA 1
ATOM 5482 C C . ASN B 1 248 ? -12.156 22.812 22.234 1 91.31 248 ASN B C 1
ATOM 5484 O O . ASN B 1 248 ? -12.633 23.938 22.172 1 91.31 248 ASN B O 1
ATOM 5488 N N . ALA B 1 249 ? -12.875 21.766 22.188 1 92.69 249 ALA B N 1
ATOM 5489 C CA . ALA B 1 249 ? -14.273 21.812 21.75 1 92.69 249 ALA B CA 1
ATOM 5490 C C . ALA B 1 249 ? -15.148 22.5 22.797 1 92.69 249 ALA B C 1
ATOM 5492 O O . ALA B 1 249 ? -16.062 23.25 22.453 1 92.69 249 ALA B O 1
ATOM 5493 N N . GLN B 1 250 ? -14.883 22.25 24.031 1 93.44 250 GLN B N 1
ATOM 5494 C CA . GLN B 1 250 ? -15.703 22.812 25.094 1 93.44 250 GLN B CA 1
ATOM 5495 C C . GLN B 1 250 ? -15.555 24.328 25.172 1 93.44 250 GLN B C 1
ATOM 5497 O O . GLN B 1 250 ? -16.547 25.047 25.266 1 93.44 250 GLN B O 1
ATOM 5502 N N . GLU B 1 251 ? -14.367 24.719 25.141 1 93.25 251 GLU B N 1
ATOM 5503 C CA . GLU B 1 251 ? -14.117 26.156 25.156 1 93.25 251 GLU B CA 1
ATOM 5504 C C . GLU B 1 251 ? -14.773 26.844 23.953 1 93.25 251 GLU B C 1
ATOM 5506 O O . GLU B 1 251 ? -15.344 27.922 24.078 1 93.25 251 GLU B O 1
ATOM 5511 N N . LEU B 1 252 ? -14.672 26.25 22.859 1 96.25 252 LEU B N 1
ATOM 5512 C CA . LEU B 1 252 ? -15.281 26.797 21.641 1 96.25 252 LEU B CA 1
ATOM 5513 C C . LEU B 1 252 ? -16.797 26.844 21.781 1 96.25 252 LEU B C 1
ATOM 5515 O O . LEU B 1 252 ? -17.422 27.812 21.328 1 96.25 252 LEU B O 1
ATOM 5519 N N . ALA B 1 253 ? -17.422 25.859 22.391 1 95.31 253 ALA B N 1
ATOM 5520 C CA . ALA B 1 253 ? -18.859 25.828 22.609 1 95.31 253 ALA B CA 1
ATOM 5521 C C . ALA B 1 253 ? -19.297 27.031 23.469 1 95.31 253 ALA B C 1
ATOM 5523 O O . ALA B 1 253 ? -20.328 27.656 23.172 1 95.31 253 ALA B O 1
ATOM 5524 N N . ASP B 1 254 ? -18.562 27.312 24.453 1 96.25 254 ASP B N 1
ATOM 5525 C CA . ASP B 1 254 ? -18.891 28.438 25.344 1 96.25 254 ASP B CA 1
ATOM 5526 C C . ASP B 1 254 ? -18.844 29.75 24.578 1 96.25 254 ASP B C 1
ATOM 5528 O O . ASP B 1 254 ? -19.75 30.594 24.719 1 96.25 254 ASP B O 1
ATOM 5532 N N . VAL B 1 255 ? -17.812 29.891 23.828 1 96.62 255 VAL B N 1
ATOM 5533 C CA . VAL B 1 255 ? -17.672 31.094 23.031 1 96.62 255 VAL B CA 1
ATOM 5534 C C . VAL B 1 255 ? -18.812 31.203 22.031 1 96.62 255 VAL B C 1
ATOM 5536 O O . VAL B 1 255 ? -19.406 32.25 21.844 1 96.62 255 VAL B O 1
ATOM 5539 N N . CYS B 1 256 ? -19.156 30.141 21.391 1 97.25 256 CYS B N 1
ATOM 5540 C CA . CYS B 1 256 ? -20.203 30.109 20.375 1 97.25 256 CYS B CA 1
ATOM 5541 C C . CYS B 1 256 ? -21.562 30.453 20.984 1 97.25 256 CYS B C 1
ATOM 5543 O O . CYS B 1 256 ? -22.328 31.234 20.422 1 97.25 256 CYS B O 1
ATOM 5545 N N . ARG B 1 257 ? -21.859 29.891 22.094 1 96.19 257 ARG B N 1
ATOM 5546 C CA . ARG B 1 257 ? -23.109 30.141 22.781 1 96.19 257 ARG B CA 1
ATOM 5547 C C . ARG B 1 257 ? -23.281 31.625 23.094 1 96.19 257 ARG B C 1
ATOM 5549 O O . ARG B 1 257 ? -24.312 32.219 22.797 1 96.19 257 ARG B O 1
ATOM 5556 N N . LYS B 1 258 ? -22.25 32.156 23.656 1 96.56 258 LYS B N 1
ATOM 5557 C CA . LYS B 1 258 ? -22.281 33.562 24 1 96.56 258 LYS B CA 1
ATOM 5558 C C . LYS B 1 258 ? -22.359 34.438 22.734 1 96.56 258 LYS B C 1
ATOM 5560 O O . LYS B 1 258 ? -23.125 35.406 22.703 1 96.56 258 LYS B O 1
ATOM 5565 N N . MET B 1 259 ? -21.594 34.125 21.781 1 97.69 259 MET B N 1
ATOM 5566 C CA . MET B 1 259 ? -21.531 34.875 20.531 1 97.69 259 MET B CA 1
ATOM 5567 C C . MET B 1 259 ? -22.875 34.906 19.828 1 97.69 259 MET B C 1
ATOM 5569 O O . MET B 1 259 ? -23.391 35.969 19.469 1 97.69 259 MET B O 1
ATOM 5573 N N . VAL B 1 260 ? -23.453 33.812 19.672 1 97.5 260 VAL B N 1
ATOM 5574 C CA . VAL B 1 260 ? -24.688 33.688 18.906 1 97.5 260 VAL B CA 1
ATOM 5575 C C . VAL B 1 260 ? -25.812 34.438 19.625 1 97.5 260 VAL B C 1
ATOM 5577 O O . VAL B 1 260 ? -26.594 35.156 18.984 1 97.5 260 VAL B O 1
ATOM 5580 N N . ALA B 1 261 ? -25.891 34.312 20.922 1 95.75 261 ALA B N 1
ATOM 5581 C CA . ALA B 1 261 ? -26.875 35.062 21.688 1 95.75 261 ALA B CA 1
ATOM 5582 C C . ALA B 1 261 ? -26.703 36.562 21.484 1 95.75 261 ALA B C 1
ATOM 5584 O O . ALA B 1 261 ? -27.688 37.281 21.25 1 95.75 261 ALA B O 1
ATOM 5585 N N . ASP B 1 262 ? -25.547 36.969 21.609 1 97 262 ASP B N 1
ATOM 5586 C CA . ASP B 1 262 ? -25.219 38.375 21.453 1 97 262 ASP B CA 1
ATOM 5587 C C . ASP B 1 262 ? -25.531 38.875 20.047 1 97 262 ASP B C 1
ATOM 5589 O O . ASP B 1 262 ? -26.188 39.906 19.875 1 97 262 ASP B O 1
ATOM 5593 N N . LEU B 1 263 ? -25.125 38.156 19.062 1 97.88 263 LEU B N 1
ATOM 5594 C CA . LEU B 1 263 ? -25.297 38.562 17.672 1 97.88 263 LEU B CA 1
ATOM 5595 C C . LEU B 1 263 ? -26.766 38.594 17.297 1 97.88 263 LEU B C 1
ATOM 5597 O O . LEU B 1 263 ? -27.203 39.5 16.578 1 97.88 263 LEU B O 1
ATOM 5601 N N . ASN B 1 264 ? -27.453 37.656 17.719 1 95.44 264 ASN B N 1
ATOM 5602 C CA . ASN B 1 264 ? -28.891 37.625 17.438 1 95.44 264 ASN B CA 1
ATOM 5603 C C . ASN B 1 264 ? -29.609 38.812 18.109 1 95.44 264 ASN B C 1
ATOM 5605 O O . ASN B 1 264 ? -30.484 39.438 17.5 1 95.44 264 ASN B O 1
ATOM 5609 N N . THR B 1 265 ? -29.25 39.062 19.344 1 95.31 265 THR B N 1
ATOM 5610 C CA . THR B 1 265 ? -29.844 40.188 20.078 1 95.31 265 THR B CA 1
ATOM 5611 C C . THR B 1 265 ? -29.578 41.5 19.359 1 95.31 265 THR B C 1
ATOM 5613 O O . THR B 1 265 ? -30.453 42.375 19.281 1 95.31 265 THR B O 1
ATOM 5616 N N . ARG B 1 266 ? -28.469 41.562 18.75 1 96.06 266 ARG B N 1
ATOM 5617 C CA . ARG B 1 266 ? -28.031 42.812 18.094 1 96.06 266 ARG B CA 1
ATOM 5618 C C . ARG B 1 266 ? -28.469 42.844 16.641 1 96.06 266 ARG B C 1
ATOM 5620 O O . ARG B 1 266 ? -28.25 43.812 15.938 1 96.06 266 ARG B O 1
ATOM 5627 N N . HIS B 1 267 ? -29.016 41.812 16.203 1 96.12 267 HIS B N 1
ATOM 5628 C CA . HIS B 1 267 ? -29.5 41.656 14.828 1 96.12 267 HIS B CA 1
ATOM 5629 C C . HIS B 1 267 ? -28.344 41.812 13.828 1 96.12 267 HIS B C 1
ATOM 5631 O O . HIS B 1 267 ? -28.484 42.5 12.828 1 96.12 267 HIS B O 1
ATOM 5637 N N . ILE B 1 268 ? -27.25 41.281 14.219 1 97.25 268 ILE B N 1
ATOM 5638 C CA . ILE B 1 268 ? -26.109 41.219 13.32 1 97.25 268 ILE B CA 1
ATOM 5639 C C . ILE B 1 268 ? -26.469 40.406 12.078 1 97.25 268 ILE B C 1
ATOM 5641 O O . ILE B 1 268 ? -27.094 39.344 12.188 1 97.25 268 ILE B O 1
ATOM 5645 N N . GLU B 1 269 ? -26.047 40.875 10.898 1 97.56 269 GLU B N 1
ATOM 5646 C CA . GLU B 1 269 ? -26.469 40.25 9.641 1 97.56 269 GLU B CA 1
ATOM 5647 C C . GLU B 1 269 ? -25.375 39.344 9.078 1 97.56 269 GLU B C 1
ATOM 5649 O O . GLU B 1 269 ? -25.656 38.438 8.32 1 97.56 269 GLU B O 1
ATOM 5654 N N . ASN B 1 270 ? -24.094 39.688 9.367 1 98.44 270 ASN B N 1
ATOM 5655 C CA . ASN B 1 270 ? -22.953 39 8.797 1 98.44 270 ASN B CA 1
ATOM 5656 C C . ASN B 1 270 ? -22 38.5 9.891 1 98.44 270 ASN B C 1
ATOM 5658 O O . ASN B 1 270 ? -21.562 39.281 10.734 1 98.44 270 ASN B O 1
ATOM 5662 N N . LEU B 1 271 ? -21.656 37.219 9.875 1 98.75 271 LEU B N 1
ATOM 5663 C CA . LEU B 1 271 ? -20.625 36.656 10.719 1 98.75 271 LEU B CA 1
ATOM 5664 C C . LEU B 1 271 ? -19.422 36.188 9.883 1 98.75 271 LEU B C 1
ATOM 5666 O O . LEU B 1 271 ? -19.578 35.344 9 1 98.75 271 LEU B O 1
ATOM 5670 N N . ILE B 1 272 ? -18.281 36.812 10.102 1 98.81 272 ILE B N 1
ATOM 5671 C CA . ILE B 1 272 ? -17.031 36.375 9.492 1 98.81 272 ILE B CA 1
ATOM 5672 C C . ILE B 1 272 ? -16.281 35.469 10.461 1 98.81 272 ILE B C 1
ATOM 5674 O O . ILE B 1 272 ? -16.031 35.844 11.609 1 98.81 272 ILE B O 1
ATOM 5678 N N . ILE B 1 273 ? -16 34.25 10.062 1 98.81 273 ILE B N 1
ATOM 5679 C CA . ILE B 1 273 ? -15.211 33.312 10.844 1 98.81 273 ILE B CA 1
ATOM 5680 C C . ILE B 1 273 ? -13.82 33.188 10.234 1 98.81 273 ILE B C 1
ATOM 5682 O O . ILE B 1 273 ? -13.672 32.719 9.094 1 98.81 273 ILE B O 1
ATOM 5686 N N . ASP B 1 274 ? -12.805 33.562 11.031 1 98.5 274 ASP B N 1
ATOM 5687 C CA . ASP B 1 274 ? -11.422 33.531 10.562 1 98.5 274 ASP B CA 1
ATOM 5688 C C . ASP B 1 274 ? -10.695 32.281 11.039 1 98.5 274 ASP B C 1
ATOM 5690 O O . ASP B 1 274 ? -10.352 32.188 12.219 1 98.5 274 ASP B O 1
ATOM 5694 N N . ILE B 1 275 ? -10.477 31.328 10.117 1 98.38 275 ILE B N 1
ATOM 5695 C CA . ILE B 1 275 ? -9.703 30.141 10.469 1 98.38 275 ILE B CA 1
ATOM 5696 C C . ILE B 1 275 ? -8.406 30.109 9.664 1 98.38 275 ILE B C 1
ATOM 5698 O O . ILE B 1 275 ? -7.832 29.047 9.445 1 98.38 275 ILE B O 1
ATOM 5702 N N . ARG B 1 276 ? -8.008 31.219 9.117 1 97.44 276 ARG B N 1
ATOM 5703 C CA . ARG B 1 276 ? -6.66 31.297 8.562 1 97.44 276 ARG B CA 1
ATOM 5704 C C . ARG B 1 276 ? -5.609 30.938 9.602 1 97.44 276 ARG B C 1
ATOM 5706 O O . ARG B 1 276 ? -5.742 31.297 10.773 1 97.44 276 ARG B O 1
ATOM 5713 N N . ASP B 1 277 ? -4.625 30.156 9.164 1 95.06 277 ASP B N 1
ATOM 5714 C CA . ASP B 1 277 ? -3.479 29.734 9.969 1 95.06 277 ASP B CA 1
ATOM 5715 C C . ASP B 1 277 ? -3.902 28.781 11.078 1 95.06 277 ASP B C 1
ATOM 5717 O O . ASP B 1 277 ? -3.137 28.531 12.008 1 95.06 277 ASP B O 1
ATOM 5721 N N . ASN B 1 278 ? -5.191 28.297 11.062 1 96.69 278 ASN B N 1
ATOM 5722 C CA . ASN B 1 278 ? -5.668 27.25 11.969 1 96.69 278 ASN B CA 1
ATOM 5723 C C . ASN B 1 278 ? -5.191 25.875 11.547 1 96.69 278 ASN B C 1
ATOM 5725 O O . ASN B 1 278 ? -5.629 25.344 10.523 1 96.69 278 ASN B O 1
ATOM 5729 N N . GLY B 1 279 ? -4.352 25.266 12.344 1 95.81 279 GLY B N 1
ATOM 5730 C CA . GLY B 1 279 ? -3.732 24 11.992 1 95.81 279 GLY B CA 1
ATOM 5731 C C . GLY B 1 279 ? -4.59 22.797 12.352 1 95.81 279 GLY B C 1
ATOM 5732 O O . GLY B 1 279 ? -4.211 21.656 12.078 1 95.81 279 GLY B O 1
ATOM 5733 N N . GLY B 1 280 ? -5.664 23.109 12.984 1 96.62 280 GLY B N 1
ATOM 5734 C CA . GLY B 1 280 ? -6.562 22 13.297 1 96.62 280 GLY B CA 1
ATOM 5735 C C . GLY B 1 280 ? -6.645 21.703 14.781 1 96.62 280 GLY B C 1
ATOM 5736 O O . GLY B 1 280 ? -6.598 22.625 15.609 1 96.62 280 GLY B O 1
ATOM 5737 N N . GLY B 1 281 ? -6.855 20.484 15.078 1 95.56 281 GLY B N 1
ATOM 5738 C CA . GLY B 1 281 ? -7.125 19.969 16.406 1 95.56 281 GLY B CA 1
ATOM 5739 C C . GLY B 1 281 ? -8.047 18.766 16.406 1 95.56 281 GLY B C 1
ATOM 5740 O O . GLY B 1 281 ? -7.699 17.703 15.859 1 95.56 281 GLY B O 1
ATOM 5741 N N . THR B 1 282 ? -9.219 18.984 16.953 1 95.31 282 THR B N 1
ATOM 5742 C CA . THR B 1 282 ? -10.195 17.891 16.969 1 95.31 282 THR B CA 1
ATOM 5743 C C . THR B 1 282 ? -11.398 18.234 16.109 1 95.31 282 THR B C 1
ATOM 5745 O O . THR B 1 282 ? -11.852 19.375 16.078 1 95.31 282 THR B O 1
ATOM 5748 N N . SER B 1 283 ? -11.883 17.219 15.438 1 95.38 283 SER B N 1
ATOM 5749 C CA . SER B 1 283 ? -13.07 17.422 14.609 1 95.38 283 SER B CA 1
ATOM 5750 C C . SER B 1 283 ? -14.289 17.766 15.461 1 95.38 283 SER B C 1
ATOM 5752 O O . SER B 1 283 ? -15.25 18.344 14.969 1 95.38 283 SER B O 1
ATOM 5754 N N . MET B 1 284 ? -14.273 17.438 16.688 1 95.88 284 MET B N 1
ATOM 5755 C CA . MET B 1 284 ? -15.367 17.766 17.609 1 95.88 284 MET B CA 1
ATOM 5756 C C . MET B 1 284 ? -15.547 19.266 17.719 1 95.88 284 MET B C 1
ATOM 5758 O O . MET B 1 284 ? -16.672 19.75 17.859 1 95.88 284 MET B O 1
ATOM 5762 N N . ALA B 1 285 ? -14.445 19.969 17.766 1 96.81 285 ALA B N 1
ATOM 5763 C CA . ALA B 1 285 ? -14.523 21.422 17.781 1 96.81 285 ALA B CA 1
ATOM 5764 C C . ALA B 1 285 ? -15.195 21.969 16.516 1 96.81 285 ALA B C 1
ATOM 5766 O O . ALA B 1 285 ? -16.031 22.875 16.594 1 96.81 285 ALA B O 1
ATOM 5767 N N . GLY B 1 286 ? -14.812 21.391 15.383 1 97.62 286 GLY B N 1
ATOM 5768 C CA . GLY B 1 286 ? -15.484 21.75 14.141 1 97.62 286 GLY B CA 1
ATOM 5769 C C . GLY B 1 286 ? -16.984 21.484 14.188 1 97.62 286 GLY B C 1
ATOM 5770 O O . GLY B 1 286 ? -17.781 22.344 13.805 1 97.62 286 GLY B O 1
ATOM 5771 N N . ASP B 1 287 ? -17.344 20.359 14.688 1 97.62 287 ASP B N 1
ATOM 5772 C CA . ASP B 1 287 ? -18.75 20 14.836 1 97.62 287 ASP B CA 1
ATOM 5773 C C . ASP B 1 287 ? -19.469 21.016 15.727 1 97.62 287 ASP B C 1
ATOM 5775 O O . ASP B 1 287 ? -20.625 21.375 15.445 1 97.62 287 ASP B O 1
ATOM 5779 N N . THR B 1 288 ? -18.812 21.359 16.734 1 96.88 288 THR B N 1
ATOM 5780 C CA . THR B 1 288 ? -19.391 22.328 17.672 1 96.88 288 THR B CA 1
ATOM 5781 C C . THR B 1 288 ? -19.703 23.641 16.953 1 96.88 288 THR B C 1
ATOM 5783 O O . THR B 1 288 ? -20.844 24.109 17 1 96.88 288 THR B O 1
ATOM 5786 N N . LEU B 1 289 ? -18.75 24.203 16.328 1 98.19 289 LEU B N 1
ATOM 5787 C CA . LEU B 1 289 ? -18.953 25.469 15.648 1 98.19 289 LEU B CA 1
ATOM 5788 C C . LEU B 1 289 ? -20.016 25.344 14.555 1 98.19 289 LEU B C 1
ATOM 5790 O O . LEU B 1 289 ? -20.891 26.203 14.422 1 98.19 289 LEU B O 1
ATOM 5794 N N . LEU B 1 290 ? -19.969 24.266 13.836 1 98.38 290 LEU B N 1
ATOM 5795 C CA . LEU B 1 290 ? -20.938 24 12.766 1 98.38 290 LEU B CA 1
ATOM 5796 C C . LEU B 1 290 ? -22.359 23.938 13.32 1 98.38 290 LEU B C 1
ATOM 5798 O O . LEU B 1 290 ? -23.297 24.406 12.68 1 98.38 290 LEU B O 1
ATOM 5802 N N . SER B 1 291 ? -22.531 23.359 14.461 1 97.62 291 SER B N 1
ATOM 5803 C CA . SER B 1 291 ? -23.859 23.203 15.039 1 97.62 291 SER B CA 1
ATOM 5804 C C . SER B 1 291 ? -24.516 24.547 15.328 1 97.62 291 SER B C 1
ATOM 5806 O O . SER B 1 291 ? -25.734 24.656 15.383 1 97.62 291 SER B O 1
ATOM 5808 N N . TYR B 1 292 ? -23.719 25.578 15.469 1 97.75 292 TYR B N 1
ATOM 5809 C CA . TYR B 1 292 ? -24.25 26.891 15.812 1 97.75 292 TYR B CA 1
ATOM 5810 C C . TYR B 1 292 ? -24.516 27.719 14.562 1 97.75 292 TYR B C 1
ATOM 5812 O O . TYR B 1 292 ? -25.188 28.75 14.617 1 97.75 292 TYR B O 1
ATOM 5820 N N . ILE B 1 293 ? -24.016 27.266 13.414 1 97.94 293 ILE B N 1
ATOM 5821 C CA . ILE B 1 293 ? -24.141 28.125 12.25 1 97.94 293 ILE B CA 1
ATOM 5822 C C . ILE B 1 293 ? -24.891 27.391 11.141 1 97.94 293 ILE B C 1
ATOM 5824 O O . ILE B 1 293 ? -25.344 28.016 10.18 1 97.94 293 ILE B O 1
ATOM 5828 N N . ALA B 1 294 ? -24.938 26.094 11.18 1 97.19 294 ALA B N 1
ATOM 5829 C CA . ALA B 1 294 ? -25.641 25.328 10.156 1 97.19 294 ALA B CA 1
ATOM 5830 C C . ALA B 1 294 ? -27.141 25.438 10.32 1 97.19 294 ALA B C 1
ATOM 5832 O O . ALA B 1 294 ? -27.656 25.547 11.438 1 97.19 294 ALA B O 1
ATOM 5833 N N . LYS B 1 295 ? -27.859 25.328 9.195 1 94.25 295 LYS B N 1
ATOM 5834 C CA . LYS B 1 295 ? -29.328 25.391 9.203 1 94.25 295 LYS B CA 1
ATOM 5835 C C . LYS B 1 295 ? -29.922 24 8.953 1 94.25 295 LYS B C 1
ATOM 5837 O O . LYS B 1 295 ? -31.109 23.781 9.219 1 94.25 295 LYS B O 1
ATOM 5842 N N . THR B 1 296 ? -29.172 23.156 8.359 1 94.81 296 THR B N 1
ATOM 5843 C CA . THR B 1 296 ? -29.578 21.781 8.078 1 94.81 296 THR B CA 1
ATOM 5844 C C . THR B 1 296 ? -28.547 20.797 8.633 1 94.81 296 THR B C 1
ATOM 5846 O O . THR B 1 296 ? -27.422 21.188 8.953 1 94.81 296 THR B O 1
ATOM 5849 N N . PRO B 1 297 ? -28.953 19.531 8.797 1 97.19 297 PRO B N 1
ATOM 5850 C CA . PRO B 1 297 ? -28 18.531 9.266 1 97.19 297 PRO B CA 1
ATOM 5851 C C . PRO B 1 297 ? -26.75 18.438 8.383 1 97.19 297 PRO B C 1
ATOM 5853 O O . PRO B 1 297 ? -26.844 18.641 7.168 1 97.19 297 PRO B O 1
ATOM 5856 N N . PHE B 1 298 ? -25.656 18.094 8.961 1 98 298 PHE B N 1
ATOM 5857 C CA . PHE B 1 298 ? -24.375 18.062 8.266 1 98 298 PHE B CA 1
ATOM 5858 C C . PHE B 1 298 ? -23.5 16.922 8.789 1 98 298 PHE B C 1
ATOM 5860 O O . PHE B 1 298 ? -23.797 16.328 9.828 1 98 298 PHE B O 1
ATOM 5867 N N . THR B 1 299 ? -22.469 16.547 8.078 1 98 299 THR B N 1
ATOM 5868 C CA . THR B 1 299 ? -21.406 15.656 8.531 1 98 299 THR B CA 1
ATOM 5869 C C . THR B 1 299 ? -20.062 16.031 7.891 1 98 299 THR B C 1
ATOM 5871 O O . THR B 1 299 ? -20.031 16.438 6.727 1 98 299 THR B O 1
ATOM 5874 N N . GLN B 1 300 ? -19.016 16.016 8.695 1 98.12 300 GLN B N 1
ATOM 5875 C CA . GLN B 1 300 ? -17.703 16.359 8.172 1 98.12 300 GLN B CA 1
ATOM 5876 C C . GLN B 1 300 ? -17.109 15.203 7.375 1 98.12 300 GLN B C 1
ATOM 5878 O O . GLN B 1 300 ? -16.453 15.422 6.352 1 98.12 300 GLN B O 1
ATOM 5883 N N . TYR B 1 301 ? -17.344 13.969 7.789 1 97.69 301 TYR B N 1
ATOM 5884 C CA . TYR B 1 301 ? -16.703 12.797 7.223 1 97.69 301 TYR B CA 1
ATOM 5885 C C . TYR B 1 301 ? -17.719 11.844 6.621 1 97.69 301 TYR B C 1
ATOM 5887 O O . TYR B 1 301 ? -18.812 11.648 7.188 1 97.69 301 TYR B O 1
ATOM 5895 N N . GLU B 1 302 ? -17.391 11.273 5.484 1 96.75 302 GLU B N 1
ATOM 5896 C CA . GLU B 1 302 ? -18.234 10.273 4.828 1 96.75 302 GLU B CA 1
ATOM 5897 C C . GLU B 1 302 ? -17.703 8.867 5.062 1 96.75 302 GLU B C 1
ATOM 5899 O O . GLU B 1 302 ? -18.484 7.922 5.219 1 96.75 302 GLU B O 1
ATOM 5904 N N . LYS B 1 303 ? -16.406 8.633 4.965 1 95.56 303 LYS B N 1
ATOM 5905 C CA . LYS B 1 303 ? -15.75 7.344 5.168 1 95.56 303 LYS B CA 1
ATOM 5906 C C . LYS B 1 303 ? -14.492 7.488 6.027 1 95.56 303 LYS B C 1
ATOM 5908 O O . LYS B 1 303 ? -13.828 8.523 5.988 1 95.56 303 LYS B O 1
ATOM 5913 N N . VAL B 1 304 ? -14.203 6.496 6.754 1 95.62 304 VAL B N 1
ATOM 5914 C CA . VAL B 1 304 ? -12.977 6.418 7.539 1 95.62 304 VAL B CA 1
ATOM 5915 C C . VAL B 1 304 ? -12.422 4.996 7.496 1 95.62 304 VAL B C 1
ATOM 5917 O O . VAL B 1 304 ? -13.172 4.023 7.617 1 95.62 304 VAL B O 1
ATOM 5920 N N . TRP B 1 305 ? -11.141 4.848 7.199 1 93.56 305 TRP B N 1
ATOM 5921 C CA . TRP B 1 305 ? -10.414 3.584 7.203 1 93.56 305 TRP B CA 1
ATOM 5922 C C . TRP B 1 305 ? -9.32 3.59 8.258 1 93.56 305 TRP B C 1
ATOM 5924 O O . TRP B 1 305 ? -8.586 4.574 8.398 1 93.56 305 TRP B O 1
ATOM 5934 N N . THR B 1 306 ? -9.242 2.521 9.094 1 91.62 306 THR B N 1
ATOM 5935 C CA . THR B 1 306 ? -8.195 2.436 10.102 1 91.62 306 THR B CA 1
ATOM 5936 C C . THR B 1 306 ? -7.637 1.019 10.188 1 91.62 306 THR B C 1
ATOM 5938 O O . THR B 1 306 ? -8.367 0.045 9.992 1 91.62 306 THR B O 1
ATOM 5941 N N . LYS B 1 307 ? -6.453 0.9 10.328 1 86.31 307 LYS B N 1
ATOM 5942 C CA . LYS B 1 307 ? -5.754 -0.325 10.695 1 86.31 307 LYS B CA 1
ATOM 5943 C C . LYS B 1 307 ? -5.32 -0.292 12.156 1 86.31 307 LYS B C 1
ATOM 5945 O O . LYS B 1 307 ? -4.461 0.506 12.539 1 86.31 307 LYS B O 1
ATOM 5950 N N . VAL B 1 308 ? -5.859 -1.146 12.969 1 92.38 308 VAL B N 1
ATOM 5951 C CA . VAL B 1 308 ? -5.551 -1.158 14.398 1 92.38 308 VAL B CA 1
ATOM 5952 C C . VAL B 1 308 ? -4.887 -2.48 14.766 1 92.38 308 VAL B C 1
ATOM 5954 O O . VAL B 1 308 ? -5.566 -3.471 15.047 1 92.38 308 VAL B O 1
ATOM 5957 N N . THR B 1 309 ? -3.619 -2.486 14.836 1 89.06 309 THR B N 1
ATOM 5958 C CA . THR B 1 309 ? -2.84 -3.615 15.328 1 89.06 309 THR B CA 1
ATOM 5959 C C . THR B 1 309 ? -2.682 -3.535 16.844 1 89.06 309 THR B C 1
ATOM 5961 O O . THR B 1 309 ? -3.035 -2.525 17.453 1 89.06 309 THR B O 1
ATOM 5964 N N . PRO B 1 310 ? -2.166 -4.594 17.406 1 87.81 310 PRO B N 1
ATOM 5965 C CA . PRO B 1 310 ? -1.877 -4.488 18.844 1 87.81 310 PRO B CA 1
ATOM 5966 C C . PRO B 1 310 ? -0.931 -3.338 19.172 1 87.81 310 PRO B C 1
ATOM 5968 O O . PRO B 1 310 ? -1.091 -2.676 20.203 1 87.81 310 PRO B O 1
ATOM 5971 N N . ILE B 1 311 ? -0.05 -3.072 18.312 1 89.94 311 ILE B N 1
ATOM 5972 C CA . ILE B 1 311 ? 0.889 -1.974 18.516 1 89.94 311 ILE B CA 1
ATOM 5973 C C . ILE B 1 311 ? 0.149 -0.641 18.422 1 89.94 311 ILE B C 1
ATOM 5975 O O . ILE B 1 311 ? 0.298 0.219 19.297 1 89.94 311 ILE B O 1
ATOM 5979 N N . THR B 1 312 ? -0.651 -0.49 17.391 1 92.62 312 THR B N 1
ATOM 5980 C CA . THR B 1 312 ? -1.42 0.738 17.234 1 92.62 312 THR B CA 1
ATOM 5981 C C . THR B 1 312 ? -2.316 0.981 18.438 1 92.62 312 THR B C 1
ATOM 5983 O O . THR B 1 312 ? -2.428 2.111 18.922 1 92.62 312 THR B O 1
ATOM 5986 N N . GLN B 1 313 ? -2.953 -0.093 18.938 1 92.12 313 GLN B N 1
ATOM 5987 C CA . GLN B 1 313 ? -3.844 0.016 20.078 1 92.12 313 GLN B CA 1
ATOM 5988 C C . GLN B 1 313 ? -3.098 0.537 21.312 1 92.12 313 GLN B C 1
ATOM 5990 O O . GLN B 1 313 ? -3.619 1.369 22.047 1 92.12 313 GLN B O 1
ATOM 5995 N N . LYS B 1 314 ? -1.937 0.069 21.453 1 91.56 314 LYS B N 1
ATOM 5996 C CA . LYS B 1 314 ? -1.137 0.491 22.594 1 91.56 314 LYS B CA 1
ATOM 5997 C C . LYS B 1 314 ? -0.743 1.96 22.484 1 91.56 314 LYS B C 1
ATOM 5999 O O . LYS B 1 314 ? -0.557 2.641 23.5 1 91.56 314 LYS B O 1
ATOM 6004 N N . MET B 1 315 ? -0.662 2.438 21.297 1 93.44 315 MET B N 1
ATOM 6005 C CA . MET B 1 315 ? -0.2 3.801 21.047 1 93.44 315 MET B CA 1
ATOM 6006 C C . MET B 1 315 ? -1.357 4.789 21.141 1 93.44 315 MET B C 1
ATOM 6008 O O . MET B 1 315 ? -1.14 6 21.234 1 93.44 315 MET B O 1
ATOM 6012 N N . THR B 1 316 ? -2.514 4.254 21 1 90.88 316 THR B N 1
ATOM 6013 C CA . THR B 1 316 ? -3.674 5.137 21.031 1 90.88 316 THR B CA 1
ATOM 6014 C C . THR B 1 316 ? -4.234 5.242 22.453 1 90.88 316 THR B C 1
ATOM 6016 O O . THR B 1 316 ? -4.129 4.297 23.234 1 90.88 316 THR B O 1
ATOM 6019 N N . ARG B 1 317 ? -4.766 6.34 22.797 1 81.38 317 ARG B N 1
ATOM 6020 C CA . ARG B 1 317 ? -5.348 6.578 24.109 1 81.38 317 ARG B CA 1
ATOM 6021 C C . ARG B 1 317 ? -6.75 5.98 24.219 1 81.38 317 ARG B C 1
ATOM 6023 O O . ARG B 1 317 ? -7.223 5.672 25.312 1 81.38 317 ARG B O 1
ATOM 6030 N N . ARG B 1 318 ? -7.363 5.832 23.125 1 84.44 318 ARG B N 1
ATOM 6031 C CA . ARG B 1 318 ? -8.727 5.305 23.078 1 84.44 318 ARG B CA 1
ATOM 6032 C C . ARG B 1 318 ? -8.734 3.861 22.578 1 84.44 318 ARG B C 1
ATOM 6034 O O . ARG B 1 318 ? -7.789 3.41 21.938 1 84.44 318 ARG B O 1
ATOM 6041 N N . HIS B 1 319 ? -9.758 3.238 22.984 1 87.12 319 HIS B N 1
ATOM 6042 C CA . HIS B 1 319 ? -9.922 1.861 22.531 1 87.12 319 HIS B CA 1
ATOM 6043 C C . HIS B 1 319 ? -10.555 1.807 21.141 1 87.12 319 HIS B C 1
ATOM 6045 O O . HIS B 1 319 ? -11.586 2.439 20.906 1 87.12 319 HIS B O 1
ATOM 6051 N N . TYR B 1 320 ? -9.883 1.149 20.297 1 89.5 320 TYR B N 1
ATOM 6052 C CA . TYR B 1 320 ? -10.391 0.879 18.953 1 89.5 320 TYR B CA 1
ATOM 6053 C C . TYR B 1 320 ? -10.555 -0.619 18.719 1 89.5 320 TYR B C 1
ATOM 6055 O O . TYR B 1 320 ? -9.828 -1.425 19.312 1 89.5 320 TYR B O 1
ATOM 6063 N N . LYS B 1 321 ? -11.57 -0.934 17.953 1 88.69 321 LYS B N 1
ATOM 6064 C CA . LYS B 1 321 ? -11.688 -2.326 17.531 1 88.69 321 LYS B CA 1
ATOM 6065 C C . LYS B 1 321 ? -10.461 -2.756 16.734 1 88.69 321 LYS B C 1
ATOM 6067 O O . LYS B 1 321 ? -10.125 -2.127 15.727 1 88.69 321 LYS B O 1
ATOM 6072 N N . GLN B 1 322 ? -9.836 -3.816 17.188 1 88.88 322 GLN B N 1
ATOM 6073 C CA . GLN B 1 322 ? -8.656 -4.309 16.484 1 88.88 322 GLN B CA 1
ATOM 6074 C C . GLN B 1 322 ? -9.023 -4.863 15.109 1 88.88 322 GLN B C 1
ATOM 6076 O O . GLN B 1 322 ? -10.094 -5.457 14.945 1 88.88 322 GLN B O 1
ATOM 6081 N N . GLY B 1 323 ? -8.062 -4.695 14.164 1 90.62 323 GLY B N 1
ATOM 6082 C CA . GLY B 1 323 ? -8.297 -5.16 12.812 1 90.62 323 GLY B CA 1
ATOM 6083 C C . GLY B 1 323 ? -8.367 -4.031 11.797 1 90.62 323 GLY B C 1
ATOM 6084 O O . GLY B 1 323 ? -7.855 -2.938 12.047 1 90.62 323 GLY B O 1
ATOM 6085 N N . ILE B 1 324 ? -8.82 -4.383 10.609 1 91.5 324 ILE B N 1
ATOM 6086 C CA . ILE B 1 324 ? -9.055 -3.41 9.547 1 91.5 324 ILE B CA 1
ATOM 6087 C C . ILE B 1 324 ? -10.508 -2.936 9.602 1 91.5 324 ILE B C 1
ATOM 6089 O O . ILE B 1 324 ? -11.438 -3.729 9.414 1 91.5 324 ILE B O 1
ATOM 6093 N N . ASN B 1 325 ? -10.609 -1.677 9.906 1 90.62 325 ASN B N 1
ATOM 6094 C CA . ASN B 1 325 ? -11.953 -1.108 10.039 1 90.62 325 ASN B CA 1
ATOM 6095 C C . ASN B 1 325 ? -12.234 -0.084 8.945 1 90.62 325 ASN B C 1
ATOM 6097 O O . ASN B 1 325 ? -11.398 0.779 8.664 1 90.62 325 ASN B O 1
ATOM 6101 N N . PHE B 1 326 ? -13.336 -0.247 8.281 1 93.12 326 PHE B N 1
ATOM 6102 C CA . PHE B 1 326 ? -13.805 0.685 7.266 1 93.12 326 PHE B CA 1
ATOM 6103 C C . PHE B 1 326 ? -15.258 1.073 7.516 1 93.12 326 PHE B C 1
ATOM 6105 O O . PHE B 1 326 ? -16.156 0.251 7.355 1 93.12 326 PHE B O 1
ATOM 6112 N N . TYR B 1 327 ? -15.453 2.346 7.848 1 91.56 327 TYR B N 1
ATOM 6113 C CA . TYR B 1 327 ? -16.766 2.84 8.219 1 91.56 327 TYR B CA 1
ATOM 6114 C C . TYR B 1 327 ? -17.312 3.797 7.164 1 91.56 327 TYR B C 1
ATOM 6116 O O . TYR B 1 327 ? -16.594 4.684 6.691 1 91.56 327 TYR B O 1
ATOM 6124 N N . ILE B 1 328 ? -18.516 3.543 6.789 1 91 328 ILE B N 1
ATOM 6125 C CA . ILE B 1 328 ? -19.281 4.5 6 1 91 328 ILE B CA 1
ATOM 6126 C C . ILE B 1 328 ? -20.25 5.246 6.91 1 91 328 ILE B C 1
ATOM 6128 O O . ILE B 1 328 ? -21.141 4.637 7.512 1 91 328 ILE B O 1
ATOM 6132 N N . ILE B 1 329 ? -20.078 6.523 6.996 1 90 329 ILE B N 1
ATOM 6133 C CA . ILE B 1 329 ? -20.844 7.336 7.93 1 90 329 ILE B CA 1
ATOM 6134 C C . ILE B 1 329 ? -22.078 7.902 7.227 1 90 329 ILE B C 1
ATOM 6136 O O . ILE B 1 329 ? -21.953 8.711 6.301 1 90 329 ILE B O 1
ATOM 6140 N N . ASP B 1 330 ? -23.219 7.492 7.668 1 87.12 330 ASP B N 1
ATOM 6141 C CA . ASP B 1 330 ? -24.469 7.941 7.051 1 87.12 330 ASP B CA 1
ATOM 6142 C C . ASP B 1 330 ? -25.219 8.906 7.969 1 87.12 330 ASP B C 1
ATOM 6144 O O . ASP B 1 330 ? -26.062 9.68 7.508 1 87.12 330 ASP B O 1
ATOM 6148 N N . LYS B 1 331 ? -24.906 8.922 9.172 1 91.38 331 LYS B N 1
ATOM 6149 C CA . LYS B 1 331 ? -25.625 9.766 10.117 1 91.38 331 LYS B CA 1
ATOM 6150 C C . LYS B 1 331 ? -25.094 11.195 10.102 1 91.38 331 LYS B C 1
ATOM 6152 O O . LYS B 1 331 ? -23.875 11.406 10.18 1 91.38 331 LYS B O 1
ATOM 6157 N N . LYS B 1 332 ? -25.984 12.117 9.992 1 96.12 332 LYS B N 1
ATOM 6158 C CA . LYS B 1 332 ? -25.641 13.531 10.031 1 96.12 332 LYS B CA 1
ATOM 6159 C C . LYS B 1 332 ? -25.891 14.133 11.414 1 96.12 332 LYS B C 1
ATOM 6161 O O . LYS B 1 332 ? -26.812 13.703 12.117 1 96.12 332 LYS B O 1
ATOM 6166 N N . LYS B 1 333 ? -25.062 15.008 11.734 1 96.12 333 LYS B N 1
ATOM 6167 C CA . LYS B 1 333 ? -25.219 15.75 12.984 1 96.12 333 LYS B CA 1
ATOM 6168 C C . LYS B 1 333 ? -26.281 16.844 12.836 1 96.12 333 LYS B C 1
ATOM 6170 O O . LYS B 1 333 ? -26.375 17.484 11.789 1 96.12 333 LYS B O 1
ATOM 6175 N N . GLN B 1 334 ? -26.953 17.016 13.93 1 95.69 334 GLN B N 1
ATOM 6176 C CA . GLN B 1 334 ? -28 18.031 13.914 1 95.69 334 GLN B CA 1
ATOM 6177 C C . GLN B 1 334 ? -27.453 19.391 14.391 1 95.69 334 GLN B C 1
ATOM 6179 O O . GLN B 1 334 ? -26.656 19.438 15.328 1 95.69 334 GLN B O 1
ATOM 6184 N N . PRO B 1 335 ? -27.906 20.469 13.703 1 95.88 335 PRO B N 1
ATOM 6185 C CA . PRO B 1 335 ? -27.641 21.797 14.289 1 95.88 335 PRO B CA 1
ATOM 6186 C C . PRO B 1 335 ? -28.297 21.969 15.664 1 95.88 335 PRO B C 1
ATOM 6188 O O . PRO B 1 335 ? -29.016 21.078 16.125 1 95.88 335 PRO B O 1
ATOM 6191 N N . GLN B 1 336 ? -27.938 23.156 16.281 1 92.81 336 GLN B N 1
ATOM 6192 C CA . GLN B 1 336 ? -28.594 23.453 17.547 1 92.81 336 GLN B CA 1
ATOM 6193 C C . GLN B 1 336 ? -30.125 23.359 17.406 1 92.81 336 GLN B C 1
ATOM 6195 O O . GLN B 1 336 ? -30.688 23.875 16.453 1 92.81 336 GLN B O 1
ATOM 6200 N N . ALA B 1 337 ? -30.734 22.672 18.359 1 87.25 337 ALA B N 1
ATOM 6201 C CA . ALA B 1 337 ? -32.156 22.375 18.281 1 87.25 337 ALA B CA 1
ATOM 6202 C C . ALA B 1 337 ? -33 23.656 18.281 1 87.25 337 ALA B C 1
ATOM 6204 O O . ALA B 1 337 ? -33.938 23.781 17.5 1 87.25 337 ALA B O 1
ATOM 6205 N N . ASN B 1 338 ? -32.625 24.547 19.141 1 88.06 338 ASN B N 1
ATOM 6206 C CA . ASN B 1 338 ? -33.281 25.828 19.219 1 88.06 338 ASN B CA 1
ATOM 6207 C C . ASN B 1 338 ? -32.75 26.812 18.188 1 88.06 338 ASN B C 1
ATOM 6209 O O . ASN B 1 338 ? -31.578 27.219 18.25 1 88.06 338 ASN B O 1
ATOM 6213 N N . ALA B 1 339 ? -33.625 27.172 17.328 1 84.69 339 ALA B N 1
ATOM 6214 C CA . ALA B 1 339 ? -33.25 28.062 16.234 1 84.69 339 ALA B CA 1
ATOM 6215 C C . ALA B 1 339 ? -32.656 29.359 16.781 1 84.69 339 ALA B C 1
ATOM 6217 O O . ALA B 1 339 ? -31.766 29.969 16.156 1 84.69 339 ALA B O 1
ATOM 6218 N N . ALA B 1 340 ? -33.094 29.719 17.953 1 87.94 340 ALA B N 1
ATOM 6219 C CA . ALA B 1 340 ? -32.625 30.969 18.562 1 87.94 340 ALA B CA 1
ATOM 6220 C C . ALA B 1 340 ? -31.156 30.828 19 1 87.94 340 ALA B C 1
ATOM 6222 O O . ALA B 1 340 ? -30.484 31.828 19.25 1 87.94 340 ALA B O 1
ATOM 6223 N N . GLN B 1 341 ? -30.75 29.656 18.984 1 91.69 341 GLN B N 1
ATOM 6224 C CA . GLN B 1 341 ? -29.375 29.375 19.422 1 91.69 341 GLN B CA 1
ATOM 6225 C C . GLN B 1 341 ? -28.453 29.203 18.219 1 91.69 341 GLN B C 1
ATOM 6227 O O . GLN B 1 341 ? -27.281 28.812 18.391 1 91.69 341 GLN B O 1
ATOM 6232 N N . ARG B 1 342 ? -28.938 29.484 17.062 1 95.25 342 ARG B N 1
ATOM 6233 C CA . ARG B 1 342 ? -28.141 29.469 15.836 1 95.25 342 ARG B CA 1
ATOM 6234 C C . ARG B 1 342 ? -28.016 30.859 15.242 1 95.25 342 ARG B C 1
ATOM 6236 O O . ARG B 1 342 ? -28.938 31.672 15.352 1 95.25 342 ARG B O 1
ATOM 6243 N N . PHE B 1 343 ? -26.906 30.984 14.664 1 96.94 343 PHE B N 1
ATOM 6244 C CA . PHE B 1 343 ? -26.766 32.25 13.93 1 96.94 343 PHE B CA 1
ATOM 6245 C C . PHE B 1 343 ? -27.578 32.219 12.648 1 96.94 343 PHE B C 1
ATOM 6247 O O . PHE B 1 343 ? -27.469 31.281 11.844 1 96.94 343 PHE B O 1
ATOM 6254 N N . ASN B 1 344 ? -28.391 33.219 12.445 1 89.12 344 ASN B N 1
ATOM 6255 C CA . ASN B 1 344 ? -29.344 33.188 11.344 1 89.12 344 ASN B CA 1
ATOM 6256 C C . ASN B 1 344 ? -28.891 34.062 10.18 1 89.12 344 ASN B C 1
ATOM 6258 O O . ASN B 1 344 ? -29.531 34.094 9.125 1 89.12 344 ASN B O 1
ATOM 6262 N N . GLY B 1 345 ? -27.875 34.781 10.328 1 95.38 345 GLY B N 1
ATOM 6263 C CA . GLY B 1 345 ? -27.375 35.656 9.273 1 95.38 345 GLY B CA 1
ATOM 6264 C C . GLY B 1 345 ? -26.469 34.938 8.289 1 95.38 345 GLY B C 1
ATOM 6265 O O . GLY B 1 345 ? -26.516 33.719 8.172 1 95.38 345 GLY B O 1
ATOM 6266 N N . LYS B 1 346 ? -25.781 35.75 7.473 1 97.62 346 LYS B N 1
ATOM 6267 C CA . LYS B 1 346 ? -24.844 35.219 6.48 1 97.62 346 LYS B CA 1
ATOM 6268 C C . LYS B 1 346 ? -23.5 34.875 7.113 1 97.62 346 LYS B C 1
ATOM 6270 O O . LYS B 1 346 ? -23 35.625 7.965 1 97.62 346 LYS B O 1
ATOM 6275 N N . VAL B 1 347 ? -22.938 33.75 6.691 1 98.62 347 VAL B N 1
ATOM 6276 C CA . VAL B 1 347 ? -21.656 33.312 7.246 1 98.62 347 VAL B CA 1
ATOM 6277 C C . VAL B 1 347 ? -20.562 33.375 6.172 1 98.62 347 VAL B C 1
ATOM 6279 O O . VAL B 1 347 ? -20.781 32.938 5.035 1 98.62 347 VAL B O 1
ATOM 6282 N N . TRP B 1 348 ? -19.469 34.031 6.559 1 98.81 348 TRP B N 1
ATOM 6283 C CA . TRP B 1 348 ? -18.25 34.062 5.766 1 98.81 348 TRP B CA 1
ATOM 6284 C C . TRP B 1 348 ? -17.109 33.375 6.5 1 98.81 348 TRP B C 1
ATOM 6286 O O . TRP B 1 348 ? -16.938 33.531 7.707 1 98.81 348 TRP B O 1
ATOM 6296 N N . VAL B 1 349 ? -16.344 32.531 5.781 1 98.94 349 VAL B N 1
ATOM 6297 C CA . VAL B 1 349 ? -15.227 31.844 6.406 1 98.94 349 VAL B CA 1
ATOM 6298 C C . VAL B 1 349 ? -13.93 32.188 5.676 1 98.94 349 VAL B C 1
ATOM 6300 O O . VAL B 1 349 ? -13.828 32 4.461 1 98.94 349 VAL B O 1
ATOM 6303 N N . LEU B 1 350 ? -12.969 32.781 6.422 1 98.94 350 LEU B N 1
ATOM 6304 C CA . LEU B 1 350 ? -11.641 33.062 5.875 1 98.94 350 LEU B CA 1
ATOM 6305 C C . LEU B 1 350 ? -10.734 31.828 6.004 1 98.94 350 LEU B C 1
ATOM 6307 O O . LEU B 1 350 ? -10.547 31.297 7.105 1 98.94 350 LEU B O 1
ATOM 6311 N N . VAL B 1 351 ? -10.227 31.375 4.906 1 98.75 351 VAL B N 1
ATOM 6312 C CA . VAL B 1 351 ? -9.43 30.156 4.84 1 98.75 351 VAL B CA 1
ATOM 6313 C C . VAL B 1 351 ? -8.141 30.422 4.066 1 98.75 351 VAL B C 1
ATOM 6315 O O . VAL B 1 351 ? -8.086 31.312 3.221 1 98.75 351 VAL B O 1
ATOM 6318 N N . ASN B 1 352 ? -7.051 29.75 4.43 1 98.44 352 ASN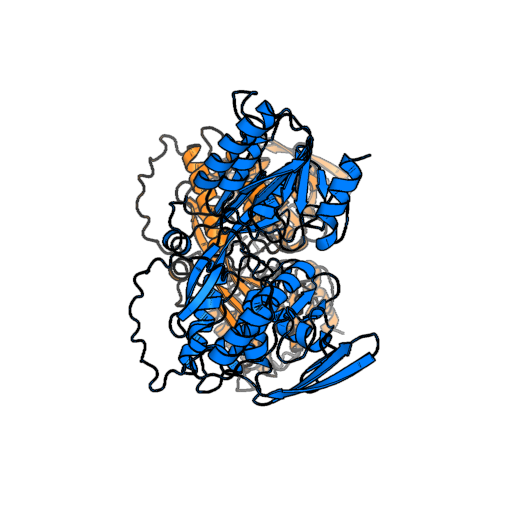 B N 1
ATOM 6319 C CA . ASN B 1 352 ? -5.812 29.891 3.668 1 98.44 352 ASN B CA 1
ATOM 6320 C C . ASN B 1 352 ? -5.055 28.562 3.6 1 98.44 352 ASN B C 1
ATOM 6322 O O . ASN B 1 352 ? -5.59 27.516 3.961 1 98.44 352 ASN B O 1
ATOM 6326 N N . HIS B 1 353 ? -3.826 28.547 3.062 1 98.19 353 HIS B N 1
ATOM 6327 C CA . HIS B 1 353 ? -3.021 27.359 2.801 1 98.19 353 HIS B CA 1
ATOM 6328 C C . HIS B 1 353 ? -2.584 26.703 4.102 1 98.19 353 HIS B C 1
ATOM 6330 O O . HIS B 1 353 ? -2.176 25.531 4.102 1 98.19 353 HIS B O 1
ATOM 6336 N N . HIS B 1 354 ? -2.713 27.438 5.254 1 96.44 354 HIS B N 1
ATOM 6337 C CA . HIS B 1 354 ? -2.316 26.906 6.555 1 96.44 354 HIS B CA 1
ATOM 6338 C C . HIS B 1 354 ? -3.49 26.234 7.258 1 96.44 354 HIS B C 1
ATOM 6340 O O . HIS B 1 354 ? -3.311 25.594 8.289 1 96.44 354 HIS B O 1
ATOM 6346 N N . SER B 1 355 ? -4.699 26.453 6.758 1 98.38 355 SER B N 1
ATOM 6347 C CA . SER B 1 355 ? -5.855 25.766 7.309 1 98.38 355 SER B CA 1
ATOM 6348 C C . SER B 1 355 ? -5.777 24.266 7.043 1 98.38 355 SER B C 1
ATOM 6350 O O . SER B 1 355 ? -5.898 23.812 5.898 1 98.38 355 SER B O 1
ATOM 6352 N N . PHE B 1 356 ? -5.613 23.547 8.141 1 98 356 PHE B N 1
ATOM 6353 C CA . PHE B 1 356 ? -5.223 22.141 8.008 1 98 356 PHE B CA 1
ATOM 6354 C C . PHE B 1 356 ? -5.996 21.266 8.984 1 98 356 PHE B C 1
ATOM 6356 O O . PHE B 1 356 ? -6.543 21.766 9.969 1 98 356 PHE B O 1
ATOM 6363 N N . SER B 1 357 ? -6.059 19.938 8.664 1 97.69 357 SER B N 1
ATOM 6364 C CA . SER B 1 357 ? -6.645 18.953 9.57 1 97.69 357 SER B CA 1
ATOM 6365 C C . SER B 1 357 ? -8.086 19.312 9.906 1 97.69 357 SER B C 1
ATOM 6367 O O . SER B 1 357 ? -8.906 19.516 9.008 1 97.69 357 SER B O 1
ATOM 6369 N N . ALA B 1 358 ? -8.391 19.516 11.18 1 98.25 358 ALA B N 1
ATOM 6370 C CA . ALA B 1 358 ? -9.773 19.781 11.594 1 98.25 358 ALA B CA 1
ATOM 6371 C C . ALA B 1 358 ? -10.273 21.094 10.984 1 98.25 358 ALA B C 1
ATOM 6373 O O . ALA B 1 358 ? -11.469 21.219 10.68 1 98.25 358 ALA B O 1
ATOM 6374 N N . ALA B 1 359 ? -9.398 22.047 10.773 1 98.62 359 ALA B N 1
ATOM 6375 C CA . ALA B 1 359 ? -9.797 23.297 10.156 1 98.62 359 ALA B CA 1
ATOM 6376 C C . ALA B 1 359 ? -10.172 23.109 8.688 1 98.62 359 ALA B C 1
ATOM 6378 O O . ALA B 1 359 ? -11.117 23.719 8.195 1 98.62 359 ALA B O 1
ATOM 6379 N N . ALA B 1 360 ? -9.43 22.297 8.031 1 98.62 360 ALA B N 1
ATOM 6380 C CA . ALA B 1 360 ? -9.734 21.984 6.637 1 98.62 360 ALA B CA 1
ATOM 6381 C C . ALA B 1 360 ? -11.062 21.25 6.512 1 98.62 360 ALA B C 1
ATOM 6383 O O . ALA B 1 360 ? -11.852 21.531 5.609 1 98.62 360 ALA B O 1
ATOM 6384 N N . SER B 1 361 ? -11.305 20.312 7.371 1 98.62 361 SER B N 1
ATOM 6385 C CA . SER B 1 361 ? -12.57 19.594 7.355 1 98.62 361 SER B CA 1
ATOM 6386 C C . SER B 1 361 ? -13.742 20.531 7.613 1 98.62 361 SER B C 1
ATOM 6388 O O . SER B 1 361 ? -14.805 20.391 6.996 1 98.62 361 SER B O 1
ATOM 6390 N N . PHE B 1 362 ? -13.586 21.484 8.516 1 98.69 362 PHE B N 1
ATOM 6391 C CA . PHE B 1 362 ? -14.594 22.5 8.789 1 98.69 362 PHE B CA 1
ATOM 6392 C C . PHE B 1 362 ? -14.914 23.297 7.535 1 98.69 362 PHE B C 1
ATOM 6394 O O . PHE B 1 362 ? -16.078 23.422 7.156 1 98.69 362 PHE B O 1
ATOM 6401 N N . ALA B 1 363 ? -13.859 23.766 6.93 1 98.88 363 ALA B N 1
ATOM 6402 C CA . ALA B 1 363 ? -14.031 24.578 5.723 1 98.88 363 ALA B CA 1
ATOM 6403 C C . ALA B 1 363 ? -14.742 23.781 4.629 1 98.88 363 ALA B C 1
ATOM 6405 O O . ALA B 1 363 ? -15.641 24.297 3.967 1 98.88 363 ALA B O 1
ATOM 6406 N N . TRP B 1 364 ? -14.305 22.578 4.438 1 98.88 364 TRP B N 1
ATOM 6407 C CA . TRP B 1 364 ? -14.93 21.703 3.447 1 98.88 364 TRP B CA 1
ATOM 6408 C C . TRP B 1 364 ? -16.422 21.547 3.721 1 98.88 364 TRP B C 1
ATOM 6410 O O . TRP B 1 364 ? -17.25 21.656 2.803 1 98.88 364 TRP B O 1
ATOM 6420 N N . THR B 1 365 ? -16.734 21.312 4.941 1 98.81 365 THR B N 1
ATOM 6421 C CA . THR B 1 365 ? -18.109 21.078 5.344 1 98.81 365 THR B CA 1
ATOM 6422 C C . THR B 1 365 ? -18.969 22.312 5.117 1 98.81 365 THR B C 1
ATOM 6424 O O . THR B 1 365 ? -20.109 22.219 4.645 1 98.81 365 THR B O 1
ATOM 6427 N N . VAL B 1 366 ? -18.453 23.5 5.449 1 98.75 366 VAL B N 1
ATOM 6428 C CA . VAL B 1 366 ? -19.141 24.766 5.219 1 98.75 366 VAL B CA 1
ATOM 6429 C C . VAL B 1 366 ? -19.562 24.859 3.752 1 98.75 366 VAL B C 1
ATOM 6431 O O . VAL B 1 366 ? -20.703 25.234 3.445 1 98.75 366 VAL B O 1
ATOM 6434 N N . LYS B 1 367 ? -18.672 24.531 2.918 1 98 367 LYS B N 1
ATOM 6435 C CA . LYS B 1 367 ? -18.938 24.625 1.484 1 98 367 LYS B CA 1
ATOM 6436 C C . LYS B 1 367 ? -19.875 23.516 1.026 1 98 367 LYS B C 1
ATOM 6438 O O . LYS B 1 367 ? -20.859 23.781 0.324 1 98 367 LYS B O 1
ATOM 6443 N N . ALA B 1 368 ? -19.594 22.297 1.437 1 97.62 368 ALA B N 1
ATOM 6444 C CA . ALA B 1 368 ? -20.344 21.125 0.975 1 97.62 368 ALA B CA 1
ATOM 6445 C C . ALA B 1 368 ? -21.812 21.234 1.336 1 97.62 368 ALA B C 1
ATOM 6447 O O . ALA B 1 368 ? -22.688 20.797 0.574 1 97.62 368 ALA B O 1
ATOM 6448 N N . PHE B 1 369 ? -22.125 21.844 2.424 1 97.88 369 PHE B N 1
ATOM 6449 C CA . PHE B 1 369 ? -23.5 21.938 2.895 1 97.88 369 PHE B CA 1
ATOM 6450 C C . PHE B 1 369 ? -24.047 23.359 2.723 1 97.88 369 PHE B C 1
ATOM 6452 O O . PHE B 1 369 ? -25.109 23.688 3.25 1 97.88 369 PHE B O 1
ATOM 6459 N N . LYS B 1 370 ? -23.266 24.234 2.082 1 97.5 370 LYS B N 1
ATOM 6460 C CA . LYS B 1 370 ? -23.656 25.594 1.755 1 97.5 370 LYS B CA 1
ATOM 6461 C C . LYS B 1 370 ? -24.016 26.391 3.014 1 97.5 370 LYS B C 1
ATOM 6463 O O . LYS B 1 370 ? -25.047 27.062 3.055 1 97.5 370 LYS B O 1
ATOM 6468 N N . ILE B 1 371 ? -23.219 26.203 3.971 1 98 371 ILE B N 1
ATOM 6469 C CA . ILE B 1 371 ? -23.438 26.875 5.254 1 98 371 ILE B CA 1
ATOM 6470 C C . ILE B 1 371 ? -22.938 28.312 5.184 1 98 371 ILE B C 1
ATOM 6472 O O . ILE B 1 371 ? -23.453 29.188 5.867 1 98 371 ILE B O 1
ATOM 6476 N N . GLY B 1 372 ? -21.922 28.531 4.387 1 98.38 372 GLY B N 1
ATOM 6477 C CA . GLY B 1 372 ? -21.297 29.844 4.254 1 98.38 372 GLY B CA 1
ATOM 6478 C C . GLY B 1 372 ? -20.422 29.953 3.018 1 98.38 372 GLY B C 1
ATOM 6479 O O . GLY B 1 372 ? -20.344 29.016 2.219 1 98.38 372 GLY B O 1
ATOM 6480 N N . THR B 1 373 ? -19.844 31.156 2.883 1 98.62 373 THR B N 1
ATOM 6481 C CA . THR B 1 373 ? -18.969 31.438 1.751 1 98.62 373 THR B CA 1
ATOM 6482 C C . THR B 1 373 ? -17.5 31.406 2.174 1 98.62 373 THR B C 1
ATOM 6484 O O . THR B 1 373 ? -17.109 32.094 3.111 1 98.62 373 THR B O 1
ATOM 6487 N N . LEU B 1 374 ? -16.703 30.594 1.492 1 98.88 374 LEU B N 1
ATOM 6488 C CA . LEU B 1 374 ? -15.281 30.531 1.766 1 98.88 374 LEU B CA 1
ATOM 6489 C C . LEU B 1 374 ? -14.523 31.609 1.003 1 98.88 374 LEU B C 1
ATOM 6491 O O . LEU B 1 374 ? -14.727 31.781 -0.202 1 98.88 374 LEU B O 1
ATOM 6495 N N . VAL B 1 375 ? -13.719 32.344 1.694 1 98.88 375 VAL B N 1
ATOM 6496 C CA . VAL B 1 375 ? -12.938 33.406 1.084 1 98.88 375 VAL B CA 1
ATOM 6497 C C . VAL B 1 375 ? -11.469 33.25 1.45 1 98.88 375 VAL B C 1
ATOM 6499 O O . VAL B 1 375 ? -11.125 33.062 2.619 1 98.88 375 VAL B O 1
ATOM 6502 N N . GLY B 1 376 ? -10.594 33.344 0.476 1 98.75 376 GLY B N 1
ATOM 6503 C CA . GLY B 1 376 ? -9.164 33.219 0.713 1 98.75 376 GLY B CA 1
ATOM 6504 C C . GLY B 1 376 ? -8.477 32.25 -0.25 1 98.75 376 GLY B C 1
ATOM 6505 O O . GLY B 1 376 ? -8.617 32.375 -1.467 1 98.75 376 GLY B O 1
ATOM 6506 N N . GLU B 1 377 ? -7.742 31.297 0.321 1 98.69 377 GLU B N 1
ATOM 6507 C CA . GLU B 1 377 ? -6.945 30.359 -0.468 1 98.69 377 GLU B CA 1
ATOM 6508 C C . GLU B 1 377 ? -7.371 28.906 -0.218 1 98.69 377 GLU B C 1
ATOM 6510 O O . GLU B 1 377 ? -8.039 28.625 0.777 1 98.69 377 GLU B O 1
ATOM 6515 N N . GLU B 1 378 ? -6.953 28.031 -1.177 1 98.69 378 GLU B N 1
ATOM 6516 C CA . GLU B 1 378 ? -7.207 26.609 -0.98 1 98.69 378 GLU B CA 1
ATOM 6517 C C . GLU B 1 378 ? -6.641 26.125 0.352 1 98.69 378 GLU B C 1
ATOM 6519 O O . GLU B 1 378 ? -5.516 26.469 0.716 1 98.69 378 GLU B O 1
ATOM 6524 N N . ALA B 1 379 ? -7.438 25.422 1.102 1 98.75 379 ALA B N 1
ATOM 6525 C CA . ALA B 1 379 ? -6.996 24.922 2.398 1 98.75 379 ALA B CA 1
ATOM 6526 C C . ALA B 1 379 ? -5.82 23.953 2.24 1 98.75 379 ALA B C 1
ATOM 6528 O O . ALA B 1 379 ? -5.719 23.25 1.233 1 98.75 379 ALA B O 1
ATOM 6529 N N . GLY B 1 380 ? -5.02 23.922 3.258 1 98.25 380 GLY B N 1
ATOM 6530 C CA . GLY B 1 380 ? -3.865 23.047 3.248 1 98.25 380 GLY B CA 1
ATOM 6531 C C . GLY B 1 380 ? -4.223 21.594 3.457 1 98.25 380 GLY B C 1
ATOM 6532 O O . GLY B 1 380 ? -3.506 20.688 3.002 1 98.25 380 GLY B O 1
ATOM 6533 N N . GLY B 1 381 ? -5.316 21.312 4.152 1 98.25 381 GLY B N 1
ATOM 6534 C CA . GLY B 1 381 ? -5.789 19.953 4.336 1 98.25 381 GLY B CA 1
ATOM 6535 C C . GLY B 1 381 ? -6.59 19.438 3.152 1 98.25 381 GLY B C 1
ATOM 6536 O O . GLY B 1 381 ? -7.352 20.188 2.539 1 98.25 381 GLY B O 1
ATOM 6537 N N . MET B 1 382 ? -6.477 18.141 2.832 1 98.38 382 MET B N 1
ATOM 6538 C CA . MET B 1 382 ? -7.094 17.547 1.648 1 98.38 382 MET B CA 1
ATOM 6539 C C . MET B 1 382 ? -8.445 16.922 1.992 1 98.38 382 MET B C 1
ATOM 6541 O O . MET B 1 382 ? -8.711 16.609 3.152 1 98.38 382 MET B O 1
ATOM 6545 N N . ASN B 1 383 ? -9.258 16.797 0.94 1 98.5 383 ASN B N 1
ATOM 6546 C CA . ASN B 1 383 ? -10.586 16.203 1.099 1 98.5 383 ASN B CA 1
ATOM 6547 C C . ASN B 1 383 ? -10.5 14.711 1.372 1 98.5 383 ASN B C 1
ATOM 6549 O O . ASN B 1 383 ? -11.438 14.117 1.911 1 98.5 383 ASN B O 1
ATOM 6553 N N . VAL B 1 384 ? -9.469 14.086 0.957 1 97.81 384 VAL B N 1
ATOM 6554 C CA . VAL B 1 384 ? -9.094 12.734 1.346 1 97.81 384 VAL B CA 1
ATOM 6555 C C . VAL B 1 384 ? -7.672 12.727 1.906 1 97.81 384 VAL B C 1
ATOM 6557 O O . VAL B 1 384 ? -6.723 13.125 1.221 1 97.81 384 VAL B O 1
ATOM 6560 N N . SER B 1 385 ? -7.516 12.383 3.152 1 97.25 385 SER B N 1
ATOM 6561 C CA . SER B 1 385 ? -6.207 12.516 3.781 1 97.25 385 SER B CA 1
ATOM 6562 C C . SER B 1 385 ? -6.031 11.516 4.914 1 97.25 385 SER B C 1
ATOM 6564 O O . SER B 1 385 ? -7.004 10.906 5.371 1 97.25 385 SER B O 1
ATOM 6566 N N . TYR B 1 386 ? -4.816 11.25 5.223 1 97.38 386 TYR B N 1
ATOM 6567 C CA . TYR B 1 386 ? -4.508 10.516 6.445 1 97.38 386 TYR B CA 1
ATOM 6568 C C . TYR B 1 386 ? -4.504 11.445 7.652 1 97.38 386 TYR B C 1
ATOM 6570 O O . TYR B 1 386 ? -4.391 12.664 7.508 1 97.38 386 TYR B O 1
ATOM 6578 N N . GLY B 1 387 ? -4.758 10.852 8.82 1 96.56 387 GLY B N 1
ATOM 6579 C CA . GLY B 1 387 ? -4.824 11.656 10.031 1 96.56 387 GLY B CA 1
ATOM 6580 C C . GLY B 1 387 ? -5.027 10.828 11.289 1 96.56 387 GLY B C 1
ATOM 6581 O O . GLY B 1 387 ? -4.914 9.602 11.25 1 96.56 387 GLY B O 1
ATOM 6582 N N . ASP B 1 388 ? -5.332 11.602 12.391 1 95 388 ASP B N 1
ATOM 6583 C CA . ASP B 1 388 ? -5.273 11.016 13.727 1 95 388 ASP B CA 1
ATOM 6584 C C . ASP B 1 388 ? -3.887 10.445 14.016 1 95 388 ASP B C 1
ATOM 6586 O O . ASP B 1 388 ? -3.586 9.312 13.617 1 95 388 ASP B O 1
ATOM 6590 N N . VAL B 1 389 ? -3.111 11.203 14.656 1 96.38 389 VAL B N 1
ATOM 6591 C CA . VAL B 1 389 ? -1.675 10.969 14.75 1 96.38 389 VAL B CA 1
ATOM 6592 C C . VAL B 1 389 ? -1.344 10.312 16.094 1 96.38 389 VAL B C 1
ATOM 6594 O O . VAL B 1 389 ? -1.848 10.734 17.141 1 96.38 389 VAL B O 1
ATOM 6597 N N . VAL B 1 390 ? -0.55 9.273 16.062 1 96.44 390 VAL B N 1
ATOM 6598 C CA . VAL B 1 390 ? 0.035 8.695 17.266 1 96.44 390 VAL B CA 1
ATOM 6599 C C . VAL B 1 390 ? 1.53 9.008 17.312 1 96.44 390 VAL B C 1
ATOM 6601 O O . VAL B 1 390 ? 2.166 9.18 16.266 1 96.44 390 VAL B O 1
ATOM 6604 N N . GLY B 1 391 ? 2.047 9.102 18.484 1 96.88 391 GLY B N 1
ATOM 6605 C CA . GLY B 1 391 ? 3.453 9.422 18.672 1 96.88 391 GLY B CA 1
ATOM 6606 C C . GLY B 1 391 ? 4.309 8.211 18.984 1 96.88 391 GLY B C 1
ATOM 6607 O O . GLY B 1 391 ? 3.879 7.316 19.719 1 96.88 391 GLY B O 1
ATOM 6608 N N . TYR B 1 392 ? 5.477 8.125 18.422 1 97.38 392 TYR B N 1
ATOM 6609 C CA . TYR B 1 392 ? 6.473 7.09 18.688 1 97.38 392 TYR B CA 1
ATOM 6610 C C . TYR B 1 392 ? 7.832 7.711 18.969 1 97.38 392 TYR B C 1
ATOM 6612 O O . TYR B 1 392 ? 8.305 8.562 18.219 1 97.38 392 TYR B O 1
ATOM 6620 N N . ILE B 1 393 ? 8.438 7.301 20.062 1 98 393 ILE B N 1
ATOM 6621 C CA . ILE B 1 393 ? 9.766 7.777 20.438 1 98 393 ILE B CA 1
ATOM 6622 C C . ILE B 1 393 ? 10.82 6.754 20.016 1 98 393 ILE B C 1
ATOM 6624 O O . ILE B 1 393 ? 10.766 5.594 20.422 1 98 393 ILE B O 1
ATOM 6628 N N . LEU B 1 394 ? 11.727 7.18 19.156 1 98.19 394 LEU B N 1
ATOM 6629 C CA . LEU B 1 394 ? 12.773 6.27 18.688 1 98.19 394 LEU B CA 1
ATOM 6630 C C . LEU B 1 394 ? 13.617 5.781 19.859 1 98.19 394 LEU B C 1
ATOM 6632 O O . LEU B 1 394 ? 13.883 6.539 20.797 1 98.19 394 LEU B O 1
ATOM 6636 N N . PRO B 1 395 ? 14.125 4.602 19.875 1 97.38 395 PRO B N 1
ATOM 6637 C CA . PRO B 1 395 ? 14.703 3.949 21.047 1 97.38 395 PRO B CA 1
ATOM 6638 C C . PRO B 1 395 ? 16 4.605 21.516 1 97.38 395 PRO B C 1
ATOM 6640 O O . PRO B 1 395 ? 16.281 4.645 22.703 1 97.38 395 PRO B O 1
ATOM 6643 N N . HIS B 1 396 ? 16.797 5.129 20.609 1 97.25 396 HIS B N 1
ATOM 6644 C CA . HIS B 1 396 ? 18.125 5.59 21 1 97.25 396 HIS B CA 1
ATOM 6645 C C . HIS B 1 396 ? 18.219 7.105 20.906 1 97.25 396 HIS B C 1
ATOM 6647 O O . HIS B 1 396 ? 18.562 7.773 21.891 1 97.25 396 HIS B O 1
ATOM 6653 N N . SER B 1 397 ? 17.891 7.691 19.797 1 97 397 SER B N 1
ATOM 6654 C CA . SER B 1 397 ? 17.984 9.141 19.609 1 97 397 SER B CA 1
ATOM 6655 C C . SER B 1 397 ? 16.906 9.867 20.406 1 97 397 SER B C 1
ATOM 6657 O O . SER B 1 397 ? 17 11.078 20.609 1 97 397 SER B O 1
ATOM 6659 N N . LYS B 1 398 ? 15.789 9.148 20.656 1 96.81 398 LYS B N 1
ATOM 6660 C CA . LYS B 1 398 ? 14.633 9.672 21.375 1 96.81 398 LYS B CA 1
ATOM 6661 C C . LYS B 1 398 ? 13.883 10.703 20.547 1 96.81 398 LYS B C 1
ATOM 6663 O O . LYS B 1 398 ? 13.039 11.445 21.062 1 96.81 398 LYS B O 1
ATOM 6668 N N . LEU B 1 399 ? 14.195 10.781 19.281 1 97.88 399 LEU B N 1
ATOM 6669 C CA . LEU B 1 399 ? 13.406 11.609 18.375 1 97.88 399 LEU B CA 1
ATOM 6670 C C . LEU B 1 399 ? 11.953 11.156 18.359 1 97.88 399 LEU B C 1
ATOM 6672 O O . LEU B 1 399 ? 11.664 9.969 18.484 1 97.88 399 LEU B O 1
ATOM 6676 N N . GLN B 1 400 ? 11.102 12.133 18.156 1 98.12 400 GLN B N 1
ATOM 6677 C CA . GLN B 1 400 ? 9.672 11.859 18.125 1 98.12 400 GLN B CA 1
ATOM 6678 C C . GLN B 1 400 ? 9.164 11.734 16.703 1 98.12 400 GLN B C 1
ATOM 6680 O O . GLN B 1 400 ? 9.406 12.609 15.867 1 98.12 400 GLN B O 1
ATOM 6685 N N . LEU B 1 401 ? 8.469 10.664 16.438 1 98.62 401 LEU B N 1
ATOM 6686 C CA . LEU B 1 401 ? 7.828 10.391 15.148 1 98.62 401 LEU B CA 1
ATOM 6687 C C . LEU B 1 401 ? 6.309 10.422 15.289 1 98.62 401 LEU B C 1
ATOM 6689 O O . LEU B 1 401 ? 5.746 9.758 16.156 1 98.62 401 LEU B O 1
ATOM 6693 N N . GLY B 1 402 ? 5.66 11.297 14.562 1 98.38 402 GLY B N 1
ATOM 6694 C CA . GLY B 1 402 ? 4.211 11.258 14.43 1 98.38 402 GLY B CA 1
ATOM 6695 C C . GLY B 1 402 ? 3.744 10.461 13.227 1 98.38 402 GLY B C 1
ATOM 6696 O O . GLY B 1 402 ? 4.266 10.633 12.117 1 98.38 402 GLY B O 1
ATOM 6697 N N . ILE B 1 403 ? 2.73 9.531 13.43 1 98.25 403 ILE B N 1
ATOM 6698 C CA . ILE B 1 403 ? 2.25 8.672 12.352 1 98.25 403 ILE B CA 1
ATOM 6699 C C . ILE B 1 403 ? 0.724 8.695 12.312 1 98.25 403 ILE B C 1
ATOM 6701 O O . ILE B 1 403 ? 0.065 8.477 13.328 1 98.25 403 ILE B O 1
ATOM 6705 N N . SER B 1 404 ? 0.164 8.992 11.125 1 97.69 404 SER B N 1
ATOM 6706 C CA . SER B 1 404 ? -1.272 8.82 10.93 1 97.69 404 SER B CA 1
ATOM 6707 C C . SER B 1 404 ? -1.676 7.355 11.031 1 97.69 404 SER B C 1
ATOM 6709 O O . SER B 1 404 ? -0.961 6.473 10.547 1 97.69 404 SER B O 1
ATOM 6711 N N . PHE B 1 405 ? -2.814 7.062 11.648 1 96.38 405 PHE B N 1
ATOM 6712 C CA . PHE B 1 405 ? -3.227 5.664 11.656 1 96.38 405 PHE B CA 1
ATOM 6713 C C . PHE B 1 405 ? -4.625 5.508 11.078 1 96.38 405 PHE B C 1
ATOM 6715 O O . PHE B 1 405 ? -5.207 4.418 11.125 1 96.38 405 PHE B O 1
ATOM 6722 N N . LYS B 1 406 ? -5.215 6.59 10.531 1 96.56 406 LYS B N 1
ATOM 6723 C CA . LYS B 1 406 ? -6.5 6.562 9.836 1 96.56 406 LYS B CA 1
ATOM 6724 C C . LYS B 1 406 ? -6.406 7.262 8.477 1 96.56 406 LYS B C 1
ATOM 6726 O O . LYS B 1 406 ? -5.516 8.078 8.258 1 96.56 406 LYS B O 1
ATOM 6731 N N . ARG B 1 407 ? -7.273 6.914 7.594 1 96.44 407 ARG B N 1
ATOM 6732 C CA . ARG B 1 407 ? -7.559 7.664 6.375 1 96.44 407 ARG B CA 1
ATOM 6733 C C . ARG B 1 407 ? -8.992 8.18 6.371 1 96.44 407 ARG B C 1
ATOM 6735 O O . ARG B 1 407 ? -9.922 7.453 6.746 1 96.44 407 ARG B O 1
ATOM 6742 N N . PHE B 1 408 ? -9.203 9.414 5.973 1 97.56 408 PHE B N 1
ATOM 6743 C CA . PHE B 1 408 ? -10.492 10.078 6.035 1 97.56 408 PHE B CA 1
ATOM 6744 C C . PHE B 1 408 ? -10.945 10.523 4.648 1 97.56 408 PHE B C 1
ATOM 6746 O O . PHE B 1 408 ? -10.133 11 3.852 1 97.56 408 PHE B O 1
ATOM 6753 N N . TRP B 1 409 ? -12.219 10.336 4.371 1 97.81 409 TRP B N 1
ATOM 6754 C CA . TRP B 1 409 ? -12.914 10.984 3.268 1 97.81 409 TRP B CA 1
ATOM 6755 C C . TRP B 1 409 ? -13.922 12.016 3.787 1 97.81 409 TRP B C 1
ATOM 6757 O O . TRP B 1 409 ? -14.859 11.664 4.504 1 97.81 409 TRP B O 1
ATOM 6767 N N . LEU B 1 410 ? -13.672 13.25 3.422 1 98.38 410 LEU B N 1
ATOM 6768 C CA . LEU B 1 410 ? -14.656 14.266 3.768 1 98.38 410 LEU B CA 1
ATOM 6769 C C . LEU B 1 410 ? -15.945 14.062 2.977 1 98.38 410 LEU B C 1
ATOM 6771 O O . LEU B 1 410 ? -15.977 13.289 2.014 1 98.38 410 LEU B O 1
ATOM 6775 N N . PHE B 1 411 ? -17.016 14.672 3.471 1 98 411 PHE B N 1
ATOM 6776 C CA . PHE B 1 411 ? -18.312 14.453 2.85 1 98 411 PHE B CA 1
ATOM 6777 C C . PHE B 1 411 ? -18.266 14.789 1.364 1 98 411 PHE B C 1
ATOM 6779 O O . PHE B 1 411 ? -17.891 15.898 0.982 1 98 411 PHE B O 1
ATOM 6786 N N . GLY B 1 412 ? -18.594 13.828 0.556 1 96.56 412 GLY B N 1
ATOM 6787 C CA . GLY B 1 412 ? -18.703 14.047 -0.877 1 96.56 412 GLY B CA 1
ATOM 6788 C C . GLY B 1 412 ? -17.359 14.078 -1.582 1 96.56 412 GLY B C 1
ATOM 6789 O O . GLY B 1 412 ? -17.297 14.391 -2.773 1 96.56 412 GLY B O 1
ATOM 6790 N N . ALA B 1 413 ? -16.297 13.75 -0.887 1 96.69 413 ALA B N 1
ATOM 6791 C CA . ALA B 1 413 ? -14.961 13.828 -1.468 1 96.69 413 ALA B CA 1
ATOM 6792 C C . ALA B 1 413 ? -14.766 12.758 -2.533 1 96.69 413 ALA B C 1
ATOM 6794 O O . ALA B 1 413 ? -15.219 11.617 -2.371 1 96.69 413 ALA B O 1
ATOM 6795 N N . ASP B 1 414 ? -14.109 13.086 -3.619 1 95 414 ASP B N 1
ATOM 6796 C CA . ASP B 1 414 ? -13.695 12.195 -4.699 1 95 414 ASP B CA 1
ATOM 6797 C C . ASP B 1 414 ? -12.203 11.875 -4.602 1 95 414 ASP B C 1
ATOM 6799 O O . ASP B 1 414 ? -11.359 12.742 -4.805 1 95 414 ASP B O 1
ATOM 6803 N N . GLU B 1 415 ? -11.898 10.617 -4.309 1 92.62 415 GLU B N 1
ATOM 6804 C CA . GLU B 1 415 ? -10.5 10.242 -4.109 1 92.62 415 GLU B CA 1
ATOM 6805 C C . GLU B 1 415 ? -9.711 10.328 -5.41 1 92.62 415 GLU B C 1
ATOM 6807 O O . GLU B 1 415 ? -8.477 10.289 -5.398 1 92.62 415 GLU B O 1
ATOM 6812 N N . ASN B 1 416 ? -10.352 10.461 -6.531 1 93.06 416 ASN B N 1
ATOM 6813 C CA . ASN B 1 416 ? -9.68 10.664 -7.812 1 93.06 416 ASN B CA 1
ATOM 6814 C C . ASN B 1 416 ? -9.414 12.141 -8.078 1 93.06 416 ASN B C 1
ATOM 6816 O O . ASN B 1 416 ? -8.812 12.5 -9.094 1 93.06 416 ASN B O 1
ATOM 6820 N N . ASN B 1 417 ? -9.898 13.016 -7.254 1 96.38 417 ASN B N 1
ATOM 6821 C CA . ASN B 1 417 ? -9.68 14.453 -7.301 1 96.38 417 ASN B CA 1
ATOM 6822 C C . ASN B 1 417 ? -9.383 15.023 -5.914 1 96.38 417 ASN B C 1
ATOM 6824 O O . ASN B 1 417 ? -10.188 15.781 -5.363 1 96.38 417 ASN B O 1
ATOM 6828 N N . ILE B 1 418 ? -8.234 14.773 -5.445 1 97.19 418 ILE B N 1
ATOM 6829 C CA . ILE B 1 418 ? -7.852 15.141 -4.086 1 97.19 418 ILE B CA 1
ATOM 6830 C C . ILE B 1 418 ? -7.359 16.594 -4.062 1 97.19 418 ILE B C 1
ATOM 6832 O O . ILE B 1 418 ? -6.43 16.938 -4.789 1 97.19 418 ILE B O 1
ATOM 6836 N N . HIS B 1 419 ? -7.953 17.438 -3.324 1 98.12 419 HIS B N 1
ATOM 6837 C CA . HIS B 1 419 ? -7.59 18.828 -3.139 1 98.12 419 HIS B CA 1
ATOM 6838 C C . HIS B 1 419 ? -8.164 19.391 -1.838 1 98.12 419 HIS B C 1
ATOM 6840 O O . HIS B 1 419 ? -8.984 18.734 -1.189 1 98.12 419 HIS B O 1
ATOM 6846 N N . GLY B 1 420 ? -7.699 20.531 -1.398 1 98.56 420 GLY B N 1
ATOM 6847 C CA . GLY B 1 420 ? -8.266 21.219 -0.247 1 98.56 420 GLY B CA 1
ATOM 6848 C C . GLY B 1 420 ? -9.57 21.922 -0.555 1 98.56 420 GLY B C 1
ATOM 6849 O O . GLY B 1 420 ? -10 21.969 -1.71 1 98.56 420 GLY B O 1
ATOM 6850 N N . ALA B 1 421 ? -10.211 22.375 0.538 1 98.75 421 ALA B N 1
ATOM 6851 C CA . ALA B 1 421 ? -11.398 23.203 0.307 1 98.75 421 ALA B CA 1
ATOM 6852 C C . ALA B 1 421 ? -11.07 24.406 -0.561 1 98.75 421 ALA B C 1
ATOM 6854 O O . ALA B 1 421 ? -10.18 25.203 -0.229 1 98.75 421 ALA B O 1
ATOM 6855 N N . LEU B 1 422 ? -11.773 24.5 -1.646 1 98.56 422 LEU B N 1
ATOM 6856 C CA . LEU B 1 422 ? -11.562 25.609 -2.562 1 98.56 422 LEU B CA 1
ATOM 6857 C C . LEU B 1 422 ? -12.414 26.812 -2.158 1 98.56 422 LEU B C 1
ATOM 6859 O O . LEU B 1 422 ? -13.609 26.672 -1.892 1 98.56 422 LEU B O 1
ATOM 6863 N N . PRO B 1 423 ? -11.773 27.984 -2.121 1 98.75 423 PRO B N 1
ATOM 6864 C CA . PRO B 1 423 ? -12.578 29.156 -1.784 1 98.75 423 PRO B CA 1
ATOM 6865 C C . PRO B 1 423 ? -13.617 29.484 -2.857 1 98.75 423 PRO B C 1
ATOM 6867 O O . PRO B 1 423 ? -13.406 29.188 -4.035 1 98.75 423 PRO B O 1
ATOM 6870 N N . ASP B 1 424 ? -14.695 30.031 -2.404 1 98.69 424 ASP B N 1
ATOM 6871 C CA . ASP B 1 424 ? -15.672 30.594 -3.332 1 98.69 424 ASP B CA 1
ATOM 6872 C C . ASP B 1 424 ? -15.164 31.891 -3.955 1 98.69 424 ASP B C 1
ATOM 6874 O O . ASP B 1 424 ? -15.477 32.188 -5.105 1 98.69 424 ASP B O 1
ATOM 6878 N N . ILE B 1 425 ? -14.484 32.625 -3.209 1 98.62 425 ILE B N 1
ATOM 6879 C CA . ILE B 1 425 ? -13.805 33.844 -3.633 1 98.62 425 ILE B CA 1
ATOM 6880 C C . ILE B 1 425 ? -12.305 33.719 -3.367 1 98.62 425 ILE B C 1
ATOM 6882 O O . ILE B 1 425 ? -11.859 33.781 -2.219 1 98.62 425 ILE B O 1
ATOM 6886 N N . GLU B 1 426 ? -11.547 33.531 -4.449 1 98.5 426 GLU B N 1
ATOM 6887 C CA . GLU B 1 426 ? -10.109 33.312 -4.332 1 98.5 426 GLU B CA 1
ATOM 6888 C C . GLU B 1 426 ? -9.359 34.656 -4.215 1 98.5 426 GLU B C 1
ATOM 6890 O O . GLU B 1 426 ? -9.461 35.5 -5.098 1 98.5 426 GLU B O 1
ATOM 6895 N N . VAL B 1 427 ? -8.75 34.875 -3.137 1 98.25 427 VAL B N 1
ATOM 6896 C CA . VAL B 1 427 ? -7.922 36.031 -2.881 1 98.25 427 VAL B CA 1
ATOM 6897 C C . VAL B 1 427 ? -6.734 35.656 -1.998 1 98.25 427 VAL B C 1
ATOM 6899 O O . VAL B 1 427 ? -6.742 34.594 -1.363 1 98.25 427 VAL B O 1
ATOM 6902 N N . GLU B 1 428 ? -5.746 36.469 -2.004 1 96.62 428 GLU B N 1
ATOM 6903 C CA . GLU B 1 428 ? -4.621 36.25 -1.1 1 96.62 428 GLU B CA 1
ATOM 6904 C C . GLU B 1 428 ? -5.07 36.312 0.358 1 96.62 428 GLU B C 1
ATOM 6906 O O . GLU B 1 428 ? -5.945 37.094 0.721 1 96.62 428 GLU B O 1
ATOM 6911 N N . SER B 1 429 ? -4.395 35.531 1.113 1 96.5 429 SER B N 1
ATOM 6912 C CA . SER B 1 429 ? -4.77 35.344 2.512 1 96.5 429 SER B CA 1
ATOM 6913 C C . SER B 1 429 ? -4.883 36.688 3.227 1 96.5 429 SER B C 1
ATOM 6915 O O . SER B 1 429 ? -5.855 36.938 3.943 1 96.5 429 SER B O 1
ATOM 6917 N N . ASN B 1 430 ? -3.941 37.594 3.039 1 93.56 430 ASN B N 1
ATOM 6918 C CA . ASN B 1 430 ? -3.879 38.844 3.773 1 93.56 430 ASN B CA 1
ATOM 6919 C C . ASN B 1 430 ? -4.949 39.844 3.301 1 93.56 430 ASN B C 1
ATOM 6921 O O . ASN B 1 430 ? -5.211 40.844 3.959 1 93.56 430 ASN B O 1
ATOM 6925 N N . LYS B 1 431 ? -5.645 39.562 2.211 1 97.19 431 LYS B N 1
ATOM 6926 C CA . LYS B 1 431 ? -6.668 40.469 1.659 1 97.19 431 LYS B CA 1
ATOM 6927 C C . LYS B 1 431 ? -8.07 39.906 1.938 1 97.19 431 LYS B C 1
ATOM 6929 O O . LYS B 1 431 ? -9.062 40.594 1.665 1 97.19 431 LYS B O 1
ATOM 6934 N N . ALA B 1 432 ? -8.148 38.75 2.463 1 98.31 432 ALA B N 1
ATOM 6935 C CA . ALA B 1 432 ? -9.414 38.031 2.555 1 98.31 432 ALA B CA 1
ATOM 6936 C C . ALA B 1 432 ? -10.422 38.812 3.395 1 98.31 432 ALA B C 1
ATOM 6938 O O . ALA B 1 432 ? -11.57 39 2.984 1 98.31 432 ALA B O 1
ATOM 6939 N N . LEU B 1 433 ? -10 39.281 4.574 1 98 433 LEU B N 1
ATOM 6940 C CA . LEU B 1 433 ? -10.906 40 5.461 1 98 433 LEU B CA 1
ATOM 6941 C C . LEU B 1 433 ? -11.422 41.281 4.801 1 98 433 LEU B C 1
ATOM 6943 O O . LEU B 1 433 ? -12.617 41.562 4.824 1 98 433 LEU B O 1
ATOM 6947 N N . GLU B 1 434 ? -10.562 42 4.188 1 97.75 434 GLU B N 1
ATOM 6948 C CA . GLU B 1 434 ? -10.922 43.25 3.518 1 97.75 434 GLU B CA 1
ATOM 6949 C C . GLU B 1 434 ? -11.914 43 2.383 1 97.75 434 GLU B C 1
ATOM 6951 O O . GLU B 1 434 ? -12.859 43.781 2.199 1 97.75 434 GLU B O 1
ATOM 6956 N N . VAL B 1 435 ? -11.641 42.031 1.666 1 98 435 VAL B N 1
ATOM 6957 C CA . VAL B 1 435 ? -12.492 41.719 0.528 1 98 435 VAL B CA 1
ATOM 6958 C C . VAL B 1 435 ? -13.906 41.375 1.016 1 98 435 VAL B C 1
ATOM 6960 O O . VAL B 1 435 ? -14.891 41.812 0.406 1 98 435 VAL B O 1
ATOM 6963 N N . VAL B 1 436 ? -14.039 40.625 2.121 1 98.25 436 VAL B N 1
ATOM 6964 C CA . VAL B 1 436 ? -15.352 40.281 2.662 1 98.25 436 VAL B CA 1
ATOM 6965 C C . VAL B 1 436 ? -16.062 41.531 3.133 1 98.25 436 VAL B C 1
ATOM 6967 O O . VAL B 1 436 ? -17.25 41.719 2.854 1 98.25 436 VAL B O 1
ATOM 6970 N N . LEU B 1 437 ? -15.375 42.406 3.814 1 97.62 437 LEU B N 1
ATOM 6971 C CA . LEU B 1 437 ? -15.969 43.625 4.328 1 97.62 437 LEU B CA 1
ATOM 6972 C C . LEU B 1 437 ? -16.453 44.5 3.188 1 97.62 437 LEU B C 1
ATOM 6974 O O . LEU B 1 437 ? -17.516 45.156 3.293 1 97.62 437 LEU B O 1
ATOM 6978 N N . ASP B 1 438 ? -15.734 44.531 2.123 1 96.69 438 ASP B N 1
ATOM 6979 C CA . ASP B 1 438 ? -16.141 45.281 0.942 1 96.69 438 ASP B CA 1
ATOM 6980 C C . ASP B 1 438 ? -17.406 44.719 0.329 1 96.69 438 ASP B C 1
ATOM 6982 O O . ASP B 1 438 ? -18.281 45.469 -0.113 1 96.69 438 ASP B O 1
ATOM 6986 N N . ARG B 1 439 ? -17.484 43.469 0.293 1 95.5 439 ARG B N 1
ATOM 6987 C CA . ARG B 1 439 ? -18.656 42.812 -0.292 1 95.5 439 ARG B CA 1
ATOM 6988 C C . ARG B 1 439 ? -19.891 43.031 0.557 1 95.5 439 ARG B C 1
ATOM 6990 O O . ARG B 1 439 ? -21 43.125 0.027 1 95.5 439 ARG B O 1
ATOM 6997 N N . ILE B 1 440 ? -19.719 42.969 1.878 1 95.5 440 ILE B N 1
ATOM 6998 C CA . ILE B 1 440 ? -20.812 43.188 2.807 1 95.5 440 ILE B CA 1
ATOM 6999 C C . ILE B 1 440 ? -21.328 44.625 2.699 1 95.5 440 ILE B C 1
ATOM 7001 O O . ILE B 1 440 ? -22.516 44.875 2.84 1 95.5 440 ILE B O 1
ATOM 7005 N N . SER B 1 441 ? -20.516 45.594 2.506 1 89.88 441 SER B N 1
ATOM 7006 C CA . SER B 1 441 ? -20.859 47.031 2.441 1 89.88 441 SER B CA 1
ATOM 7007 C C . SER B 1 441 ? -21.594 47.344 1.142 1 89.88 441 SER B C 1
ATOM 7009 O O . SER B 1 441 ? -22.281 48.375 1.052 1 89.88 441 SER B O 1
ATOM 7011 N N . HIS B 1 442 ? -21.438 46.656 0.111 1 78.88 442 HIS B N 1
ATOM 7012 C CA . HIS B 1 442 ? -22.125 46.906 -1.153 1 78.88 442 HIS B CA 1
ATOM 7013 C C . HIS B 1 442 ? -23.312 45.969 -1.33 1 78.88 442 HIS B C 1
ATOM 7015 O O . HIS B 1 442 ? -24.312 46.344 -1.946 1 78.88 442 HIS B O 1
#